Protein 3B6H (pdb70)

Sequence (939 aa):
RTRRPGEPPLDLGSIPWLGYALDFGKDAASFLTRMKEKHGDIFTILVGGRYVTVLLDPHSYDAVVWEPRTRLDFHAYAIFLMERIFDVQLPHYSPSDEKARMKLTLLHRELQALTEAMYTNLHAVLLGDATEAGSGWHEMGLLDFSYSFLLRAGYLTLYGIEALPRTHESQAQDRVHSADVFHTFRQLDRLLPKLARGSLSVGDKDHMCSVKSRLWKLLSPARLARRAHRSKWLESYLLHLEEMGVSEEMQARALVLQLWATQGNMGPAAFWLLLFLLKNPEALAAVRGELESILWQLPQKVLDSTPVLDSVLSESLRLTAAPFITREVVVDLAMPMADGREFNLRRGDRLLLFPFLSPQRDPEIYTDPEVFKYNRFLNPDGSEKKDFYKDGKRLKNYNMPWGAGHNHHCLGRSYAVNSIKQFVFLVLVHLDLELINADVEIPEFDLSRYGFGLMQPEHDVPVRYRIRPHRTRRPGEPPLDLGSIPWLGYALDFGKDAASFLTRMKEKHGDIFTILVGGRYVTVLLDPHSYDAVVWEPRTRLDFHAYAIFLMERIFDVQLPHYSPSDEKARMKLTLLHRELQALTEAMYTNLHAVLLGDATEAGSGWHEMGLLDFSYSFLLRAGYLTLYGIEALPRTHESQAQDRVHSADVFHTFRQLDRLLPKLARGSLSVGDKDHMCSVKSRLWKLLSPARLARRAHRSKWLESYLLHLEEMGVSEEMQARALVLQLWATQGNMGPAAFWLLLFLLKNPEALAAVRGELESILWQTLPQKVLDSTPVLDSVLSESLRLTAAPFITREVVVDLAMPMADGREFNLRRGDRLLLFPFLSPQRDPEIYTDPEVFKYNRFLNPDGSEKKDFYKDGKRLKNYNMPWGAGHNHHCLGRSYAVNSIKQFVFLVLVHLDLELINADVEIPEFDLSRYGFGLMQPEHDVPVRYRIRPH

Solvent-accessible surface area: 40120 Å² total; per-residue (Å²): 78,114,116,128,116,36,10,4,44,41,13,58,35,112,85,116,170,86,4,34,30,140,53,33,18,140,15,2,11,50,4,0,58,125,12,46,139,135,45,32,33,4,0,4,0,11,26,25,22,79,54,11,2,0,0,0,12,2,35,3,0,41,40,1,2,131,41,66,114,103,73,1,25,28,18,30,96,36,63,70,18,10,83,172,3,2,47,2,132,18,57,131,40,35,16,43,53,18,64,57,103,29,86,127,10,20,89,138,204,54,12,61,48,13,4,120,16,0,36,55,6,0,71,22,1,0,35,19,36,0,96,130,56,28,96,44,58,43,131,64,16,0,9,58,0,0,0,6,3,0,2,8,0,0,0,5,3,6,0,0,6,70,33,97,114,83,60,155,121,9,67,32,84,7,39,101,28,0,24,44,0,5,110,5,1,15,60,2,0,134,21,0,6,105,35,27,118,65,66,19,60,131,49,36,114,97,74,4,80,62,8,13,66,106,0,49,127,14,0,20,15,66,86,1,71,167,24,24,112,51,9,123,6,0,64,33,10,10,102,11,0,98,136,28,64,14,59,95,132,24,6,2,68,0,0,2,7,23,0,19,45,48,2,6,59,12,1,0,2,0,0,2,0,0,1,14,0,25,52,48,103,126,2,18,59,26,0,16,21,26,0,1,39,16,69,26,146,58,42,110,88,0,20,111,45,1,69,28,1,63,3,0,9,37,0,1,7,0,3,1,1,0,23,54,11,33,2,28,5,42,68,98,14,36,5,67,10,48,90,69,115,114,23,62,4,33,172,44,5,81,0,3,1,0,0,6,14,0,0,0,62,1,95,118,18,4,96,66,13,116,61,18,63,39,71,22,11,32,43,151,123,36,52,103,62,113,52,7,107,13,100,80,82,133,4,148,27,45,32,8,21,44,23,12,6,47,67,79,53,28,16,130,60,16,13,31,18,0,4,7,2,0,0,3,0,0,1,12,58,0,10,6,22,6,78,80,56,111,32,132,73,9,89,23,52,44,40,8,20,13,41,7,14,0,11,14,105,104,47,1,72,0,63,10,49,54,27,60,127,80,111,117,114,121,39,13,3,47,41,13,61,36,115,94,115,167,86,5,31,27,148,48,33,20,134,19,4,9,48,2,0,52,104,14,58,137,129,46,32,41,4,0,4,0,14,27,23,28,80,52,8,2,0,0,0,10,2,45,3,0,45,50,0,1,124,24,63,110,102,69,0,27,18,23,28,96,38,68,55,21,18,70,174,5,2,43,0,115,35,61,193,56,50,17,20,75,27,36,2,52,25,28,29,6,16,23,28,102,61,20,66,43,9,6,102,13,0,19,50,2,0,70,14,1,0,24,18,36,0,90,123,60,29,94,38,75,49,133,55,18,0,10,64,0,0,1,7,4,0,3,10,0,0,1,2,3,4,0,0,4,83,34,97,112,67,64,148,107,7,52,35,82,5,34,100,30,0,39,45,0,17,122,6,1,28,45,1,0,142,23,0,2,89,38,26,104,62,68,19,65,116,52,59,104,96,73,4,70,74,6,15,48,103,0,44,145,10,0,23,15,58,100,0,70,178,32,21,100,59,8,104,3,0,67,16,9,12,95,26,0,94,146,40,65,16,67,108,128,40,8,4,57,0,0,2,10,25,0,24,45,46,2,7,56,12,1,0,3,0,0,2,0,2,0,13,2,30,54,49,103,132,1,30,63,28,0,79,33,22,1,131,77,36,63,202,160,152,22,80,71,156,10,0,75,47,0,57,27,0,54,2,0,6,35,0,0,6,1,8,2,0,0,23,51,12,30,2,32,4,63,71,83,14,35,0,51,8,68,96,63,121,106,28,59,4,36,180,43,5,82,0,5,0,0,0,4,21,0,0,0,43,2,93,115,18,3,99,78,15,119,73,23,65,43,75,22,8,33,43,150,124,29,53,98,68,100,64,7,101,13,93,72,133,121,3,134,18,33,31,5,20,42,22,12,5,20,60,64,50,34,14,74,29,10,12,31,16,0,3,8,1,0,0,6,1,1,10,57,62,1,29,9,74,21,81,81,74,124,31,144,64,7,127,35,48,66,17,7,22,13,44,7,13,0,6,13,96,104,52,0,71,0,79,11,66,42,99,61,234

CATH classification: 1.10.630.10

Nearest PDB structures (foldseek):
  3b6h-assembly1_A  TM=1.002E+00  e=8.007E-81  Homo sapiens
  3b6h-assembly2_B  TM=9.932E-01  e=6.227E-76  Homo sapiens
  2iag-assembly1_A  TM=9.934E-01  e=1.748E-74  Homo sapiens
  2iag-assembly2_B  TM=9.916E-01  e=6.447E-74  Homo sapiens
  3b98-assembly1_A  TM=9.342E-01  e=1.233E-44  Danio rerio

Organism: Homo sapiens (NCBI:txid9606)

B-factor: mean 21.32, std 7.7, range [5.31, 100.0]

InterPro domains:
  IPR001128 Cytochrome P450 [PF00067] (269-491)
  IPR002403 Cytochrome P450, E-class, group IV [PR00465] (30-47)
  IPR002403 Cytochrome P450, E-class, group IV [PR00465] (52-75)
  IPR002403 Cytochrome P450, E-class, group IV [PR00465] (274-300)
  IPR002403 Cytochrome P450, E-class, group IV [PR00465] (338-354)
  IPR002403 Cytochrome P450, E-class, group IV [PR00465] (375-389)
  IPR002403 Cytochrome P450, E-class, group IV [PR00465] (392-410)
  IPR002403 Cytochrome P450, E-class, group IV [PR00465] (425-441)
  IPR002403 Cytochrome P450, E-class, group IV [PR00465] (441-459)
  IPR024204 Cytochrome P450, cholesterol 7-alpha-monooxygenase-type [PIRSF000047] (1-500)
  IPR027286 Prostacyclin synthase [PIRSF500628] (1-500)
  IPR036396 Cytochrome P450 superfamily [G3DSA:1.10.630.10] (14-499)
  IPR036396 Cytochrome P450 superfamily [SSF48264] (29-499)

Foldseek 3Di:
DDDDPQAAAEAEDDDPQQRCQPVCLQFVLVVVVVVCVVGNQWYWYRHNNFIEIEGADLQQVFQVQADDCLFWNQCVVVCCLQCQQLNFDFPPDDPLVVVVLLLVQQPPVQLVVLLVQLLVQLCLLVVVVQVVVDFDKDKDFLLCVLLLSLLLSNCCSALAFQDPVDDPVRSVVSNVLSNVLSVLLVLLLVCRLCSSVVNADPVSVVSNVVSSVVQLVSQFPVNSVNGPNHGSSNVSLVVVCVVSVHDSSSVSSVVSSVSCVVRVALSLLLSQLVVLLLLPVVLVCLQLVQLVCVVVVVRCCLQVPRLLVVLSSLLSQLQFWWAKRKTAGQAFDWRADPVGRIGTDHHGHMYIYIVNNPPSQDCQFFPNSNDRDSCSQADPVGDGRDFTDDPHDTRPDRGALQHDHPRGDSSVSSSSSSSSSNCSCPSPFKDKHFPDSPDDDADWSSSPRRPTGTHGPDTTMMMMGGDPD/DDDDPQAAAEQEDDDPQQRCQPVCLVFVLVSVVVVCVVGNQWYWYRHNNFIEIEGADLLQVFVVQADDCLFWNQCVVVCCCQCQQLVFDFDDDDPVVVCVLLLVLQDDVNVVLLLVQLLVQLCLQVVVVQVVVHQDKDKDFLLCVLLLSLLLSNCCSALAFQDPVDDPVRSVVSNVLSNVLSVLLVLLLVCRLCSSSVNDDPVSVVSNVVSSVVQLVCQQCVNSVNGPNHGPSNVSVVVVRVVRVHDSSSVSSVVSSVSCVVRVALSLLLSLLVVLLLLPVVLVCLQLVLLVVLVVVVDDVVSVVSRLLVVLSSLLSQLQFWWAKRKTAGQAFDWRADSVGRIGTDHHGHMYIYTVNVPPSQDCQWAPPSNDRDSCSQADPVSDGRQFTDHPNDTGPDRGALQHDHPRGNSNVVSSSSSSSSSVSCPSPFKDKHFPDSPDDDADWPSSCHNPTGTHGPDTTMMMMGTDDD

Radius of gyration: 33.87 Å; Cα contacts (8 Å, |Δi|>4): 1479; chains: 2; bounding box: 90×70×99 Å

GO terms:
  GO:0001516 prostaglandin biosynthetic process (P, IDA)
  GO:0008116 prostaglandin-I synthase activity (F, IDA)
  GO:0006690 icosanoid metabolic process (P, IDA)
  GO:0020037 heme binding (F, IDA)
  GO:0008116 prostaglandin-I synthase activity (F, EXP)
  GO:0106256 hydroperoxy icosatetraenoate dehydratase activity (F, EXP)
  GO:0008116 prostaglandin-I synthase activity (F, TAS)
  GO:0005789 endoplasmic reticulum membrane (C, TAS)
  GO:0046457 prostanoid biosynthetic process (P, TAS)
  GO:0006690 icosanoid metabolic process (P, TAS)
  GO:0035360 positive regulation of peroxisome proliferator activated receptor signaling pathway (P, IDA)
  GO:0005634 nucleus (C, IDA)
  GO:0005783 endoplasmic reticulum (C, IDA)
  GO:0005901 caveola (C, IDA)
  GO:0045019 negative regulation of nitric oxide biosynthetic process (P, IDA)
  GO:1900119 positive regulation of execution phase of apoptosis (P, IDA)
  GO:0097190 apoptotic signaling pathway (P, IDA)
  GO:0050728 negative regulation of inflammatory response (P, IDA)
  GO:0071456 cellular response to hypoxia (P, IDA)
  GO:0071347 cellular response to interleukin-1 (P, IEP)

Structure (mmCIF, N/CA/C/O backbone):
data_3B6H
#
_entry.id   3B6H
#
_cell.length_a   68.762
_cell.length_b   106.072
_cell.length_c   73.901
_cell.angle_alpha   90.00
_cell.angle_beta   91.81
_cell.angle_gamma   90.00
#
_symmetry.space_group_name_H-M   'P 1 21 1'
#
loop_
_entity.id
_entity.type
_entity.pdbx_description
1 polymer 'Prostacyclin synthase'
2 non-polymer 'octyl beta-D-glucopyranoside'
3 non-polymer '6-PIPERIDIN-1-YLPYRIMIDINE-2,4-DIAMINE 3-OXIDE'
4 non-polymer 'PROTOPORPHYRIN IX CONTAINING FE'
5 water water
#
loop_
_atom_site.group_PDB
_atom_site.id
_atom_site.type_symbol
_atom_site.label_atom_id
_atom_site.label_alt_id
_atom_site.label_comp_id
_atom_site.label_asym_id
_atom_site.label_entity_id
_atom_site.label_seq_id
_atom_site.pdbx_PDB_ins_code
_atom_site.Cartn_x
_atom_site.Cartn_y
_atom_site.Cartn_z
_atom_site.occupancy
_atom_site.B_iso_or_equiv
_atom_site.auth_seq_id
_atom_site.auth_comp_id
_atom_site.auth_asym_id
_atom_site.auth_atom_id
_atom_site.pdbx_PDB_model_num
ATOM 1 N N . ARG A 1 13 ? 80.128 50.465 9.433 1.00 29.39 23 ARG A N 1
ATOM 2 C CA . ARG A 1 13 ? 81.100 49.697 10.218 1.00 28.20 23 ARG A CA 1
ATOM 3 C C . ARG A 1 13 ? 81.252 48.291 9.647 1.00 27.58 23 ARG A C 1
ATOM 4 O O . ARG A 1 13 ? 80.265 47.630 9.313 1.00 27.22 23 ARG A O 1
ATOM 12 N N . THR A 1 14 ? 82.502 47.856 9.526 1.00 26.85 24 THR A N 1
ATOM 13 C CA . THR A 1 14 ? 82.816 46.520 9.050 1.00 26.26 24 THR A CA 1
ATOM 14 C C . THR A 1 14 ? 83.506 45.757 10.171 1.00 25.35 24 THR A C 1
ATOM 15 O O . THR A 1 14 ? 84.388 46.291 10.850 1.00 25.17 24 THR A O 1
ATOM 19 N N . ARG A 1 15 ? 83.080 44.512 10.365 1.00 24.28 25 ARG A N 1
ATOM 20 C CA . ARG A 1 15 ? 83.646 43.641 11.380 1.00 23.68 25 ARG A CA 1
ATOM 21 C C . ARG A 1 15 ? 85.142 43.400 11.164 1.00 23.39 25 ARG A C 1
ATOM 22 O O . ARG A 1 15 ? 85.599 43.261 10.026 1.00 22.99 25 ARG A O 1
ATOM 30 N N . ARG A 1 16 ? 85.892 43.373 12.263 1.00 22.75 26 ARG A N 1
ATOM 31 C CA . ARG A 1 16 ? 87.321 43.071 12.238 1.00 22.43 26 ARG A CA 1
ATOM 32 C C . ARG A 1 16 ? 87.578 41.689 12.837 1.00 22.11 26 ARG A C 1
ATOM 33 O O . ARG A 1 16 ? 86.722 41.148 13.544 1.00 22.00 26 ARG A O 1
ATOM 41 N N . PRO A 1 17 ? 88.745 41.094 12.535 1.00 21.93 27 PRO A N 1
ATOM 42 C CA . PRO A 1 17 ? 89.099 39.774 13.062 1.00 21.66 27 PRO A CA 1
ATOM 43 C C . PRO A 1 17 ? 88.951 39.663 14.583 1.00 21.49 27 PRO A C 1
ATOM 44 O O . PRO A 1 17 ? 89.350 40.569 15.319 1.00 21.27 27 PRO A O 1
ATOM 48 N N . GLY A 1 18 ? 88.349 38.569 15.038 1.00 20.91 28 GLY A N 1
ATOM 49 C CA . GLY A 1 18 ? 88.208 38.302 16.467 1.00 20.53 28 GLY A CA 1
ATOM 50 C C . GLY A 1 18 ? 87.107 39.079 17.177 1.00 20.14 28 GLY A C 1
ATOM 51 O O . GLY A 1 18 ? 86.945 38.945 18.392 1.00 20.76 28 GLY A O 1
ATOM 52 N N . GLU A 1 19 ? 86.351 39.886 16.433 1.00 19.30 29 GLU A N 1
ATOM 53 C CA . GLU A 1 19 ? 85.250 40.653 17.026 1.00 19.02 29 GLU A CA 1
ATOM 54 C C . GLU A 1 19 ? 83.991 39.791 17.092 1.00 18.65 29 GLU A C 1
ATOM 55 O O . GLU A 1 19 ? 83.860 38.824 16.338 1.00 18.41 29 GLU A O 1
ATOM 61 N N . PRO A 1 20 ? 83.057 40.120 18.005 1.00 18.17 30 PRO A N 1
ATOM 62 C CA . PRO A 1 20 ? 81.784 39.398 18.014 1.00 18.38 30 PRO A CA 1
ATOM 63 C C . PRO A 1 20 ? 81.024 39.542 16.692 1.00 18.54 30 PRO A C 1
ATOM 64 O O . PRO A 1 20 ? 81.379 40.402 15.881 1.00 19.29 30 PRO A O 1
ATOM 68 N N . PRO A 1 21 ? 79.994 38.700 16.459 1.00 19.08 31 PRO A N 1
ATOM 69 C CA . PRO A 1 21 ? 79.084 38.934 15.333 1.00 19.25 31 PRO A CA 1
ATOM 70 C C . PRO A 1 21 ? 78.575 40.374 15.341 1.00 19.57 31 PRO A C 1
ATOM 71 O O . PRO A 1 21 ? 78.317 40.933 16.413 1.00 19.08 31 PRO A O 1
ATOM 75 N N . LEU A 1 22 ? 78.458 40.963 14.154 1.00 19.66 32 LEU A N 1
ATOM 76 C CA . LEU A 1 22 ? 78.059 42.360 14.009 1.00 20.05 32 LEU A CA 1
ATOM 77 C C . LEU A 1 22 ? 76.735 42.478 13.260 1.00 20.55 32 LEU A C 1
ATOM 78 O O . LEU A 1 22 ? 76.558 41.897 12.185 1.00 20.76 32 LEU A O 1
ATOM 83 N N . ASP A 1 23 ? 75.806 43.241 13.828 1.00 20.94 33 ASP A N 1
ATOM 84 C CA . ASP A 1 23 ? 74.468 43.377 13.259 1.00 21.35 33 ASP A CA 1
ATOM 85 C C . ASP A 1 23 ? 74.045 44.845 13.263 1.00 22.05 33 ASP A C 1
ATOM 86 O O . ASP A 1 23 ? 73.711 45.402 14.311 1.00 21.78 33 ASP A O 1
ATOM 91 N N . LEU A 1 24 ? 74.066 45.463 12.082 1.00 22.78 34 LEU A N 1
ATOM 92 C CA . LEU A 1 24 ? 73.833 46.906 11.951 1.00 23.93 34 LEU A CA 1
ATOM 93 C C . LEU A 1 24 ? 72.369 47.287 11.713 1.00 24.69 34 LEU A C 1
ATOM 94 O O . LEU A 1 24 ? 72.015 48.468 11.774 1.00 24.80 34 LEU A O 1
ATOM 99 N N . GLY A 1 25 ? 71.529 46.292 11.447 1.00 25.76 35 GLY A N 1
ATOM 100 C CA . GLY A 1 25 ? 70.134 46.536 11.084 1.00 27.10 35 GLY A CA 1
ATOM 101 C C . GLY A 1 25 ? 70.019 47.163 9.707 1.00 28.13 35 GLY A C 1
ATOM 102 O O . GLY A 1 25 ? 70.935 47.041 8.887 1.00 28.37 35 GLY A O 1
ATOM 103 N N . SER A 1 26 ? 68.900 47.843 9.464 1.00 29.05 36 SER A N 1
ATOM 104 C CA . SER A 1 26 ? 68.614 48.443 8.157 1.00 29.88 36 SER A CA 1
ATOM 105 C C . SER A 1 26 ? 68.820 49.954 8.133 1.00 30.09 36 SER A C 1
ATOM 106 O O . SER A 1 26 ? 69.376 50.494 7.172 1.00 30.42 36 SER A O 1
ATOM 109 N N . ILE A 1 27 ? 68.369 50.630 9.189 1.00 30.05 37 ILE A N 1
ATOM 110 C CA . ILE A 1 27 ? 68.354 52.095 9.230 1.00 30.07 37 ILE A CA 1
ATOM 111 C C . ILE A 1 27 ? 69.738 52.669 9.543 1.00 29.83 37 ILE A C 1
ATOM 112 O O . ILE A 1 27 ? 70.304 52.378 10.598 1.00 29.59 37 ILE A O 1
ATOM 117 N N . PRO A 1 28 ? 70.286 53.490 8.623 1.00 29.70 38 PRO A N 1
ATOM 118 C CA . PRO A 1 28 ? 71.600 54.105 8.825 1.00 29.39 38 PRO A CA 1
ATOM 119 C C . PRO A 1 28 ? 71.671 54.939 10.105 1.00 28.97 38 PRO A C 1
ATOM 120 O O . PRO A 1 28 ? 70.720 55.654 10.433 1.00 28.87 38 PRO A O 1
ATOM 124 N N . TRP A 1 29 ? 72.795 54.818 10.813 1.00 28.55 39 TRP A N 1
ATOM 125 C CA . TRP A 1 29 ? 73.070 55.514 12.082 1.00 28.16 39 TRP A CA 1
ATOM 126 C C . TRP A 1 29 ? 72.193 55.040 13.250 1.00 27.45 39 TRP A C 1
ATOM 127 O O . TRP A 1 29 ? 72.717 54.597 14.270 1.00 27.17 39 TRP A O 1
ATOM 138 N N . LEU A 1 30 ? 70.874 55.121 13.092 1.00 26.55 40 LEU A N 1
ATOM 139 C CA . LEU A 1 30 ? 69.935 54.696 14.142 1.00 25.56 40 LEU A CA 1
ATOM 140 C C . LEU A 1 30 ? 70.020 53.205 14.469 1.00 24.64 40 LEU A C 1
ATOM 141 O O . LEU A 1 30 ? 69.878 52.814 15.635 1.00 24.38 40 LEU A O 1
ATOM 146 N N . GLY A 1 31 ? 70.253 52.381 13.449 1.00 23.45 41 GLY A N 1
ATOM 147 C CA . GLY A 1 31 ? 70.300 50.929 13.623 1.00 22.58 41 GLY A CA 1
ATOM 148 C C . GLY A 1 31 ? 69.046 50.414 14.305 1.00 21.78 41 GLY A C 1
ATOM 149 O O . GLY A 1 31 ? 67.936 50.573 13.790 1.00 21.69 41 GLY A O 1
ATOM 150 N N . TYR A 1 32 ? 69.229 49.818 15.483 1.00 21.03 42 TYR A N 1
ATOM 151 C CA . TYR A 1 32 ? 68.130 49.226 16.236 1.00 20.40 42 TYR A CA 1
ATOM 152 C C . TYR A 1 32 ? 67.610 50.098 17.383 1.00 20.21 42 TYR A C 1
ATOM 153 O O . TYR A 1 32 ? 67.006 49.589 18.330 1.00 19.57 42 TYR A O 1
ATOM 162 N N . ALA A 1 33 ? 67.823 51.408 17.287 1.00 19.92 43 ALA A N 1
ATOM 163 C CA . ALA A 1 33 ? 67.371 52.340 18.326 1.00 20.05 43 ALA A CA 1
ATOM 164 C C . ALA A 1 33 ? 65.903 52.139 18.701 1.00 20.16 43 ALA A C 1
ATOM 165 O O . ALA A 1 33 ? 65.554 52.122 19.883 1.00 19.88 43 ALA A O 1
ATOM 167 N N . LEU A 1 34 ? 65.050 51.976 17.694 1.00 20.47 44 LEU A N 1
ATOM 168 C CA . LEU A 1 34 ? 63.613 51.843 17.919 1.00 21.23 44 LEU A CA 1
ATOM 169 C C . LEU A 1 34 ? 63.278 50.531 18.629 1.00 20.98 44 LEU A C 1
ATOM 170 O O . LEU A 1 34 ? 62.537 50.529 19.618 1.00 20.96 44 LEU A O 1
ATOM 175 N N . ASP A 1 35 ? 63.840 49.431 18.130 1.00 21.02 45 ASP A N 1
ATOM 176 C CA . ASP A 1 35 ? 63.580 48.094 18.674 1.00 21.02 45 ASP A CA 1
ATOM 177 C C . ASP A 1 35 ? 64.066 47.976 20.112 1.00 20.33 45 ASP A C 1
ATOM 178 O O . ASP A 1 35 ? 63.335 47.509 21.000 1.00 19.88 45 ASP A O 1
ATOM 183 N N . PHE A 1 36 ? 65.307 48.397 20.329 1.00 19.43 46 PHE A N 1
ATOM 184 C CA . PHE A 1 36 ? 65.927 48.367 21.646 1.00 18.78 46 PHE A CA 1
ATOM 185 C C . PHE A 1 36 ? 65.145 49.226 22.640 1.00 18.73 46 PHE A C 1
ATOM 186 O O . PHE A 1 36 ? 64.877 48.801 23.766 1.00 19.10 46 PHE A O 1
ATOM 194 N N . GLY A 1 37 ? 64.772 50.431 22.220 1.00 18.85 47 GLY A N 1
ATOM 195 C CA . GLY A 1 37 ? 64.032 51.347 23.088 1.00 18.75 47 GLY A CA 1
ATOM 196 C C . GLY A 1 37 ? 62.642 50.860 23.460 1.00 19.10 47 GLY A C 1
ATOM 197 O O . GLY A 1 37 ? 62.206 51.032 24.603 1.00 19.36 47 GLY A O 1
ATOM 198 N N . LYS A 1 38 ? 61.946 50.257 22.495 1.00 18.46 48 LYS A N 1
ATOM 199 C CA . LYS A 1 38 ? 60.559 49.806 22.684 1.00 18.60 48 LYS A CA 1
ATOM 200 C C . LYS A 1 38 ? 60.435 48.639 23.661 1.00 17.54 48 LYS A C 1
ATOM 201 O O . LYS A 1 38 ? 59.511 48.600 24.472 1.00 17.73 48 LYS A O 1
ATOM 207 N N . ASP A 1 39 ? 61.352 47.683 23.554 1.00 16.50 49 ASP A N 1
ATOM 208 C CA . ASP A 1 39 ? 61.301 46.464 24.363 1.00 14.74 49 ASP A CA 1
ATOM 209 C C . ASP A 1 39 ? 62.664 45.785 24.311 1.00 13.82 49 ASP A C 1
ATOM 210 O O . ASP A 1 39 ? 62.901 44.874 23.503 1.00 12.98 49 ASP A O 1
ATOM 215 N N . ALA A 1 40 ? 63.567 46.235 25.178 1.00 13.09 50 ALA A N 1
ATOM 216 C CA . ALA A 1 40 ? 64.945 45.776 25.130 1.00 12.79 50 ALA A CA 1
ATOM 217 C C . ALA A 1 40 ? 65.064 44.280 25.376 1.00 12.68 50 ALA A C 1
ATOM 218 O O . ALA A 1 40 ? 65.888 43.615 24.750 1.00 12.78 50 ALA A O 1
ATOM 220 N N . ALA A 1 41 ? 64.243 43.748 26.284 1.00 12.63 51 ALA A N 1
ATOM 221 C CA . ALA A 1 41 ? 64.341 42.334 26.644 1.00 12.46 51 ALA A CA 1
ATOM 222 C C . ALA A 1 41 ? 63.945 41.442 25.472 1.00 12.76 51 ALA A C 1
ATOM 223 O O . ALA A 1 41 ? 64.655 40.497 25.159 1.00 13.28 51 ALA A O 1
ATOM 225 N N . SER A 1 42 ? 62.832 41.755 24.812 1.00 12.91 52 SER A N 1
ATOM 226 C CA . SER A 1 42 ? 62.392 40.940 23.679 1.00 13.07 52 SER A CA 1
ATOM 227 C C . SER A 1 42 ? 63.389 41.023 22.536 1.00 13.52 52 SER A C 1
ATOM 228 O O . SER A 1 42 ? 63.744 40.002 21.934 1.00 13.34 52 SER A O 1
ATOM 231 N N . PHE A 1 43 ? 63.847 42.241 22.254 1.00 13.55 53 PHE A N 1
ATOM 232 C CA . PHE A 1 43 ? 64.801 42.472 21.185 1.00 14.38 53 PHE A CA 1
ATOM 233 C C . PHE A 1 43 ? 66.088 41.685 21.418 1.00 14.50 53 PHE A C 1
ATOM 234 O O . PHE A 1 43 ? 66.567 40.988 20.526 1.00 15.13 53 PHE A O 1
ATOM 242 N N . LEU A 1 44 ? 66.639 41.783 22.625 1.00 14.13 54 LEU A N 1
ATOM 243 C CA . LEU A 1 44 ? 67.887 41.091 22.931 1.00 14.26 54 LEU A CA 1
ATOM 244 C C . LEU A 1 44 ? 67.728 39.569 22.971 1.00 14.38 54 LEU A C 1
ATOM 245 O O . LEU A 1 44 ? 68.667 38.852 22.650 1.00 14.88 54 LEU A O 1
ATOM 250 N N . THR A 1 45 ? 66.552 39.088 23.369 1.00 15.00 55 THR A N 1
ATOM 251 C CA . THR A 1 45 ? 66.273 37.649 23.341 1.00 15.72 55 THR A CA 1
ATOM 252 C C . THR A 1 45 ? 66.352 37.118 21.904 1.00 16.07 55 THR A C 1
ATOM 253 O O . THR A 1 45 ? 66.949 36.061 21.654 1.00 16.37 55 THR A O 1
ATOM 257 N N . ARG A 1 46 ? 65.770 37.864 20.964 1.00 16.56 56 ARG A N 1
ATOM 258 C CA . ARG A 1 46 ? 65.837 37.503 19.546 1.00 16.90 56 ARG A CA 1
ATOM 259 C C . ARG A 1 46 ? 67.275 37.523 19.037 1.00 17.18 56 ARG A C 1
ATOM 260 O O . ARG A 1 46 ? 67.693 36.627 18.293 1.00 17.09 56 ARG A O 1
ATOM 268 N N . MET A 1 47 ? 68.033 38.534 19.452 1.00 17.10 57 MET A N 1
ATOM 269 C CA . MET A 1 47 ? 69.433 38.645 19.060 1.00 17.66 57 MET A CA 1
ATOM 270 C C . MET A 1 47 ? 70.275 37.490 19.615 1.00 17.62 57 MET A C 1
ATOM 271 O O . MET A 1 47 ? 71.187 37.009 18.936 1.00 17.54 57 MET A O 1
ATOM 276 N N . LYS A 1 48 ? 69.962 37.037 20.832 1.00 18.12 58 LYS A N 1
ATOM 277 C CA . LYS A 1 48 ? 70.621 35.857 21.409 1.00 18.53 58 LYS A CA 1
ATOM 278 C C . LYS A 1 48 ? 70.335 34.601 20.572 1.00 19.21 58 LYS A C 1
ATOM 279 O O . LYS A 1 48 ? 71.243 33.808 20.300 1.00 19.05 58 LYS A O 1
ATOM 285 N N . GLU A 1 49 ? 69.080 34.439 20.158 1.00 19.99 59 GLU A N 1
ATOM 286 C CA . GLU A 1 49 ? 68.681 33.323 19.288 1.00 21.74 59 GLU A CA 1
ATOM 287 C C . GLU A 1 49 ? 69.417 33.368 17.948 1.00 21.37 59 GLU A C 1
ATOM 288 O O . GLU A 1 49 ? 69.854 32.336 17.425 1.00 21.76 59 GLU A O 1
ATOM 294 N N . LYS A 1 50 ? 69.560 34.569 17.403 1.00 20.98 60 LYS A N 1
ATOM 295 C CA . LYS A 1 50 ? 70.203 34.770 16.109 1.00 21.02 60 LYS A CA 1
ATOM 296 C C . LYS A 1 50 ? 71.725 34.595 16.160 1.00 20.60 60 LYS A C 1
ATOM 297 O O . LYS A 1 50 ? 72.308 33.968 15.270 1.00 20.98 60 LYS A O 1
ATOM 303 N N . HIS A 1 51 ? 72.359 35.135 17.205 1.00 19.93 61 HIS A N 1
ATOM 304 C CA . HIS A 1 51 ? 73.819 35.301 17.229 1.00 19.29 61 HIS A CA 1
ATOM 305 C C . HIS A 1 51 ? 74.566 34.545 18.332 1.00 18.98 61 HIS A C 1
ATOM 306 O O . HIS A 1 51 ? 75.790 34.398 18.265 1.00 19.40 61 HIS A O 1
ATOM 313 N N . GLY A 1 52 ? 73.852 34.100 19.359 1.00 18.35 62 GLY A N 1
ATOM 314 C CA . GLY A 1 52 ? 74.504 33.506 20.523 1.00 17.73 62 GLY A CA 1
ATOM 315 C C . GLY A 1 52 ? 74.688 34.491 21.663 1.00 17.48 62 GLY A C 1
ATOM 316 O O . GLY A 1 52 ? 74.042 35.552 21.692 1.00 17.44 62 GLY A O 1
ATOM 317 N N . ASP A 1 53 ? 75.574 34.139 22.593 1.00 16.81 63 ASP A N 1
ATOM 318 C CA . ASP A 1 53 ? 75.717 34.851 23.871 1.00 16.66 63 ASP A CA 1
ATOM 319 C C . ASP A 1 53 ? 76.464 36.177 23.797 1.00 15.88 63 ASP A C 1
ATOM 320 O O . ASP A 1 53 ? 76.510 36.908 24.782 1.00 15.36 63 ASP A O 1
ATOM 325 N N . ILE A 1 54 ? 77.071 36.480 22.651 1.00 14.73 64 ILE A N 1
ATOM 326 C CA . ILE A 1 54 ? 77.777 37.753 22.478 1.00 15.14 64 ILE A CA 1
ATOM 327 C C . ILE A 1 54 ? 77.629 38.266 21.043 1.00 15.11 64 ILE A C 1
ATOM 328 O O . ILE A 1 54 ? 77.796 37.513 20.083 1.00 15.27 64 ILE A O 1
ATOM 333 N N . PHE A 1 55 ? 77.295 39.545 20.912 1.00 14.79 65 PHE A N 1
ATOM 334 C CA . PHE A 1 55 ? 77.062 40.159 19.607 1.00 14.55 65 PHE A CA 1
ATOM 335 C C . PHE A 1 55 ? 77.126 41.670 19.723 1.00 14.67 65 PHE A C 1
ATOM 336 O O . PHE A 1 55 ? 76.947 42.222 20.802 1.00 14.55 65 PHE A O 1
ATOM 344 N N . THR A 1 56 ? 77.382 42.329 18.598 1.00 14.50 66 THR A N 1
ATOM 345 C CA . THR A 1 56 ? 77.486 43.783 18.551 1.00 15.14 66 THR A CA 1
ATOM 346 C C . THR A 1 56 ? 76.376 44.351 17.670 1.00 15.66 66 THR A C 1
ATOM 347 O O . THR A 1 56 ? 76.149 43.876 16.551 1.00 15.78 66 THR A O 1
ATOM 351 N N . ILE A 1 57 ? 75.681 45.357 18.191 1.00 15.97 67 ILE A N 1
ATOM 352 C CA . ILE A 1 57 ? 74.570 45.986 17.480 1.00 16.56 67 ILE A CA 1
ATOM 353 C C . ILE A 1 57 ? 74.756 47.491 17.392 1.00 16.99 67 ILE A C 1
ATOM 354 O O . ILE A 1 57 ? 75.353 48.114 18.277 1.00 17.15 67 ILE A O 1
ATOM 359 N N . LEU A 1 58 ? 74.258 48.067 16.303 1.00 17.56 68 LEU A N 1
ATOM 360 C CA . LEU A 1 58 ? 74.193 49.513 16.171 1.00 18.10 68 LEU A CA 1
ATOM 361 C C . LEU A 1 58 ? 72.909 50.012 16.819 1.00 18.43 68 LEU A C 1
ATOM 362 O O . LEU A 1 58 ? 71.818 49.569 16.463 1.00 18.11 68 LEU A O 1
ATOM 367 N N . VAL A 1 59 ? 73.052 50.926 17.776 1.00 18.89 69 VAL A N 1
ATOM 368 C CA . VAL A 1 59 ? 71.901 51.526 18.463 1.00 20.02 69 VAL A CA 1
ATOM 369 C C . VAL A 1 59 ? 72.130 53.026 18.634 1.00 20.57 69 VAL A C 1
ATOM 370 O O . VAL A 1 59 ? 72.970 53.438 19.434 1.00 21.22 69 VAL A O 1
ATOM 374 N N . GLY A 1 60 ? 71.382 53.826 17.875 1.00 21.40 70 GLY A N 1
ATOM 375 C CA . GLY A 1 60 ? 71.439 55.288 17.966 1.00 21.68 70 GLY A CA 1
ATOM 376 C C . GLY A 1 60 ? 72.840 55.844 17.796 1.00 22.02 70 GLY A C 1
ATOM 377 O O . GLY A 1 60 ? 73.275 56.698 18.572 1.00 22.46 70 GLY A O 1
ATOM 378 N N . GLY A 1 61 ? 73.546 55.343 16.787 1.00 21.83 71 GLY A N 1
ATOM 379 C CA . GLY A 1 61 ? 74.904 55.789 16.480 1.00 21.83 71 GLY A CA 1
ATOM 380 C C . GLY A 1 61 ? 76.014 55.183 17.321 1.00 21.56 71 GLY A C 1
ATOM 381 O O . GLY A 1 61 ? 77.193 55.389 17.028 1.00 22.18 71 GLY A O 1
ATOM 382 N N . ARG A 1 62 ? 75.644 54.444 18.367 1.00 21.04 72 ARG A N 1
ATOM 383 C CA . ARG A 1 62 ? 76.616 53.768 19.226 1.00 20.12 72 ARG A CA 1
ATOM 384 C C . ARG A 1 62 ? 76.687 52.297 18.854 1.00 19.51 72 ARG A C 1
ATOM 385 O O . ARG A 1 62 ? 75.677 51.708 18.469 1.00 19.04 72 ARG A O 1
ATOM 393 N N . TYR A 1 63 ? 77.877 51.716 18.977 1.00 18.60 73 TYR A N 1
ATOM 394 C CA . TYR A 1 63 ? 78.048 50.275 18.804 1.00 18.18 73 TYR A CA 1
ATOM 395 C C . TYR A 1 63 ? 78.109 49.624 20.170 1.00 16.91 73 TYR A C 1
ATOM 396 O O . TYR A 1 63 ? 78.994 49.918 20.982 1.00 16.87 73 TYR A O 1
ATOM 405 N N . VAL A 1 64 ? 77.133 48.756 20.416 1.00 15.81 74 VAL A N 1
ATOM 406 C CA . VAL A 1 64 ? 76.949 48.158 21.724 1.00 14.88 74 VAL A CA 1
ATOM 407 C C . VAL A 1 64 ? 77.177 46.658 21.607 1.00 14.38 74 VAL A C 1
ATOM 408 O O . VAL A 1 64 ? 76.441 45.967 20.901 1.00 14.28 74 VAL A O 1
ATOM 412 N N . THR A 1 65 ? 78.193 46.171 22.305 1.00 13.62 75 THR A N 1
ATOM 413 C CA . THR A 1 65 ? 78.427 44.739 22.393 1.00 13.77 75 THR A CA 1
ATOM 414 C C . THR A 1 65 ? 77.685 44.224 23.612 1.00 13.50 75 THR A C 1
ATOM 415 O O . THR A 1 65 ? 77.897 44.707 24.720 1.00 13.75 75 THR A O 1
ATOM 419 N N . VAL A 1 66 ? 76.796 43.266 23.370 1.00 13.00 76 VAL A N 1
ATOM 420 C CA . VAL A 1 66 ? 75.948 42.685 24.411 1.00 12.90 76 VAL A CA 1
ATOM 421 C C . VAL A 1 66 ? 76.512 41.318 24.787 1.00 12.99 76 VAL A C 1
ATOM 422 O O . VAL A 1 66 ? 76.749 40.473 23.916 1.00 12.50 76 VAL A O 1
ATOM 426 N N . LEU A 1 67 ? 76.749 41.128 26.082 1.00 12.59 77 LEU A N 1
ATOM 427 C CA . LEU A 1 67 ? 77.231 39.858 26.616 1.00 12.95 77 LEU A CA 1
ATOM 428 C C . LEU A 1 67 ? 76.144 39.247 27.498 1.00 12.31 77 LEU A C 1
ATOM 429 O O . LEU A 1 67 ? 75.657 39.898 28.420 1.00 12.72 77 LEU A O 1
ATOM 434 N N . LEU A 1 68 ? 75.773 37.998 27.208 1.00 12.47 78 LEU A N 1
ATOM 435 C CA . LEU A 1 68 ? 74.663 37.340 27.904 1.00 13.06 78 LEU A CA 1
ATOM 436 C C . LEU A 1 68 ? 75.033 35.983 28.503 1.00 13.24 78 LEU A C 1
ATOM 437 O O . LEU A 1 68 ? 74.153 35.253 28.972 1.00 14.14 78 LEU A O 1
ATOM 442 N N . ASP A 1 69 ? 76.322 35.650 28.496 1.00 13.49 79 ASP A N 1
ATOM 443 C CA . ASP A 1 69 ? 76.800 34.438 29.174 1.00 13.46 79 ASP A CA 1
ATOM 444 C C . ASP A 1 69 ? 77.096 34.749 30.641 1.00 13.33 79 ASP A C 1
ATOM 445 O O . ASP A 1 69 ? 78.079 35.426 30.944 1.00 13.07 79 ASP A O 1
ATOM 450 N N . PRO A 1 70 ? 76.240 34.266 31.563 1.00 13.48 80 PRO A N 1
ATOM 451 C CA . PRO A 1 70 ? 76.407 34.641 32.967 1.00 13.54 80 PRO A CA 1
ATOM 452 C C . PRO A 1 70 ? 77.727 34.154 33.581 1.00 13.99 80 PRO A C 1
ATOM 453 O O . PRO A 1 70 ? 78.223 34.754 34.536 1.00 14.12 80 PRO A O 1
ATOM 457 N N . HIS A 1 71 ? 78.314 33.094 33.022 1.00 14.09 81 HIS A N 1
ATOM 458 C CA . HIS A 1 71 ? 79.612 32.625 33.502 1.00 14.79 81 HIS A CA 1
ATOM 459 C C . HIS A 1 71 ? 80.727 33.632 33.203 1.00 15.01 81 HIS A C 1
ATOM 460 O O . HIS A 1 71 ? 81.755 33.634 33.885 1.00 16.38 81 HIS A O 1
ATOM 467 N N . SER A 1 72 ? 80.521 34.476 32.187 1.00 14.89 82 SER A N 1
ATOM 468 C CA . SER A 1 72 ? 81.541 35.436 31.741 1.00 15.24 82 SER A CA 1
ATOM 469 C C . SER A 1 72 ? 81.399 36.798 32.417 1.00 15.58 82 SER A C 1
ATOM 470 O O . SER A 1 72 ? 82.249 37.669 32.248 1.00 15.40 82 SER A O 1
ATOM 473 N N . TYR A 1 73 ? 80.329 36.982 33.189 1.00 15.66 83 TYR A N 1
ATOM 474 C CA . TYR A 1 73 ? 80.066 38.274 33.801 1.00 16.60 83 TYR A CA 1
ATOM 475 C C . TYR A 1 73 ? 81.147 38.701 34.787 1.00 18.07 83 TYR A C 1
ATOM 476 O O . TYR A 1 73 ? 81.533 39.874 34.812 1.00 18.16 83 TYR A O 1
ATOM 485 N N . ASP A 1 74 ? 81.640 37.749 35.583 1.00 20.37 84 ASP A N 1
ATOM 486 C CA . ASP A 1 74 ? 82.527 38.071 36.707 1.00 22.94 84 ASP A CA 1
ATOM 487 C C . ASP A 1 74 ? 83.795 38.803 36.302 1.00 23.62 84 ASP A C 1
ATOM 488 O O . ASP A 1 74 ? 84.192 39.774 36.966 1.00 24.77 84 ASP A O 1
ATOM 493 N N . ALA A 1 75 ? 84.420 38.339 35.222 1.00 23.95 85 ALA A N 1
ATOM 494 C CA . ALA A 1 75 ? 85.575 39.002 34.626 1.00 24.31 85 ALA A CA 1
ATOM 495 C C . ALA A 1 75 ? 85.272 40.482 34.400 1.00 23.98 85 ALA A C 1
ATOM 496 O O . ALA A 1 75 ? 85.944 41.361 34.967 1.00 24.52 85 ALA A O 1
ATOM 498 N N . VAL A 1 76 ? 84.231 40.729 33.601 1.00 22.77 86 VAL A N 1
ATOM 499 C CA . VAL A 1 76 ? 83.846 42.060 33.123 1.00 22.23 86 VAL A CA 1
ATOM 500 C C . VAL A 1 76 ? 83.617 43.066 34.243 1.00 21.69 86 VAL A C 1
ATOM 501 O O . VAL A 1 76 ? 84.152 44.178 34.205 1.00 21.09 86 VAL A O 1
ATOM 505 N N . VAL A 1 77 ? 82.815 42.672 35.230 1.00 21.02 87 VAL A N 1
ATOM 506 C CA . VAL A 1 77 ? 82.297 43.626 36.217 1.00 20.72 87 VAL A CA 1
ATOM 507 C C . VAL A 1 77 ? 83.351 44.130 37.205 1.00 21.18 87 VAL A C 1
ATOM 508 O O . VAL A 1 77 ? 83.128 45.127 37.891 1.00 20.70 87 VAL A O 1
ATOM 512 N N . TRP A 1 78 ? 84.494 43.443 37.253 1.00 21.71 88 TRP A N 1
ATOM 513 C CA . TRP A 1 78 ? 85.611 43.824 38.121 1.00 22.61 88 TRP A CA 1
ATOM 514 C C . TRP A 1 78 ? 86.783 44.490 37.389 1.00 23.11 88 TRP A C 1
ATOM 515 O O . TRP A 1 78 ? 87.766 44.900 38.025 1.00 23.00 88 TRP A O 1
ATOM 526 N N . GLU A 1 79 ? 86.681 44.614 36.068 1.00 23.49 89 GLU A N 1
ATOM 527 C CA . GLU A 1 79 ? 87.741 45.243 35.274 1.00 24.56 89 GLU A CA 1
ATOM 528 C C . GLU A 1 79 ? 88.023 46.673 35.727 1.00 24.78 89 GLU A C 1
ATOM 529 O O . GLU A 1 79 ? 87.089 47.408 36.069 1.00 24.64 89 GLU A O 1
ATOM 535 N N . PRO A 1 80 ? 89.313 47.073 35.738 1.00 25.06 90 PRO A N 1
ATOM 536 C CA . PRO A 1 80 ? 89.657 48.439 36.112 1.00 25.41 90 PRO A CA 1
ATOM 537 C C . PRO A 1 80 ? 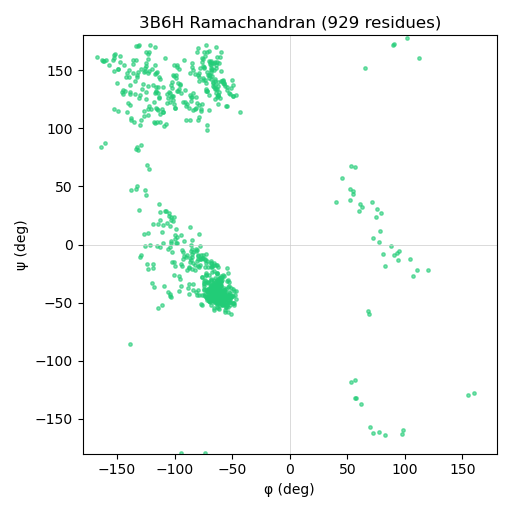89.116 49.464 35.120 1.00 25.56 90 PRO A C 1
ATOM 538 O O . PRO A 1 80 ? 88.856 49.133 33.957 1.00 25.39 90 PRO A O 1
ATOM 542 N N . ARG A 1 81 ? 88.961 50.698 35.590 1.00 26.07 91 ARG A N 1
ATOM 543 C CA . ARG A 1 81 ? 88.416 51.788 34.788 1.00 26.52 91 ARG A CA 1
ATOM 544 C C . ARG A 1 81 ? 89.322 52.174 33.616 1.00 26.26 91 ARG A C 1
ATOM 545 O O . ARG A 1 81 ? 88.888 52.857 32.687 1.00 26.28 91 ARG A O 1
ATOM 553 N N . THR A 1 82 ? 90.574 51.724 33.673 1.00 26.00 92 THR A N 1
ATOM 554 C CA . THR A 1 82 ? 91.546 51.922 32.597 1.00 25.82 92 THR A CA 1
ATOM 555 C C . THR A 1 82 ? 91.214 51.078 31.364 1.00 25.40 92 THR A C 1
ATOM 556 O O . THR A 1 82 ? 91.687 51.368 30.259 1.00 25.59 92 THR A O 1
ATOM 560 N N . ARG A 1 83 ? 90.403 50.038 31.563 1.00 24.44 93 ARG A N 1
ATOM 561 C CA . ARG A 1 83 ? 89.960 49.167 30.475 1.00 23.61 93 ARG A CA 1
ATOM 562 C C . ARG A 1 83 ? 88.467 49.340 30.192 1.00 22.33 93 ARG A C 1
ATOM 563 O O . ARG A 1 83 ? 88.071 49.564 29.044 1.00 21.84 93 ARG A O 1
ATOM 571 N N . LEU A 1 84 ? 87.651 49.232 31.243 1.00 21.16 94 LEU A N 1
ATOM 572 C CA . LEU A 1 84 ? 86.195 49.377 31.123 1.00 20.41 94 LEU A CA 1
ATOM 573 C C . LEU A 1 84 ? 85.681 50.421 32.107 1.00 20.08 94 LEU A C 1
ATOM 574 O O . LEU A 1 84 ? 85.769 50.244 33.324 1.00 20.23 94 LEU A O 1
ATOM 579 N N . ASP A 1 85 ? 85.161 51.516 31.565 1.00 19.88 95 ASP A N 1
ATOM 580 C CA . ASP A 1 85 ? 84.747 52.651 32.378 1.00 20.37 95 ASP A CA 1
ATOM 581 C C . ASP A 1 85 ? 83.372 52.387 32.974 1.00 20.38 95 ASP A C 1
ATOM 582 O O . ASP A 1 85 ? 82.418 52.168 32.240 1.00 20.79 95 ASP A O 1
ATOM 587 N N . PHE A 1 86 ? 83.289 52.420 34.302 1.00 20.50 96 PHE A N 1
ATOM 588 C CA . PHE A 1 86 ? 82.027 52.213 35.021 1.00 21.03 96 PHE A CA 1
ATOM 589 C C . PHE A 1 86 ? 81.454 53.500 35.623 1.00 20.96 96 PHE A C 1
ATOM 590 O O . PHE A 1 86 ? 80.601 53.440 36.513 1.00 21.14 96 PHE A O 1
ATOM 598 N N . HIS A 1 87 ? 81.912 54.654 35.127 1.00 21.33 97 HIS A N 1
ATOM 599 C CA . HIS A 1 87 ? 81.451 55.964 35.622 1.00 21.88 97 HIS A CA 1
ATOM 600 C C . HIS A 1 87 ? 80.399 56.635 34.736 1.00 21.79 97 HIS A C 1
ATOM 601 O O . HIS A 1 87 ? 79.746 57.589 35.171 1.00 21.80 97 HIS A O 1
ATOM 608 N N . ALA A 1 88 ? 80.245 56.155 33.502 1.00 21.82 98 ALA A N 1
ATOM 609 C CA . ALA A 1 88 ? 79.442 56.856 32.488 1.00 21.71 98 ALA A CA 1
ATOM 610 C C . ALA A 1 88 ? 77.969 57.086 32.843 1.00 21.49 98 ALA A C 1
ATOM 611 O O . ALA A 1 88 ? 77.458 58.192 32.655 1.00 21.80 98 ALA A O 1
ATOM 613 N N . TYR A 1 89 ? 77.293 56.054 33.346 1.00 20.92 99 TYR A N 1
ATOM 614 C CA . TYR A 1 89 ? 75.881 56.173 33.720 1.00 20.96 99 TYR A CA 1
ATOM 615 C C . TYR A 1 89 ? 75.705 57.156 34.875 1.00 20.28 99 TYR A C 1
ATOM 616 O O . TYR A 1 89 ? 74.825 58.015 34.831 1.00 20.24 99 TYR A O 1
ATOM 625 N N . ALA A 1 90 ? 76.549 57.036 35.895 1.00 19.51 100 ALA A N 1
ATOM 626 C CA . ALA A 1 90 ? 76.491 57.943 37.047 1.00 18.78 100 ALA A CA 1
ATOM 627 C C . ALA A 1 90 ? 76.605 59.414 36.625 1.00 18.84 100 ALA A C 1
ATOM 628 O O . ALA A 1 90 ? 75.828 60.261 37.084 1.00 18.06 100 ALA A O 1
ATOM 630 N N . ILE A 1 91 ? 77.564 59.703 35.747 1.00 18.53 101 ILE A N 1
ATOM 631 C CA . ILE A 1 91 ? 77.752 61.055 35.195 1.00 19.11 101 ILE A CA 1
ATOM 632 C C . ILE A 1 91 ? 76.530 61.513 34.395 1.00 19.02 101 ILE A C 1
ATOM 633 O O . ILE A 1 91 ? 76.073 62.655 34.538 1.00 19.07 101 ILE A O 1
ATOM 638 N N . PHE A 1 92 ? 76.015 60.617 33.555 1.00 19.13 102 PHE A N 1
ATOM 639 C CA . PHE A 1 92 ? 74.836 60.878 32.731 1.00 19.08 102 PHE A CA 1
ATOM 640 C C . PHE A 1 92 ? 73.637 61.214 33.610 1.00 19.51 102 PHE A C 1
ATOM 641 O O . PHE A 1 92 ? 72.954 62.212 33.383 1.00 19.10 102 PHE A O 1
ATOM 649 N N . LEU A 1 93 ? 73.403 60.385 34.622 1.00 19.69 103 LEU A N 1
ATOM 650 C CA . LEU A 1 93 ? 72.282 60.576 35.533 1.00 20.90 103 LEU A CA 1
ATOM 651 C C . LEU A 1 93 ? 72.409 61.889 36.290 1.00 21.27 103 LEU A C 1
ATOM 652 O O . LEU A 1 93 ? 71.471 62.690 36.324 1.00 21.04 103 LEU A O 1
ATOM 657 N N . MET A 1 94 ? 73.578 62.110 36.884 1.00 21.78 104 MET A N 1
ATOM 658 C CA . MET A 1 94 ? 73.782 63.271 37.738 1.00 23.35 104 MET A CA 1
ATOM 659 C C . MET A 1 94 ? 73.649 64.574 36.970 1.00 23.18 104 MET A C 1
ATOM 660 O O . MET A 1 94 ? 72.897 65.464 37.377 1.00 23.43 104 MET A O 1
ATOM 665 N N . GLU A 1 95 ? 74.367 64.669 35.855 1.00 23.73 105 GLU A N 1
ATOM 666 C CA . GLU A 1 95 ? 74.495 65.925 35.118 1.00 24.36 105 GLU A CA 1
ATOM 667 C C . GLU A 1 95 ? 73.400 66.169 34.079 1.00 23.99 105 GLU A C 1
ATOM 668 O O . GLU A 1 95 ? 72.930 67.300 33.927 1.00 24.40 105 GLU A O 1
ATOM 674 N N . ARG A 1 96 ? 72.977 65.099 33.406 1.00 23.31 106 ARG A N 1
ATOM 675 C CA . ARG A 1 96 ? 72.077 65.165 32.254 1.00 22.64 106 ARG A CA 1
ATOM 676 C C . ARG A 1 96 ? 70.596 64.947 32.607 1.00 21.55 106 ARG A C 1
ATOM 677 O O . ARG A 1 96 ? 69.698 65.430 31.911 1.00 21.72 106 ARG A O 1
ATOM 685 N N . ILE A 1 97 ? 70.337 64.210 33.681 1.00 19.97 107 ILE A N 1
ATOM 686 C CA . ILE A 1 97 ? 68.959 63.902 34.066 1.00 18.28 107 ILE A CA 1
ATOM 687 C C . ILE A 1 97 ? 68.507 64.746 35.252 1.00 17.75 107 ILE A C 1
ATOM 688 O O . ILE A 1 97 ? 67.396 65.282 35.259 1.00 17.70 107 ILE A O 1
ATOM 693 N N . PHE A 1 98 ? 69.373 64.860 36.249 1.00 16.52 108 PHE A N 1
ATOM 694 C CA . PHE A 1 98 ? 69.015 65.561 37.478 1.00 15.91 108 PHE A CA 1
ATOM 695 C C . PHE A 1 98 ? 69.613 66.954 37.584 1.00 16.32 108 PHE A C 1
ATOM 696 O O . PHE A 1 98 ? 69.390 67.657 38.573 1.00 15.87 108 PHE A O 1
ATOM 704 N N . ASP A 1 99 ? 70.354 67.349 36.549 1.00 16.69 109 ASP A N 1
ATOM 705 C CA . ASP A 1 99 ? 70.871 68.718 36.414 1.00 17.42 109 ASP A CA 1
ATOM 706 C C . ASP A 1 99 ? 71.811 69.127 37.551 1.00 18.20 109 ASP A C 1
ATOM 707 O O . ASP A 1 99 ? 71.829 70.286 37.965 1.00 17.68 109 ASP A O 1
ATOM 712 N N . VAL A 1 100 ? 72.595 68.172 38.049 1.00 18.67 110 VAL A N 1
ATOM 713 C CA . VAL A 1 100 ? 73.546 68.421 39.134 1.00 20.59 110 VAL A CA 1
ATOM 714 C C . VAL A 1 100 ? 74.954 68.657 38.580 1.00 21.95 110 VAL A C 1
ATOM 715 O O . VAL A 1 100 ? 75.432 67.895 37.737 1.00 22.25 110 VAL A O 1
ATOM 719 N N . GLN A 1 101 ? 75.606 69.718 39.051 1.00 24.07 111 GLN A N 1
ATOM 720 C CA . GLN A 1 101 ? 77.016 69.981 38.737 1.00 26.31 111 GLN A CA 1
ATOM 721 C C . GLN A 1 101 ? 77.832 70.095 40.022 1.00 27.17 111 GLN A C 1
ATOM 722 O O . GLN A 1 101 ? 77.594 70.984 40.839 1.00 27.42 111 GLN A O 1
ATOM 728 N N . LEU A 1 102 ? 78.783 69.180 40.203 1.00 28.29 112 LEU A N 1
ATOM 729 C CA . LEU A 1 102 ? 79.654 69.188 41.379 1.00 29.50 112 LEU A CA 1
ATOM 730 C C . LEU A 1 102 ? 81.112 69.407 40.961 1.00 30.42 112 LEU A C 1
ATOM 731 O O . LEU A 1 102 ? 81.513 68.963 39.883 1.00 30.59 112 LEU A O 1
ATOM 736 N N . PRO A 1 103 ? 81.906 70.094 41.807 1.00 31.10 113 PRO A N 1
ATOM 737 C CA . PRO A 1 103 ? 83.319 70.299 41.473 1.00 31.89 113 PRO A CA 1
ATOM 738 C C . PRO A 1 103 ? 84.138 69.022 41.665 1.00 32.60 113 PRO A C 1
ATOM 739 O O . PRO A 1 103 ? 83.778 68.181 42.492 1.00 32.80 113 PRO A O 1
ATOM 743 N N . HIS A 1 104 ? 85.227 68.895 40.903 1.00 33.38 114 HIS A N 1
ATOM 744 C CA . HIS A 1 104 ? 86.122 67.722 40.935 1.00 33.94 114 HIS A CA 1
ATOM 745 C C . HIS A 1 104 ? 85.389 66.377 41.063 1.00 33.75 114 HIS A C 1
ATOM 746 O O . HIS A 1 104 ? 85.878 65.449 41.711 1.00 34.14 114 HIS A O 1
ATOM 753 N N . TYR A 1 105 ? 84.227 66.279 40.420 1.00 33.80 115 TYR A N 1
ATOM 754 C CA . TYR A 1 105 ? 83.337 65.126 40.583 1.00 33.41 115 TYR A CA 1
ATOM 755 C C . TYR A 1 105 ? 83.952 63.794 40.144 1.00 33.15 115 TYR A C 1
ATOM 756 O O . TYR A 1 105 ? 84.515 63.686 39.053 1.00 33.42 115 TYR A O 1
ATOM 765 N N . SER A 1 106 ? 83.833 62.793 41.016 1.00 32.57 116 SER A N 1
ATOM 766 C CA . SER A 1 106 ? 84.247 61.424 40.721 1.00 32.00 116 SER A CA 1
ATOM 767 C C . SER A 1 106 ? 83.257 60.425 41.322 1.00 31.35 116 SER A C 1
ATOM 768 O O . SER A 1 106 ? 83.141 60.334 42.548 1.00 31.26 116 SER A O 1
ATOM 771 N N . PRO A 1 107 ? 82.540 59.671 40.464 1.00 30.97 117 PRO A N 1
ATOM 772 C CA . PRO A 1 107 ? 81.575 58.680 40.946 1.00 30.50 117 PRO A CA 1
ATOM 773 C C . PRO A 1 107 ? 82.158 57.677 41.948 1.00 30.32 117 PRO A C 1
ATOM 774 O O . PRO A 1 107 ? 81.469 57.295 42.894 1.00 29.84 117 PRO A O 1
ATOM 778 N N . SER A 1 108 ? 83.413 57.269 41.745 1.00 30.18 118 SER A N 1
ATOM 779 C CA . SER A 1 108 ? 84.099 56.357 42.666 1.00 30.11 118 SER A CA 1
ATOM 780 C C . SER A 1 108 ? 84.296 56.968 44.055 1.00 29.87 118 SER A C 1
ATOM 781 O O . SER A 1 108 ? 84.094 56.303 45.074 1.00 29.73 118 SER A O 1
ATOM 784 N N . ASP A 1 109 ? 84.693 58.238 44.076 1.00 29.65 119 ASP A N 1
ATOM 785 C CA . ASP A 1 109 ? 84.910 58.985 45.311 1.00 29.53 119 ASP A CA 1
ATOM 786 C C . ASP A 1 109 ? 83.606 59.158 46.096 1.00 28.85 119 ASP A C 1
ATOM 787 O O . ASP A 1 109 ? 83.561 58.915 47.305 1.00 28.42 119 ASP A O 1
ATOM 792 N N . GLU A 1 110 ? 82.549 59.564 45.395 1.00 28.12 120 GLU A N 1
ATOM 793 C CA . GLU A 1 110 ? 81.232 59.752 46.003 1.00 27.60 120 GLU A CA 1
ATOM 794 C C . GLU A 1 110 ? 80.686 58.442 46.565 1.00 27.25 120 GLU A C 1
ATOM 795 O O . GLU A 1 110 ? 80.070 58.418 47.633 1.00 27.06 120 GLU A O 1
ATOM 801 N N . LYS A 1 111 ? 80.930 57.363 45.829 1.00 26.82 121 LYS A N 1
ATOM 802 C CA . LYS A 1 111 ? 80.510 56.019 46.203 1.00 26.79 121 LYS A CA 1
ATOM 803 C C . LYS A 1 111 ? 81.243 55.533 47.461 1.00 26.44 121 LYS A C 1
ATOM 804 O O . LYS A 1 111 ? 80.626 54.979 48.373 1.00 26.09 121 LYS A O 1
ATOM 810 N N . ALA A 1 112 ? 82.553 55.763 47.504 1.00 26.25 122 ALA A N 1
ATOM 811 C CA . ALA A 1 112 ? 83.388 55.377 48.644 1.00 26.09 122 ALA A CA 1
ATOM 812 C C . ALA A 1 112 ? 82.998 56.105 49.934 1.00 26.06 122 ALA A C 1
ATOM 813 O O . ALA A 1 112 ? 82.967 55.505 51.013 1.00 25.85 122 ALA A O 1
ATOM 815 N N . ARG A 1 113 ? 82.695 57.396 49.812 1.00 25.86 123 ARG A N 1
ATOM 816 C CA . ARG A 1 113 ? 82.238 58.200 50.946 1.00 25.76 123 ARG A CA 1
ATOM 817 C C . ARG A 1 113 ? 80.895 57.719 51.486 1.00 25.50 123 ARG A C 1
ATOM 818 O O . ARG A 1 113 ? 80.684 57.684 52.698 1.00 25.59 123 ARG A O 1
ATOM 826 N N . MET A 1 114 ? 79.992 57.351 50.579 1.00 25.24 124 MET A N 1
ATOM 827 C CA . MET A 1 114 ? 78.661 56.882 50.949 1.00 25.00 124 MET A CA 1
ATOM 828 C C . MET A 1 114 ? 78.738 55.531 51.656 1.00 24.53 124 MET A C 1
ATOM 829 O O . MET A 1 114 ? 77.978 55.264 52.591 1.00 23.78 124 MET A O 1
ATOM 834 N N . LYS A 1 115 ? 79.673 54.691 51.212 1.00 24.36 125 LYS A N 1
ATOM 835 C CA . LYS A 1 115 ? 79.902 53.383 51.823 1.00 24.35 125 LYS A CA 1
ATOM 836 C C . LYS A 1 115 ? 80.233 53.525 53.310 1.00 24.41 125 LYS A C 1
ATOM 837 O O . LYS A 1 115 ? 79.717 52.780 54.156 1.00 23.87 125 LYS A O 1
ATOM 843 N N . LEU A 1 116 ? 81.088 54.497 53.620 1.00 24.77 126 LEU A N 1
ATOM 844 C CA . LEU A 1 116 ? 81.517 54.746 54.995 1.00 24.99 126 LEU A CA 1
ATOM 845 C C . LEU A 1 116 ? 80.366 55.172 55.908 1.00 25.16 126 LEU A C 1
ATOM 846 O O . LEU A 1 116 ? 80.471 55.080 57.133 1.00 25.28 126 LEU A O 1
ATOM 851 N N . THR A 1 117 ? 79.263 55.611 55.305 1.00 25.17 127 THR A N 1
ATOM 852 C CA . THR A 1 117 ? 78.078 56.035 56.053 1.00 25.10 127 THR A CA 1
ATOM 853 C C . THR A 1 117 ? 76.975 54.974 56.020 1.00 25.02 127 THR A C 1
ATOM 854 O O . THR A 1 117 ? 75.883 55.174 56.565 1.00 24.69 127 THR A O 1
ATOM 858 N N . LEU A 1 118 ? 77.278 53.840 55.394 1.00 24.99 128 LEU A N 1
ATOM 859 C CA . LEU A 1 118 ? 76.299 52.773 55.191 1.00 25.29 128 LEU A CA 1
ATOM 860 C C . LEU A 1 118 ? 76.850 51.410 55.601 1.00 25.84 128 LEU A C 1
ATOM 861 O O . LEU A 1 118 ? 76.462 50.378 55.054 1.00 25.69 128 LEU A O 1
ATOM 866 N N . LEU A 1 119 ? 77.758 51.415 56.573 1.00 26.72 129 LEU A N 1
ATOM 867 C CA . LEU A 1 119 ? 78.290 50.175 57.126 1.00 27.46 129 LEU A CA 1
ATOM 868 C C . LEU A 1 119 ? 77.202 49.461 57.934 1.00 28.42 129 LEU A C 1
ATOM 869 O O . LEU A 1 119 ? 76.158 50.048 58.240 1.00 28.51 129 LEU A O 1
ATOM 874 N N . HIS A 1 120 ? 77.443 48.198 58.271 1.00 29.49 130 HIS A N 1
ATOM 875 C CA . HIS A 1 120 ? 76.441 47.372 58.954 1.00 30.56 130 HIS A CA 1
ATOM 876 C C . HIS A 1 120 ? 75.744 48.047 60.140 1.00 30.92 130 HIS A C 1
ATOM 877 O O . HIS A 1 120 ? 74.516 48.002 60.232 1.00 31.11 130 HIS A O 1
ATOM 884 N N . ARG A 1 121 ? 76.516 48.679 61.027 1.00 31.29 131 ARG A N 1
ATOM 885 C CA . ARG A 1 121 ? 75.956 49.360 62.207 1.00 32.00 131 ARG A CA 1
ATOM 886 C C . ARG A 1 121 ? 74.970 50.476 61.847 1.00 31.92 131 ARG A C 1
ATOM 887 O O . ARG A 1 121 ? 73.944 50.638 62.514 1.00 31.97 131 ARG A O 1
ATOM 895 N N . GLU A 1 122 ? 75.286 51.251 60.812 1.00 31.87 132 GLU A N 1
ATOM 896 C CA . GLU A 1 122 ? 74.406 52.350 60.408 1.00 31.85 132 GLU A CA 1
ATOM 897 C C . GLU A 1 122 ? 73.156 51.850 59.701 1.00 31.50 132 GLU A C 1
ATOM 898 O O . GLU A 1 122 ? 72.066 52.390 59.906 1.00 31.22 132 GLU A O 1
ATOM 904 N N . LEU A 1 123 ? 73.314 50.813 58.880 1.00 31.07 133 LEU A N 1
ATOM 905 C CA . LEU A 1 123 ? 72.168 50.191 58.218 1.00 30.67 133 LEU A CA 1
ATOM 906 C C . LEU A 1 123 ? 71.176 49.611 59.227 1.00 30.62 133 LEU A C 1
ATOM 907 O O . LEU A 1 123 ? 69.968 49.579 58.967 1.00 30.57 133 LEU A O 1
ATOM 912 N N . GLN A 1 124 ? 71.682 49.162 60.375 1.00 30.34 134 GLN A N 1
ATOM 913 C CA . GLN A 1 124 ? 70.817 48.651 61.437 1.00 30.15 134 GLN A CA 1
ATOM 914 C C . GLN A 1 124 ? 70.077 49.770 62.175 1.00 29.34 134 GLN A C 1
ATOM 915 O O . GLN A 1 124 ? 68.950 49.572 62.642 1.00 29.46 134 GLN A O 1
ATOM 921 N N . ALA A 1 125 ? 70.706 50.941 62.269 1.00 28.18 135 ALA A N 1
ATOM 922 C CA . ALA A 1 125 ? 70.059 52.129 62.837 1.00 26.88 135 ALA A CA 1
ATOM 923 C C . ALA A 1 125 ? 68.918 52.617 61.932 1.00 26.07 135 ALA A C 1
ATOM 924 O O . ALA A 1 125 ? 67.843 53.001 62.412 1.00 25.90 135 ALA A O 1
ATOM 926 N N . LEU A 1 126 ? 69.167 52.589 60.624 1.00 24.96 136 LEU A N 1
ATOM 927 C CA . LEU A 1 126 ? 68.162 52.935 59.618 1.00 23.73 136 LEU A CA 1
ATOM 928 C C . LEU A 1 126 ? 66.979 51.978 59.663 1.00 23.28 136 LEU A C 1
ATOM 929 O O . LEU A 1 126 ? 65.826 52.393 59.523 1.00 22.30 136 LEU A O 1
ATOM 934 N N . THR A 1 127 ? 67.276 50.697 59.871 1.00 22.91 137 THR A N 1
ATOM 935 C CA . THR A 1 127 ? 66.258 49.645 59.895 1.00 22.91 137 THR A CA 1
ATOM 936 C C . THR A 1 127 ? 65.249 49.872 61.028 1.00 22.64 137 THR A C 1
ATOM 937 O O . THR A 1 127 ? 64.038 49.732 60.835 1.00 22.41 137 THR A O 1
ATOM 941 N N . GLU A 1 128 ? 65.755 50.241 62.203 1.00 22.49 138 GLU A N 1
ATOM 942 C CA . GLU A 1 128 ? 64.910 50.535 63.358 1.00 23.11 138 GLU A CA 1
ATOM 943 C C . GLU A 1 128 ? 64.007 51.755 63.143 1.00 21.80 138 GLU A C 1
ATOM 944 O O . GLU A 1 128 ? 62.816 51.714 63.448 1.00 22.04 138 GLU A O 1
ATOM 950 N N . ALA A 1 129 ? 64.579 52.830 62.607 1.00 20.95 139 ALA A N 1
ATOM 951 C CA . ALA A 1 129 ? 63.813 54.029 62.273 1.00 20.19 139 ALA A CA 1
ATOM 952 C C . ALA A 1 129 ? 62.778 53.741 61.179 1.00 19.39 139 ALA A C 1
ATOM 953 O O . ALA A 1 129 ? 61.656 54.257 61.216 1.00 19.25 139 ALA A O 1
ATOM 955 N N . MET A 1 130 ? 63.160 52.905 60.212 1.00 18.92 140 MET A N 1
ATOM 956 C CA . MET A 1 130 ? 62.267 52.541 59.110 1.00 18.14 140 MET A CA 1
ATOM 957 C C . MET A 1 130 ? 60.994 51.850 59.588 1.00 18.21 140 MET A C 1
ATOM 958 O O . MET A 1 130 ? 59.916 52.158 59.095 1.00 17.58 140 MET A O 1
ATOM 963 N N . TYR A 1 131 ? 61.108 50.911 60.532 1.00 18.56 141 TYR A N 1
ATOM 964 C CA . TYR A 1 131 ? 59.909 50.254 61.047 1.00 19.23 141 TYR A CA 1
ATOM 965 C C . TYR A 1 131 ? 58.979 51.264 61.698 1.00 18.76 141 TYR A C 1
ATOM 966 O O . TYR A 1 131 ? 57.773 51.248 61.458 1.00 18.73 141 TYR A O 1
ATOM 975 N N . THR A 1 132 ? 59.549 52.152 62.507 1.00 18.74 142 THR A N 1
ATOM 976 C CA . THR A 1 132 ? 58.765 53.180 63.181 1.00 18.57 142 THR A CA 1
ATOM 977 C C . THR A 1 132 ? 58.038 54.050 62.160 1.00 18.39 142 THR A C 1
ATOM 978 O O . THR A 1 132 ? 56.848 54.331 62.314 1.00 17.93 142 THR A O 1
ATOM 982 N N . ASN A 1 133 ? 58.746 54.438 61.099 1.00 17.82 143 ASN A N 1
ATOM 983 C CA . ASN A 1 133 ? 58.154 55.295 60.074 1.00 17.77 143 ASN A CA 1
ATOM 984 C C . ASN A 1 133 ? 57.127 54.587 59.189 1.00 17.46 143 ASN A C 1
ATOM 985 O O . ASN A 1 133 ? 56.098 55.168 58.850 1.00 17.52 143 ASN A O 1
ATOM 990 N N . LEU A 1 134 ? 57.405 53.335 58.826 1.00 17.39 144 LEU A N 1
ATOM 991 C CA . LEU A 1 134 ? 56.431 52.514 58.095 1.00 17.61 144 LEU A CA 1
ATOM 992 C C . LEU A 1 134 ? 55.137 52.360 58.888 1.00 18.17 144 LEU A C 1
ATOM 993 O O . LEU A 1 134 ? 54.045 52.585 58.367 1.00 17.92 144 LEU A O 1
ATOM 998 N N . HIS A 1 135 ? 55.283 51.981 60.156 1.00 18.68 145 HIS A N 1
ATOM 999 C CA . HIS A 1 135 ? 54.161 51.834 61.066 1.00 19.75 145 HIS A CA 1
ATOM 1000 C C . HIS A 1 135 ? 53.387 53.150 61.211 1.00 19.82 145 HIS A C 1
ATOM 1001 O O . HIS A 1 135 ? 52.161 53.172 61.098 1.00 20.23 145 HIS A O 1
ATOM 1008 N N . ALA A 1 136 ? 54.116 54.243 61.429 1.00 20.07 146 ALA A N 1
ATOM 1009 C CA . ALA A 1 136 ? 53.512 55.563 61.631 1.00 20.06 146 ALA A CA 1
ATOM 1010 C C . ALA A 1 136 ? 52.721 56.036 60.414 1.00 20.41 146 ALA A C 1
ATOM 1011 O O . ALA A 1 136 ? 51.588 56.502 60.538 1.00 20.52 146 ALA A O 1
ATOM 1013 N N . VAL A 1 137 ? 53.313 55.904 59.232 1.00 20.25 147 VAL A N 1
ATOM 1014 C CA . VAL A 1 137 ? 52.654 56.355 58.012 1.00 20.42 147 VAL A CA 1
ATOM 1015 C C . VAL A 1 137 ? 51.491 55.437 57.616 1.00 20.79 147 VAL A C 1
ATOM 1016 O O . VAL A 1 137 ? 50.408 55.923 57.285 1.00 20.60 147 VAL A O 1
ATOM 1020 N N . LEU A 1 138 ? 51.715 54.121 57.668 1.00 20.95 148 LEU A N 1
ATOM 1021 C CA . LEU A 1 138 ? 50.703 53.141 57.259 1.00 21.44 148 LEU A CA 1
ATOM 1022 C C . LEU A 1 138 ? 49.499 53.190 58.199 1.00 21.77 148 LEU A C 1
ATOM 1023 O O . LEU A 1 138 ? 48.367 53.397 57.763 1.00 21.74 148 LEU A O 1
ATOM 1028 N N . LEU A 1 139 ? 49.751 53.011 59.491 1.00 22.23 149 LEU A N 1
ATOM 1029 C CA . LEU A 1 139 ? 48.660 53.009 60.458 1.00 22.80 149 LEU A CA 1
ATOM 1030 C C . LEU A 1 139 ? 48.090 54.402 60.702 1.00 22.74 149 LEU A C 1
ATOM 1031 O O . LEU A 1 139 ? 46.915 54.532 61.035 1.00 22.97 149 LEU A O 1
ATOM 1036 N N . GLY A 1 140 ? 48.907 55.435 60.500 1.00 22.20 150 GLY A N 1
ATOM 1037 C CA . GLY A 1 140 ? 48.424 56.821 60.539 1.00 21.95 150 GLY A CA 1
ATOM 1038 C C . GLY A 1 140 ? 47.409 57.099 59.438 1.00 21.75 150 GLY A C 1
ATOM 1039 O O . GLY A 1 140 ? 46.301 57.569 59.709 1.00 21.53 150 GLY A O 1
ATOM 1040 N N . ASP A 1 141 ? 47.785 56.807 58.192 1.00 21.40 151 ASP A N 1
ATOM 1041 C CA . ASP A 1 141 ? 46.867 56.940 57.056 1.00 21.28 151 ASP A CA 1
ATOM 1042 C C . ASP A 1 141 ? 45.601 56.097 57.226 1.00 21.16 151 ASP A C 1
ATOM 1043 O O . ASP A 1 141 ? 44.495 56.565 56.945 1.00 21.07 151 ASP A O 1
ATOM 1048 N N . ALA A 1 142 ? 45.770 54.856 57.683 1.00 20.94 152 ALA A N 1
ATOM 1049 C CA . ALA A 1 142 ? 44.653 53.927 57.830 1.00 21.06 152 ALA A CA 1
ATOM 1050 C C . ALA A 1 142 ? 43.675 54.411 58.894 1.00 21.24 152 ALA A C 1
ATOM 1051 O O . ALA A 1 142 ? 42.458 54.327 58.710 1.00 21.35 152 ALA A O 1
ATOM 1053 N N . THR A 1 143 ? 44.220 54.931 59.992 1.00 21.63 153 THR A N 1
ATOM 1054 C CA . THR A 1 143 ? 43.416 55.476 61.091 1.00 22.16 153 THR A CA 1
ATOM 1055 C C . THR A 1 143 ? 42.617 56.699 60.640 1.00 22.47 153 THR A C 1
ATOM 1056 O O . THR A 1 143 ? 41.427 56.812 60.954 1.00 22.48 153 THR A O 1
ATOM 1060 N N . GLU A 1 144 ? 43.263 57.595 59.891 1.00 22.62 154 GLU A N 1
ATOM 1061 C CA . GLU A 1 144 ? 42.589 58.774 59.341 1.00 23.17 154 GLU A CA 1
ATOM 1062 C C . GLU A 1 144 ? 41.418 58.365 58.448 1.00 22.82 154 GLU A C 1
ATOM 1063 O O . GLU A 1 144 ? 40.350 58.979 58.489 1.00 22.91 154 GLU A O 1
ATOM 1069 N N . ALA A 1 145 ? 41.626 57.313 57.655 1.00 22.71 155 ALA A N 1
ATOM 1070 C CA . ALA A 1 145 ? 40.615 56.825 56.724 1.00 22.77 155 ALA A CA 1
ATOM 1071 C C . ALA A 1 145 ? 39.467 56.104 57.431 1.00 23.00 155 ALA A C 1
ATOM 1072 O O . ALA A 1 145 ? 38.331 56.117 56.954 1.00 22.58 155 ALA A O 1
ATOM 1074 N N . GLY A 1 146 ? 39.771 55.474 58.562 1.00 23.34 156 GLY A N 1
ATOM 1075 C CA . GLY A 1 146 ? 38.755 54.770 59.341 1.00 24.14 156 GLY A CA 1
ATOM 1076 C C . GLY A 1 146 ? 38.770 53.266 59.151 1.00 24.76 156 GLY A C 1
ATOM 1077 O O . GLY A 1 146 ? 39.548 52.736 58.353 1.00 24.54 156 GLY A O 1
ATOM 1078 N N . SER A 1 147 ? 37.888 52.584 59.878 1.00 25.10 157 SER A N 1
ATOM 1079 C CA . SER A 1 147 ? 37.925 51.121 60.006 1.00 25.85 157 SER A CA 1
ATOM 1080 C C . SER A 1 147 ? 37.437 50.286 58.814 1.00 25.61 157 SER A C 1
ATOM 1081 O O . SER A 1 147 ? 37.642 49.074 58.796 1.00 26.36 157 SER A O 1
ATOM 1084 N N . GLY A 1 148 ? 36.799 50.912 57.829 1.00 25.32 158 GLY A N 1
ATOM 1085 C CA . GLY A 1 148 ? 36.272 50.157 56.677 1.00 24.10 158 GLY A CA 1
ATOM 1086 C C . GLY A 1 148 ? 37.325 49.660 55.691 1.00 23.43 158 GLY A C 1
ATOM 1087 O O . GLY A 1 148 ? 38.527 49.862 55.887 1.00 22.49 158 GLY A O 1
ATOM 1088 N N . TRP A 1 149 ? 36.864 48.991 54.637 1.00 22.79 159 TRP A N 1
ATOM 1089 C CA . TRP A 1 149 ? 37.710 48.701 53.479 1.00 22.66 159 TRP A CA 1
ATOM 1090 C C . TRP A 1 149 ? 37.994 50.003 52.729 1.00 22.76 159 TRP A C 1
ATOM 1091 O O . TRP A 1 149 ? 37.116 50.876 52.611 1.00 22.95 159 TRP A O 1
ATOM 1102 N N . HIS A 1 150 ? 39.212 50.128 52.207 1.00 22.65 160 HIS A N 1
ATOM 1103 C CA . HIS A 1 150 ? 39.582 51.259 51.366 1.00 22.61 160 HIS A CA 1
ATOM 1104 C C . HIS A 1 150 ? 40.194 50.760 50.066 1.00 22.47 160 HIS A C 1
ATOM 1105 O O . HIS A 1 150 ? 41.030 49.859 50.081 1.00 22.04 160 HIS A O 1
ATOM 1112 N N . GLU A 1 151 ? 39.757 51.341 48.951 1.00 22.25 161 GLU A N 1
ATOM 1113 C CA . GLU A 1 151 ? 40.221 50.936 47.622 1.00 22.28 161 GLU A CA 1
ATOM 1114 C C . GLU A 1 151 ? 41.373 51.807 47.145 1.00 21.74 161 GLU A C 1
ATOM 1115 O O . GLU A 1 151 ? 41.355 53.027 47.303 1.00 21.91 161 GLU A O 1
ATOM 1121 N N . MET A 1 152 ? 42.373 51.161 46.550 1.00 20.45 162 MET A N 1
ATOM 1122 C CA . MET A 1 152 ? 43.590 51.820 46.104 1.00 20.43 162 MET A CA 1
ATOM 1123 C C . MET A 1 152 ? 44.240 50.920 45.067 1.00 18.13 162 MET A C 1
ATOM 1124 O O . MET A 1 152 ? 43.959 49.725 45.031 1.00 17.57 162 MET A O 1
ATOM 1129 N N . GLY A 1 153 ? 45.099 51.490 44.225 1.00 16.12 163 GLY A N 1
ATOM 1130 C CA . GLY A 1 153 ? 45.962 50.685 43.360 1.00 14.38 163 GLY A CA 1
ATOM 1131 C C . GLY A 1 153 ? 47.086 50.105 44.201 1.00 13.10 163 GLY A C 1
ATOM 1132 O O . GLY A 1 153 ? 47.599 50.779 45.104 1.00 12.70 163 GLY A O 1
ATOM 1133 N N . LEU A 1 154 ? 47.466 48.858 43.919 1.00 12.00 164 LEU A N 1
ATOM 1134 C CA . LEU A 1 154 ? 48.493 48.184 44.723 1.00 11.55 164 LEU A CA 1
ATOM 1135 C C . LEU A 1 154 ? 49.873 48.836 44.587 1.00 11.54 164 LEU A C 1
ATOM 1136 O O . LEU A 1 154 ? 50.626 48.876 45.555 1.00 11.44 164 LEU A O 1
ATOM 1141 N N . LEU A 1 155 ? 50.194 49.348 43.398 1.00 11.83 165 LEU A N 1
ATOM 1142 C CA . LEU A 1 155 ? 51.455 50.080 43.224 1.00 12.41 165 LEU A CA 1
ATOM 1143 C C . LEU A 1 155 ? 51.416 51.403 43.986 1.00 12.72 165 LEU A C 1
ATOM 1144 O O . LEU A 1 155 ? 52.365 51.750 44.687 1.00 12.72 165 LEU A O 1
ATOM 1149 N N . ASP A 1 156 ? 50.316 52.144 43.856 1.00 13.23 166 ASP A N 1
ATOM 1150 C CA . ASP A 1 156 ? 50.171 53.387 44.617 1.00 14.24 166 ASP A CA 1
ATOM 1151 C C . ASP A 1 156 ? 50.337 53.114 46.117 1.00 13.70 166 ASP A C 1
ATOM 1152 O O . ASP A 1 156 ? 51.063 53.824 46.809 1.00 13.70 166 ASP A O 1
ATOM 1157 N N . PHE A 1 157 ? 49.686 52.052 46.585 1.00 13.42 167 PHE A N 1
ATOM 1158 C CA . PHE A 1 157 ? 49.759 51.582 47.972 1.00 13.19 167 PHE A CA 1
ATOM 1159 C C . PHE A 1 157 ? 51.210 51.307 48.391 1.00 12.64 167 PHE A C 1
ATOM 1160 O O . PHE A 1 157 ? 51.719 51.884 49.355 1.00 13.20 167 PHE A O 1
ATOM 1168 N N . SER A 1 158 ? 51.882 50.439 47.642 1.00 11.82 168 SER A N 1
ATOM 1169 C CA . SER A 1 158 ? 53.223 49.979 48.014 1.00 11.67 168 SER A CA 1
ATOM 1170 C C . SER A 1 158 ? 54.275 51.078 47.907 1.00 11.10 168 SER A C 1
ATOM 1171 O O . SER A 1 158 ? 55.130 51.230 48.788 1.00 11.42 168 SER A O 1
ATOM 1174 N N . TYR A 1 159 ? 54.206 51.836 46.819 1.00 11.49 169 TYR A N 1
ATOM 1175 C CA . TYR A 1 159 ? 55.185 52.879 46.520 1.00 11.25 169 TYR A CA 1
ATOM 1176 C C . TYR A 1 159 ? 55.026 54.062 47.477 1.00 12.23 169 TYR A C 1
ATOM 1177 O O . TYR A 1 159 ? 56.024 54.585 47.985 1.00 12.10 169 TYR A O 1
ATOM 1186 N N . SER A 1 160 ? 53.780 54.485 47.723 1.00 12.04 170 SER A N 1
ATOM 1187 C CA . SER A 1 160 ? 53.528 55.566 48.692 1.00 13.10 170 SER A CA 1
ATOM 1188 C C . SER A 1 160 ? 54.117 55.260 50.062 1.00 12.75 170 SER A C 1
ATOM 1189 O O . SER A 1 160 ? 54.868 56.066 50.617 1.00 13.07 170 SER A O 1
ATOM 1192 N N . PHE A 1 161 ? 53.780 54.104 50.621 1.00 12.74 171 PHE A N 1
ATOM 1193 C CA . PHE A 1 161 ? 54.185 53.840 51.997 1.00 13.53 171 PHE A CA 1
ATOM 1194 C C . PHE A 1 161 ? 55.680 53.606 52.125 1.00 13.00 171 PHE A C 1
ATOM 1195 O O . PHE A 1 161 ? 56.315 54.132 53.039 1.00 13.61 171 PHE A O 1
ATOM 1203 N N . LEU A 1 162 ? 56.266 52.869 51.187 1.00 12.54 172 LEU A N 1
ATOM 1204 C CA . LEU A 1 162 ? 57.707 52.646 51.250 1.00 12.47 172 LEU A CA 1
ATOM 1205 C C . LEU A 1 162 ? 58.526 53.918 50.993 1.00 11.88 172 LEU A C 1
ATOM 1206 O O . LEU A 1 162 ? 59.491 54.186 51.707 1.00 12.23 172 LEU A O 1
ATOM 1211 N N . LEU A 1 163 ? 58.140 54.711 49.996 1.00 11.66 173 LEU A N 1
ATOM 1212 C CA . LEU A 1 163 ? 58.872 55.946 49.726 1.00 11.58 173 LEU A CA 1
ATOM 1213 C C . LEU A 1 163 ? 58.711 56.960 50.856 1.00 11.74 173 LEU A C 1
ATOM 1214 O O . LEU A 1 163 ? 59.690 57.583 51.265 1.00 11.31 173 LEU A O 1
ATOM 1219 N N . ARG A 1 164 ? 57.489 57.124 51.356 1.00 12.08 174 ARG A N 1
ATOM 1220 C CA . ARG A 1 164 ? 57.267 58.095 52.432 1.00 12.37 174 ARG A CA 1
ATOM 1221 C C . ARG A 1 164 ? 58.073 57.721 53.672 1.00 12.55 174 ARG A C 1
ATOM 1222 O O . ARG A 1 164 ? 58.753 58.567 54.244 1.00 12.87 174 ARG A O 1
ATOM 1230 N N . ALA A 1 165 ? 58.019 56.449 54.073 1.00 12.74 175 ALA A N 1
ATOM 1231 C CA . ALA A 1 165 ? 58.830 55.976 55.200 1.00 13.14 175 ALA A CA 1
ATOM 1232 C C . ALA A 1 165 ? 60.341 56.062 54.951 1.00 13.37 175 ALA A C 1
ATOM 1233 O O . ALA A 1 165 ? 61.098 56.453 55.840 1.00 13.45 175 ALA A O 1
ATOM 1235 N N . GLY A 1 166 ? 60.777 55.716 53.741 1.00 13.01 176 GLY A N 1
ATOM 1236 C CA . GLY A 1 166 ? 62.188 55.810 53.383 1.00 13.48 176 GLY A CA 1
ATOM 1237 C C . GLY A 1 166 ? 62.680 57.245 53.421 1.00 13.46 176 GLY A C 1
ATOM 1238 O O . GLY A 1 166 ? 63.773 57.526 53.921 1.00 13.92 176 GLY A O 1
ATOM 1239 N N . TYR A 1 167 ? 61.859 58.150 52.893 1.00 13.70 177 TYR A N 1
ATOM 1240 C CA . TYR A 1 167 ? 62.133 59.582 52.968 1.00 14.07 177 TYR A CA 1
ATOM 1241 C C . TYR A 1 167 ? 62.283 60.045 54.422 1.00 14.23 177 TYR A C 1
ATOM 1242 O O . TYR A 1 167 ? 63.277 60.685 54.773 1.00 14.90 177 TYR A O 1
ATOM 1251 N N . LEU A 1 168 ? 61.313 59.709 55.267 1.00 14.47 178 LEU A N 1
ATOM 1252 C CA . LEU A 1 168 ? 61.369 60.125 56.676 1.00 14.81 178 LEU A CA 1
ATOM 1253 C C . LEU A 1 168 ? 62.577 59.532 57.413 1.00 15.29 178 LEU A C 1
ATOM 1254 O O . LEU A 1 168 ? 63.148 60.161 58.312 1.00 15.83 178 LEU A O 1
ATOM 1259 N N . THR A 1 169 ? 62.970 58.325 57.020 1.00 15.05 179 THR A N 1
ATOM 1260 C CA . THR A 1 169 ? 64.099 57.630 57.635 1.00 15.69 179 THR A CA 1
ATOM 1261 C C . THR A 1 169 ? 65.435 58.254 57.252 1.00 16.11 179 THR A C 1
ATOM 1262 O O . THR A 1 169 ? 66.288 58.478 58.113 1.00 17.07 179 THR A O 1
ATOM 1266 N N . LEU A 1 170 ? 65.619 58.545 55.967 1.00 16.25 180 LEU A N 1
ATOM 1267 C CA . LEU A 1 170 ? 66.872 59.135 55.511 1.00 16.61 180 LEU A CA 1
ATOM 1268 C C . LEU A 1 170 ? 66.963 60.636 55.788 1.00 16.53 180 LEU A C 1
ATOM 1269 O O . LEU A 1 170 ? 68.008 61.126 56.226 1.00 16.84 180 LEU A O 1
ATOM 1274 N N . TYR A 1 171 ? 65.872 61.356 55.536 1.00 16.51 181 TYR A N 1
ATOM 1275 C CA . TYR A 1 171 ? 65.893 62.825 55.568 1.00 16.83 181 TYR A CA 1
ATOM 1276 C C . TYR A 1 171 ? 65.366 63.440 56.867 1.00 17.69 181 TYR A C 1
ATOM 1277 O O . TYR A 1 171 ? 65.308 64.664 56.998 1.00 18.02 181 TYR A O 1
ATOM 1286 N N . GLY A 1 172 ? 64.975 62.596 57.817 1.00 18.34 182 GLY A N 1
ATOM 1287 C CA . GLY A 1 172 ? 64.502 63.067 59.118 1.00 19.27 182 GLY A CA 1
ATOM 1288 C C . GLY A 1 172 ? 63.011 63.333 59.236 1.00 20.06 182 GLY A C 1
ATOM 1289 O O . GLY A 1 172 ? 62.277 63.319 58.244 1.00 19.47 182 GLY A O 1
ATOM 1290 N N . ILE A 1 173 ? 62.577 63.586 60.470 1.00 20.70 183 ILE A N 1
ATOM 1291 C CA . ILE A 1 173 ? 61.166 63.791 60.807 1.00 21.80 183 ILE A CA 1
ATOM 1292 C C . ILE A 1 173 ? 60.894 65.195 61.359 1.00 22.66 183 ILE A C 1
ATOM 1293 O O . ILE A 1 173 ? 61.826 65.948 61.642 1.00 22.97 183 ILE A O 1
ATOM 1298 N N . GLU A 1 174 ? 59.615 65.536 61.490 1.00 23.95 184 GLU A N 1
ATOM 1299 C CA . GLU A 1 174 ? 59.199 66.864 61.949 1.00 25.69 184 GLU A CA 1
ATOM 1300 C C . GLU A 1 174 ? 59.701 67.184 63.359 1.00 26.49 184 GLU A C 1
ATOM 1301 O O . GLU A 1 174 ? 60.239 68.272 63.603 1.00 26.69 184 GLU A O 1
ATOM 1307 N N . ALA A 1 175 ? 59.530 66.239 64.279 1.00 27.58 185 ALA A N 1
ATOM 1308 C CA . ALA A 1 175 ? 59.918 66.461 65.669 1.00 28.66 185 ALA A CA 1
ATOM 1309 C C . ALA A 1 175 ? 60.353 65.196 66.396 1.00 29.47 185 ALA A C 1
ATOM 1310 O O . ALA A 1 175 ? 59.906 64.090 66.082 1.00 29.54 185 ALA A O 1
ATOM 1312 N N . LEU A 1 176 ? 61.242 65.382 67.366 1.00 30.49 186 LEU A N 1
ATOM 1313 C CA . LEU A 1 176 ? 61.603 64.344 68.319 1.00 31.61 186 LEU A CA 1
ATOM 1314 C C . LEU A 1 176 ? 61.757 65.034 69.675 1.00 32.24 186 LEU A C 1
ATOM 1315 O O . LEU A 1 176 ? 62.557 65.965 69.800 1.00 32.46 186 LEU A O 1
ATOM 1320 N N . PRO A 1 177 ? 60.984 64.595 70.690 1.00 32.88 187 PRO A N 1
ATOM 1321 C CA . PRO A 1 177 ? 60.074 63.445 70.693 1.00 33.11 187 PRO A CA 1
ATOM 1322 C C . PRO A 1 177 ? 58.870 63.578 69.762 1.00 33.40 187 PRO A C 1
ATOM 1323 O O . PRO A 1 177 ? 58.449 64.687 69.417 1.00 33.39 187 PRO A O 1
ATOM 1327 N N . ARG A 1 178 ? 58.331 62.428 69.378 1.00 33.63 188 ARG A N 1
ATOM 1328 C CA . ARG A 1 178 ? 57.207 62.336 68.464 1.00 33.95 188 ARG A CA 1
ATOM 1329 C C . ARG A 1 178 ? 55.905 62.767 69.129 1.00 33.88 188 ARG A C 1
ATOM 1330 O O . ARG A 1 178 ? 55.609 62.355 70.254 1.00 33.86 188 ARG A O 1
ATOM 1338 N N . THR A 1 179 ? 55.132 63.594 68.431 1.00 33.71 189 THR A N 1
ATOM 1339 C CA . THR A 1 179 ? 53.823 64.030 68.920 1.00 33.77 189 THR A CA 1
ATOM 1340 C C . THR A 1 179 ? 52.733 63.664 67.919 1.00 33.83 189 THR A C 1
ATOM 1341 O O . THR A 1 179 ? 53.026 63.323 66.768 1.00 33.77 189 THR A O 1
ATOM 1345 N N . HIS A 1 180 ? 51.481 63.743 68.365 1.00 33.73 190 HIS A N 1
ATOM 1346 C CA . HIS A 1 180 ? 50.325 63.510 67.503 1.00 33.74 190 HIS A CA 1
ATOM 1347 C C . HIS A 1 180 ? 50.338 64.425 66.273 1.00 33.31 190 HIS A C 1
ATOM 1348 O O . HIS A 1 180 ? 50.136 63.959 65.149 1.00 33.35 190 HIS A O 1
ATOM 1355 N N . GLU A 1 181 ? 50.594 65.715 66.494 1.00 32.68 191 GLU A N 1
ATOM 1356 C CA . GLU A 1 181 ? 50.606 66.714 65.415 1.00 32.14 191 GLU A CA 1
ATOM 1357 C C . GLU A 1 181 ? 51.841 66.656 64.514 1.00 31.22 191 GLU A C 1
ATOM 1358 O O . GLU A 1 181 ? 51.747 66.963 63.325 1.00 31.08 191 GLU A O 1
ATOM 1364 N N . SER A 1 182 ? 52.990 66.285 65.076 1.00 30.19 192 SER A N 1
ATOM 1365 C CA . SER A 1 182 ? 54.222 66.188 64.287 1.00 29.32 192 SER A CA 1
ATOM 1366 C C . SER A 1 182 ? 54.170 64.992 63.335 1.00 28.84 192 SER A C 1
ATOM 1367 O O . SER A 1 182 ? 54.611 65.091 62.189 1.00 28.53 192 SER A O 1
ATOM 1370 N N . GLN A 1 183 ? 53.617 63.876 63.813 1.00 28.31 193 GLN A N 1
ATOM 1371 C CA . GLN A 1 183 ? 53.425 62.687 62.975 1.00 27.81 193 GLN A CA 1
ATOM 1372 C C . GLN A 1 183 ? 52.406 62.951 61.873 1.00 27.51 193 GLN A C 1
ATOM 1373 O O . GLN A 1 183 ? 52.612 62.557 60.722 1.00 27.20 193 GLN A O 1
ATOM 1379 N N . ALA A 1 184 ? 51.315 63.627 62.229 1.00 26.84 194 ALA A N 1
ATOM 1380 C CA . ALA A 1 184 ? 50.312 64.050 61.257 1.00 26.65 194 ALA A CA 1
ATOM 1381 C C . ALA A 1 184 ? 50.924 64.958 60.189 1.00 26.18 194 ALA A C 1
ATOM 1382 O O . ALA A 1 184 ? 50.616 64.822 59.003 1.00 26.61 194 ALA A O 1
ATOM 1384 N N . GLN A 1 185 ? 51.798 65.870 60.610 1.00 25.67 195 GLN A N 1
ATOM 1385 C CA . GLN A 1 185 ? 52.485 66.768 59.683 1.00 25.25 195 GLN A CA 1
ATOM 1386 C C . GLN A 1 185 ? 53.403 65.995 58.738 1.00 24.28 195 GLN A C 1
ATOM 1387 O O . GLN A 1 185 ? 53.467 66.295 57.545 1.00 24.75 195 GLN A O 1
ATOM 1393 N N . ASP A 1 186 ? 54.102 64.998 59.269 1.00 23.19 196 ASP A N 1
ATOM 1394 C CA . ASP A 1 186 ? 54.971 64.175 58.433 1.00 22.25 196 ASP A CA 1
ATOM 1395 C C . ASP A 1 186 ? 54.189 63.303 57.462 1.00 21.77 196 ASP A C 1
ATOM 1396 O O . ASP A 1 186 ? 54.678 63.006 56.378 1.00 21.12 196 ASP A O 1
ATOM 1401 N N . ARG A 1 187 ? 52.972 62.913 57.830 1.00 21.35 197 ARG A N 1
ATOM 1402 C CA . ARG A 1 187 ? 52.119 62.198 56.877 1.00 21.21 197 ARG A CA 1
ATOM 1403 C C . ARG A 1 187 ? 51.738 63.084 55.691 1.00 20.97 197 ARG A C 1
ATOM 1404 O O . ARG A 1 187 ? 51.849 62.662 54.539 1.00 20.52 197 ARG A O 1
ATOM 1412 N N . VAL A 1 188 ? 51.322 64.319 55.974 1.00 20.04 198 VAL A N 1
ATOM 1413 C CA . VAL A 1 188 ? 50.956 65.272 54.923 1.00 19.57 198 VAL A CA 1
ATOM 1414 C C . VAL A 1 188 ? 52.178 65.656 54.082 1.00 18.65 198 VAL A C 1
ATOM 1415 O O . VAL A 1 188 ? 52.115 65.621 52.852 1.00 18.76 198 VAL A O 1
ATOM 1419 N N . HIS A 1 189 ? 53.284 65.991 54.748 1.00 17.44 199 HIS A N 1
ATOM 1420 C CA . HIS A 1 189 ? 54.515 66.398 54.060 1.00 16.55 199 HIS A CA 1
ATOM 1421 C C . HIS A 1 189 ? 55.084 65.275 53.195 1.00 15.84 199 HIS A C 1
ATOM 1422 O O . HIS A 1 189 ? 55.411 65.492 52.030 1.00 15.54 199 HIS A O 1
ATOM 1429 N N . SER A 1 190 ? 55.205 64.080 53.765 1.00 15.25 200 SER A N 1
ATOM 1430 C CA . SER A 1 190 ? 55.741 62.956 52.995 1.00 14.64 200 SER A CA 1
ATOM 1431 C C . SER A 1 190 ? 54.845 62.614 51.796 1.00 14.49 200 SER A C 1
ATOM 1432 O O . SER A 1 190 ? 55.349 62.258 50.723 1.00 14.67 200 SER A O 1
ATOM 1435 N N . ALA A 1 191 ? 53.527 62.726 51.973 1.00 14.42 201 ALA A N 1
ATOM 1436 C CA . ALA A 1 191 ? 52.594 62.532 50.862 1.00 14.06 201 ALA A CA 1
ATOM 1437 C C . ALA A 1 191 ? 52.832 63.536 49.726 1.00 14.12 201 ALA A C 1
ATOM 1438 O O . ALA A 1 191 ? 52.785 63.165 48.559 1.00 14.29 201 ALA A O 1
ATOM 1440 N N . ASP A 1 192 ? 53.106 64.796 50.071 1.00 14.47 202 ASP A N 1
ATOM 1441 C CA . ASP A 1 192 ? 53.442 65.826 49.079 1.00 14.68 202 ASP A CA 1
ATOM 1442 C C . ASP A 1 192 ? 54.727 65.458 48.321 1.00 14.24 202 ASP A C 1
ATOM 1443 O O . ASP A 1 192 ? 54.778 65.526 47.092 1.00 14.11 202 ASP A O 1
ATOM 1448 N N . VAL A 1 193 ? 55.753 65.049 49.067 1.00 13.23 203 VAL A N 1
ATOM 1449 C CA . VAL A 1 193 ? 57.004 64.598 48.478 1.00 12.66 203 VAL A CA 1
ATOM 1450 C C . VAL A 1 193 ? 56.737 63.457 47.490 1.00 12.61 203 VAL A C 1
ATOM 1451 O O . VAL A 1 193 ? 57.197 63.508 46.345 1.00 12.29 203 VAL A O 1
ATOM 1455 N N . PHE A 1 194 ? 55.969 62.457 47.927 1.00 12.82 204 PHE A N 1
ATOM 1456 C CA . PHE A 1 194 ? 55.679 61.287 47.085 1.00 13.09 204 PHE A CA 1
ATOM 1457 C C . PHE A 1 194 ? 54.924 61.661 45.816 1.00 13.33 204 PHE A C 1
ATOM 1458 O O . PHE A 1 194 ? 55.279 61.232 44.718 1.00 12.88 204 PHE A O 1
ATOM 1466 N N . HIS A 1 195 ? 53.870 62.456 45.968 1.00 13.27 205 HIS A N 1
ATOM 1467 C CA . HIS A 1 195 ? 53.057 62.810 44.812 1.00 14.44 205 HIS A CA 1
ATOM 1468 C C . HIS A 1 195 ? 53.809 63.638 43.777 1.00 13.73 205 HIS A C 1
ATOM 1469 O O . HIS A 1 195 ? 53.620 63.464 42.575 1.00 14.64 205 HIS A O 1
ATOM 1476 N N . THR A 1 196 ? 54.698 64.500 44.257 1.00 13.01 206 THR A N 1
ATOM 1477 C CA . THR A 1 196 ? 55.539 65.293 43.376 1.00 12.68 206 THR A CA 1
ATOM 1478 C C . THR A 1 196 ? 56.597 64.404 42.715 1.00 12.29 206 THR A C 1
ATOM 1479 O O . THR A 1 196 ? 56.794 64.438 41.491 1.00 12.11 206 THR A O 1
ATOM 1483 N N . PHE A 1 197 ? 57.258 63.592 43.533 1.00 12.29 207 PHE A N 1
ATOM 1484 C CA . PHE A 1 197 ? 58.270 62.673 43.046 1.00 12.14 207 PHE A CA 1
ATOM 1485 C C . PHE A 1 197 ? 57.741 61.753 41.946 1.00 11.87 207 PHE A C 1
ATOM 1486 O O . PHE A 1 197 ? 58.411 61.542 40.926 1.00 11.75 207 PHE A O 1
ATOM 1494 N N . ARG A 1 198 ? 56.551 61.195 42.150 1.00 11.83 208 ARG A N 1
ATOM 1495 C CA . ARG A 1 198 ? 55.998 60.255 41.169 1.00 12.35 208 ARG A CA 1
ATOM 1496 C C . ARG A 1 198 ? 55.816 60.861 39.787 1.00 12.48 208 ARG A C 1
ATOM 1497 O O . ARG A 1 198 ? 55.950 60.162 38.788 1.00 12.42 208 ARG A O 1
ATOM 1505 N N . GLN A 1 199 ? 55.543 62.163 39.730 1.00 12.51 209 GLN A N 1
ATOM 1506 C CA . GLN A 1 199 ? 55.436 62.850 38.443 1.00 12.72 209 GLN A CA 1
ATOM 1507 C C . GLN A 1 199 ? 56.767 62.851 37.696 1.00 12.80 209 GLN A C 1
ATOM 1508 O O . GLN A 1 199 ? 56.801 62.659 36.480 1.00 13.47 209 GLN A O 1
ATOM 1514 N N . LEU A 1 200 ? 57.858 63.069 38.432 1.00 12.65 210 LEU A N 1
ATOM 1515 C CA . LEU A 1 200 ? 59.208 63.000 37.873 1.00 12.95 210 LEU A CA 1
ATOM 1516 C C . LEU A 1 200 ? 59.534 61.573 37.455 1.00 13.11 210 LEU A C 1
ATOM 1517 O O . LEU A 1 200 ? 60.039 61.338 36.361 1.00 13.30 210 LEU A O 1
ATOM 1522 N N . ASP A 1 201 ? 59.237 60.621 38.336 1.00 13.25 211 ASP A N 1
ATOM 1523 C CA . ASP A 1 201 ? 59.538 59.209 38.089 1.00 13.62 211 ASP A CA 1
ATOM 1524 C C . ASP A 1 201 ? 58.875 58.692 36.809 1.00 14.55 211 ASP A C 1
ATOM 1525 O O . ASP A 1 201 ? 59.494 57.957 36.043 1.00 15.15 211 ASP A O 1
ATOM 1530 N N . ARG A 1 202 ? 57.636 59.104 36.562 1.00 15.45 212 ARG A N 1
ATOM 1531 C CA . ARG A 1 202 ? 56.914 58.692 35.352 1.00 16.89 212 ARG A CA 1
ATOM 1532 C C . ARG A 1 202 ? 57.551 59.246 34.075 1.00 17.66 212 ARG A C 1
ATOM 1533 O O . ARG A 1 202 ? 57.562 58.566 33.041 1.00 18.52 212 ARG A O 1
ATOM 1541 N N . LEU A 1 203 ? 58.066 60.473 34.154 1.00 18.46 213 LEU A N 1
ATOM 1542 C CA . LEU A 1 203 ? 58.649 61.183 33.002 1.00 19.31 213 LEU A CA 1
ATOM 1543 C C . LEU A 1 203 ? 60.129 60.887 32.752 1.00 19.52 213 LEU A C 1
ATOM 1544 O O . LEU A 1 203 ? 60.665 61.210 31.680 1.00 19.78 213 LEU A O 1
ATOM 1549 N N . LEU A 1 204 ? 60.795 60.290 33.738 1.00 19.38 214 LEU A N 1
ATOM 1550 C CA . LEU A 1 204 ? 62.245 60.084 33.657 1.00 19.97 214 LEU A CA 1
ATOM 1551 C C . LEU A 1 204 ? 62.726 59.308 32.409 1.00 20.04 214 LEU A C 1
ATOM 1552 O O . LEU A 1 204 ? 63.671 59.760 31.758 1.00 19.96 214 LEU A O 1
ATOM 1557 N N . PRO A 1 205 ? 62.087 58.162 32.065 1.00 20.02 215 PRO A N 1
ATOM 1558 C CA . PRO A 1 205 ? 62.508 57.440 30.844 1.00 20.06 215 PRO A CA 1
ATOM 1559 C C . PRO A 1 205 ? 62.468 58.282 29.557 1.00 19.89 215 PRO A C 1
ATOM 1560 O O . PRO A 1 205 ? 63.366 58.162 28.719 1.00 19.94 215 PRO A O 1
ATOM 1564 N N . LYS A 1 206 ? 61.442 59.116 29.406 1.00 20.26 216 LYS A N 1
ATOM 1565 C CA . LYS A 1 206 ? 61.352 60.018 28.254 1.00 20.53 216 LYS A CA 1
ATOM 1566 C C . LYS A 1 206 ? 62.413 61.117 28.315 1.00 20.50 216 LYS A C 1
ATOM 1567 O O . LYS A 1 206 ? 62.984 61.494 27.287 1.00 20.58 216 LYS A O 1
ATOM 1573 N N . LEU A 1 207 ? 62.688 61.621 29.515 1.00 20.78 217 LEU A N 1
ATOM 1574 C CA . LEU A 1 207 ? 63.758 62.602 29.674 1.00 21.19 217 LEU A CA 1
ATOM 1575 C C . LEU A 1 207 ? 65.100 61.991 29.266 1.00 21.35 217 LEU A C 1
ATOM 1576 O O . LEU A 1 207 ? 65.875 62.621 28.543 1.00 21.27 217 LEU A O 1
ATOM 1581 N N . ALA A 1 208 ? 65.351 60.763 29.721 1.00 21.25 218 ALA A N 1
ATOM 1582 C CA . ALA A 1 208 ? 66.599 60.054 29.420 1.00 21.76 218 ALA A CA 1
ATOM 1583 C C . ALA A 1 208 ? 66.818 59.846 27.923 1.00 22.16 218 ALA A C 1
ATOM 1584 O O . ALA A 1 208 ? 67.954 59.918 27.445 1.00 22.49 218 ALA A O 1
ATOM 1586 N N . ARG A 1 209 ? 65.735 59.602 27.187 1.00 22.51 219 ARG A N 1
ATOM 1587 C CA . ARG A 1 209 ? 65.815 59.429 25.732 1.00 23.61 219 ARG A CA 1
ATOM 1588 C C . ARG A 1 209 ? 65.772 60.752 24.967 1.00 23.75 219 ARG A C 1
ATOM 1589 O O . ARG A 1 209 ? 66.028 60.789 23.760 1.00 23.95 219 ARG A O 1
ATOM 1597 N N . GLY A 1 210 ? 65.452 61.828 25.680 1.00 23.82 220 GLY A N 1
ATOM 1598 C CA . GLY A 1 210 ? 65.344 63.158 25.090 1.00 24.20 220 GLY A CA 1
ATOM 1599 C C . GLY A 1 210 ? 64.112 63.286 24.217 1.00 24.30 220 GLY A C 1
ATOM 1600 O O . GLY A 1 210 ? 64.142 63.963 23.186 1.00 24.99 220 GLY A O 1
ATOM 1601 N N . SER A 1 211 ? 63.022 62.648 24.641 1.00 23.89 221 SER A N 1
ATOM 1602 C CA . SER A 1 211 ? 61.794 62.590 23.850 1.00 23.97 221 SER A CA 1
ATOM 1603 C C . SER A 1 211 ? 60.614 63.324 24.495 1.00 23.36 221 SER A C 1
ATOM 1604 O O . SER A 1 211 ? 59.461 63.104 24.123 1.00 23.96 221 SER A O 1
ATOM 1607 N N . LEU A 1 212 ? 60.902 64.195 25.459 1.00 22.69 222 LEU A N 1
ATOM 1608 C CA . LEU A 1 212 ? 59.856 65.010 26.072 1.00 21.86 222 LEU A CA 1
ATOM 1609 C C . LEU A 1 212 ? 59.274 66.010 25.080 1.00 21.64 222 LEU A C 1
ATOM 1610 O O . LEU A 1 212 ? 60.016 66.672 24.349 1.00 21.49 222 LEU A O 1
ATOM 1615 N N . SER A 1 213 ? 57.948 66.129 25.080 1.00 21.39 223 SER A N 1
ATOM 1616 C CA . SER A 1 213 ? 57.272 67.179 24.326 1.00 21.26 223 SER A CA 1
ATOM 1617 C C . SER A 1 213 ? 57.511 68.515 25.023 1.00 21.19 223 SER A C 1
ATOM 1618 O O . SER A 1 213 ? 57.932 68.543 26.182 1.00 20.77 223 SER A O 1
ATOM 1621 N N . VAL A 1 214 ? 57.226 69.615 24.329 1.00 20.86 224 VAL A N 1
ATOM 1622 C CA . VAL A 1 214 ? 57.307 70.942 24.941 1.00 20.96 224 VAL A CA 1
ATOM 1623 C C . VAL A 1 214 ? 56.532 70.992 26.271 1.00 20.12 224 VAL A C 1
ATOM 1624 O O . VAL A 1 214 ? 57.046 71.492 27.277 1.00 20.26 224 VAL A O 1
ATOM 1628 N N . GLY A 1 215 ? 55.318 70.440 26.275 1.00 19.43 225 GLY A N 1
ATOM 1629 C CA . GLY A 1 215 ? 54.473 70.396 27.471 1.00 18.66 225 GLY A CA 1
ATOM 1630 C C . GLY A 1 215 ? 55.036 69.518 28.578 1.00 18.33 225 GLY A C 1
ATOM 1631 O O . GLY A 1 215 ? 55.002 69.897 29.755 1.00 18.00 225 GLY A O 1
ATOM 1632 N N . ASP A 1 216 ? 55.537 68.340 28.197 1.00 18.18 226 ASP A N 1
ATOM 1633 C CA . ASP A 1 216 ? 56.230 67.433 29.130 1.00 18.17 226 ASP A CA 1
ATOM 1634 C C . ASP A 1 216 ? 57.439 68.106 29.779 1.00 17.61 226 ASP A C 1
ATOM 1635 O O . ASP A 1 216 ? 57.682 67.926 30.979 1.00 17.07 226 ASP A O 1
ATOM 1640 N N . LYS A 1 217 ? 58.208 68.845 28.974 1.00 17.25 227 LYS A N 1
ATOM 1641 C CA . LYS A 1 217 ? 59.389 69.579 29.452 1.00 17.63 227 LYS A CA 1
ATOM 1642 C C . LYS A 1 217 ? 59.014 70.581 30.535 1.00 16.99 227 LYS A C 1
ATOM 1643 O O . LYS A 1 217 ? 59.662 70.653 31.583 1.00 16.67 227 LYS A O 1
ATOM 1649 N N . ASP A 1 218 ? 57.955 71.346 30.284 1.00 16.89 228 ASP A N 1
ATOM 1650 C CA . ASP A 1 218 ? 57.457 72.304 31.261 1.00 16.74 228 ASP A CA 1
ATOM 1651 C C . ASP A 1 218 ? 56.970 71.592 32.531 1.00 16.36 228 ASP A C 1
ATOM 1652 O O . ASP A 1 218 ? 57.227 72.052 33.646 1.00 16.14 228 ASP A O 1
ATOM 1657 N N . HIS A 1 219 ? 56.284 70.465 32.359 1.00 16.04 229 HIS A N 1
ATOM 1658 C CA . HIS A 1 219 ? 55.828 69.656 33.487 1.00 15.59 229 HIS A CA 1
ATOM 1659 C C . HIS A 1 219 ? 57.028 69.165 34.306 1.00 14.85 229 HIS A C 1
ATOM 1660 O O . HIS A 1 219 ? 57.050 69.304 35.530 1.00 14.83 229 HIS A O 1
ATOM 1667 N N . MET A 1 220 ? 58.037 68.621 33.632 1.00 13.94 230 MET A N 1
ATOM 1668 C CA . MET A 1 220 ? 59.220 68.113 34.327 1.00 13.78 230 MET A CA 1
ATOM 1669 C C . MET A 1 220 ? 59.982 69.218 35.057 1.00 13.71 230 MET A C 1
ATOM 1670 O O . MET A 1 220 ? 60.428 69.034 36.192 1.00 13.29 230 MET A O 1
ATOM 1675 N N . CYS A 1 221 ? 60.132 70.360 34.396 1.00 13.97 231 CYS A N 1
ATOM 1676 C CA . CYS A 1 221 ? 60.813 71.499 35.008 1.00 14.91 231 CYS A CA 1
ATOM 1677 C C . CYS A 1 221 ? 60.080 72.032 36.235 1.00 14.40 231 CYS A C 1
ATOM 1678 O O . CYS A 1 221 ? 60.718 72.420 37.228 1.00 14.46 231 CYS A O 1
ATOM 1681 N N . SER A 1 222 ? 58.747 72.044 36.173 1.00 13.81 232 SER A N 1
ATOM 1682 C CA . SER A 1 222 ? 57.929 72.492 37.294 1.00 13.81 232 SER A CA 1
ATOM 1683 C C . SER A 1 222 ? 58.075 71.542 38.481 1.00 13.46 232 SER A C 1
ATOM 1684 O O . SER A 1 222 ? 58.253 71.971 39.628 1.00 13.36 232 SER A O 1
ATOM 1687 N N . VAL A 1 223 ? 58.046 70.247 38.181 1.00 13.09 233 VAL A N 1
ATOM 1688 C CA . VAL A 1 223 ? 58.186 69.214 39.204 1.00 13.21 233 VAL A CA 1
ATOM 1689 C C . VAL A 1 223 ? 59.573 69.249 39.852 1.00 12.77 233 VAL A C 1
ATOM 1690 O O . VAL A 1 223 ? 59.689 69.173 41.078 1.00 13.45 233 VAL A O 1
ATOM 1694 N N . LYS A 1 224 ? 60.612 69.388 39.032 1.00 12.41 234 LYS A N 1
ATOM 1695 C CA . LYS A 1 224 ? 61.977 69.544 39.549 1.00 11.74 234 LYS A CA 1
ATOM 1696 C C . LYS A 1 224 ? 62.078 70.765 40.457 1.00 11.95 234 LYS A C 1
ATOM 1697 O O . LYS A 1 224 ? 62.611 70.682 41.566 1.00 12.06 234 LYS A O 1
ATOM 1703 N N . SER A 1 225 ? 61.537 71.887 39.989 1.00 12.09 235 SER A N 1
ATOM 1704 C CA . SER A 1 225 ? 61.583 73.131 40.765 1.00 12.21 235 SER A CA 1
ATOM 1705 C C . SER A 1 225 ? 60.950 72.950 42.147 1.00 12.35 235 SER A C 1
ATOM 1706 O O . SER A 1 225 ? 61.510 73.393 43.163 1.00 12.54 235 SER A O 1
ATOM 1709 N N . ARG A 1 226 ? 59.794 72.282 42.185 1.00 12.49 236 ARG A N 1
ATOM 1710 C CA . ARG A 1 226 ? 59.115 72.002 43.449 1.00 13.28 236 ARG A CA 1
ATOM 1711 C C . ARG A 1 226 ? 59.950 71.075 44.342 1.00 12.69 236 ARG A C 1
ATOM 1712 O O . ARG A 1 226 ? 60.085 71.318 45.541 1.00 12.69 236 ARG A O 1
ATOM 1720 N N . LEU A 1 227 ? 60.495 70.009 43.760 1.00 12.42 237 LEU A N 1
ATOM 1721 C CA . LEU A 1 227 ? 61.276 69.044 44.540 1.00 12.78 237 LEU A CA 1
ATOM 1722 C C . LEU A 1 227 ? 62.534 69.677 45.127 1.00 12.77 237 LEU A C 1
ATOM 1723 O O . LEU A 1 227 ? 62.901 69.408 46.278 1.00 13.11 237 LEU A O 1
ATOM 1728 N N . TRP A 1 228 ? 63.176 70.533 44.338 1.00 12.61 238 TRP A N 1
ATOM 1729 C CA . TRP A 1 228 ? 64.370 71.232 44.788 1.00 13.25 238 TRP A CA 1
ATOM 1730 C C . TRP A 1 228 ? 64.044 72.158 45.966 1.00 13.97 238 TRP A C 1
ATOM 1731 O O . TRP A 1 228 ? 64.860 72.327 46.872 1.00 14.34 238 TRP A O 1
ATOM 1742 N N . LYS A 1 229 ? 62.844 72.735 45.960 1.00 14.60 239 LYS A N 1
ATOM 1743 C CA . LYS A 1 229 ? 62.394 73.565 47.085 1.00 15.42 239 LYS A CA 1
ATOM 1744 C C . LYS A 1 229 ? 62.131 72.714 48.327 1.00 15.33 239 LYS A C 1
ATOM 1745 O O . LYS A 1 229 ? 62.552 73.062 49.440 1.00 15.71 239 LYS A O 1
ATOM 1751 N N . LEU A 1 230 ? 61.454 71.588 48.130 1.00 15.04 240 LEU A N 1
ATOM 1752 C CA . LEU A 1 230 ? 61.059 70.704 49.226 1.00 15.31 240 LEU A CA 1
ATOM 1753 C C . LEU A 1 230 ? 62.244 70.093 49.967 1.00 15.62 240 LEU A C 1
ATOM 1754 O O . LEU A 1 230 ? 62.195 69.923 51.190 1.00 15.59 240 LEU A O 1
ATOM 1759 N N . LEU A 1 231 ? 63.287 69.742 49.218 1.00 16.03 241 LEU A N 1
ATOM 1760 C CA . LEU A 1 231 ? 64.472 69.101 49.788 1.00 16.60 241 LEU A CA 1
ATOM 1761 C C . LEU A 1 231 ? 65.665 70.055 49.903 1.00 17.19 241 LEU A C 1
ATOM 1762 O O . LEU A 1 231 ? 66.820 69.628 49.933 1.00 17.68 241 LEU A O 1
ATOM 1767 N N . SER A 1 232 ? 65.380 71.353 49.977 1.00 17.67 242 SER A N 1
ATOM 1768 C CA . SER A 1 232 ? 66.432 72.341 50.185 1.00 18.47 242 SER A CA 1
ATOM 1769 C C . SER A 1 232 ? 67.076 72.134 51.558 1.00 18.55 242 SER A C 1
ATOM 1770 O O . SER A 1 232 ? 66.384 71.792 52.514 1.00 18.56 242 SER A O 1
ATOM 1773 N N . PRO A 1 233 ? 68.405 72.323 51.651 1.00 19.04 243 PRO A N 1
ATOM 1774 C CA . PRO A 1 233 ? 69.119 72.249 52.929 1.00 19.65 243 PRO A CA 1
ATOM 1775 C C . PRO A 1 233 ? 68.493 73.108 54.033 1.00 20.19 243 PRO A C 1
ATOM 1776 O O . PRO A 1 233 ? 68.470 72.681 55.188 1.00 20.57 243 PRO A O 1
ATOM 1780 N N . ALA A 1 234 ? 67.989 74.294 53.680 1.00 21.33 244 ALA A N 1
ATOM 1781 C CA . ALA A 1 234 ? 67.289 75.161 54.635 1.00 22.10 244 ALA A CA 1
ATOM 1782 C C . ALA A 1 234 ? 66.056 74.487 55.236 1.00 22.87 244 ALA A C 1
ATOM 1783 O O . ALA A 1 234 ? 65.805 74.613 56.439 1.00 23.37 244 ALA A O 1
ATOM 1785 N N . ARG A 1 235 ? 65.288 73.774 54.405 1.00 23.12 245 ARG A N 1
ATOM 1786 C CA . ARG A 1 235 ? 64.121 73.033 54.890 1.00 23.92 245 ARG A CA 1
ATOM 1787 C C . ARG A 1 235 ? 64.530 71.809 55.708 1.00 23.62 245 ARG A C 1
ATOM 1788 O O . ARG A 1 235 ? 63.894 71.491 56.713 1.00 24.05 245 ARG A O 1
ATOM 1796 N N . LEU A 1 236 ? 65.589 71.129 55.269 1.00 23.75 246 LEU A N 1
ATOM 1797 C CA . LEU A 1 236 ? 66.074 69.911 55.926 1.00 23.88 246 LEU A CA 1
ATOM 1798 C C . LEU A 1 236 ? 66.767 70.163 57.269 1.00 24.21 246 LEU A C 1
ATOM 1799 O O . LEU A 1 236 ? 66.823 69.275 58.120 1.00 24.30 246 LEU A O 1
ATOM 1804 N N . ALA A 1 237 ? 67.288 71.375 57.451 1.00 24.62 247 ALA A N 1
ATOM 1805 C CA . ALA A 1 237 ? 68.064 71.718 58.645 1.00 25.21 247 ALA A CA 1
ATOM 1806 C C . ALA A 1 237 ? 67.265 71.616 59.944 1.00 25.69 247 ALA A C 1
ATOM 1807 O O . ALA A 1 237 ? 67.834 71.320 60.997 1.00 26.08 247 ALA A O 1
ATOM 1809 N N . ARG A 1 238 ? 65.957 71.852 59.863 1.00 26.21 248 ARG A N 1
ATOM 1810 C CA . ARG A 1 238 ? 65.078 71.837 61.036 1.00 26.90 248 ARG A CA 1
ATOM 1811 C C . ARG A 1 238 ? 64.573 70.442 61.424 1.00 26.20 248 ARG A C 1
ATOM 1812 O O . ARG A 1 238 ? 63.952 70.266 62.477 1.00 26.49 248 ARG A O 1
ATOM 1820 N N . ARG A 1 239 ? 64.844 69.454 60.576 1.00 25.30 249 ARG A N 1
ATOM 1821 C CA . ARG A 1 239 ? 64.313 68.107 60.782 1.00 24.47 249 ARG A CA 1
ATOM 1822 C C . ARG A 1 239 ? 65.088 67.301 61.824 1.00 24.54 249 ARG A C 1
ATOM 1823 O O . ARG A 1 239 ? 66.304 67.449 61.969 1.00 24.73 249 ARG A O 1
ATOM 1831 N N . ALA A 1 240 ? 64.367 66.439 62.536 1.00 24.61 250 ALA A N 1
ATOM 1832 C CA . ALA A 1 240 ? 64.939 65.630 63.613 1.00 24.58 250 ALA A CA 1
ATOM 1833 C C . ALA A 1 240 ? 65.285 64.218 63.145 1.00 24.76 250 ALA A C 1
ATOM 1834 O O . ALA A 1 240 ? 64.691 63.715 62.189 1.00 24.56 250 ALA A O 1
ATOM 1836 N N . HIS A 1 241 ? 66.246 63.594 63.827 1.00 24.79 251 HIS A N 1
ATOM 1837 C CA . HIS A 1 241 ? 66.649 62.205 63.570 1.00 25.04 251 HIS A CA 1
ATOM 1838 C C . HIS A 1 241 ? 67.044 61.955 62.108 1.00 24.86 251 HIS A C 1
ATOM 1839 O O . HIS A 1 241 ? 66.665 60.944 61.504 1.00 24.68 251 HIS A O 1
ATOM 1846 N N . ARG A 1 242 ? 67.812 62.888 61.555 1.00 24.59 252 ARG A N 1
ATOM 1847 C CA . ARG A 1 242 ? 68.365 62.741 60.213 1.00 24.43 252 ARG A CA 1
ATOM 1848 C C . ARG A 1 242 ? 69.406 61.631 60.212 1.00 23.96 252 ARG A C 1
ATOM 1849 O O . ARG A 1 242 ? 70.157 61.469 61.177 1.00 23.87 252 ARG A O 1
ATOM 1857 N N . SER A 1 243 ? 69.438 60.866 59.126 1.00 23.32 253 SER A N 1
ATOM 1858 C CA . SER A 1 243 ? 70.388 59.771 58.974 1.00 22.72 253 SER A CA 1
ATOM 1859 C C . SER A 1 243 ? 71.830 60.270 58.881 1.00 22.58 253 SER A C 1
ATOM 1860 O O . SER A 1 243 ? 72.086 61.382 58.407 1.00 22.11 253 SER A O 1
ATOM 1863 N N . LYS A 1 244 ? 72.763 59.437 59.341 1.00 22.26 254 LYS A N 1
ATOM 1864 C CA . LYS A 1 244 ? 74.189 59.701 59.195 1.00 22.50 254 LYS A CA 1
ATOM 1865 C C . LYS A 1 244 ? 74.546 59.870 57.721 1.00 21.99 254 LYS A C 1
ATOM 1866 O O . LYS A 1 244 ? 75.345 60.736 57.363 1.00 21.81 254 LYS A O 1
ATOM 1872 N N . TRP A 1 245 ? 73.940 59.034 56.879 1.00 21.53 255 TRP A N 1
ATOM 1873 C CA . TRP A 1 245 ? 74.070 59.135 55.430 1.00 21.24 255 TRP A CA 1
ATOM 1874 C C . TRP A 1 245 ? 73.821 60.567 54.945 1.00 20.82 255 TRP A C 1
ATOM 1875 O O . TRP A 1 245 ? 74.637 61.121 54.213 1.00 20.58 255 TRP A O 1
ATOM 1886 N N . LEU A 1 246 ? 72.708 61.161 55.374 1.00 20.69 256 LEU A N 1
ATOM 1887 C CA . LEU A 1 246 ? 72.367 62.523 54.960 1.00 20.68 256 LEU A CA 1
ATOM 1888 C C . LEU A 1 246 ? 73.308 63.561 55.564 1.00 20.89 256 LEU A C 1
ATOM 1889 O O . LEU A 1 246 ? 73.817 64.420 54.848 1.00 20.57 256 LEU A O 1
ATOM 1894 N N . GLU A 1 247 ? 73.530 63.474 56.875 1.00 21.39 257 GLU A N 1
ATOM 1895 C CA . GLU A 1 247 ? 74.401 64.427 57.583 1.00 22.20 257 GLU A CA 1
ATOM 1896 C C . GLU A 1 247 ? 75.792 64.476 56.959 1.00 22.27 257 GLU A C 1
ATOM 1897 O O . GLU A 1 247 ? 76.348 65.555 56.728 1.00 22.73 257 GLU A O 1
ATOM 1903 N N . SER A 1 248 ? 76.345 63.299 56.681 1.00 22.19 258 SER A N 1
ATOM 1904 C CA . SER A 1 248 ? 77.665 63.191 56.082 1.00 22.31 258 SER A CA 1
ATOM 1905 C C . SER A 1 248 ? 77.690 63.731 54.657 1.00 21.78 258 SER A C 1
ATOM 1906 O O . SER A 1 248 ? 78.653 64.384 54.255 1.00 21.59 258 SER A O 1
ATOM 1909 N N . TYR A 1 249 ? 76.627 63.459 53.899 1.00 21.36 259 TYR A N 1
ATOM 1910 C CA . TYR A 1 249 ? 76.546 63.923 52.519 1.00 20.96 259 TYR A CA 1
ATOM 1911 C C . TYR A 1 249 ? 76.491 65.447 52.463 1.00 21.04 259 TYR A C 1
ATOM 1912 O O . TYR A 1 249 ? 77.196 66.061 51.670 1.00 20.87 259 TYR A O 1
ATOM 1921 N N . LEU A 1 250 ? 75.672 66.038 53.331 1.00 21.29 260 LEU A N 1
ATOM 1922 C CA . LEU A 1 250 ? 75.565 67.493 53.444 1.00 21.74 260 LEU A CA 1
ATOM 1923 C C . LEU A 1 250 ? 76.895 68.127 53.840 1.00 22.09 260 LEU A C 1
ATOM 1924 O O . LEU A 1 250 ? 77.320 69.110 53.237 1.00 22.25 260 LEU A O 1
ATOM 1929 N N . LEU A 1 251 ? 77.552 67.553 54.845 1.00 22.54 261 LEU A N 1
ATOM 1930 C CA . LEU A 1 251 ? 78.875 68.027 55.256 1.00 23.06 261 LEU A CA 1
ATOM 1931 C C . LEU A 1 251 ? 79.875 67.991 54.107 1.00 22.71 261 LEU A C 1
ATOM 1932 O O . LEU A 1 251 ? 80.628 68.940 53.911 1.00 22.74 261 LEU A O 1
ATOM 1937 N N . HIS A 1 252 ? 79.864 66.897 53.346 1.00 22.57 262 HIS A N 1
ATOM 1938 C CA . HIS A 1 252 ? 80.717 66.750 52.174 1.00 22.74 262 HIS A CA 1
ATOM 1939 C C . HIS A 1 252 ? 80.453 67.835 51.126 1.00 22.94 262 HIS A C 1
ATOM 1940 O O . HIS A 1 252 ? 81.388 68.479 50.640 1.00 22.82 262 HIS A O 1
ATOM 1947 N N . LEU A 1 253 ? 79.180 68.045 50.793 1.00 22.97 263 LEU A N 1
ATOM 1948 C CA . LEU A 1 253 ? 78.802 69.068 49.816 1.00 23.27 263 LEU A CA 1
ATOM 1949 C C . LEU A 1 253 ? 79.213 70.475 50.258 1.00 23.95 263 LEU A C 1
ATOM 1950 O O . LEU A 1 253 ? 79.685 71.267 49.442 1.00 23.85 263 LEU A O 1
ATOM 1955 N N . GLU A 1 254 ? 79.031 70.767 51.546 1.00 24.91 264 GLU A N 1
ATOM 1956 C CA . GLU A 1 254 ? 79.445 72.043 52.145 1.00 26.27 264 GLU A CA 1
ATOM 1957 C C . GLU A 1 254 ? 80.951 72.260 52.010 1.00 26.60 264 GLU A C 1
ATOM 1958 O O . GLU A 1 254 ? 81.400 73.353 51.647 1.00 26.43 264 GLU A O 1
ATOM 1964 N N . GLU A 1 255 ? 81.720 71.211 52.301 1.00 27.07 265 GLU A N 1
ATOM 1965 C CA . GLU A 1 255 ? 83.183 71.253 52.230 1.00 27.92 265 GLU A CA 1
ATOM 1966 C C . GLU A 1 255 ? 83.689 71.499 50.809 1.00 27.83 265 GLU A C 1
ATOM 1967 O O . GLU A 1 255 ? 84.751 72.103 50.614 1.00 27.99 265 GLU A O 1
ATOM 1973 N N . MET A 1 256 ? 82.925 71.032 49.824 1.00 27.45 266 MET A N 1
ATOM 1974 C CA . MET A 1 256 ? 83.242 71.263 48.414 1.00 27.58 266 MET A CA 1
ATOM 1975 C C . MET A 1 256 ? 82.783 72.642 47.932 1.00 26.50 266 MET A C 1
ATOM 1976 O O . MET A 1 256 ? 83.027 73.013 46.780 1.00 26.36 266 MET A O 1
ATOM 1981 N N . GLY A 1 257 ? 82.109 73.385 48.808 1.00 25.85 267 GLY A N 1
ATOM 1982 C CA . GLY A 1 257 ? 81.650 74.738 48.493 1.00 24.90 267 GLY A CA 1
ATOM 1983 C C . GLY A 1 257 ? 80.448 74.766 47.568 1.00 24.12 267 GLY A C 1
ATOM 1984 O O . GLY A 1 257 ? 80.210 75.762 46.882 1.00 24.24 267 GLY A O 1
ATOM 1985 N N . VAL A 1 258 ? 79.692 73.668 47.558 1.00 23.32 268 VAL A N 1
ATOM 1986 C CA . VAL A 1 258 ? 78.493 73.546 46.729 1.00 22.26 268 VAL A CA 1
ATOM 1987 C C . VAL A 1 258 ? 77.394 74.436 47.311 1.00 21.35 268 VAL A C 1
ATOM 1988 O O . VAL A 1 258 ? 77.159 74.427 48.523 1.00 21.23 268 VAL A O 1
ATOM 1992 N N . SER A 1 259 ? 76.743 75.222 46.450 1.00 20.80 269 SER A N 1
ATOM 1993 C CA . SER A 1 259 ? 75.649 76.100 46.868 1.00 20.41 269 SER A CA 1
ATOM 1994 C C . SER A 1 259 ? 74.503 75.283 47.448 1.00 20.16 269 SER A C 1
ATOM 1995 O O . SER A 1 259 ? 74.354 74.102 47.126 1.00 19.81 269 SER A O 1
ATOM 1998 N N . GLU A 1 260 ? 73.684 75.907 48.288 1.00 19.95 270 GLU A N 1
ATOM 1999 C CA . GLU A 1 260 ? 72.560 75.200 48.885 1.00 19.82 270 GLU A CA 1
ATOM 2000 C C . GLU A 1 260 ? 71.545 74.786 47.819 1.00 18.97 270 GLU A C 1
ATOM 2001 O O . GLU A 1 260 ? 70.909 73.739 47.934 1.00 18.38 270 GLU A O 1
ATOM 2007 N N . GLU A 1 261 ? 71.416 75.596 46.771 1.00 18.02 271 GLU A N 1
ATOM 2008 C CA . GLU A 1 261 ? 70.504 75.271 45.676 1.00 17.17 271 GLU A CA 1
ATOM 2009 C C . GLU A 1 261 ? 70.978 74.041 44.888 1.00 16.98 271 GLU A C 1
ATOM 2010 O O . GLU A 1 261 ? 70.167 73.198 44.495 1.00 16.77 271 GLU A O 1
ATOM 2016 N N . MET A 1 262 ? 72.287 73.929 44.681 1.00 16.35 272 MET A N 1
ATOM 2017 C CA . MET A 1 262 ? 72.840 72.760 43.992 1.00 16.35 272 MET A CA 1
ATOM 2018 C C . MET A 1 262 ? 72.827 71.518 44.891 1.00 16.21 272 MET A C 1
ATOM 2019 O O . MET A 1 262 ? 72.608 70.395 44.408 1.00 16.01 272 MET A O 1
ATOM 2024 N N . GLN A 1 263 ? 73.056 71.717 46.188 1.00 15.84 273 GLN A N 1
ATOM 2025 C CA . GLN A 1 263 ? 72.858 70.649 47.173 1.00 15.47 273 GLN A CA 1
ATOM 2026 C C . GLN A 1 263 ? 71.435 70.080 47.072 1.00 15.40 273 GLN A C 1
ATOM 2027 O O . GLN A 1 263 ? 71.248 68.862 47.075 1.00 15.18 273 GLN A O 1
ATOM 2033 N N . ALA A 1 264 ? 70.440 70.961 46.952 1.00 14.43 274 ALA A N 1
ATOM 2034 C CA . ALA A 1 264 ? 69.044 70.520 46.801 1.00 13.69 274 ALA A CA 1
ATOM 2035 C C . ALA A 1 264 ? 68.904 69.569 45.612 1.00 13.67 274 ALA A C 1
ATOM 2036 O O . ALA A 1 264 ? 68.247 68.531 45.709 1.00 13.80 274 ALA A O 1
ATOM 2038 N N . ARG A 1 265 ? 69.531 69.923 44.494 1.00 12.93 275 ARG A N 1
ATOM 2039 C CA . ARG A 1 265 ? 69.467 69.099 43.290 1.00 13.14 275 ARG A CA 1
ATOM 2040 C C . ARG A 1 265 ? 70.115 67.736 43.524 1.00 13.12 275 ARG A C 1
ATOM 2041 O O . ARG A 1 265 ? 69.582 66.706 43.103 1.00 13.71 275 ARG A O 1
ATOM 2049 N N . ALA A 1 266 ? 71.260 67.744 44.199 1.00 13.24 276 ALA A N 1
ATOM 2050 C CA . ALA A 1 266 ? 71.960 66.507 44.547 1.00 13.05 276 ALA A CA 1
ATOM 2051 C C . ALA A 1 266 ? 71.100 65.635 45.447 1.00 12.97 276 ALA A C 1
ATOM 2052 O O . ALA A 1 266 ? 71.085 64.414 45.300 1.00 12.94 276 ALA A O 1
ATOM 2054 N N . LEU A 1 267 ? 70.367 66.263 46.363 1.00 13.08 277 LEU A N 1
ATOM 2055 C CA . LEU A 1 267 ? 69.532 65.536 47.316 1.00 13.32 277 LEU A CA 1
ATOM 2056 C C . LEU A 1 267 ? 68.308 64.927 46.636 1.00 13.01 277 LEU A C 1
ATOM 2057 O O . LEU A 1 267 ? 67.829 63.863 47.037 1.00 13.31 277 LEU A O 1
ATOM 2062 N N . VAL A 1 268 ? 67.803 65.604 45.608 1.00 12.85 278 VAL A N 1
ATOM 2063 C CA . VAL A 1 268 ? 66.694 65.067 44.819 1.00 12.73 278 VAL A CA 1
ATOM 2064 C C . VAL A 1 268 ? 67.155 63.873 43.967 1.00 13.11 278 VAL A C 1
ATOM 2065 O O . VAL A 1 268 ? 66.432 62.872 43.833 1.00 13.11 278 VAL A O 1
ATOM 2069 N N . LEU A 1 269 ? 68.366 63.966 43.421 1.00 13.42 279 LEU A N 1
ATOM 2070 C CA . LEU A 1 269 ? 68.974 62.832 42.731 1.00 13.90 279 LEU A CA 1
ATOM 2071 C C . LEU A 1 269 ? 69.048 61.624 43.668 1.00 13.73 279 LEU A C 1
ATOM 2072 O O . LEU A 1 269 ? 68.702 60.513 43.273 1.00 13.37 279 LEU A O 1
ATOM 2077 N N . GLN A 1 270 ? 69.463 61.859 44.911 1.00 13.12 280 GLN A N 1
ATOM 2078 C CA . GLN A 1 270 ? 69.567 60.780 45.894 1.00 13.61 280 GLN A CA 1
ATOM 2079 C C . GLN A 1 270 ? 68.210 60.223 46.302 1.00 13.57 280 GLN A C 1
ATOM 2080 O O . GLN A 1 270 ? 68.091 59.023 46.579 1.00 13.77 280 GLN A O 1
ATOM 2086 N N . LEU A 1 271 ? 67.195 61.086 46.357 1.00 13.52 281 LEU A N 1
ATOM 2087 C CA . LEU A 1 271 ? 65.830 60.635 46.629 1.00 13.82 281 LEU A CA 1
ATOM 2088 C C . LEU A 1 271 ? 65.403 59.619 45.576 1.00 13.61 281 LEU A C 1
ATOM 2089 O O . LEU A 1 271 ? 64.921 58.539 45.912 1.00 13.18 281 LEU A O 1
ATOM 2094 N N . TRP A 1 272 ? 65.607 59.950 44.306 1.00 13.76 282 TRP A N 1
ATOM 2095 C CA . TRP A 1 272 ? 65.243 59.024 43.238 1.00 13.86 282 TRP A CA 1
ATOM 2096 C C . TRP A 1 272 ? 66.111 57.770 43.284 1.00 13.96 282 TRP A C 1
ATOM 2097 O O . TRP A 1 272 ? 65.606 56.641 43.155 1.00 13.95 282 TRP A O 1
ATOM 2108 N N . ALA A 1 273 ? 67.412 57.970 43.482 1.00 13.58 283 ALA A N 1
ATOM 2109 C CA . ALA A 1 273 ? 68.369 56.859 43.491 1.00 13.72 283 ALA A CA 1
ATOM 2110 C C . ALA A 1 273 ? 68.019 55.827 44.547 1.00 13.55 283 ALA A C 1
ATOM 2111 O O . ALA A 1 273 ? 67.981 54.626 44.247 1.00 14.41 283 ALA A O 1
ATOM 2113 N N . THR A 1 274 ? 67.724 56.300 45.760 1.00 13.10 284 THR A N 1
ATOM 2114 C CA . THR A 1 274 ? 67.536 55.420 46.920 1.00 12.97 284 THR A CA 1
ATOM 2115 C C . THR A 1 274 ? 66.097 54.946 47.105 1.00 13.01 284 THR A C 1
ATOM 2116 O O . THR A 1 274 ? 65.870 53.931 47.771 1.00 13.22 284 THR A O 1
ATOM 2120 N N . GLN A 1 275 ? 65.133 55.679 46.542 1.00 12.85 285 GLN A N 1
ATOM 2121 C CA . GLN A 1 275 ? 63.713 55.364 46.756 1.00 12.85 285 GLN A CA 1
ATOM 2122 C C . GLN A 1 275 ? 62.954 54.878 45.520 1.00 12.64 285 GLN A C 1
ATOM 2123 O O . GLN A 1 275 ? 61.764 54.551 45.623 1.00 13.12 285 GLN A O 1
ATOM 2129 N N . GLY A 1 276 ? 63.621 54.833 44.367 1.00 11.94 286 GLY A N 1
ATOM 2130 C CA . GLY A 1 276 ? 62.946 54.504 43.112 1.00 11.89 286 GLY A CA 1
ATOM 2131 C C . GLY A 1 276 ? 62.708 53.023 42.873 1.00 11.49 286 GLY A C 1
ATOM 2132 O O . GLY A 1 276 ? 62.063 52.667 41.888 1.00 11.78 286 GLY A O 1
ATOM 2133 N N . ASN A 1 277 ? 63.220 52.167 43.762 1.00 11.34 287 ASN A N 1
ATOM 2134 C CA . ASN A 1 277 ? 63.129 50.704 43.559 1.00 11.04 287 ASN A CA 1
ATOM 2135 C C . ASN A 1 277 ? 62.351 49.912 44.609 1.00 11.00 287 ASN A C 1
ATOM 2136 O O . ASN A 1 277 ? 61.658 48.952 44.252 1.00 10.84 287 ASN A O 1
ATOM 2141 N N . MET A 1 278 ? 62.441 50.307 45.884 1.00 11.09 288 MET A N 1
ATOM 2142 C CA . MET A 1 278 ? 61.791 49.533 46.958 1.00 12.45 288 MET A CA 1
ATOM 2143 C C . MET A 1 278 ? 60.278 49.382 46.777 1.00 11.83 288 MET A C 1
ATOM 2144 O O . MET A 1 278 ? 59.744 48.269 46.868 1.00 11.47 288 MET A O 1
ATOM 2149 N N . GLY A 1 279 ? 59.594 50.495 46.517 1.00 11.09 289 GLY A N 1
ATOM 2150 C CA . GLY A 1 279 ? 58.143 50.481 46.329 1.00 10.91 289 GLY A CA 1
ATOM 2151 C C . GLY A 1 279 ? 57.706 49.533 45.225 1.00 10.22 289 GLY A C 1
ATOM 2152 O O . GLY A 1 279 ? 56.921 48.620 45.463 1.00 10.91 289 GLY A O 1
ATOM 2153 N N . PRO A 1 280 ? 58.212 49.753 43.995 1.00 10.17 290 PRO A N 1
ATOM 2154 C CA . PRO A 1 280 ? 57.951 48.812 42.903 1.00 9.68 290 PRO A CA 1
ATOM 2155 C C . PRO A 1 280 ? 58.281 47.350 43.253 1.00 9.47 290 PRO A C 1
ATOM 2156 O O . PRO A 1 280 ? 57.491 46.457 42.918 1.00 9.34 290 PRO A O 1
ATOM 2160 N N . ALA A 1 281 ? 59.398 47.109 43.945 1.00 8.87 291 ALA A N 1
ATOM 2161 C CA . ALA A 1 281 ? 59.773 45.727 44.320 1.00 8.77 291 ALA A CA 1
ATOM 2162 C C . ALA A 1 281 ? 58.693 45.081 45.162 1.00 9.19 291 ALA A C 1
ATOM 2163 O O . ALA A 1 281 ? 58.290 43.950 44.898 1.00 9.51 291 ALA A O 1
ATOM 2165 N N . ALA A 1 282 ? 58.226 45.817 46.174 1.00 8.89 292 ALA A N 1
ATOM 2166 C CA . ALA A 1 282 ? 57.169 45.353 47.082 1.00 9.32 292 ALA A CA 1
ATOM 2167 C C . ALA A 1 282 ? 55.830 45.152 46.374 1.00 9.10 292 ALA A C 1
ATOM 2168 O O . ALA A 1 282 ? 55.086 44.227 46.700 1.00 10.12 292 ALA A O 1
ATOM 2170 N N . PHE A 1 283 ? 55.527 46.024 45.416 1.00 9.25 293 PHE A N 1
ATOM 2171 C CA . PHE A 1 283 ? 54.335 45.876 44.585 1.00 9.51 293 PHE A CA 1
ATOM 2172 C C . PHE A 1 283 ? 54.301 44.502 43.923 1.00 9.41 293 PHE A C 1
ATOM 2173 O O . PHE A 1 283 ? 53.305 43.783 44.015 1.00 10.03 293 PHE A O 1
ATOM 2181 N N . TRP A 1 284 ? 55.392 44.135 43.247 1.00 9.12 294 TRP A N 1
ATOM 2182 C CA . TRP A 1 284 ? 55.403 42.868 42.525 1.00 9.33 294 TRP A CA 1
ATOM 2183 C C . TRP A 1 284 ? 55.325 41.713 43.504 1.00 9.04 294 TRP A C 1
ATOM 2184 O O . TRP A 1 284 ? 54.605 40.758 43.263 1.00 10.05 294 TRP A O 1
ATOM 2195 N N . LEU A 1 285 ? 56.041 41.826 44.621 1.00 9.29 295 LEU A N 1
ATOM 2196 C CA . LEU A 1 285 ? 56.072 40.754 45.601 1.00 9.60 295 LEU A CA 1
ATOM 2197 C C . LEU A 1 285 ? 54.662 40.498 46.122 1.00 9.67 295 LEU A C 1
ATOM 2198 O O . LEU A 1 285 ? 54.170 39.369 46.071 1.00 10.41 295 LEU A O 1
ATOM 2203 N N . LEU A 1 286 ? 53.998 41.556 46.572 1.00 9.97 296 LEU A N 1
ATOM 2204 C CA . LEU A 1 286 ? 52.612 41.409 47.049 1.00 9.73 296 LEU A CA 1
ATOM 2205 C C . LEU A 1 286 ? 51.655 40.891 45.975 1.00 9.93 296 LEU A C 1
ATOM 2206 O O . LEU A 1 286 ? 50.781 40.067 46.264 1.00 10.62 296 LEU A O 1
ATOM 2211 N N . LEU A 1 287 ? 51.804 41.380 44.748 1.00 9.32 297 LEU A N 1
ATOM 2212 C CA . LEU A 1 287 ? 50.971 40.902 43.645 1.00 9.70 297 LEU A CA 1
ATOM 2213 C C . LEU A 1 287 ? 51.156 39.410 43.416 1.00 10.23 297 LEU A C 1
ATOM 2214 O O . LEU A 1 287 ? 50.173 38.678 43.273 1.00 10.47 297 LEU A O 1
ATOM 2219 N N . PHE A 1 288 ? 52.408 38.962 43.390 1.00 9.89 298 PHE A N 1
ATOM 2220 C CA . PHE A 1 288 ? 52.701 37.538 43.197 1.00 10.62 298 PHE A CA 1
ATOM 2221 C C . PHE A 1 288 ? 52.080 36.707 44.311 1.00 10.90 298 PHE A C 1
ATOM 2222 O O . PHE A 1 288 ? 51.542 35.626 44.059 1.00 11.53 298 PHE A O 1
ATOM 2230 N N . LEU A 1 289 ? 52.151 37.209 45.543 1.00 10.82 299 LEU A N 1
ATOM 2231 C CA . LEU A 1 289 ? 51.542 36.497 46.673 1.00 11.49 299 LEU A CA 1
ATOM 2232 C C . LEU A 1 289 ? 50.025 36.440 46.528 1.00 11.89 299 LEU A C 1
ATOM 2233 O O . LEU A 1 289 ? 49.419 35.375 46.689 1.00 12.31 299 LEU A O 1
ATOM 2238 N N . LEU A 1 290 ? 49.413 37.568 46.171 1.00 12.20 300 LEU A N 1
ATOM 2239 C CA . LEU A 1 290 ? 47.954 37.604 45.999 1.00 12.92 300 LEU A CA 1
ATOM 2240 C C . LEU A 1 290 ? 47.441 36.686 44.879 1.00 13.41 300 LEU A C 1
ATOM 2241 O O . LEU A 1 290 ? 46.323 36.163 44.963 1.00 14.57 300 LEU A O 1
ATOM 2246 N N . LYS A 1 291 ? 48.256 36.492 43.846 1.00 13.47 301 LYS A N 1
ATOM 2247 C CA . LYS A 1 291 ? 47.903 35.620 42.718 1.00 13.90 301 LYS A CA 1
ATOM 2248 C C . LYS A 1 291 ? 48.251 34.146 42.947 1.00 14.49 301 LYS A C 1
ATOM 2249 O O . LYS A 1 291 ? 47.921 33.290 42.118 1.00 15.16 301 LYS A O 1
ATOM 2255 N N . ASN A 1 292 ? 48.922 33.863 44.060 1.00 14.30 302 ASN A N 1
ATOM 2256 C CA . ASN A 1 292 ? 49.375 32.506 44.368 1.00 14.55 302 ASN A CA 1
ATOM 2257 C C . ASN A 1 292 ? 49.067 32.112 45.815 1.00 14.89 302 ASN A C 1
ATOM 2258 O O . ASN A 1 292 ? 49.926 32.234 46.692 1.00 14.24 302 ASN A O 1
ATOM 2263 N N . PRO A 1 293 ? 47.820 31.667 46.074 1.00 15.66 303 PRO A N 1
ATOM 2264 C CA . PRO A 1 293 ? 47.346 31.314 47.414 1.00 16.07 303 PRO A CA 1
ATOM 2265 C C . PRO A 1 293 ? 48.271 30.433 48.256 1.00 16.17 303 PRO A C 1
ATOM 2266 O O . PRO A 1 293 ? 48.391 30.685 49.458 1.00 15.66 303 PRO A O 1
ATOM 2270 N N . GLU A 1 294 ? 48.922 29.438 47.645 1.00 16.26 304 GLU A N 1
ATOM 2271 C CA . GLU A 1 294 ? 49.863 28.573 48.371 1.00 17.66 304 GLU A CA 1
ATOM 2272 C C . GLU A 1 294 ? 51.058 29.374 48.892 1.00 16.15 304 GLU A C 1
ATOM 2273 O O . GLU A 1 294 ? 51.487 29.194 50.035 1.00 16.24 304 GLU A O 1
ATOM 2279 N N . ALA A 1 295 ? 51.586 30.262 48.048 1.00 14.97 305 ALA A N 1
ATOM 2280 C CA . ALA A 1 295 ? 52.707 31.127 48.431 1.00 13.85 305 ALA A CA 1
ATOM 2281 C C . ALA A 1 295 ? 52.317 32.072 49.557 1.00 13.42 305 ALA A C 1
ATOM 2282 O O . ALA A 1 295 ? 53.037 32.225 50.538 1.00 13.12 305 ALA A O 1
ATOM 2284 N N . LEU A 1 296 ? 51.167 32.721 49.396 1.00 12.92 306 LEU A N 1
ATOM 2285 C CA . LEU A 1 296 ? 50.660 33.640 50.407 1.00 13.14 306 LEU A CA 1
ATOM 2286 C C . LEU A 1 296 ? 50.446 32.940 51.758 1.00 13.18 306 LEU A C 1
ATOM 2287 O O . LEU A 1 296 ? 50.808 33.484 52.804 1.00 12.37 306 LEU A O 1
ATOM 2292 N N . ALA A 1 297 ? 49.880 31.733 51.718 1.00 13.70 307 ALA A N 1
ATOM 2293 C CA . ALA A 1 297 ? 49.693 30.915 52.926 1.00 14.37 307 ALA A CA 1
ATOM 2294 C C . ALA A 1 297 ? 51.021 30.571 53.597 1.00 14.20 307 ALA A C 1
ATOM 2295 O O . ALA A 1 297 ? 51.126 30.592 54.828 1.00 14.68 307 ALA A O 1
ATOM 2297 N N . ALA A 1 298 ? 52.034 30.260 52.788 1.00 13.95 308 ALA A N 1
ATOM 2298 C CA . ALA A 1 298 ? 53.352 29.922 53.314 1.00 13.49 308 ALA A CA 1
ATOM 2299 C C . ALA A 1 298 ? 53.990 31.128 54.003 1.00 13.61 308 ALA A C 1
ATOM 2300 O O . ALA A 1 298 ? 54.533 31.010 55.095 1.00 13.43 308 ALA A O 1
ATOM 2302 N N . VAL A 1 299 ? 53.890 32.298 53.376 1.00 13.40 309 VAL A N 1
ATOM 2303 C CA . VAL A 1 299 ? 54.446 33.517 53.957 1.00 13.21 309 VAL A CA 1
ATOM 2304 C C . VAL A 1 299 ? 53.702 33.923 55.237 1.00 13.60 309 VAL A C 1
ATOM 2305 O O . VAL A 1 299 ? 54.330 34.206 56.265 1.00 13.30 309 VAL A O 1
ATOM 2309 N N . ARG A 1 300 ? 52.368 33.928 55.177 1.00 14.18 310 ARG A N 1
ATOM 2310 C CA . ARG A 1 300 ? 51.554 34.254 56.348 1.00 15.14 310 ARG A CA 1
ATOM 2311 C C . ARG A 1 300 ? 51.820 33.263 57.481 1.00 15.13 310 ARG A C 1
ATOM 2312 O O . ARG A 1 300 ? 51.934 33.664 58.638 1.00 16.03 310 ARG A O 1
ATOM 2320 N N . GLY A 1 301 ? 51.929 31.980 57.138 1.00 15.38 311 GLY A N 1
ATOM 2321 C CA . GLY A 1 301 ? 52.186 30.923 58.130 1.00 16.18 311 GLY A CA 1
ATOM 2322 C C . GLY A 1 301 ? 53.501 31.130 58.851 1.00 16.83 311 GLY A C 1
ATOM 2323 O O . GLY A 1 301 ? 53.583 31.014 60.076 1.00 17.58 311 GLY A O 1
ATOM 2324 N N . GLU A 1 302 ? 54.539 31.439 58.079 1.00 16.78 312 GLU A N 1
ATOM 2325 C CA . GLU A 1 302 ? 55.850 31.754 58.632 1.00 17.28 312 GLU A CA 1
ATOM 2326 C C . GLU A 1 302 ? 55.805 32.965 59.566 1.00 17.66 312 GLU A C 1
ATOM 2327 O O . GLU A 1 302 ? 56.330 32.913 60.681 1.00 17.64 312 GLU A O 1
ATOM 2333 N N . LEU A 1 303 ? 55.182 34.050 59.108 1.00 18.29 313 LEU A N 1
ATOM 2334 C CA . LEU A 1 303 ? 55.126 35.287 59.883 1.00 19.20 313 LEU A CA 1
ATOM 2335 C C . LEU A 1 303 ? 54.292 35.149 61.152 1.00 20.32 313 LEU A C 1
ATOM 2336 O O . LEU A 1 303 ? 54.647 35.707 62.189 1.00 20.73 313 LEU A O 1
ATOM 2341 N N . GLU A 1 304 ? 53.195 34.399 61.068 1.00 21.32 314 GLU A N 1
ATOM 2342 C CA . GLU A 1 304 ? 52.324 34.195 62.227 1.00 22.96 314 GLU A CA 1
ATOM 2343 C C . GLU A 1 304 ? 53.014 33.341 63.286 1.00 23.87 314 GLU A C 1
ATOM 2344 O O . GLU A 1 304 ? 52.888 33.609 64.480 1.00 24.38 314 GLU A O 1
ATOM 2350 N N . SER A 1 305 ? 53.753 32.325 62.847 1.00 25.51 315 SER A N 1
ATOM 2351 C CA . SER A 1 305 ? 54.518 31.473 63.760 1.00 27.10 315 SER A CA 1
ATOM 2352 C C . SER A 1 305 ? 55.515 32.295 64.580 1.00 28.18 315 SER A C 1
ATOM 2353 O O . SER A 1 305 ? 55.667 32.078 65.786 1.00 28.53 315 SER A O 1
ATOM 2356 N N . ILE A 1 306 ? 56.173 33.246 63.919 1.00 29.35 316 ILE A N 1
ATOM 2357 C CA . ILE A 1 306 ? 57.074 34.195 64.579 1.00 30.58 316 ILE A CA 1
ATOM 2358 C C . ILE A 1 306 ? 56.318 35.113 65.544 1.00 31.72 316 ILE A C 1
ATOM 2359 O O . ILE A 1 306 ? 56.773 35.348 66.667 1.00 32.09 316 ILE A O 1
ATOM 2364 N N . LEU A 1 307 ? 55.166 35.620 65.105 1.00 33.21 317 LEU A N 1
ATOM 2365 C CA . LEU A 1 307 ? 54.336 36.509 65.925 1.00 34.68 317 LEU A CA 1
ATOM 2366 C C . LEU A 1 307 ? 53.939 35.838 67.246 1.00 35.58 317 LEU A C 1
ATOM 2367 O O . LEU A 1 307 ? 54.061 36.442 68.315 1.00 35.87 317 LEU A O 1
ATOM 2372 N N . TRP A 1 308 ? 53.474 34.591 67.160 1.00 36.66 318 TRP A N 1
ATOM 2373 C CA . TRP A 1 308 ? 53.091 33.804 68.338 1.00 37.67 318 TRP A CA 1
ATOM 2374 C C . TRP A 1 308 ? 54.310 33.329 69.135 1.00 38.23 318 TRP A C 1
ATOM 2375 O O . TRP A 1 308 ? 54.172 32.857 70.270 1.00 38.35 318 TRP A O 1
ATOM 2386 N N . GLN A 1 309 ? 55.490 33.454 68.523 1.00 38.72 319 GLN A N 1
ATOM 2387 C CA . GLN A 1 309 ? 56.785 33.155 69.155 1.00 39.43 319 GLN A CA 1
ATOM 2388 C C . GLN A 1 309 ? 56.962 31.680 69.497 1.00 39.49 319 GLN A C 1
ATOM 2389 O O . GLN A 1 309 ? 57.965 31.066 69.125 1.00 39.80 319 GLN A O 1
ATOM 2395 N N . LEU A 1 320 ? 58.721 45.482 66.026 1.00 39.52 330 LEU A N 1
ATOM 2396 C CA . LEU A 1 320 ? 59.056 44.418 65.085 1.00 39.33 330 LEU A CA 1
ATOM 2397 C C . LEU A 1 320 ? 59.806 43.283 65.784 1.00 39.13 330 LEU A C 1
ATOM 2398 O O . LEU A 1 320 ? 60.934 43.481 66.252 1.00 39.12 330 LEU A O 1
ATOM 2403 N N . PRO A 1 321 ? 59.179 42.089 65.867 1.00 38.87 331 PRO A N 1
ATOM 2404 C CA . PRO A 1 321 ? 59.887 40.915 66.386 1.00 38.51 331 PRO A CA 1
ATOM 2405 C C . PRO A 1 321 ? 61.086 40.568 65.503 1.00 38.12 331 PRO A C 1
ATOM 2406 O O . PRO A 1 321 ? 60.923 40.301 64.309 1.00 37.99 331 PRO A O 1
ATOM 2410 N N . GLN A 1 322 ? 62.278 40.580 66.098 1.00 37.64 332 GLN A N 1
ATOM 2411 C CA . GLN A 1 322 ? 63.539 40.465 65.352 1.00 37.15 332 GLN A CA 1
ATOM 2412 C C . GLN A 1 322 ? 63.654 39.265 64.416 1.00 36.31 332 GLN A C 1
ATOM 2413 O O . GLN A 1 322 ? 64.410 39.305 63.443 1.00 36.40 332 GLN A O 1
ATOM 2419 N N . LYS A 1 323 ? 62.894 38.213 64.707 1.00 35.32 333 LYS A N 1
ATOM 2420 C CA . LYS A 1 323 ? 62.886 37.004 63.888 1.00 34.44 333 LYS A CA 1
ATOM 2421 C C . LYS A 1 323 ? 62.318 37.245 62.485 1.00 33.62 333 LYS A C 1
ATOM 2422 O O . LYS A 1 323 ? 62.628 36.504 61.558 1.00 33.44 333 LYS A O 1
ATOM 2428 N N . VAL A 1 324 ? 61.505 38.288 62.331 1.00 32.86 334 VAL A N 1
ATOM 2429 C CA . VAL A 1 324 ? 60.977 38.669 61.014 1.00 32.01 334 VAL A CA 1
ATOM 2430 C C . VAL A 1 324 ? 62.114 39.039 60.054 1.00 31.41 334 VAL A C 1
ATOM 2431 O O . VAL A 1 324 ? 62.028 38.788 58.851 1.00 31.08 334 VAL A O 1
ATOM 2435 N N . LEU A 1 325 ? 63.184 39.617 60.590 1.00 30.69 335 LEU A N 1
ATOM 2436 C CA . LEU A 1 325 ? 64.316 40.004 59.759 1.00 30.37 335 LEU A CA 1
ATOM 2437 C C . LEU A 1 325 ? 65.335 38.876 59.570 1.00 29.85 335 LEU A C 1
ATOM 2438 O O . LEU A 1 325 ? 65.822 38.661 58.459 1.00 29.94 335 LEU A O 1
ATOM 2443 N N . ASP A 1 326 ? 65.643 38.148 60.641 1.00 28.87 336 ASP A N 1
ATOM 2444 C CA . ASP A 1 326 ? 66.709 37.145 60.584 1.00 28.23 336 ASP A CA 1
ATOM 2445 C C . ASP A 1 326 ? 66.228 35.695 60.459 1.00 26.91 336 ASP A C 1
ATOM 2446 O O . ASP A 1 326 ? 67.048 34.793 60.294 1.00 27.18 336 ASP A O 1
ATOM 2451 N N . SER A 1 327 ? 64.917 35.469 60.548 1.00 25.13 337 SER A N 1
ATOM 2452 C CA . SER A 1 327 ? 64.386 34.103 60.582 1.00 23.74 337 SER A CA 1
ATOM 2453 C C . SER A 1 327 ? 63.135 33.918 59.723 1.00 21.95 337 SER A C 1
ATOM 2454 O O . SER A 1 327 ? 62.139 33.326 60.161 1.00 21.46 337 SER A O 1
ATOM 2457 N N . THR A 1 328 ? 63.203 34.419 58.491 1.00 19.97 338 THR A N 1
ATOM 2458 C CA . THR A 1 328 ? 62.114 34.249 57.522 1.00 18.20 338 THR A CA 1
ATOM 2459 C C . THR A 1 328 ? 62.602 33.594 56.218 1.00 17.26 338 THR A C 1
ATOM 2460 O O . THR A 1 328 ? 62.641 34.257 55.171 1.00 16.57 338 THR A O 1
ATOM 2464 N N . PRO A 1 329 ? 62.984 32.299 56.270 1.00 16.34 339 PRO A N 1
ATOM 2465 C CA . PRO A 1 329 ? 63.500 31.644 55.068 1.00 15.62 339 PRO A CA 1
ATOM 2466 C C . PRO A 1 329 ? 62.523 31.619 53.890 1.00 14.90 339 PRO A C 1
ATOM 2467 O O . PRO A 1 329 ? 62.963 31.720 52.742 1.00 14.51 339 PRO A O 1
ATOM 2471 N N . VAL A 1 330 ? 61.222 31.481 54.161 1.00 14.01 340 VAL A N 1
ATOM 2472 C CA . VAL A 1 330 ? 60.238 31.470 53.074 1.00 13.47 340 VAL A CA 1
ATOM 2473 C C . VAL A 1 330 ? 60.140 32.859 52.443 1.00 12.98 340 VAL A C 1
ATOM 2474 O O . VAL A 1 330 ? 60.162 32.988 51.217 1.00 12.98 340 VAL A O 1
ATOM 2478 N N . LEU A 1 331 ? 60.064 33.891 53.278 1.00 12.52 341 LEU A N 1
ATOM 2479 C CA . LEU A 1 331 ? 60.002 35.256 52.759 1.00 12.17 341 LEU A CA 1
ATOM 2480 C C . LEU A 1 331 ? 61.265 35.615 51.973 1.00 11.73 341 LEU A C 1
ATOM 2481 O O . LEU A 1 331 ? 61.184 36.327 50.968 1.00 11.68 341 LEU A O 1
ATOM 2486 N N . ASP A 1 332 ? 62.420 35.117 52.420 1.00 11.62 342 ASP A N 1
ATOM 2487 C CA . ASP A 1 332 ? 63.677 35.347 51.685 1.00 11.83 342 ASP A CA 1
ATOM 2488 C C . ASP A 1 332 ? 63.600 34.789 50.271 1.00 11.54 342 ASP A C 1
ATOM 2489 O O . ASP A 1 332 ? 64.006 35.452 49.315 1.00 11.10 342 ASP A O 1
ATOM 2494 N N . SER A 1 333 ? 63.066 33.576 50.132 1.00 10.91 343 SER A N 1
ATOM 2495 C CA . SER A 1 333 ? 62.920 32.952 48.822 1.00 10.78 343 SER A CA 1
ATOM 2496 C C . SER A 1 333 ? 61.941 33.752 47.961 1.00 10.49 343 SER A C 1
ATOM 2497 O O . SER A 1 333 ? 62.185 33.998 46.780 1.00 10.79 343 SER A O 1
ATOM 2500 N N . VAL A 1 334 ? 60.847 34.181 48.576 1.00 10.18 344 VAL A N 1
ATOM 2501 C CA . VAL A 1 334 ? 59.825 34.957 47.888 1.00 9.80 344 VAL A CA 1
ATOM 2502 C C . VAL A 1 334 ? 60.381 36.285 47.349 1.00 9.79 344 VAL A C 1
ATOM 2503 O O . VAL A 1 334 ? 60.079 36.677 46.219 1.00 9.94 344 VAL A O 1
ATOM 2507 N N . LEU A 1 335 ? 61.192 36.962 48.157 1.00 10.40 345 LEU A N 1
ATOM 2508 C CA . LEU A 1 335 ? 61.772 38.237 47.727 1.00 10.64 345 LEU A CA 1
ATOM 2509 C C . LEU A 1 335 ? 62.760 38.011 46.589 1.00 10.82 345 LEU A C 1
ATOM 2510 O O . LEU A 1 335 ? 62.750 38.745 45.598 1.00 10.57 345 LEU A O 1
ATOM 2515 N N . SER A 1 336 ? 63.609 37.000 46.736 1.00 10.27 346 SER A N 1
ATOM 2516 C CA . SER A 1 336 ? 64.561 36.636 45.686 1.00 11.02 346 SER A CA 1
ATOM 2517 C C . SER A 1 336 ? 63.832 36.322 44.382 1.00 10.67 346 SER A C 1
ATOM 2518 O O . SER A 1 336 ? 64.253 36.764 43.306 1.00 10.72 346 SER A O 1
ATOM 2521 N N . GLU A 1 337 ? 62.741 35.561 44.490 1.00 10.34 347 GLU A N 1
ATOM 2522 C CA . GLU A 1 337 ? 61.966 35.144 43.325 1.00 11.26 347 GLU A CA 1
ATOM 2523 C C . GLU A 1 337 ? 61.259 36.329 42.668 1.00 11.71 347 GLU A C 1
ATOM 2524 O O . GLU A 1 337 ? 61.241 36.447 41.437 1.00 12.92 347 GLU A O 1
ATOM 2530 N N . SER A 1 338 ? 60.711 37.225 43.479 1.00 10.42 348 SER A N 1
ATOM 2531 C CA . SER A 1 338 ? 60.079 38.421 42.935 1.00 10.15 348 SER A CA 1
ATOM 2532 C C . SER A 1 338 ? 61.087 39.309 42.195 1.00 9.54 348 SER A C 1
ATOM 2533 O O . SER A 1 338 ? 60.809 39.791 41.094 1.00 9.04 348 SER A O 1
ATOM 2536 N N . LEU A 1 339 ? 62.258 39.503 42.798 1.00 9.06 349 LEU A N 1
ATOM 2537 C CA . LEU A 1 339 ? 63.322 40.282 42.147 1.00 8.66 349 LEU A CA 1
ATOM 2538 C C . LEU A 1 339 ? 63.830 39.610 40.870 1.00 9.07 349 LEU A C 1
ATOM 2539 O O . LEU A 1 339 ? 64.128 40.285 39.885 1.00 9.37 349 LEU A O 1
ATOM 2544 N N . ARG A 1 340 ? 63.904 38.280 40.879 1.00 8.62 350 ARG A N 1
ATOM 2545 C CA . ARG A 1 340 ? 64.385 37.550 39.699 1.00 8.51 350 ARG A CA 1
ATOM 2546 C C . ARG A 1 340 ? 63.527 37.902 38.483 1.00 8.75 350 ARG A C 1
ATOM 2547 O O . ARG A 1 340 ? 64.039 38.083 37.371 1.00 8.79 350 ARG A O 1
ATOM 2555 N N . LEU A 1 341 ? 62.225 38.027 38.720 1.00 8.56 351 LEU A N 1
ATOM 2556 C CA . LEU A 1 341 ? 61.268 38.270 37.657 1.00 8.98 351 LEU A CA 1
ATOM 2557 C C . LEU A 1 341 ? 61.157 39.731 37.250 1.00 9.22 351 LEU A C 1
ATOM 2558 O O . LEU A 1 341 ? 60.679 40.018 36.149 1.00 9.63 351 LEU A O 1
ATOM 2563 N N . THR A 1 342 ? 61.555 40.649 38.133 1.00 8.68 352 THR A N 1
ATOM 2564 C CA . THR A 1 342 ? 61.156 42.053 37.932 1.00 8.33 352 THR A CA 1
ATOM 2565 C C . THR A 1 342 ? 62.251 43.106 38.007 1.00 8.73 352 THR A C 1
ATOM 2566 O O . THR A 1 342 ? 62.005 44.255 37.637 1.00 8.67 352 THR A O 1
ATOM 2570 N N . ALA A 1 343 ? 63.443 42.723 38.464 1.00 7.90 353 ALA A N 1
ATOM 2571 C CA . ALA A 1 343 ? 64.579 43.647 38.500 1.00 8.42 353 ALA A CA 1
ATOM 2572 C C . ALA A 1 343 ? 65.337 43.548 37.185 1.00 8.87 353 ALA A C 1
ATOM 2573 O O . ALA A 1 343 ? 65.843 42.471 36.837 1.00 9.75 353 ALA A O 1
ATOM 2575 N N . ALA A 1 344 ? 65.417 44.666 36.461 1.00 9.33 354 ALA A N 1
ATOM 2576 C CA . ALA A 1 344 ? 66.044 44.670 35.135 1.00 10.10 354 ALA A CA 1
ATOM 2577 C C . ALA A 1 344 ? 67.055 45.804 34.879 1.00 10.33 354 ALA A C 1
ATOM 2578 O O . ALA A 1 344 ? 66.987 46.472 33.842 1.00 10.48 354 ALA A O 1
ATOM 2580 N N . PRO A 1 345 ? 68.016 46.001 35.799 1.00 10.35 355 PRO A N 1
ATOM 2581 C CA . PRO A 1 345 ? 69.046 46.994 35.503 1.00 10.50 355 PRO A CA 1
ATOM 2582 C C . PRO A 1 345 ? 69.976 46.532 34.382 1.00 10.99 355 PRO A C 1
ATOM 2583 O O . PRO A 1 345 ? 70.251 45.331 34.238 1.00 11.70 355 PRO A O 1
ATOM 2587 N N . PHE A 1 346 ? 70.445 47.482 33.580 1.00 10.80 356 PHE A N 1
ATOM 2588 C CA . PHE A 1 346 ? 71.576 47.213 32.695 1.00 11.27 356 PHE A CA 1
ATOM 2589 C C . PHE A 1 346 ? 72.869 47.300 33.496 1.00 12.06 356 PHE A C 1
ATOM 2590 O O . PHE A 1 346 ? 72.985 48.113 34.423 1.00 12.84 356 PHE A O 1
ATOM 2598 N N . ILE A 1 347 ? 73.846 46.475 33.138 1.00 11.99 357 ILE A N 1
ATOM 2599 C CA . ILE A 1 347 ? 75.212 46.660 33.612 1.00 12.81 357 ILE A CA 1
ATOM 2600 C C . ILE A 1 347 ? 75.982 47.094 32.378 1.00 12.86 357 ILE A C 1
ATOM 2601 O O . ILE A 1 347 ? 76.100 46.323 31.420 1.00 12.45 357 ILE A O 1
ATOM 2606 N N . THR A 1 348 ? 76.479 48.327 32.381 1.00 13.28 358 THR A N 1
ATOM 2607 C CA . THR A 1 348 ? 77.178 48.840 31.201 1.00 13.57 358 THR A CA 1
ATOM 2608 C C . THR A 1 348 ? 78.580 49.341 31.518 1.00 13.78 358 THR A C 1
ATOM 2609 O O . THR A 1 348 ? 78.876 49.732 32.648 1.00 13.70 358 THR A O 1
ATOM 2613 N N . ARG A 1 349 ? 79.436 49.303 30.498 1.00 13.96 359 ARG A N 1
ATOM 2614 C CA . ARG A 1 349 ? 80.789 49.851 30.570 1.00 14.74 359 ARG A CA 1
ATOM 2615 C C . ARG A 1 349 ? 81.080 50.552 29.261 1.00 14.98 359 ARG A C 1
ATOM 2616 O O . ARG A 1 349 ? 80.566 50.157 28.211 1.00 15.37 359 ARG A O 1
ATOM 2624 N N . GLU A 1 350 ? 81.914 51.583 29.314 1.00 15.88 360 GLU A N 1
ATOM 2625 C CA . GLU A 1 350 ? 82.465 52.161 28.089 1.00 16.52 360 GLU A CA 1
ATOM 2626 C C . GLU A 1 350 ? 83.843 51.560 27.857 1.00 16.52 360 GLU A C 1
ATOM 2627 O O . GLU A 1 350 ? 84.659 51.486 28.776 1.00 16.12 360 GLU A O 1
ATOM 2633 N N . VAL A 1 351 ? 84.089 51.103 26.633 1.00 17.28 361 VAL A N 1
ATOM 2634 C CA . VAL A 1 351 ? 85.377 50.517 26.293 1.00 18.30 361 VAL A CA 1
ATOM 2635 C C . VAL A 1 351 ? 86.386 51.647 26.099 1.00 19.06 361 VAL A C 1
ATOM 2636 O O . VAL A 1 351 ? 86.245 52.466 25.195 1.00 19.70 361 VAL A O 1
ATOM 2640 N N . VAL A 1 352 ? 87.383 51.677 26.977 1.00 20.14 362 VAL A N 1
ATOM 2641 C CA . VAL A 1 352 ? 88.342 52.782 27.057 1.00 21.14 362 VAL A CA 1
ATOM 2642 C C . VAL A 1 352 ? 89.440 52.638 26.004 1.00 21.88 362 VAL A C 1
ATOM 2643 O O . VAL A 1 352 ? 89.853 53.625 25.384 1.00 22.46 362 VAL A O 1
ATOM 2647 N N . VAL A 1 353 ? 89.904 51.407 25.811 1.00 22.45 363 VAL A N 1
ATOM 2648 C CA . VAL A 1 353 ? 90.923 51.103 24.809 1.00 23.00 363 VAL A CA 1
ATOM 2649 C C . VAL A 1 353 ? 90.527 49.832 24.062 1.00 23.24 363 VAL A C 1
ATOM 2650 O O . VAL A 1 353 ? 89.784 49.006 24.602 1.00 22.86 363 VAL A O 1
ATOM 2654 N N . ASP A 1 354 ? 91.013 49.676 22.828 1.00 23.53 364 ASP A N 1
ATOM 2655 C CA . ASP A 1 354 ? 90.911 48.393 22.133 1.00 24.09 364 ASP A CA 1
ATOM 2656 C C . ASP A 1 354 ? 91.410 47.307 23.074 1.00 23.99 364 ASP A C 1
ATOM 2657 O O . ASP A 1 354 ? 92.502 47.424 23.645 1.00 24.39 364 ASP A O 1
ATOM 2662 N N . LEU A 1 355 ? 90.606 46.266 23.265 1.00 23.94 365 LEU A N 1
ATOM 2663 C CA . LEU A 1 355 ? 90.967 45.202 24.201 1.00 23.94 365 LEU A CA 1
ATOM 2664 C C . LEU A 1 355 ? 90.355 43.850 23.854 1.00 24.10 365 LEU A C 1
ATOM 2665 O O . LEU A 1 355 ? 89.410 43.763 23.064 1.00 23.71 365 LEU A O 1
ATOM 2670 N N . ALA A 1 356 ? 90.920 42.807 24.458 1.00 24.34 366 ALA A N 1
ATOM 2671 C CA . ALA A 1 356 ? 90.409 41.452 24.336 1.00 24.95 366 ALA A CA 1
ATOM 2672 C C . ALA A 1 356 ? 89.707 41.061 25.631 1.00 25.38 366 ALA A C 1
ATOM 2673 O O . ALA A 1 356 ? 90.278 41.171 26.722 1.00 25.67 366 ALA A O 1
ATOM 2675 N N . MET A 1 357 ? 88.459 40.623 25.496 1.00 25.96 367 MET A N 1
ATOM 2676 C CA . MET A 1 357 ? 87.629 40.226 26.627 1.00 26.89 367 MET A CA 1
ATOM 2677 C C . MET A 1 357 ? 87.508 38.699 26.650 1.00 26.78 367 MET A C 1
ATOM 2678 O O . MET A 1 357 ? 87.057 38.102 25.673 1.00 26.74 367 MET A O 1
ATOM 2683 N N . PRO A 1 358 ? 87.922 38.059 27.759 1.00 26.84 368 PRO A N 1
ATOM 2684 C CA . PRO A 1 358 ? 87.822 36.602 27.819 1.00 26.96 368 PRO A CA 1
ATOM 2685 C C . PRO A 1 358 ? 86.411 36.095 28.135 1.00 27.07 368 PRO A C 1
ATOM 2686 O O . PRO A 1 358 ? 85.675 36.725 28.906 1.00 27.40 368 PRO A O 1
ATOM 2690 N N . MET A 1 359 ? 86.050 34.972 27.517 1.00 26.87 369 MET A N 1
ATOM 2691 C CA . MET A 1 359 ? 84.810 34.260 27.820 1.00 26.84 369 MET A CA 1
ATOM 2692 C C . MET A 1 359 ? 85.134 33.077 28.718 1.00 27.03 369 MET A C 1
ATOM 2693 O O . MET A 1 359 ? 86.254 32.561 28.690 1.00 26.98 369 MET A O 1
ATOM 2698 N N . ALA A 1 360 ? 84.153 32.636 29.502 1.00 27.13 370 ALA A N 1
ATOM 2699 C CA . ALA A 1 360 ? 84.351 31.532 30.446 1.00 27.69 370 ALA A CA 1
ATOM 2700 C C . ALA A 1 360 ? 84.693 30.196 29.775 1.00 28.10 370 ALA A C 1
ATOM 2701 O O . ALA A 1 360 ? 85.304 29.324 30.403 1.00 28.33 370 ALA A O 1
ATOM 2703 N N . ASP A 1 361 ? 84.301 30.042 28.511 1.00 28.56 371 ASP A N 1
ATOM 2704 C CA . ASP A 1 361 ? 84.534 28.803 27.762 1.00 29.31 371 ASP A CA 1
ATOM 2705 C C . ASP A 1 361 ? 85.910 28.734 27.083 1.00 29.47 371 ASP A C 1
ATOM 2706 O O . ASP A 1 361 ? 86.225 27.743 26.419 1.00 29.87 371 ASP A O 1
ATOM 2711 N N . GLY A 1 362 ? 86.713 29.785 27.243 1.00 29.39 372 GLY A N 1
ATOM 2712 C CA . GLY A 1 362 ? 88.047 29.840 26.634 1.00 29.44 372 GLY A CA 1
ATOM 2713 C C . GLY A 1 362 ? 88.153 30.741 25.415 1.00 29.24 372 GLY A C 1
ATOM 2714 O O . GLY A 1 362 ? 89.261 31.039 24.949 1.00 29.58 372 GLY A O 1
ATOM 2715 N N . ARG A 1 363 ? 87.007 31.168 24.888 1.00 28.70 373 ARG A N 1
ATOM 2716 C CA . ARG A 1 363 ? 86.962 32.122 23.779 1.00 28.20 373 ARG A CA 1
ATOM 2717 C C . ARG A 1 363 ? 87.435 33.509 24.209 1.00 27.69 373 ARG A C 1
ATOM 2718 O O . ARG A 1 363 ? 87.424 33.844 25.397 1.00 27.39 373 ARG A O 1
ATOM 2726 N N . GLU A 1 364 ? 87.859 34.305 23.231 1.00 27.11 374 GLU A N 1
ATOM 2727 C CA . GLU A 1 364 ? 88.313 35.670 23.466 1.00 26.75 374 GLU A CA 1
ATOM 2728 C C . GLU A 1 364 ? 87.771 36.564 22.352 1.00 25.58 374 GLU A C 1
ATOM 2729 O O . GLU A 1 364 ? 87.888 36.219 21.174 1.00 25.52 374 GLU A O 1
ATOM 2735 N N . PHE A 1 365 ? 87.170 37.697 22.719 1.00 24.11 375 PHE A N 1
ATOM 2736 C CA . PHE A 1 365 ? 86.604 38.623 21.731 1.00 23.02 375 PHE A CA 1
ATOM 2737 C C . PHE A 1 365 ? 87.168 40.031 21.839 1.00 22.51 375 PHE A C 1
ATOM 2738 O O . PHE A 1 365 ? 87.295 40.583 22.932 1.00 22.47 375 PHE A O 1
ATOM 2746 N N . ASN A 1 366 ? 87.478 40.613 20.686 1.00 21.83 376 ASN A N 1
ATOM 2747 C CA . ASN A 1 366 ? 88.006 41.968 20.620 1.00 21.80 376 ASN A CA 1
ATOM 2748 C C . ASN A 1 366 ? 86.899 43.015 20.640 1.00 21.35 376 ASN A C 1
ATOM 2749 O O . ASN A 1 366 ? 85.930 42.919 19.880 1.00 21.23 376 ASN A O 1
ATOM 2754 N N . LEU A 1 367 ? 87.064 44.005 21.515 1.00 21.29 377 LEU A N 1
ATOM 2755 C CA . LEU A 1 367 ? 86.158 45.154 21.625 1.00 21.27 377 LEU A CA 1
ATOM 2756 C C . LEU A 1 367 ? 86.911 46.431 21.260 1.00 21.42 377 LEU A C 1
ATOM 2757 O O . LEU A 1 367 ? 88.112 46.531 21.526 1.00 21.76 377 LEU A O 1
ATOM 2762 N N . ARG A 1 368 ? 86.215 47.400 20.664 1.00 21.45 378 ARG A N 1
ATOM 2763 C CA . ARG A 1 368 ? 86.854 48.637 20.191 1.00 21.73 378 ARG A CA 1
ATOM 2764 C C . ARG A 1 368 ? 86.682 49.798 21.156 1.00 22.00 378 ARG A C 1
ATOM 2765 O O . ARG A 1 368 ? 85.623 49.953 21.762 1.00 21.90 378 ARG A O 1
ATOM 2773 N N . ARG A 1 369 ? 87.719 50.629 21.265 1.00 22.16 379 ARG A N 1
ATOM 2774 C CA . ARG A 1 369 ? 87.636 51.890 21.997 1.00 22.90 379 ARG A CA 1
ATOM 2775 C C . ARG A 1 369 ? 86.398 52.674 21.563 1.00 22.05 379 ARG A C 1
ATOM 2776 O O . ARG A 1 369 ? 86.176 52.875 20.369 1.00 22.25 379 ARG A O 1
ATOM 2784 N N . GLY A 1 370 ? 85.586 53.092 22.532 1.00 21.34 380 GLY A N 1
ATOM 2785 C CA . GLY A 1 370 ? 84.385 53.867 22.239 1.00 20.27 380 GLY A CA 1
ATOM 2786 C C . GLY A 1 370 ? 83.112 53.050 22.084 1.00 19.69 380 GLY A C 1
ATOM 2787 O O . GLY A 1 370 ? 82.021 53.618 21.949 1.00 19.83 380 GLY A O 1
ATOM 2788 N N . ASP A 1 371 ? 83.240 51.724 22.071 1.00 18.71 381 ASP A N 1
ATOM 2789 C CA . ASP A 1 371 ? 82.056 50.866 22.082 1.00 17.87 381 ASP A CA 1
ATOM 2790 C C . ASP A 1 371 ? 81.479 50.857 23.494 1.00 17.09 381 ASP A C 1
ATOM 2791 O O . ASP A 1 371 ? 82.188 51.131 24.461 1.00 17.07 381 ASP A O 1
ATOM 2796 N N . ARG A 1 372 ? 80.192 50.537 23.608 1.00 16.02 382 ARG A N 1
ATOM 2797 C CA . ARG A 1 372 ? 79.589 50.286 24.910 1.00 15.61 382 ARG A CA 1
ATOM 2798 C C . ARG A 1 372 ? 79.457 48.779 25.079 1.00 14.97 382 ARG A C 1
ATOM 2799 O O . ARG A 1 372 ? 79.134 48.080 24.125 1.00 15.70 382 ARG A O 1
ATOM 2807 N N . LEU A 1 373 ? 79.737 48.295 26.281 1.00 14.04 383 LEU A N 1
ATOM 2808 C CA . LEU A 1 373 ? 79.513 46.895 26.629 1.00 13.64 383 LEU A CA 1
ATOM 2809 C C . LEU A 1 373 ? 78.297 46.808 27.540 1.00 13.24 383 LEU A C 1
ATOM 2810 O O . LEU A 1 373 ? 78.216 47.534 28.531 1.00 13.37 383 LEU A O 1
ATOM 2815 N N . LEU A 1 374 ? 77.363 45.920 27.200 1.00 12.30 384 LEU A N 1
ATOM 2816 C CA . LEU A 1 374 ? 76.103 45.778 27.940 1.00 12.42 384 LEU A CA 1
ATOM 2817 C C . LEU A 1 374 ? 75.925 44.335 28.402 1.00 12.03 384 LEU A C 1
ATOM 2818 O O . LEU A 1 374 ? 75.980 43.416 27.587 1.00 12.01 384 LEU A O 1
ATOM 2823 N N . LEU A 1 375 ? 75.718 44.158 29.707 1.00 11.96 385 LEU A N 1
ATOM 2824 C CA . LEU A 1 375 ? 75.333 42.858 30.273 1.00 12.07 385 LEU A CA 1
ATOM 2825 C C . LEU A 1 375 ? 73.918 43.027 30.793 1.00 11.74 385 LEU A C 1
ATOM 2826 O O . LEU A 1 375 ? 73.587 44.083 31.334 1.00 11.76 385 LEU A O 1
ATOM 2831 N N . PHE A 1 376 ? 73.083 42.000 30.637 1.00 10.89 386 PHE A N 1
ATOM 2832 C CA . PHE A 1 376 ? 71.668 42.118 31.019 1.00 10.26 386 PHE A CA 1
ATOM 2833 C C . PHE A 1 376 ? 71.230 40.898 31.845 1.00 10.58 386 PHE A C 1
ATOM 2834 O O . PHE A 1 376 ? 70.684 39.929 31.300 1.00 10.55 386 PHE A O 1
ATOM 2842 N N . PRO A 1 377 ? 71.496 40.931 33.165 1.00 10.55 387 PRO A N 1
ATOM 2843 C CA . PRO A 1 377 ? 71.141 39.790 34.026 1.00 10.38 387 PRO A CA 1
ATOM 2844 C C . PRO A 1 377 ? 69.671 39.356 33.945 1.00 10.44 387 PRO A C 1
ATOM 2845 O O . PRO A 1 377 ? 69.371 38.166 34.123 1.00 9.92 387 PRO A O 1
ATOM 2849 N N . PHE A 1 378 ? 68.765 40.295 33.672 1.00 10.02 388 PHE A N 1
ATOM 2850 C CA . PHE A 1 378 ? 67.335 39.986 33.532 1.00 10.55 388 PHE A CA 1
ATOM 2851 C C . PHE A 1 378 ? 67.104 38.844 32.542 1.00 10.64 388 PHE A C 1
ATOM 2852 O O . PHE A 1 378 ? 66.317 37.922 32.811 1.00 11.38 388 PHE A O 1
ATOM 2860 N N . LEU A 1 379 ? 67.811 38.897 31.413 1.00 10.92 389 LEU A N 1
ATOM 2861 C CA . LEU A 1 379 ? 67.673 37.891 30.357 1.00 11.54 389 LEU A CA 1
ATOM 2862 C C . LEU A 1 379 ? 68.402 36.606 30.762 1.00 11.48 389 LEU A C 1
ATOM 2863 O O . LEU A 1 379 ? 67.828 35.512 30.715 1.00 11.98 389 LEU A O 1
ATOM 2868 N N . SER A 1 380 ? 69.667 36.745 31.146 1.00 10.99 390 SER A N 1
ATOM 2869 C CA . SER A 1 380 ? 70.423 35.628 31.726 1.00 10.77 390 SER A CA 1
ATOM 2870 C C . SER A 1 380 ? 71.373 36.197 32.773 1.00 10.85 390 SER A C 1
ATOM 2871 O O . SER A 1 380 ? 72.111 37.143 32.490 1.00 10.52 390 SER A O 1
ATOM 2874 N N . PRO A 1 381 ? 71.396 35.603 33.974 1.00 10.03 391 PRO A N 1
ATOM 2875 C CA . PRO A 1 381 ? 70.791 34.327 34.369 1.00 9.91 391 PRO A CA 1
ATOM 2876 C C . PRO A 1 381 ? 69.305 34.340 34.729 1.00 9.54 391 PRO A C 1
ATOM 2877 O O . PRO A 1 381 ? 68.676 33.277 34.775 1.00 9.20 391 PRO A O 1
ATOM 2881 N N . GLN A 1 382 ? 68.739 35.509 35.017 1.00 9.06 392 GLN A N 1
ATOM 2882 C CA . GLN A 1 382 ? 67.437 35.529 35.714 1.00 9.00 392 GLN A CA 1
ATOM 2883 C C . GLN A 1 382 ? 66.271 34.839 34.997 1.00 8.86 392 GLN A C 1
ATOM 2884 O O . GLN A 1 382 ? 65.502 34.105 35.639 1.00 9.78 392 GLN A O 1
ATOM 2890 N N . ARG A 1 383 ? 66.153 35.036 33.689 1.00 9.83 393 ARG A N 1
ATOM 2891 C CA . ARG A 1 383 ? 65.069 34.394 32.924 1.00 10.24 393 ARG A CA 1
ATOM 2892 C C . ARG A 1 383 ? 65.572 33.342 31.920 1.00 10.64 393 ARG A C 1
ATOM 2893 O O . ARG A 1 383 ? 64.925 33.048 30.901 1.00 10.71 393 ARG A O 1
ATOM 2901 N N . ASP A 1 384 ? 66.718 32.752 32.245 1.00 10.97 394 ASP A N 1
ATOM 2902 C CA . ASP A 1 384 ? 67.355 31.766 31.389 1.00 11.30 394 ASP A CA 1
ATOM 2903 C C . ASP A 1 384 ? 66.739 30.386 31.645 1.00 11.38 394 ASP A C 1
ATOM 2904 O O . ASP A 1 384 ? 66.882 29.851 32.743 1.00 11.31 394 ASP A O 1
ATOM 2909 N N . PRO A 1 385 ? 66.066 29.808 30.627 1.00 12.07 395 PRO A N 1
ATOM 2910 C CA . PRO A 1 385 ? 65.332 28.555 30.855 1.00 12.33 395 PRO A CA 1
ATOM 2911 C C . PRO A 1 385 ? 66.223 27.332 31.021 1.00 12.63 395 PRO A C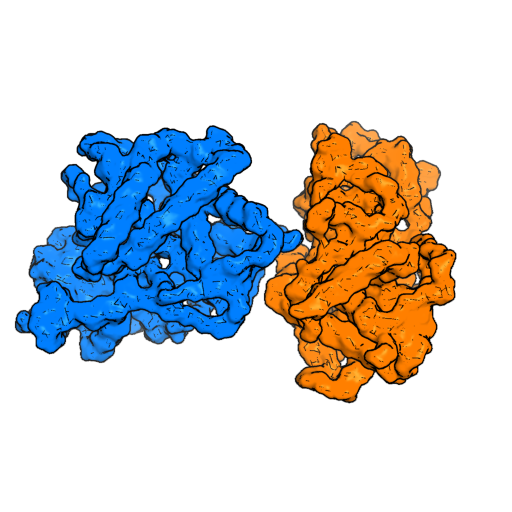 1
ATOM 2912 O O . PRO A 1 385 ? 65.709 26.256 31.346 1.00 13.03 395 PRO A O 1
ATOM 2916 N N . GLU A 1 386 ? 67.522 27.492 30.775 1.00 12.61 396 GLU A N 1
ATOM 2917 C CA . GLU A 1 386 ? 68.506 26.439 31.054 1.00 12.72 396 GLU A CA 1
ATOM 2918 C C . GLU A 1 386 ? 68.975 26.440 32.502 1.00 12.61 396 GLU A C 1
ATOM 2919 O O . GLU A 1 386 ? 69.575 25.463 32.970 1.00 12.71 396 GLU A O 1
ATOM 2925 N N . ILE A 1 387 ? 68.712 27.537 33.209 1.00 11.97 397 ILE A N 1
ATOM 2926 C CA . ILE A 1 387 ? 69.147 27.693 34.594 1.00 11.29 397 ILE A CA 1
ATOM 2927 C C . ILE A 1 387 ? 67.972 27.467 35.543 1.00 11.24 397 ILE A C 1
ATOM 2928 O O . ILE A 1 387 ? 68.091 26.771 36.560 1.00 11.48 397 ILE A O 1
ATOM 2933 N N . TYR A 1 388 ? 66.841 28.070 35.187 1.00 11.43 398 TYR A N 1
ATOM 2934 C CA . TYR A 1 388 ? 65.619 28.002 35.964 1.00 11.73 398 TYR A CA 1
ATOM 2935 C C . TYR A 1 388 ? 64.535 27.293 35.170 1.00 12.82 398 TYR A C 1
ATOM 2936 O O . TYR A 1 388 ? 64.296 27.617 34.009 1.00 13.74 398 TYR A O 1
ATOM 2945 N N . THR A 1 389 ? 63.868 26.338 35.808 1.00 13.22 399 THR A N 1
ATOM 2946 C CA . THR A 1 389 ? 62.758 25.627 35.171 1.00 14.58 399 THR A CA 1
ATOM 2947 C C . THR A 1 389 ? 61.512 26.506 35.142 1.00 14.46 399 THR A C 1
ATOM 2948 O O . THR A 1 389 ? 61.015 26.918 36.195 1.00 14.61 399 THR A O 1
ATOM 2952 N N . ASP A 1 390 ? 61.006 26.766 33.933 1.00 14.65 400 ASP A N 1
ATOM 2953 C CA . ASP A 1 390 ? 59.875 27.677 33.712 1.00 14.24 400 ASP A CA 1
ATOM 2954 C C . ASP A 1 390 ? 60.191 29.055 34.296 1.00 13.64 400 ASP A C 1
ATOM 2955 O O . ASP A 1 390 ? 59.568 29.468 35.274 1.00 13.56 400 ASP A O 1
ATOM 2960 N N . PRO A 1 391 ? 61.174 29.760 33.706 1.00 12.94 401 PRO A N 1
ATOM 2961 C CA . PRO A 1 391 ? 61.634 31.028 34.288 1.00 12.75 401 PRO A CA 1
ATOM 2962 C C . PRO A 1 391 ? 60.583 32.133 34.319 1.00 12.29 401 PRO A C 1
ATOM 2963 O O . PRO A 1 391 ? 60.733 33.096 35.064 1.00 11.64 401 PRO A O 1
ATOM 2967 N N . GLU A 1 392 ? 59.525 31.980 33.530 1.00 12.40 402 GLU A N 1
ATOM 2968 C CA . GLU A 1 392 ? 58.481 33.004 33.430 1.00 12.77 402 GLU A CA 1
ATOM 2969 C C . GLU A 1 392 ? 57.499 32.948 34.599 1.00 12.61 402 GLU A C 1
ATOM 2970 O O . GLU A 1 392 ? 56.705 33.870 34.801 1.00 12.76 402 GLU A O 1
ATOM 2976 N N . VAL A 1 393 ? 57.568 31.859 35.367 1.00 12.52 403 VAL A N 1
ATOM 2977 C CA . VAL A 1 393 ? 56.616 31.575 36.436 1.00 12.43 403 VAL A CA 1
ATOM 2978 C C . VAL A 1 393 ? 57.153 32.013 37.800 1.00 11.73 403 VAL A C 1
ATOM 2979 O O . VAL A 1 393 ? 58.330 31.807 38.092 1.00 11.29 403 VAL A O 1
ATOM 2983 N N . PHE A 1 394 ? 56.278 32.597 38.623 1.00 11.48 404 PHE A N 1
ATOM 2984 C CA . PHE A 1 394 ? 56.580 32.840 40.036 1.00 11.12 404 PHE A CA 1
ATOM 2985 C C . PHE A 1 394 ? 56.411 31.541 40.815 1.00 10.98 404 PHE A C 1
ATOM 2986 O O . PHE A 1 394 ? 55.288 31.048 40.996 1.00 11.11 404 PHE A O 1
ATOM 2994 N N . LYS A 1 395 ? 57.537 30.994 41.261 1.00 10.73 405 LYS A N 1
ATOM 2995 C CA . LYS A 1 395 ? 57.546 29.811 42.128 1.00 11.08 405 LYS A CA 1
ATOM 2996 C C . LYS A 1 395 ? 58.133 30.250 43.463 1.00 11.18 405 LYS A C 1
ATOM 2997 O O . LYS A 1 395 ? 59.337 30.477 43.578 1.00 10.53 405 LYS A O 1
ATOM 3003 N N . TYR A 1 396 ? 57.273 30.391 44.470 1.00 11.19 406 TYR A N 1
ATOM 3004 C CA . TYR A 1 396 ? 57.676 31.044 45.719 1.00 11.94 406 TYR A CA 1
ATOM 3005 C C . TYR A 1 396 ? 58.860 30.359 46.408 1.00 11.79 406 TYR A C 1
ATOM 3006 O O . TYR A 1 396 ? 59.625 31.011 47.125 1.00 12.41 406 TYR A O 1
ATOM 3015 N N . ASN A 1 397 ? 58.985 29.050 46.182 1.00 12.41 407 ASN A N 1
ATOM 3016 C CA . ASN A 1 397 ? 60.003 28.228 46.828 1.00 12.07 407 ASN A CA 1
ATOM 3017 C C . ASN A 1 397 ? 61.167 27.891 45.902 1.00 12.06 407 ASN A C 1
ATOM 3018 O O . ASN A 1 397 ? 61.917 26.944 46.152 1.00 11.56 407 ASN A O 1
ATOM 3023 N N . ARG A 1 398 ? 61.342 28.687 44.845 1.00 11.06 408 ARG A N 1
ATOM 3024 C CA . ARG A 1 398 ? 62.417 28.435 43.879 1.00 11.07 408 ARG A CA 1
ATOM 3025 C C . ARG A 1 398 ? 63.807 28.443 44.526 1.00 11.39 408 ARG A C 1
ATOM 3026 O O . ARG A 1 398 ? 64.715 27.736 44.063 1.00 11.81 408 ARG A O 1
ATOM 3034 N N . PHE A 1 399 ? 63.963 29.233 45.587 1.00 11.54 409 PHE A N 1
ATOM 3035 C CA . PHE A 1 399 ? 65.247 29.350 46.272 1.00 11.96 409 PHE A CA 1
ATOM 3036 C C . PHE A 1 399 ? 65.269 28.602 47.595 1.00 13.07 409 PHE A C 1
ATOM 3037 O O . PHE A 1 399 ? 66.035 28.941 48.515 1.00 13.13 409 PHE A O 1
ATOM 3045 N N . LEU A 1 400 ? 64.433 27.567 47.663 1.00 13.70 410 LEU A N 1
ATOM 3046 C CA . LEU A 1 400 ? 64.424 26.639 48.793 1.00 15.10 410 LEU A CA 1
ATOM 3047 C C . LEU A 1 400 ? 64.743 25.218 48.348 1.00 16.35 410 LEU A C 1
ATOM 3048 O O . LEU A 1 400 ? 64.242 24.742 47.326 1.00 16.59 410 LEU A O 1
ATOM 3053 N N . ASN A 1 401 ? 65.578 24.551 49.137 1.00 18.15 411 ASN A N 1
ATOM 3054 C CA . ASN A 1 401 ? 65.805 23.119 49.007 1.00 19.58 411 ASN A CA 1
ATOM 3055 C C . ASN A 1 401 ? 64.615 22.372 49.609 1.00 20.72 411 ASN A C 1
ATOM 3056 O O . ASN A 1 401 ? 63.856 22.954 50.389 1.00 21.00 411 ASN A O 1
ATOM 3061 N N . PRO A 1 402 ? 64.430 21.085 49.243 1.00 22.24 412 PRO A N 1
ATOM 3062 C CA . PRO A 1 402 ? 63.322 20.300 49.799 1.00 23.20 412 PRO A CA 1
ATOM 3063 C C . PRO A 1 402 ? 63.262 20.309 51.331 1.00 23.65 412 PRO A C 1
ATOM 3064 O O . PRO A 1 402 ? 62.165 20.334 51.902 1.00 24.13 412 PRO A O 1
ATOM 3068 N N . ASP A 1 403 ? 64.422 20.318 51.986 1.00 24.07 413 ASP A N 1
ATOM 3069 C CA . ASP A 1 403 ? 64.480 20.345 53.449 1.00 24.69 413 ASP A CA 1
ATOM 3070 C C . ASP A 1 403 ? 64.220 21.728 54.057 1.00 24.32 413 ASP A C 1
ATOM 3071 O O . ASP A 1 403 ? 64.219 21.888 55.281 1.00 24.98 413 ASP A O 1
ATOM 3076 N N . GLY A 1 404 ? 64.001 22.721 53.194 1.00 23.79 414 GLY A N 1
ATOM 3077 C CA . GLY A 1 404 ? 63.690 24.080 53.626 1.00 22.94 414 GLY A CA 1
ATOM 3078 C C . GLY A 1 404 ? 64.885 25.014 53.721 1.00 22.34 414 GLY A C 1
ATOM 3079 O O . GLY A 1 404 ? 64.721 26.206 53.988 1.00 22.36 414 GLY A O 1
ATOM 3080 N N . SER A 1 405 ? 66.087 24.481 53.512 1.00 21.59 415 SER A N 1
ATOM 3081 C CA . SER A 1 405 ? 67.307 25.290 53.531 1.00 20.94 415 SER A CA 1
ATOM 3082 C C . SER A 1 405 ? 67.415 26.141 52.262 1.00 20.30 415 SER A C 1
ATOM 3083 O O . SER A 1 405 ? 66.700 25.897 51.289 1.00 19.91 415 SER A O 1
ATOM 3086 N N . GLU A 1 406 ? 68.299 27.137 52.274 1.00 19.53 416 GLU A N 1
ATOM 3087 C CA . GLU A 1 406 ? 68.452 28.032 51.117 1.00 19.35 416 GLU A CA 1
ATOM 3088 C C . GLU A 1 406 ? 69.095 27.308 49.941 1.00 18.70 416 GLU A C 1
ATOM 3089 O O . GLU A 1 406 ? 70.153 26.687 50.091 1.00 18.88 416 GLU A O 1
ATOM 3095 N N . LYS A 1 407 ? 68.461 27.403 48.772 1.00 17.57 417 LYS A N 1
ATOM 3096 C CA . LYS A 1 407 ? 69.031 26.835 47.554 1.00 17.00 417 LYS A CA 1
ATOM 3097 C C . LYS A 1 407 ? 69.961 27.831 46.864 1.00 17.04 417 LYS A C 1
ATOM 3098 O O . LYS A 1 407 ? 69.531 28.903 46.430 1.00 16.77 417 LYS A O 1
ATOM 3104 N N . LYS A 1 408 ? 71.235 27.451 46.765 1.00 17.45 418 LYS A N 1
ATOM 3105 C CA . LYS A 1 408 ? 72.284 28.334 46.264 1.00 17.77 418 LYS A CA 1
ATOM 3106 C C . LYS A 1 408 ? 72.986 27.752 45.042 1.00 17.54 418 LYS A C 1
ATOM 3107 O O . LYS A 1 408 ? 73.889 28.385 44.492 1.00 18.24 418 LYS A O 1
ATOM 3113 N N . ASP A 1 409 ? 72.566 26.557 44.628 1.00 17.06 419 ASP A N 1
ATOM 3114 C CA . ASP A 1 409 ? 73.254 25.796 43.579 1.00 16.56 419 ASP A CA 1
ATOM 3115 C C . ASP A 1 409 ? 72.467 25.741 42.269 1.00 15.14 419 ASP A C 1
ATOM 3116 O O . ASP A 1 409 ? 71.503 24.982 42.136 1.00 14.55 419 ASP A O 1
ATOM 3121 N N . PHE A 1 410 ? 72.893 26.569 41.318 1.00 13.60 420 PHE A N 1
ATOM 3122 C CA . PHE A 1 410 ? 72.295 26.652 39.991 1.00 13.10 420 PHE A CA 1
ATOM 3123 C C . PHE A 1 410 ? 73.378 26.460 38.925 1.00 12.70 420 PHE A C 1
ATOM 3124 O O . PHE A 1 410 ? 74.545 26.794 39.159 1.00 13.12 420 PHE A O 1
ATOM 3132 N N . TYR A 1 411 ? 72.988 25.897 37.778 1.00 12.66 421 TYR A N 1
ATOM 3133 C CA . TYR A 1 411 ? 73.939 25.431 36.761 1.00 13.20 421 TYR A CA 1
ATOM 3134 C C . TYR A 1 411 ? 73.609 25.888 35.356 1.00 13.87 421 TYR A C 1
ATOM 3135 O O . TYR A 1 411 ? 72.441 26.050 35.005 1.00 14.21 421 TYR A O 1
ATOM 3144 N N . LYS A 1 412 ? 74.656 26.082 34.557 1.00 14.09 422 LYS A N 1
ATOM 3145 C CA . LYS A 1 412 ? 74.511 26.279 33.126 1.00 15.12 422 LYS A CA 1
ATOM 3146 C C . LYS A 1 412 ? 75.741 25.741 32.419 1.00 15.29 422 LYS A C 1
ATOM 3147 O O . LYS A 1 412 ? 76.860 25.913 32.900 1.00 14.78 422 LYS A O 1
ATOM 3153 N N . ASP A 1 413 ? 75.513 25.082 31.287 1.00 15.98 423 ASP A N 1
ATOM 3154 C CA . ASP A 1 413 ? 76.595 24.551 30.455 1.00 16.98 423 ASP A CA 1
ATOM 3155 C C . ASP A 1 413 ? 77.566 23.680 31.254 1.00 17.02 423 ASP A C 1
ATOM 3156 O O . ASP A 1 413 ? 78.786 23.730 31.049 1.00 17.61 423 ASP A O 1
ATOM 3161 N N . GLY A 1 414 ? 77.012 22.897 32.176 1.00 16.76 424 GLY A N 1
ATOM 3162 C CA . GLY A 1 414 ? 77.792 21.925 32.948 1.00 16.76 424 GLY A CA 1
ATOM 3163 C C . GLY A 1 414 ? 78.608 22.491 34.096 1.00 16.68 424 GLY A C 1
ATOM 3164 O O . GLY A 1 414 ? 79.448 21.791 34.666 1.00 17.10 424 GLY A O 1
ATOM 3165 N N . LYS A 1 415 ? 78.367 23.756 34.443 1.00 16.57 425 LYS A N 1
ATOM 3166 C CA . LYS A 1 415 ? 79.157 24.440 35.460 1.00 17.24 425 LYS A CA 1
ATOM 3167 C C . LYS A 1 415 ? 78.271 25.197 36.438 1.00 16.89 425 LYS A C 1
ATOM 3168 O O . LYS A 1 415 ? 77.271 25.806 36.041 1.00 16.23 425 LYS A O 1
ATOM 3174 N N . ARG A 1 416 ? 78.648 25.153 37.712 1.00 17.15 426 ARG A N 1
ATOM 3175 C CA . ARG A 1 416 ? 77.944 25.878 38.761 1.00 17.70 426 ARG A CA 1
ATOM 3176 C C . ARG A 1 416 ? 78.090 27.379 38.542 1.00 17.56 426 ARG A C 1
ATOM 3177 O O . ARG A 1 416 ? 79.189 27.868 38.266 1.00 17.78 426 ARG A O 1
ATOM 3185 N N . LEU A 1 417 ? 76.981 28.101 38.681 1.00 17.12 427 LEU A N 1
ATOM 3186 C CA . LEU A 1 417 ? 76.980 29.547 38.477 1.00 17.23 427 LEU A CA 1
ATOM 3187 C C . LEU A 1 417 ? 77.376 30.312 39.731 1.00 17.27 427 LEU A C 1
ATOM 3188 O O . LEU A 1 417 ? 76.787 30.121 40.796 1.00 17.50 427 LEU A O 1
ATOM 3193 N N . LYS A 1 418 ? 78.368 31.187 39.594 1.00 17.71 428 LYS A N 1
ATOM 3194 C CA . LYS A 1 418 ? 78.690 32.128 40.661 1.00 18.28 428 LYS A CA 1
ATOM 3195 C C . LYS A 1 418 ? 77.583 33.177 40.779 1.00 18.03 428 LYS A C 1
ATOM 3196 O O . LYS A 1 418 ? 77.171 33.535 41.886 1.00 18.83 428 LYS A O 1
ATOM 3202 N N . ASN A 1 419 ? 77.118 33.650 39.625 1.00 17.51 429 ASN A N 1
ATOM 3203 C CA . ASN A 1 419 ? 76.075 34.673 39.532 1.00 16.97 429 ASN A CA 1
ATOM 3204 C C . ASN A 1 419 ? 74.806 34.085 38.926 1.00 15.69 429 ASN A C 1
ATOM 3205 O O . ASN A 1 419 ? 74.793 33.699 37.753 1.00 16.40 429 ASN A O 1
ATOM 3210 N N . TYR A 1 420 ? 73.743 33.985 39.729 1.00 14.63 430 TYR A N 1
ATOM 3211 C CA . TYR A 1 420 ? 72.482 33.407 39.243 1.00 13.49 430 TYR A CA 1
ATOM 3212 C C . TYR A 1 420 ? 71.235 34.296 39.389 1.00 12.53 430 TYR A C 1
ATOM 3213 O O . TYR A 1 420 ? 70.217 34.048 38.748 1.00 12.39 430 TYR A O 1
ATOM 3222 N N . ASN A 1 421 ? 71.324 35.325 40.223 1.00 11.72 431 ASN A N 1
ATOM 3223 C CA . ASN A 1 421 ? 70.228 36.281 40.386 1.00 11.04 431 ASN A CA 1
ATOM 3224 C C . ASN A 1 421 ? 70.869 37.595 40.810 1.00 10.95 431 ASN A C 1
ATOM 3225 O O . ASN A 1 421 ? 71.518 37.655 41.858 1.00 11.28 431 ASN A O 1
ATOM 3230 N N . MET A 1 422 ? 70.728 38.626 39.973 1.00 11.21 432 MET A N 1
ATOM 3231 C CA . MET A 1 422 ? 71.565 39.829 40.115 1.00 11.19 432 MET A CA 1
ATOM 3232 C C . MET A 1 422 ? 70.810 41.173 40.225 1.00 11.16 432 MET A C 1
ATOM 3233 O O . MET A 1 422 ? 71.197 42.152 39.591 1.00 10.42 432 MET A O 1
ATOM 3238 N N . PRO A 1 423 ? 69.764 41.244 41.072 1.00 11.03 433 PRO A N 1
ATOM 3239 C CA . PRO A 1 423 ? 69.006 42.497 41.155 1.00 11.25 433 PRO A CA 1
ATOM 3240 C C . PRO A 1 423 ? 69.807 43.647 41.784 1.00 11.47 433 PRO A C 1
ATOM 3241 O O . PRO A 1 423 ? 69.460 44.816 41.589 1.00 11.96 433 PRO A O 1
ATOM 3245 N N . TRP A 1 424 ? 70.871 43.313 42.509 1.00 11.94 434 TRP A N 1
ATOM 3246 C CA . TRP A 1 424 ? 71.645 44.313 43.254 1.00 12.68 434 TRP A CA 1
ATOM 3247 C C . TRP A 1 424 ? 72.888 44.761 42.500 1.00 13.49 434 TRP A C 1
ATOM 3248 O O . TRP A 1 424 ? 73.710 45.493 43.047 1.00 13.40 434 TRP A O 1
ATOM 3259 N N . GLY A 1 425 ? 73.029 44.311 41.255 1.00 13.68 435 GLY A N 1
ATOM 3260 C CA . GLY A 1 425 ? 74.233 44.605 40.478 1.00 14.54 435 GLY A CA 1
ATOM 3261 C C . GLY A 1 425 ? 75.369 43.654 40.800 1.00 15.25 435 GLY A C 1
ATOM 3262 O O . GLY A 1 425 ? 75.172 42.596 41.404 1.00 15.63 435 GLY A O 1
ATOM 3263 N N . ALA A 1 426 ? 76.578 44.044 40.408 1.00 15.90 436 ALA A N 1
ATOM 3264 C CA . ALA A 1 426 ? 77.748 43.184 40.560 1.00 16.57 436 ALA A CA 1
ATOM 3265 C C . ALA A 1 426 ? 79.020 44.003 40.440 1.00 16.91 436 ALA A C 1
ATOM 3266 O O . ALA A 1 426 ? 79.018 45.085 39.851 1.00 17.75 436 ALA A O 1
ATOM 3268 N N . GLY A 1 427 ? 80.114 43.465 40.970 1.00 17.58 437 GLY A N 1
ATOM 3269 C CA . GLY A 1 427 ? 81.416 44.095 40.818 1.00 17.93 437 GLY A CA 1
ATOM 3270 C C . GLY A 1 427 ? 81.441 45.516 41.336 1.00 18.39 437 GLY A C 1
ATOM 3271 O O . GLY A 1 427 ? 80.950 45.792 42.434 1.00 18.44 437 GLY A O 1
ATOM 3272 N N . HIS A 1 428 ? 81.992 46.416 40.527 1.00 18.67 438 HIS A N 1
ATOM 3273 C CA . HIS A 1 428 ? 82.189 47.806 40.930 1.00 19.45 438 HIS A CA 1
ATOM 3274 C C . HIS A 1 428 ? 80.887 48.534 41.235 1.00 19.29 438 HIS A C 1
ATOM 3275 O O . HIS A 1 428 ? 80.857 49.402 42.107 1.00 19.95 438 HIS A O 1
ATOM 3282 N N . ASN A 1 429 ? 79.824 48.162 40.525 1.00 18.83 439 ASN A N 1
ATOM 3283 C CA . ASN A 1 429 ? 78.527 48.815 40.646 1.00 18.06 439 ASN A CA 1
ATOM 3284 C C . ASN A 1 429 ? 77.498 47.881 41.270 1.00 17.10 439 ASN A C 1
ATOM 3285 O O . ASN A 1 429 ? 76.732 47.208 40.573 1.00 16.87 439 ASN A O 1
ATOM 3290 N N A HIS A 1 430 ? 77.511 47.836 42.596 0.50 16.70 440 HIS A N 1
ATOM 3291 N N B HIS A 1 430 ? 77.490 47.858 42.601 0.50 16.74 440 HIS A N 1
ATOM 3292 C CA A HIS A 1 430 ? 76.576 47.015 43.349 0.50 16.19 440 HIS A CA 1
ATOM 3293 C CA B HIS A 1 430 ? 76.632 46.972 43.394 0.50 16.29 440 HIS A CA 1
ATOM 3294 C C A HIS A 1 430 ? 75.902 47.852 44.426 0.50 15.79 440 HIS A C 1
ATOM 3295 C C B HIS A 1 430 ? 75.968 47.769 44.519 0.50 15.84 440 HIS A C 1
ATOM 3296 O O A HIS A 1 430 ? 76.427 48.886 44.847 0.50 15.75 440 HIS A O 1
ATOM 3297 O O B HIS A 1 430 ? 76.570 48.697 45.061 0.50 15.82 440 HIS A O 1
ATOM 3310 N N . CYS A 1 431 ? 74.737 47.397 44.868 1.00 14.95 441 CYS A N 1
ATOM 3311 C CA . CYS A 1 431 ? 73.966 48.109 45.884 1.00 14.75 441 CYS A CA 1
ATOM 3312 C C . CYS A 1 431 ? 74.662 48.190 47.237 1.00 14.99 441 CYS A C 1
ATOM 3313 O O . CYS A 1 431 ? 75.021 47.166 47.823 1.00 16.11 441 CYS A O 1
ATOM 3316 N N . LEU A 1 432 ? 74.843 49.415 47.725 1.00 14.74 442 LEU A N 1
ATOM 3317 C CA . LEU A 1 432 ? 75.418 49.640 49.050 1.00 14.95 442 LEU A CA 1
ATOM 3318 C C . LEU A 1 432 ? 74.385 49.592 50.181 1.00 15.29 442 LEU A C 1
ATOM 3319 O O . LEU A 1 432 ? 74.753 49.523 51.358 1.00 16.18 442 LEU A O 1
ATOM 3324 N N . GLY A 1 433 ? 73.103 49.627 49.828 1.00 14.84 443 GLY A N 1
ATOM 3325 C CA . GLY A 1 433 ? 72.036 49.636 50.835 1.00 14.88 443 GLY A CA 1
ATOM 3326 C C . GLY A 1 433 ? 71.230 48.353 50.904 1.00 15.09 443 GLY A C 1
ATOM 3327 O O . GLY A 1 433 ? 70.139 48.340 51.467 1.00 14.92 443 GLY A O 1
ATOM 3328 N N . ARG A 1 434 ? 71.769 47.277 50.331 1.00 15.22 444 ARG A N 1
ATOM 3329 C CA . ARG A 1 434 ? 71.045 46.001 50.195 1.00 15.12 444 ARG A CA 1
ATOM 3330 C C . ARG A 1 434 ? 70.354 45.504 51.472 1.00 14.97 444 ARG A C 1
ATOM 3331 O O . ARG A 1 434 ? 69.160 45.177 51.445 1.00 14.44 444 ARG A O 1
ATOM 3339 N N . SER A 1 435 ? 71.100 45.422 52.575 1.00 14.77 445 SER A N 1
ATOM 3340 C CA . SER A 1 435 ? 70.539 44.943 53.843 1.00 15.50 445 SER A CA 1
ATOM 3341 C C . SER A 1 435 ? 69.380 45.805 54.301 1.00 14.70 445 SER A C 1
ATOM 3342 O O . SER A 1 435 ? 68.350 45.292 54.758 1.00 15.41 445 SER A O 1
ATOM 3345 N N . TYR A 1 436 ? 69.532 47.118 54.161 1.00 13.91 446 TYR A N 1
ATOM 3346 C CA . TYR A 1 436 ? 68.456 48.039 54.530 1.00 13.04 446 TYR A CA 1
ATOM 3347 C C . TYR A 1 436 ? 67.241 47.904 53.591 1.00 12.55 446 TYR A C 1
ATOM 3348 O O . TYR A 1 436 ? 66.095 47.929 54.047 1.00 12.01 446 TYR A O 1
ATOM 3357 N N . ALA A 1 437 ? 67.501 47.744 52.294 1.00 11.76 447 ALA A N 1
ATOM 3358 C CA . ALA A 1 437 ? 66.451 47.556 51.293 1.00 11.79 447 ALA A CA 1
ATOM 3359 C C . ALA A 1 437 ? 65.644 46.283 51.569 1.00 11.81 447 ALA A C 1
ATOM 3360 O O . ALA A 1 437 ? 64.401 46.302 51.577 1.00 11.58 447 ALA A O 1
ATOM 3362 N N . VAL A 1 438 ? 66.357 45.181 51.788 1.00 12.09 448 VAL A N 1
ATOM 3363 C CA . VAL A 1 438 ? 65.731 43.907 52.138 1.00 12.73 448 VAL A CA 1
ATOM 3364 C C . VAL A 1 438 ? 64.921 44.030 53.434 1.00 12.74 448 VAL A C 1
ATOM 3365 O O . VAL A 1 438 ? 63.764 43.603 53.488 1.00 13.26 448 VAL A O 1
ATOM 3369 N N . ASN A 1 439 ? 65.520 44.617 54.472 1.00 12.85 449 ASN A N 1
ATOM 3370 C CA . ASN A 1 439 ? 64.834 44.764 55.754 1.00 13.32 449 ASN A CA 1
ATOM 3371 C C . ASN A 1 439 ? 63.558 45.591 55.609 1.00 12.67 449 ASN A C 1
ATOM 3372 O O . ASN A 1 439 ? 62.534 45.258 56.195 1.00 12.64 449 ASN A O 1
ATOM 3377 N N . SER A 1 440 ? 63.634 46.674 54.840 1.00 12.08 450 SER A N 1
ATOM 3378 C CA . SER A 1 440 ? 62.486 47.565 54.639 1.00 11.69 450 SER A CA 1
ATOM 3379 C C . SER A 1 440 ? 61.324 46.867 53.942 1.00 11.47 450 SER A C 1
ATOM 3380 O O . SER A 1 440 ? 60.169 46.991 54.355 1.00 11.05 450 SER A O 1
ATOM 3383 N N . ILE A 1 441 ? 61.637 46.116 52.897 1.00 10.89 451 ILE A N 1
ATOM 3384 C CA . ILE A 1 441 ? 60.605 45.385 52.174 1.00 11.45 451 ILE A CA 1
ATOM 3385 C C . ILE A 1 441 ? 59.959 44.340 53.087 1.00 11.92 451 ILE A C 1
ATOM 3386 O O . ILE A 1 441 ? 58.736 44.210 53.115 1.00 12.43 451 ILE A O 1
ATOM 3391 N N . LYS A 1 442 ? 60.781 43.631 53.860 1.00 12.11 452 LYS A N 1
ATOM 3392 C CA . LYS A 1 442 ? 60.265 42.620 54.787 1.00 13.40 452 LYS A CA 1
ATOM 3393 C C . LYS A 1 442 ? 59.357 43.221 55.849 1.00 13.17 452 LYS A C 1
ATOM 3394 O O . LYS A 1 442 ? 58.329 42.632 56.187 1.00 13.63 452 LYS A O 1
ATOM 3400 N N . GLN A 1 443 ? 59.757 44.374 56.389 1.00 13.05 453 GLN A N 1
ATOM 3401 C CA . GLN A 1 443 ? 58.972 45.086 57.406 1.00 13.42 453 GLN A CA 1
ATOM 3402 C C . GLN A 1 443 ? 57.612 45.474 56.836 1.00 13.09 453 GLN A C 1
ATOM 3403 O O . GLN A 1 443 ? 56.579 45.294 57.484 1.00 13.14 453 GLN A O 1
ATOM 3409 N N . PHE A 1 444 ? 57.619 46.015 55.622 1.00 12.60 454 PHE A N 1
ATOM 3410 C CA . PHE A 1 444 ? 56.382 46.409 54.961 1.00 12.90 454 PHE A CA 1
ATOM 3411 C C . PHE A 1 444 ? 55.467 45.208 54.748 1.00 13.09 454 PHE A C 1
ATOM 3412 O O . PHE A 1 444 ? 54.287 45.256 55.078 1.00 13.90 454 PHE A O 1
ATOM 3420 N N . VAL A 1 445 ? 56.019 44.125 54.211 1.00 13.14 455 VAL A N 1
ATOM 3421 C CA . VAL A 1 445 ? 55.245 42.906 53.990 1.00 14.02 455 VAL A CA 1
ATOM 3422 C C . VAL A 1 445 ? 54.650 42.386 55.300 1.00 14.42 455 VAL A C 1
ATOM 3423 O O . VAL A 1 445 ? 53.471 42.017 55.357 1.00 14.77 455 VAL A O 1
ATOM 3427 N N . PHE A 1 446 ? 55.468 42.364 56.350 1.00 14.92 456 PHE A N 1
ATOM 3428 C CA . PHE A 1 446 ? 54.993 41.964 57.671 1.00 15.42 456 PHE A CA 1
ATOM 3429 C C . PHE A 1 446 ? 53.790 42.803 58.120 1.00 15.36 456 PHE A C 1
ATOM 3430 O O . PHE A 1 446 ? 52.746 42.261 58.484 1.00 15.46 456 PHE A O 1
ATOM 3438 N N . LEU A 1 447 ? 53.926 44.124 58.068 1.00 15.62 457 LEU A N 1
ATOM 3439 C CA . LEU A 1 447 ? 52.825 45.014 58.459 1.00 15.93 457 LEU A CA 1
ATOM 3440 C C . LEU A 1 447 ? 51.557 44.742 57.644 1.00 16.41 457 LEU A C 1
ATOM 3441 O O . LEU A 1 447 ? 50.464 44.607 58.196 1.00 16.26 457 LEU A O 1
ATOM 3446 N N . VAL A 1 448 ? 51.719 44.628 56.332 1.00 16.49 458 VAL A N 1
ATOM 3447 C CA . VAL A 1 448 ? 50.586 44.424 55.432 1.00 17.52 458 VAL A CA 1
ATOM 3448 C C . VAL A 1 448 ? 49.912 43.060 55.610 1.00 18.21 458 VAL A C 1
ATOM 3449 O O . VAL A 1 448 ? 48.685 42.966 55.549 1.00 19.14 458 VAL A O 1
ATOM 3453 N N . LEU A 1 449 ? 50.697 42.010 55.837 1.00 18.60 459 LEU A N 1
ATOM 3454 C CA . LEU A 1 449 ? 50.121 40.666 55.902 1.00 19.54 459 LEU A CA 1
ATOM 3455 C C . LEU A 1 449 ? 49.635 40.267 57.291 1.00 20.37 459 LEU A C 1
ATOM 3456 O O . LEU A 1 449 ? 48.819 39.348 57.421 1.00 20.87 459 LEU A O 1
ATOM 3461 N N . VAL A 1 450 ? 50.116 40.962 58.320 1.00 20.94 460 VAL A N 1
ATOM 3462 C CA . VAL A 1 450 ? 49.784 40.605 59.702 1.00 21.86 460 VAL A CA 1
ATOM 3463 C C . VAL A 1 450 ? 48.840 41.610 60.377 1.00 22.06 460 VAL A C 1
ATOM 3464 O O . VAL A 1 450 ? 47.977 41.213 61.165 1.00 22.39 460 VAL A O 1
ATOM 3468 N N . HIS A 1 451 ? 48.998 42.897 60.063 1.00 22.23 461 HIS A N 1
ATOM 3469 C CA . HIS A 1 451 ? 48.194 43.977 60.657 1.00 22.58 461 HIS A CA 1
ATOM 3470 C C . HIS A 1 451 ? 46.975 44.371 59.814 1.00 22.06 461 HIS A C 1
ATOM 3471 O O . HIS A 1 451 ? 46.067 45.053 60.307 1.00 22.07 461 HIS A O 1
ATOM 3478 N N . LEU A 1 452 ? 46.968 43.967 58.542 1.00 21.28 462 LEU A N 1
ATOM 3479 C CA . LEU A 1 452 ? 45.897 44.333 57.615 1.00 20.33 462 LEU A CA 1
ATOM 3480 C C . LEU A 1 452 ? 45.224 43.124 56.994 1.00 20.05 462 LEU A C 1
ATOM 3481 O O . LEU A 1 452 ? 45.751 42.012 57.042 1.00 19.86 462 LEU A O 1
ATOM 3486 N N . ASP A 1 453 ? 44.048 43.367 56.422 1.00 19.46 463 ASP A N 1
ATOM 3487 C CA . ASP A 1 453 ? 43.468 42.493 55.418 1.00 19.27 463 ASP A CA 1
ATOM 3488 C C . ASP A 1 453 ? 43.721 43.187 54.084 1.00 18.95 463 ASP A C 1
ATOM 3489 O O . ASP A 1 453 ? 43.541 44.398 53.973 1.00 18.71 463 ASP A O 1
ATOM 3494 N N . LEU A 1 454 ? 44.170 42.423 53.091 1.00 18.38 464 LEU A N 1
ATOM 3495 C CA . LEU A 1 454 ? 44.487 42.962 51.761 1.00 18.22 464 LEU A CA 1
ATOM 3496 C C . LEU A 1 454 ? 43.995 41.999 50.694 1.00 18.27 464 LEU A C 1
ATOM 3497 O O . LEU A 1 454 ? 44.284 40.801 50.754 1.00 18.52 464 LEU A O 1
ATOM 3502 N N . GLU A 1 455 ? 43.255 42.533 49.728 1.00 18.10 465 GLU A N 1
ATOM 3503 C CA . GLU A 1 455 ? 42.602 41.727 48.702 1.00 18.59 465 GLU A CA 1
ATOM 3504 C C . GLU A 1 455 ? 42.629 42.382 47.345 1.00 18.01 465 GLU A C 1
ATOM 3505 O O . GLU A 1 455 ? 42.473 43.592 47.233 1.00 17.87 465 GLU A O 1
ATOM 3511 N N . LEU A 1 456 ? 42.780 41.562 46.310 1.00 17.69 466 LEU A N 1
ATOM 3512 C CA . LEU A 1 456 ? 42.511 41.991 44.951 1.00 17.77 466 LEU A CA 1
ATOM 3513 C C . LEU A 1 456 ? 41.019 42.250 44.831 1.00 18.10 466 LEU A C 1
ATOM 3514 O O . LEU A 1 456 ? 40.211 41.503 45.395 1.00 17.93 466 LEU A O 1
ATOM 3519 N N . ILE A 1 457 ? 40.649 43.308 44.115 1.00 18.26 467 ILE A N 1
ATOM 3520 C CA . ILE A 1 457 ? 39.229 43.559 43.830 1.00 19.23 467 ILE A CA 1
ATOM 3521 C C . ILE A 1 457 ? 38.681 42.419 42.976 1.00 20.13 467 ILE A C 1
ATOM 3522 O O . ILE A 1 457 ? 37.590 41.896 43.232 1.00 20.48 467 ILE A O 1
ATOM 3527 N N . ASN A 1 458 ? 39.467 42.031 41.979 1.00 20.82 468 ASN A N 1
ATOM 3528 C CA . ASN A 1 458 ? 39.146 40.925 41.095 1.00 21.71 468 ASN A CA 1
ATOM 3529 C C . ASN A 1 458 ? 40.222 39.855 41.268 1.00 22.10 468 ASN A C 1
ATOM 3530 O O . ASN A 1 458 ? 41.350 40.025 40.815 1.00 21.84 468 ASN A O 1
ATOM 3535 N N . ALA A 1 459 ? 39.878 38.764 41.951 1.00 22.40 469 ALA A N 1
ATOM 3536 C CA . ALA A 1 459 ? 40.829 37.679 42.206 1.00 23.02 469 ALA A CA 1
ATOM 3537 C C . ALA A 1 459 ? 41.416 37.109 40.919 1.00 23.31 469 ALA A C 1
ATOM 3538 O O . ALA A 1 459 ? 42.529 36.585 40.927 1.00 23.86 469 ALA A O 1
ATOM 3540 N N . ASP A 1 460 ? 40.666 37.221 39.825 1.00 23.78 470 ASP A N 1
ATOM 3541 C CA . ASP A 1 460 ? 41.090 36.684 38.529 1.00 23.94 470 ASP A CA 1
ATOM 3542 C C . ASP A 1 460 ? 41.802 37.698 37.628 1.00 23.25 470 ASP A C 1
ATOM 3543 O O . ASP A 1 460 ? 42.083 37.403 36.463 1.00 23.03 470 ASP A O 1
ATOM 3548 N N . VAL A 1 461 ? 42.099 38.882 38.167 1.00 22.21 471 VAL A N 1
ATOM 3549 C CA . VAL A 1 461 ? 42.834 39.911 37.428 1.00 21.48 471 VAL A CA 1
ATOM 3550 C C . VAL A 1 461 ? 44.175 39.350 36.955 1.00 21.08 471 VAL A C 1
ATOM 3551 O O . VAL A 1 461 ? 44.843 38.628 37.687 1.00 20.62 471 VAL A O 1
ATOM 3555 N N . GLU A 1 462 ? 44.551 39.659 35.722 1.00 21.00 472 GLU A N 1
ATOM 3556 C CA . GLU A 1 462 ? 45.825 39.186 35.218 1.00 21.07 472 GLU A CA 1
ATOM 3557 C C . GLU A 1 462 ? 46.923 40.162 35.612 1.00 19.98 472 GLU A C 1
ATOM 3558 O O . GLU A 1 462 ? 46.685 41.367 35.745 1.00 20.18 472 GLU A O 1
ATOM 3564 N N . ILE A 1 463 ? 48.115 39.621 35.834 1.00 19.00 473 ILE A N 1
ATOM 3565 C CA . ILE A 1 463 ? 49.292 40.433 36.132 1.00 18.39 473 ILE A CA 1
ATOM 3566 C C . ILE A 1 463 ? 49.560 41.368 34.950 1.00 17.40 473 ILE A C 1
ATOM 3567 O O . ILE A 1 463 ? 49.639 40.915 33.808 1.00 17.40 473 ILE A O 1
ATOM 3572 N N . PRO A 1 464 ? 49.667 42.681 35.216 1.00 16.56 474 PRO A N 1
ATOM 3573 C CA . PRO A 1 464 ? 49.856 43.623 34.119 1.00 15.61 474 PRO A CA 1
ATOM 3574 C C . PRO A 1 464 ? 51.216 43.460 33.457 1.00 14.70 474 PRO A C 1
ATOM 3575 O O . PRO A 1 464 ? 52.179 43.041 34.098 1.00 14.30 474 PRO A O 1
ATOM 3579 N N . GLU A 1 465 ? 51.281 43.791 32.171 1.00 13.91 475 GLU A N 1
ATOM 3580 C CA . GLU A 1 465 ? 52.551 43.889 31.478 1.00 13.55 475 GLU A CA 1
ATOM 3581 C C . GLU A 1 465 ? 53.402 45.001 32.098 1.00 13.43 475 GLU A C 1
ATOM 3582 O O . GLU A 1 465 ? 52.876 45.921 32.729 1.00 13.02 475 GLU A O 1
ATOM 3588 N N . PHE A 1 466 ? 54.718 44.910 31.917 1.00 13.20 476 PHE A N 1
ATOM 3589 C CA . PHE A 1 466 ? 55.621 45.995 32.295 1.00 13.53 476 PHE A CA 1
ATOM 3590 C C . PHE A 1 466 ? 55.403 47.213 31.407 1.00 14.41 476 PHE A C 1
ATOM 3591 O O . PHE A 1 466 ? 54.926 47.096 30.270 1.00 14.65 476 PHE A O 1
ATOM 3599 N N . ASP A 1 467 ? 55.781 48.380 31.923 1.00 15.26 477 ASP A N 1
ATOM 3600 C CA . ASP A 1 467 ? 56.105 49.504 31.064 1.00 16.39 477 ASP A CA 1
ATOM 3601 C C . ASP A 1 467 ? 57.440 49.149 30.404 1.00 16.93 477 ASP A C 1
ATOM 3602 O O . ASP A 1 467 ? 58.507 49.304 31.002 1.00 16.39 477 ASP A O 1
ATOM 3607 N N . LEU A 1 468 ? 57.363 48.648 29.174 1.00 18.09 478 LEU A N 1
ATOM 3608 C CA . LEU A 1 468 ? 58.511 48.022 28.516 1.00 19.14 478 LEU A CA 1
ATOM 3609 C C . LEU A 1 468 ? 59.631 49.006 28.169 1.00 19.79 478 LEU A C 1
ATOM 3610 O O . LEU A 1 468 ? 60.760 48.597 27.880 1.00 20.18 478 LEU A O 1
ATOM 3615 N N . SER A 1 469 ? 59.322 50.297 28.231 1.00 20.16 479 SER A N 1
ATOM 3616 C CA . SER A 1 469 ? 60.306 51.334 27.941 1.00 20.88 479 SER A CA 1
ATOM 3617 C C . SER A 1 469 ? 61.273 51.565 29.113 1.00 20.39 479 SER A C 1
ATOM 3618 O O . SER A 1 469 ? 62.301 52.220 28.937 1.00 21.03 479 SER A O 1
ATOM 3621 N N . ARG A 1 470 ? 60.950 51.017 30.290 1.00 19.36 480 ARG A N 1
ATOM 3622 C CA . ARG A 1 470 ? 61.744 51.221 31.507 1.00 19.10 480 ARG A CA 1
ATOM 3623 C C . ARG A 1 470 ? 62.834 50.172 31.749 1.00 17.02 480 ARG A C 1
ATOM 3624 O O . ARG A 1 470 ? 63.533 50.224 32.762 1.00 16.72 480 ARG A O 1
ATOM 3632 N N . TYR A 1 471 ? 63.000 49.226 30.829 1.00 15.39 481 TYR A N 1
ATOM 3633 C CA . TYR A 1 471 ? 64.097 48.271 30.974 1.00 13.85 481 TYR A CA 1
ATOM 3634 C C . TYR A 1 471 ? 65.411 49.022 31.117 1.00 13.57 481 TYR A C 1
ATOM 3635 O O . TYR A 1 471 ? 65.668 49.978 30.376 1.00 13.55 481 TYR A O 1
ATOM 3644 N N . GLY A 1 472 ? 66.235 48.584 32.062 1.00 12.98 482 GLY A N 1
ATOM 3645 C CA . GLY A 1 472 ? 67.583 49.119 32.209 1.00 13.03 482 GLY A CA 1
ATOM 3646 C C . GLY A 1 472 ? 67.825 49.956 33.444 1.00 12.79 482 GLY A C 1
ATOM 3647 O O . GLY A 1 472 ? 68.967 50.103 33.874 1.00 13.06 482 GLY A O 1
ATOM 3648 N N . PHE A 1 473 ? 66.758 50.498 34.026 1.00 12.82 483 PHE A N 1
ATOM 3649 C CA . PHE A 1 473 ? 66.892 51.372 35.194 1.00 13.60 483 PHE A CA 1
ATOM 3650 C C . PHE A 1 473 ? 66.989 50.639 36.529 1.00 13.17 483 PHE A C 1
ATOM 3651 O O . PHE A 1 473 ? 67.754 51.033 37.416 1.00 14.91 483 PHE A O 1
ATOM 3659 N N . GLY A 1 474 ? 66.216 49.576 36.682 1.00 12.10 484 GLY A N 1
ATOM 3660 C CA . GLY A 1 474 ? 66.166 48.872 37.957 1.00 11.14 484 GLY A CA 1
ATOM 3661 C C . GLY A 1 474 ? 64.888 48.074 37.984 1.00 10.15 484 GLY A C 1
ATOM 3662 O O . GLY A 1 474 ? 64.598 47.334 37.041 1.00 10.74 484 GLY A O 1
ATOM 3663 N N . LEU A 1 475 ? 64.099 48.242 39.042 1.00 9.91 485 LEU A N 1
ATOM 3664 C CA . LEU A 1 475 ? 62.835 47.524 39.121 1.00 9.99 485 LEU A CA 1
ATOM 3665 C C . LEU A 1 475 ? 61.883 47.976 38.023 1.00 9.90 485 LEU A C 1
ATOM 3666 O O . LEU A 1 475 ? 61.709 49.177 37.781 1.00 10.41 485 LEU A O 1
ATOM 3671 N N . MET A 1 476 ? 61.267 47.011 37.362 1.00 9.63 486 MET A N 1
ATOM 3672 C CA . MET A 1 476 ? 60.222 47.332 36.394 1.00 9.72 486 MET A CA 1
ATOM 3673 C C . MET A 1 476 ? 58.987 47.895 37.096 1.00 10.45 486 MET A C 1
ATOM 3674 O O . MET A 1 476 ? 58.761 47.640 38.291 1.00 11.13 486 MET A O 1
ATOM 3679 N N . GLN A 1 477 ? 58.214 48.693 36.358 1.00 10.82 487 GLN A N 1
ATOM 3680 C CA . GLN A 1 477 ? 56.925 49.180 36.836 1.00 11.52 487 GLN A CA 1
ATOM 3681 C C . GLN A 1 477 ? 55.816 48.702 35.884 1.00 11.71 487 GLN A C 1
ATOM 3682 O O . GLN A 1 477 ? 56.071 48.465 34.703 1.00 12.35 487 GLN A O 1
ATOM 3688 N N . PRO A 1 478 ? 54.597 48.506 36.409 1.00 11.74 488 PRO A N 1
ATOM 3689 C CA . PRO A 1 478 ? 53.502 47.982 35.588 1.00 12.61 488 PRO A CA 1
ATOM 3690 C C . PRO A 1 478 ? 52.947 49.035 34.628 1.00 14.16 488 PRO A C 1
ATOM 3691 O O . PRO A 1 478 ? 53.002 50.233 34.932 1.00 14.30 488 PRO A O 1
ATOM 3695 N N . GLU A 1 479 ? 52.412 48.590 33.490 1.00 15.22 489 GLU A N 1
ATOM 3696 C CA . GLU A 1 479 ? 51.820 49.511 32.505 1.00 17.54 489 GLU A CA 1
ATOM 3697 C C . GLU A 1 479 ? 50.568 50.185 33.070 1.00 17.29 489 GLU A C 1
ATOM 3698 O O . GLU A 1 479 ? 50.245 51.319 32.711 1.00 18.35 489 GLU A O 1
ATOM 3704 N N . HIS A 1 480 ? 49.865 49.474 33.946 1.00 16.86 490 HIS A N 1
ATOM 3705 C CA . HIS A 1 480 ? 48.773 50.057 34.719 1.00 17.00 490 HIS A CA 1
ATOM 3706 C C . HIS A 1 480 ? 48.696 49.388 36.081 1.00 16.16 490 HIS A C 1
ATOM 3707 O O . HIS A 1 480 ? 49.258 48.310 36.282 1.00 15.91 490 HIS A O 1
ATOM 3714 N N . ASP A 1 481 ? 48.009 50.036 37.013 1.00 15.67 491 ASP A N 1
ATOM 3715 C CA . ASP A 1 481 ? 47.958 49.544 38.383 1.00 15.02 491 ASP A CA 1
ATOM 3716 C C . ASP A 1 481 ? 46.943 48.410 38.529 1.00 14.81 491 ASP A C 1
ATOM 3717 O O . ASP A 1 481 ? 46.155 48.134 37.607 1.00 15.07 491 ASP A O 1
ATOM 3722 N N . VAL A 1 482 ? 46.988 47.750 39.683 1.00 14.53 492 VAL A N 1
ATOM 3723 C CA . VAL A 1 482 ? 46.085 46.651 40.015 1.00 14.43 492 VAL A CA 1
ATOM 3724 C C . VAL A 1 482 ? 45.226 47.076 41.202 1.00 14.66 492 VAL A C 1
ATOM 3725 O O . VAL A 1 482 ? 45.757 47.338 42.287 1.00 14.81 492 VAL A O 1
ATOM 3729 N N . PRO A 1 483 ? 43.899 47.168 40.999 1.00 14.86 493 PRO A N 1
ATOM 3730 C CA . PRO A 1 483 ? 42.984 47.526 42.077 1.00 14.81 493 PRO A CA 1
ATOM 3731 C C . PRO A 1 483 ? 42.979 46.522 43.220 1.00 14.52 493 PRO A C 1
ATOM 3732 O O . PRO A 1 483 ? 42.817 45.317 43.001 1.00 14.39 493 PRO A O 1
ATOM 3736 N N . VAL A 1 484 ? 43.177 47.031 44.432 1.00 14.57 494 VAL A N 1
ATOM 3737 C CA . VAL A 1 484 ? 43.059 46.230 45.641 1.00 14.97 494 VAL A CA 1
ATOM 3738 C C . VAL A 1 484 ? 42.199 46.968 46.651 1.00 15.61 494 VAL A C 1
ATOM 3739 O O . VAL A 1 484 ? 41.846 48.132 46.449 1.00 15.69 494 VAL A O 1
ATOM 3743 N N . ARG A 1 485 ? 41.857 46.277 47.730 1.00 16.30 495 ARG A N 1
ATOM 3744 C CA . ARG A 1 485 ? 41.290 46.942 48.895 1.00 17.29 495 ARG A CA 1
ATOM 3745 C C . ARG A 1 485 ? 41.990 46.443 50.143 1.00 17.63 495 ARG A C 1
ATOM 3746 O O . ARG A 1 485 ? 42.408 45.279 50.214 1.00 17.47 495 ARG A O 1
ATOM 3754 N N . TYR A 1 486 ? 42.144 47.340 51.110 1.00 18.63 496 TYR A N 1
ATOM 3755 C CA . TYR A 1 486 ? 42.708 46.970 52.396 1.00 19.91 496 TYR A CA 1
ATOM 3756 C C . TYR A 1 486 ? 41.880 47.528 53.542 1.00 20.28 496 TYR A C 1
ATOM 3757 O O . TYR A 1 486 ? 41.118 48.471 53.363 1.00 20.09 496 TYR A O 1
ATOM 3766 N N . ARG A 1 487 ? 42.032 46.917 54.709 1.00 20.64 497 ARG A N 1
ATOM 3767 C CA . ARG A 1 487 ? 41.488 47.458 55.951 1.00 21.32 497 ARG A CA 1
ATOM 3768 C C . ARG A 1 487 ? 42.418 47.075 57.091 1.00 21.91 497 ARG A C 1
ATOM 3769 O O . ARG A 1 487 ? 43.175 46.110 56.979 1.00 21.68 497 ARG A O 1
ATOM 3777 N N . ILE A 1 488 ? 42.373 47.835 58.181 1.00 22.77 498 ILE A N 1
ATOM 3778 C CA . ILE A 1 488 ? 42.985 47.385 59.426 1.00 24.24 498 ILE A CA 1
ATOM 3779 C C . ILE A 1 488 ? 42.241 46.116 59.835 1.00 25.03 498 ILE A C 1
ATOM 3780 O O . ILE A 1 488 ? 41.012 46.053 59.725 1.00 24.81 498 ILE A O 1
ATOM 3785 N N . ARG A 1 489 ? 42.988 45.105 60.268 1.00 25.99 499 ARG A N 1
ATOM 3786 C CA . ARG A 1 489 ? 42.398 43.866 60.764 1.00 27.34 499 ARG A CA 1
ATOM 3787 C C . ARG A 1 489 ? 41.424 44.202 61.901 1.00 28.02 499 ARG A C 1
ATOM 3788 O O . ARG A 1 489 ? 41.836 44.783 62.911 1.00 27.87 499 ARG A O 1
ATOM 3796 N N . PRO A 1 490 ? 40.127 43.862 61.726 1.00 28.83 500 PRO A N 1
ATOM 3797 C CA . PRO A 1 490 ? 39.069 44.207 62.684 1.00 29.80 500 PRO A CA 1
ATOM 3798 C C . PRO A 1 490 ? 39.415 43.903 64.144 1.00 30.84 500 PRO A C 1
ATOM 3799 O O . PRO A 1 490 ? 39.133 44.725 65.021 1.00 31.17 500 PRO A O 1
ATOM 3803 N N . HIS A 1 491 ? 40.010 42.738 64.404 1.00 31.90 501 HIS A N 1
ATOM 3804 C CA . HIS A 1 491 ? 40.497 42.408 65.749 1.00 32.92 501 HIS A CA 1
ATOM 3805 C C . HIS A 1 491 ? 41.698 41.464 65.671 1.00 33.27 501 HIS A C 1
ATOM 3806 O O . HIS A 1 491 ? 42.833 41.893 65.451 1.00 33.55 501 HIS A O 1
ATOM 3813 N N . ARG B 1 13 ? 47.991 27.021 104.951 1.00 16.91 23 ARG B N 1
ATOM 3814 C CA . ARG B 1 13 ? 48.741 28.107 104.242 1.00 16.27 23 ARG B CA 1
ATOM 3815 C C . ARG B 1 13 ? 48.672 29.423 104.998 1.00 15.66 23 ARG B C 1
ATOM 3816 O O . ARG B 1 13 ? 47.627 29.793 105.529 1.00 15.73 23 ARG B O 1
ATOM 3824 N N . THR B 1 14 ? 49.796 30.131 105.023 1.00 15.07 24 THR B N 1
ATOM 3825 C CA . THR B 1 14 ? 49.901 31.425 105.692 1.00 14.60 24 THR B CA 1
ATOM 3826 C C . THR B 1 14 ? 50.410 32.464 104.692 1.00 14.07 24 THR B C 1
ATOM 3827 O O . THR B 1 14 ? 51.398 32.223 103.993 1.00 14.37 24 THR B O 1
ATOM 3831 N N . ARG B 1 15 ? 49.722 33.604 104.633 1.00 14.25 25 ARG B N 1
ATOM 3832 C CA . ARG B 1 15 ? 50.078 34.681 103.713 1.00 14.18 25 ARG B CA 1
ATOM 3833 C C . ARG B 1 15 ? 51.482 35.227 104.011 1.00 14.36 25 ARG B C 1
ATOM 3834 O O . ARG B 1 15 ? 51.814 35.546 105.166 1.00 14.79 25 ARG B O 1
ATOM 3842 N N . ARG B 1 16 ? 52.303 35.299 102.965 1.00 13.85 26 ARG B N 1
ATOM 3843 C CA . ARG B 1 16 ? 53.637 35.884 103.037 1.00 14.17 26 ARG B CA 1
ATOM 3844 C C . ARG B 1 16 ? 53.563 37.373 102.682 1.00 14.15 26 ARG B C 1
ATOM 3845 O O . ARG B 1 16 ? 52.613 37.804 102.017 1.00 13.60 26 ARG B O 1
ATOM 3853 N N . PRO B 1 17 ? 54.568 38.168 103.098 1.00 14.00 27 PRO B N 1
ATOM 3854 C CA . PRO B 1 17 ? 54.567 39.579 102.711 1.00 14.04 27 PRO B CA 1
ATOM 3855 C C . PRO B 1 17 ? 54.499 39.739 101.190 1.00 14.11 27 PRO B C 1
ATOM 3856 O O . PRO B 1 17 ? 55.174 39.011 100.452 1.00 14.20 27 PRO B O 1
ATOM 3860 N N . GLY B 1 18 ? 53.665 40.668 100.740 1.00 14.18 28 GLY B N 1
ATOM 3861 C CA . GLY B 1 18 ? 53.517 40.961 99.305 1.00 13.84 28 GLY B CA 1
ATOM 3862 C C . GLY B 1 18 ? 52.444 40.145 98.599 1.00 13.88 28 GLY B C 1
ATOM 3863 O O . GLY B 1 18 ? 52.122 40.406 97.440 1.00 14.12 28 GLY B O 1
ATOM 3864 N N . GLU B 1 19 ? 51.893 39.150 99.290 1.00 13.61 29 GLU B N 1
ATOM 3865 C CA . GLU B 1 19 ? 50.845 38.304 98.707 1.00 13.35 29 GLU B CA 1
ATOM 3866 C C . GLU B 1 19 ? 49.465 38.942 98.882 1.00 13.38 29 GLU B C 1
ATOM 3867 O O . GLU B 1 19 ? 49.252 39.717 99.822 1.00 13.56 29 GLU B O 1
ATOM 3873 N N . PRO B 1 20 ? 48.518 38.632 97.970 1.00 13.21 30 PRO B N 1
ATOM 3874 C CA . PRO B 1 20 ? 47.149 39.116 98.118 1.00 13.77 30 PRO B CA 1
ATOM 3875 C C . PRO B 1 20 ? 46.505 38.608 99.408 1.00 13.90 30 PRO B C 1
ATOM 3876 O O . PRO B 1 20 ? 46.984 37.624 99.993 1.00 14.27 30 PRO B O 1
ATOM 3880 N N . PRO B 1 21 ? 45.419 39.262 99.852 1.00 15.07 31 PRO B N 1
ATOM 3881 C CA . PRO B 1 21 ? 44.639 38.739 100.977 1.00 15.49 31 PRO B CA 1
ATOM 3882 C C . PRO B 1 21 ? 44.308 37.257 100.779 1.00 16.06 31 PRO B C 1
ATOM 3883 O O . PRO B 1 21 ? 43.965 36.846 99.665 1.00 16.23 31 PRO B O 1
ATOM 3887 N N . LEU B 1 22 ? 44.441 36.465 101.842 1.00 16.21 32 LEU B N 1
ATOM 3888 C CA . LEU B 1 22 ? 44.235 35.015 101.783 1.00 16.76 32 LEU B CA 1
ATOM 3889 C C . LEU B 1 22 ? 43.019 34.589 102.601 1.00 17.16 32 LEU B C 1
ATOM 3890 O O . LEU B 1 22 ? 42.934 34.900 103.790 1.00 17.63 32 LEU B O 1
ATOM 3895 N N . ASP B 1 23 ? 42.105 33.852 101.965 1.00 17.75 33 ASP B N 1
ATOM 3896 C CA . ASP B 1 23 ? 40.849 33.448 102.598 1.00 18.47 33 ASP B CA 1
ATOM 3897 C C . ASP B 1 23 ? 40.649 31.946 102.427 1.00 19.23 33 ASP B C 1
ATOM 3898 O O . ASP B 1 23 ? 40.356 31.467 101.332 1.00 18.92 33 ASP B O 1
ATOM 3903 N N . LEU B 1 24 ? 40.822 31.201 103.517 1.00 20.31 34 LEU B N 1
ATOM 3904 C CA . LEU B 1 24 ? 40.797 29.739 103.460 1.00 21.53 34 LEU B CA 1
ATOM 3905 C C . LEU B 1 24 ? 39.413 29.151 103.731 1.00 22.61 34 LEU B C 1
ATOM 3906 O O . LEU B 1 24 ? 39.183 27.964 103.494 1.00 22.68 34 LEU B O 1
ATOM 3911 N N . GLY B 1 25 ? 38.505 29.984 104.226 1.00 23.79 35 GLY B N 1
ATOM 3912 C CA . GLY B 1 25 ? 37.163 29.531 104.596 1.00 25.86 35 GLY B CA 1
ATOM 3913 C C . GLY B 1 25 ? 37.176 28.691 105.860 1.00 27.06 35 GLY B C 1
ATOM 3914 O O . GLY B 1 25 ? 38.157 28.702 106.611 1.00 27.54 35 GLY B O 1
ATOM 3915 N N . SER B 1 26 ? 36.095 27.943 106.072 1.00 28.48 36 SER B N 1
ATOM 3916 C CA . SER B 1 26 ? 35.871 27.194 107.314 1.00 29.79 36 SER B CA 1
ATOM 3917 C C . SER B 1 26 ? 36.187 25.704 107.218 1.00 30.30 36 SER B C 1
ATOM 3918 O O . SER B 1 26 ? 36.502 25.063 108.226 1.00 30.83 36 SER B O 1
ATOM 3921 N N . ILE B 1 27 ? 36.087 25.152 106.012 1.00 30.89 37 ILE B N 1
ATOM 3922 C CA . ILE B 1 27 ? 36.214 23.710 105.805 1.00 31.25 37 ILE B CA 1
ATOM 3923 C C . ILE B 1 27 ? 37.607 23.347 105.291 1.00 31.38 37 ILE B C 1
ATOM 3924 O O . ILE B 1 27 ? 38.018 23.825 104.232 1.00 31.38 37 ILE B O 1
ATOM 3929 N N . PRO B 1 28 ? 38.340 22.500 106.043 1.00 31.31 38 PRO B N 1
ATOM 3930 C CA . PRO B 1 28 ? 39.697 22.101 105.658 1.00 31.18 38 PRO B CA 1
ATOM 3931 C C . PRO B 1 28 ? 39.747 21.418 104.291 1.00 30.96 38 PRO B C 1
ATOM 3932 O O . PRO B 1 28 ? 38.852 20.638 103.948 1.00 31.14 38 PRO B O 1
ATOM 3936 N N . TRP B 1 29 ? 40.794 21.737 103.528 1.00 30.51 39 TRP B N 1
ATOM 3937 C CA . TRP B 1 29 ? 41.015 21.240 102.163 1.00 29.96 39 TRP B CA 1
ATOM 3938 C C . TRP B 1 29 ? 40.024 21.791 101.131 1.00 29.42 39 TRP B C 1
ATOM 3939 O O . TRP B 1 29 ? 40.435 22.422 100.157 1.00 29.44 39 TRP B O 1
ATOM 3950 N N . LEU B 1 30 ? 38.733 21.537 101.341 1.00 28.61 40 LEU B N 1
ATOM 3951 C CA . LEU B 1 30 ? 37.688 21.956 100.400 1.00 27.84 40 LEU B CA 1
ATOM 3952 C C . LEU B 1 30 ? 37.593 23.473 100.265 1.00 26.87 40 LEU B C 1
ATOM 3953 O O . LEU B 1 30 ? 37.379 23.988 99.162 1.00 26.49 40 LEU B O 1
ATOM 3958 N N . GLY B 1 31 ? 37.762 24.177 101.383 1.00 25.84 41 GLY B N 1
ATOM 3959 C CA . GLY B 1 31 ? 37.648 25.633 101.410 1.00 24.84 41 GLY B CA 1
ATOM 3960 C C . GLY B 1 31 ? 36.297 26.088 100.893 1.00 24.29 41 GLY B C 1
ATOM 3961 O O . GLY B 1 31 ? 35.257 25.755 101.470 1.00 24.01 41 GLY B O 1
ATOM 3962 N N . TYR B 1 32 ? 36.314 26.826 99.786 1.00 23.41 42 TYR B N 1
ATOM 3963 C CA . TYR B 1 32 ? 35.089 27.364 99.199 1.00 22.99 42 TYR B CA 1
ATOM 3964 C C . TYR B 1 32 ? 34.607 26.590 97.970 1.00 22.96 42 TYR B C 1
ATOM 3965 O O . TYR B 1 32 ? 33.877 27.136 97.142 1.00 22.92 42 TYR B O 1
ATOM 3974 N N . ALA B 1 33 ? 34.996 25.322 97.864 1.00 22.97 43 ALA B N 1
ATOM 3975 C CA . ALA B 1 33 ? 34.630 24.491 96.710 1.00 23.41 43 ALA B CA 1
ATOM 3976 C C . ALA B 1 33 ? 33.123 24.458 96.433 1.00 23.85 43 ALA B C 1
ATOM 3977 O O . ALA B 1 33 ? 32.704 24.568 95.279 1.00 23.72 43 ALA B O 1
ATOM 3979 N N . LEU B 1 34 ? 32.315 24.324 97.486 1.00 24.11 44 LEU B N 1
ATOM 3980 C CA . LEU B 1 34 ? 30.860 24.250 97.322 1.00 24.73 44 LEU B CA 1
ATOM 3981 C C . LEU B 1 34 ? 30.249 25.600 96.926 1.00 24.36 44 LEU B C 1
ATOM 3982 O O . LEU B 1 34 ? 29.417 25.660 96.019 1.00 24.35 44 LEU B O 1
ATOM 3987 N N . ASP B 1 35 ? 30.671 26.663 97.611 1.00 24.16 45 ASP B N 1
ATOM 3988 C CA . ASP B 1 35 ? 30.205 28.029 97.359 1.00 23.90 45 ASP B CA 1
ATOM 3989 C C . ASP B 1 35 ? 30.537 28.470 95.927 1.00 23.28 45 ASP B C 1
ATOM 3990 O O . ASP B 1 35 ? 29.687 29.009 95.212 1.00 22.65 45 ASP B O 1
ATOM 3995 N N . PHE B 1 36 ? 31.783 28.234 95.528 1.00 22.70 46 PHE B N 1
ATOM 3996 C CA . PHE B 1 36 ? 32.275 28.596 94.200 1.00 22.33 46 PHE B CA 1
ATOM 3997 C C . PHE B 1 36 ? 31.569 27.807 93.095 1.00 22.18 46 PHE B C 1
ATOM 3998 O O . PHE B 1 36 ? 31.170 28.379 92.073 1.00 21.91 46 PHE B O 1
ATOM 4006 N N . GLY B 1 37 ? 31.410 26.499 93.305 1.00 21.90 47 GLY B N 1
ATOM 4007 C CA . GLY B 1 37 ? 30.737 25.634 92.335 1.00 22.01 47 GLY B CA 1
ATOM 4008 C C . GLY B 1 37 ? 29.261 25.940 92.162 1.00 22.06 47 GLY B C 1
ATOM 4009 O O . GLY B 1 37 ? 28.741 25.903 91.040 1.00 22.43 47 GLY B O 1
ATOM 4010 N N . LYS B 1 38 ? 28.588 26.257 93.267 1.00 21.75 48 LYS B N 1
ATOM 4011 C CA . LYS B 1 38 ? 27.145 26.505 93.264 1.00 21.87 48 LYS B CA 1
ATOM 4012 C C . LYS B 1 38 ? 26.754 27.726 92.432 1.00 20.92 48 LYS B C 1
ATOM 4013 O O . LYS B 1 38 ? 25.795 27.675 91.660 1.00 21.05 48 LYS B O 1
ATOM 4019 N N . ASP B 1 39 ? 27.499 28.817 92.604 1.00 19.82 49 ASP B N 1
ATOM 4020 C CA . ASP B 1 39 ? 27.200 30.089 91.954 1.00 18.11 49 ASP B CA 1
ATOM 4021 C C . ASP B 1 39 ? 28.459 30.955 91.967 1.00 17.21 49 ASP B C 1
ATOM 4022 O O . ASP B 1 39 ? 28.676 31.758 92.879 1.00 16.90 49 ASP B O 1
ATOM 4027 N N . ALA B 1 40 ? 29.287 30.774 90.942 1.00 15.98 50 ALA B N 1
ATOM 4028 C CA . ALA B 1 40 ? 30.588 31.437 90.866 1.00 15.47 50 ALA B CA 1
ATOM 4029 C C . ALA B 1 40 ? 30.487 32.959 90.880 1.00 15.26 50 ALA B C 1
ATOM 4030 O O . ALA B 1 40 ? 31.299 33.631 91.525 1.00 15.09 50 ALA B O 1
ATOM 4032 N N . ALA B 1 41 ? 29.498 33.499 90.168 1.00 15.26 51 ALA B N 1
ATOM 4033 C CA . ALA B 1 41 ? 29.336 34.949 90.063 1.00 15.51 51 ALA B CA 1
ATOM 4034 C C . ALA B 1 41 ? 28.939 35.573 91.394 1.00 15.66 51 ALA B C 1
ATOM 4035 O O . ALA B 1 41 ? 29.525 36.579 91.796 1.00 16.67 51 ALA B O 1
ATOM 4037 N N . SER B 1 42 ? 27.956 34.986 92.077 1.00 16.24 52 SER B N 1
ATOM 4038 C CA . SER B 1 42 ? 27.530 35.504 93.386 1.00 16.79 52 SER B CA 1
ATOM 4039 C C . SER B 1 42 ? 28.647 35.376 94.411 1.00 16.55 52 SER B C 1
ATOM 4040 O O . SER B 1 42 ? 28.902 36.308 95.177 1.00 16.72 52 SER B O 1
ATOM 4043 N N . PHE B 1 43 ? 29.319 34.227 94.406 1.00 16.35 53 PHE B N 1
ATOM 4044 C CA . PHE B 1 43 ? 30.416 33.982 95.333 1.00 16.77 53 PHE B CA 1
ATOM 4045 C C . PHE B 1 43 ? 31.579 34.959 95.137 1.00 16.85 53 PHE B C 1
ATOM 4046 O O . PHE B 1 43 ? 32.082 35.543 96.103 1.00 16.84 53 PHE B O 1
ATOM 4054 N N . LEU B 1 44 ? 32.009 35.142 93.889 1.00 16.56 54 LEU B N 1
ATOM 4055 C CA . LEU B 1 44 ? 33.123 36.050 93.625 1.00 16.81 54 LEU B CA 1
ATOM 4056 C C . LEU B 1 44 ? 32.750 37.512 93.874 1.00 17.42 54 LEU B C 1
ATOM 4057 O O . LEU B 1 44 ? 33.601 38.310 94.273 1.00 17.44 54 LEU B O 1
ATOM 4062 N N . THR B 1 45 ? 31.477 37.847 93.663 1.00 18.28 55 THR B N 1
ATOM 4063 C CA . THR B 1 45 ? 30.957 39.175 93.998 1.00 19.19 55 THR B CA 1
ATOM 4064 C C . THR B 1 45 ? 31.081 39.442 95.507 1.00 19.82 55 THR B C 1
ATOM 4065 O O . THR B 1 45 ? 31.552 40.512 95.911 1.00 20.11 55 THR B O 1
ATOM 4069 N N . ARG B 1 46 ? 30.690 38.459 96.321 1.00 20.22 56 ARG B N 1
ATOM 4070 C CA . ARG B 1 46 ? 30.816 38.552 97.782 1.00 21.26 56 ARG B CA 1
ATOM 4071 C C . ARG B 1 46 ? 32.279 38.715 98.187 1.00 20.95 56 ARG B C 1
ATOM 4072 O O . ARG B 1 46 ? 32.613 39.534 99.049 1.00 21.18 56 ARG B O 1
ATOM 4080 N N . MET B 1 47 ? 33.154 37.941 97.549 1.00 21.01 57 MET B N 1
ATOM 4081 C CA . MET B 1 47 ? 34.580 38.003 97.845 1.00 21.03 57 MET B CA 1
ATOM 4082 C C . MET B 1 47 ? 35.198 39.353 97.459 1.00 21.15 57 MET B C 1
ATOM 4083 O O . MET B 1 47 ? 36.040 39.872 98.193 1.00 21.01 57 MET B O 1
ATOM 4088 N N . LYS B 1 48 ? 34.784 39.912 96.320 1.00 21.32 58 LYS B N 1
ATOM 4089 C CA . LYS B 1 48 ? 35.224 41.253 95.904 1.00 21.75 58 LYS B CA 1
ATOM 4090 C C . LYS B 1 48 ? 34.801 42.302 96.940 1.00 22.07 58 LYS B C 1
ATOM 4091 O O . LYS B 1 48 ? 35.599 43.159 97.317 1.00 21.65 58 LYS B O 1
ATOM 4097 N N . GLU B 1 49 ? 33.552 42.215 97.399 1.00 22.43 59 GLU B N 1
ATOM 4098 C CA . GLU B 1 49 ? 33.039 43.107 98.451 1.00 23.55 59 GLU B CA 1
ATOM 4099 C C . GLU B 1 49 ? 33.891 43.013 99.719 1.00 23.03 59 GLU B C 1
ATOM 4100 O O . GLU B 1 49 ? 34.148 44.026 100.385 1.00 23.48 59 GLU B O 1
ATOM 4106 N N . LYS B 1 50 ? 34.325 41.797 100.041 1.00 22.41 60 LYS B N 1
ATOM 4107 C CA . LYS B 1 50 ? 35.075 41.518 101.265 1.00 21.95 60 LYS B CA 1
ATOM 4108 C C . LYS B 1 50 ? 36.556 41.896 101.174 1.00 21.58 60 LYS B C 1
ATOM 4109 O O . LYS B 1 50 ? 37.128 42.412 102.143 1.00 21.69 60 LYS B O 1
ATOM 4115 N N . HIS B 1 51 ? 37.169 41.646 100.016 1.00 20.74 61 HIS B N 1
ATOM 4116 C CA . HIS B 1 51 ? 38.629 41.715 99.886 1.00 20.08 61 HIS B CA 1
ATOM 4117 C C . HIS B 1 51 ? 39.164 42.755 98.897 1.00 19.60 61 HIS B C 1
ATOM 4118 O O . HIS B 1 51 ? 40.340 43.120 98.966 1.00 20.06 61 HIS B O 1
ATOM 4125 N N . GLY B 1 52 ? 38.326 43.206 97.967 1.00 18.85 62 GLY B N 1
ATOM 4126 C CA . GLY B 1 52 ? 38.774 44.067 96.869 1.00 18.37 62 GLY B CA 1
ATOM 4127 C C . GLY B 1 52 ? 39.032 43.307 95.573 1.00 18.01 62 GLY B C 1
ATOM 4128 O O . GLY B 1 52 ? 38.542 42.181 95.392 1.00 17.81 62 GLY B O 1
ATOM 4129 N N . ASP B 1 53 ? 39.813 43.918 94.682 1.00 17.14 63 ASP B N 1
ATOM 4130 C CA . ASP B 1 53 ? 40.000 43.409 93.313 1.00 16.74 63 ASP B CA 1
ATOM 4131 C C . ASP B 1 53 ? 40.935 42.205 93.186 1.00 15.46 63 ASP B C 1
ATOM 4132 O O . ASP B 1 53 ? 41.018 41.608 92.116 1.00 15.43 63 ASP B O 1
ATOM 4137 N N . ILE B 1 54 ? 41.669 41.869 94.244 1.00 14.47 64 ILE B N 1
ATOM 4138 C CA . ILE B 1 54 ? 42.551 40.704 94.185 1.00 13.76 64 ILE B CA 1
ATOM 4139 C C . ILE B 1 54 ? 42.570 39.973 95.521 1.00 13.32 64 ILE B C 1
ATOM 4140 O O . ILE B 1 54 ? 42.678 40.589 96.581 1.00 13.58 64 ILE B O 1
ATOM 4145 N N . PHE B 1 55 ? 42.416 38.658 95.459 1.00 12.80 65 PHE B N 1
ATOM 4146 C CA . PHE B 1 55 ? 42.402 37.849 96.667 1.00 12.86 65 PHE B CA 1
ATOM 4147 C C . PHE B 1 55 ? 42.682 36.396 96.329 1.00 13.04 65 PHE B C 1
ATOM 4148 O O . PHE B 1 55 ? 42.487 35.966 95.194 1.00 13.42 65 PHE B O 1
ATOM 4156 N N . THR B 1 56 ? 43.147 35.644 97.319 1.00 12.70 66 THR B N 1
ATOM 4157 C CA . THR B 1 56 ? 43.427 34.224 97.141 1.00 12.59 66 THR B CA 1
ATOM 4158 C C . THR B 1 56 ? 42.475 33.408 98.005 1.00 13.24 66 THR B C 1
ATOM 4159 O O . THR B 1 56 ? 42.335 33.684 99.198 1.00 13.11 66 THR B O 1
ATOM 4163 N N . ILE B 1 57 ? 41.839 32.412 97.391 1.00 13.86 67 ILE B N 1
ATOM 4164 C CA . ILE B 1 57 ? 40.902 31.534 98.088 1.00 14.99 67 ILE B CA 1
ATOM 4165 C C . ILE B 1 57 ? 41.316 30.076 97.954 1.00 15.31 67 ILE B C 1
ATOM 4166 O O . ILE B 1 57 ? 41.905 29.684 96.954 1.00 15.30 67 ILE B O 1
ATOM 4171 N N . LEU B 1 58 ? 41.023 29.282 98.981 1.00 16.24 68 LEU B N 1
ATOM 4172 C CA . LEU B 1 58 ? 41.223 27.838 98.911 1.00 17.06 68 LEU B CA 1
ATOM 4173 C C . LEU B 1 58 ? 39.988 27.221 98.264 1.00 17.51 68 LEU B C 1
ATOM 4174 O O . LEU B 1 58 ? 38.870 27.497 98.688 1.00 17.00 68 LEU B O 1
ATOM 4179 N N . VAL B 1 59 ? 40.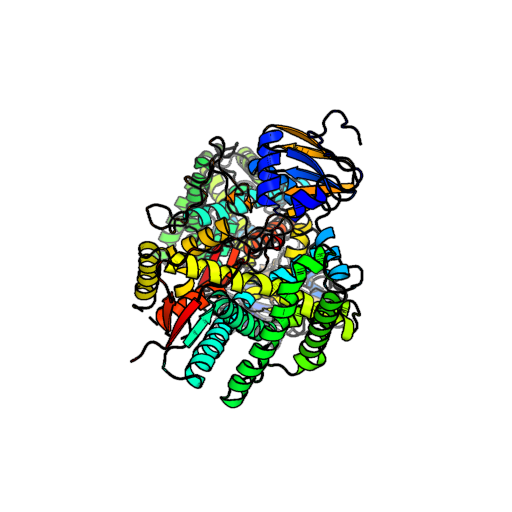206 26.424 97.221 1.00 18.87 69 VAL B N 1
ATOM 4180 C CA . VAL B 1 59 ? 39.127 25.731 96.505 1.00 20.33 69 VAL B CA 1
ATOM 4181 C C . VAL B 1 59 ? 39.567 24.307 96.187 1.00 21.00 69 VAL B C 1
ATOM 4182 O O . VAL B 1 59 ? 40.405 24.083 95.307 1.00 21.22 69 VAL B O 1
ATOM 4186 N N . GLY B 1 60 ? 38.997 23.346 96.912 1.00 22.14 70 GLY B N 1
ATOM 4187 C CA . GLY B 1 60 ? 39.322 21.935 96.720 1.00 22.98 70 GLY B CA 1
ATOM 4188 C C . GLY B 1 60 ? 40.804 21.632 96.608 1.00 23.29 70 GLY B C 1
ATOM 4189 O O . GLY B 1 60 ? 41.251 21.076 95.599 1.00 24.18 70 GLY B O 1
ATOM 4190 N N . GLY B 1 61 ? 41.565 22.010 97.635 1.00 23.19 71 GLY B N 1
ATOM 4191 C CA . GLY B 1 61 ? 43.003 21.747 97.694 1.00 22.79 71 GLY B CA 1
ATOM 4192 C C . GLY B 1 61 ? 43.887 22.734 96.953 1.00 22.28 71 GLY B C 1
ATOM 4193 O O . GLY B 1 61 ? 45.090 22.813 97.222 1.00 23.39 71 GLY B O 1
ATOM 4194 N N . ARG B 1 62 ? 43.292 23.487 96.027 1.00 21.27 72 ARG B N 1
ATOM 4195 C CA . ARG B 1 62 ? 44.025 24.450 95.202 1.00 19.89 72 ARG B CA 1
ATOM 4196 C C . ARG B 1 62 ? 43.886 25.866 95.744 1.00 18.53 72 ARG B C 1
ATOM 4197 O O . ARG B 1 62 ? 42.834 26.245 96.269 1.00 18.39 72 ARG B O 1
ATOM 4205 N N . TYR B 1 63 ? 44.950 26.647 95.591 1.00 17.01 73 TYR B N 1
ATOM 4206 C CA . TYR B 1 63 ? 44.907 28.069 95.926 1.00 15.76 73 TYR B CA 1
ATOM 4207 C C . TYR B 1 63 ? 44.715 28.874 94.661 1.00 14.78 73 TYR B C 1
ATOM 4208 O O . TYR B 1 63 ? 45.548 28.834 93.751 1.00 14.85 73 TYR B O 1
ATOM 4217 N N . VAL B 1 64 ? 43.593 29.585 94.619 1.00 13.39 74 VAL B N 1
ATOM 4218 C CA . VAL B 1 64 ? 43.179 30.325 93.436 1.00 12.81 74 VAL B CA 1
ATOM 4219 C C . VAL B 1 64 ? 43.213 31.807 93.764 1.00 11.78 74 VAL B C 1
ATOM 4220 O O . VAL B 1 64 ? 42.471 32.273 94.628 1.00 11.66 74 VAL B O 1
ATOM 4224 N N . THR B 1 65 ? 44.094 32.535 93.082 1.00 11.77 75 THR B N 1
ATOM 4225 C CA . THR B 1 65 ? 44.135 33.986 93.207 1.00 11.75 75 THR B CA 1
ATOM 4226 C C . THR B 1 65 ? 43.247 34.549 92.114 1.00 11.71 75 THR B C 1
ATOM 4227 O O . THR B 1 65 ? 43.441 34.256 90.926 1.00 11.97 75 THR B O 1
ATOM 4231 N N . VAL B 1 66 ? 42.264 35.334 92.539 1.00 11.65 76 VAL B N 1
ATOM 4232 C CA . VAL B 1 66 ? 41.275 35.918 91.637 1.00 11.73 76 VAL B CA 1
ATOM 4233 C C . VAL B 1 66 ? 41.631 37.385 91.445 1.00 11.89 76 VAL B C 1
ATOM 4234 O O . VAL B 1 66 ? 41.869 38.099 92.421 1.00 12.12 76 VAL B O 1
ATOM 4238 N N . LEU B 1 67 ? 41.683 37.812 90.181 1.00 12.20 77 LEU B N 1
ATOM 4239 C CA . LEU B 1 67 ? 41.976 39.194 89.796 1.00 12.86 77 LEU B CA 1
ATOM 4240 C C . LEU B 1 67 ? 40.761 39.744 89.057 1.00 13.20 77 LEU B C 1
ATOM 4241 O O . LEU B 1 67 ? 40.331 39.177 88.052 1.00 12.92 77 LEU B O 1
ATOM 4246 N N . LEU B 1 68 ? 40.213 40.846 89.562 1.00 13.31 78 LEU B N 1
ATOM 4247 C CA . LEU B 1 68 ? 38.983 41.417 89.016 1.00 14.17 78 LEU B CA 1
ATOM 4248 C C . LEU B 1 68 ? 39.136 42.878 88.577 1.00 14.48 78 LEU B C 1
ATOM 4249 O O . LEU B 1 68 ? 38.141 43.542 88.262 1.00 15.05 78 LEU B O 1
ATOM 4254 N N . ASP B 1 69 ? 40.374 43.367 88.553 1.00 14.62 79 ASP B N 1
ATOM 4255 C CA . ASP B 1 69 ? 40.646 44.719 88.062 1.00 15.09 79 ASP B CA 1
ATOM 4256 C C . ASP B 1 69 ? 40.920 44.691 86.562 1.00 14.64 79 ASP B C 1
ATOM 4257 O O . ASP B 1 69 ? 41.991 44.264 86.141 1.00 14.54 79 ASP B O 1
ATOM 4262 N N . PRO B 1 70 ? 39.963 45.185 85.748 1.00 15.14 80 PRO B N 1
ATOM 4263 C CA . PRO B 1 70 ? 40.121 45.099 84.298 1.00 15.33 80 PRO B CA 1
ATOM 4264 C C . PRO B 1 70 ? 41.321 45.886 83.768 1.00 15.86 80 PRO B C 1
ATOM 4265 O O . PRO B 1 70 ? 41.854 45.543 82.720 1.00 15.89 80 PRO B O 1
ATOM 4269 N N . HIS B 1 71 ? 41.748 46.925 84.490 1.00 16.34 81 HIS B N 1
ATOM 4270 C CA . HIS B 1 71 ? 42.950 47.670 84.107 1.00 17.03 81 HIS B CA 1
ATOM 4271 C C . HIS B 1 71 ? 44.184 46.766 84.097 1.00 16.77 81 HIS B C 1
ATOM 4272 O O . HIS B 1 71 ? 45.127 46.998 83.338 1.00 17.05 81 HIS B O 1
ATOM 4279 N N . SER B 1 72 ? 44.176 45.748 84.959 1.00 16.38 82 SER B N 1
ATOM 4280 C CA . SER B 1 72 ? 45.345 44.892 85.162 1.00 16.59 82 SER B CA 1
ATOM 4281 C C . SER B 1 72 ? 45.350 43.624 84.306 1.00 16.55 82 SER B C 1
ATOM 4282 O O . SER B 1 72 ? 46.327 42.878 84.314 1.00 16.83 82 SER B O 1
ATOM 4285 N N . TYR B 1 73 ? 44.271 43.387 83.561 1.00 16.55 83 TYR B N 1
ATOM 4286 C CA . TYR B 1 73 ? 44.159 42.168 82.759 1.00 17.08 83 TYR B CA 1
ATOM 4287 C C . TYR B 1 73 ? 45.214 42.062 81.652 1.00 18.34 83 TYR B C 1
ATOM 4288 O O . TYR B 1 73 ? 45.779 40.985 81.433 1.00 17.97 83 TYR B O 1
ATOM 4297 N N . ASP B 1 74 ? 45.464 43.176 80.957 1.00 20.55 84 ASP B N 1
ATOM 4298 C CA . ASP B 1 74 ? 46.269 43.166 79.728 1.00 22.88 84 ASP B CA 1
ATOM 4299 C C . ASP B 1 74 ? 47.617 42.499 79.919 1.00 23.25 84 ASP B C 1
ATOM 4300 O O . ASP B 1 74 ? 48.004 41.630 79.134 1.00 24.01 84 ASP B O 1
ATOM 4305 N N . ALA B 1 75 ? 48.320 42.900 80.973 1.00 23.75 85 ALA B N 1
ATOM 4306 C CA . ALA B 1 75 ? 49.638 42.361 81.265 1.00 24.09 85 ALA B CA 1
ATOM 4307 C C . ALA B 1 75 ? 49.586 40.858 81.551 1.00 23.81 85 ALA B C 1
ATOM 4308 O O . ALA B 1 75 ? 50.359 40.094 80.962 1.00 24.23 85 ALA B O 1
ATOM 4310 N N . VAL B 1 76 ? 48.655 40.451 82.425 1.00 23.18 86 VAL B N 1
ATOM 4311 C CA . VAL B 1 76 ? 48.440 39.047 82.811 1.00 22.51 86 VAL B CA 1
ATOM 4312 C C . VAL B 1 76 ? 48.260 38.118 81.611 1.00 21.85 86 VAL B C 1
ATOM 4313 O O . VAL B 1 76 ? 48.916 37.078 81.515 1.00 21.31 86 VAL B O 1
ATOM 4317 N N . VAL B 1 77 ? 47.374 38.504 80.694 1.00 21.17 87 VAL B N 1
ATOM 4318 C CA . VAL B 1 77 ? 46.959 37.600 79.619 1.00 21.30 87 VAL B CA 1
ATOM 4319 C C . VAL B 1 77 ? 48.029 37.413 78.539 1.00 22.06 87 VAL B C 1
ATOM 4320 O O . VAL B 1 77 ? 47.927 36.509 77.706 1.00 21.76 87 VAL B O 1
ATOM 4324 N N . TRP B 1 78 ? 49.048 38.274 78.576 1.00 22.53 88 TRP B N 1
ATOM 4325 C CA . TRP B 1 78 ? 50.151 38.247 77.610 1.00 23.74 88 TRP B CA 1
ATOM 4326 C C . TRP B 1 78 ? 51.458 37.683 78.181 1.00 24.10 88 TRP B C 1
ATOM 4327 O O . TRP B 1 78 ? 52.447 37.546 77.455 1.00 23.81 88 TRP B O 1
ATOM 4338 N N . GLU B 1 79 ? 51.462 37.358 79.474 1.00 24.56 89 GLU B N 1
ATOM 4339 C CA . GLU B 1 79 ? 52.641 36.775 80.124 1.00 25.24 89 GLU B CA 1
ATOM 4340 C C . GLU B 1 79 ? 53.055 35.474 79.431 1.00 25.45 89 GLU B C 1
ATOM 4341 O O . GLU B 1 79 ? 52.193 34.699 79.009 1.00 25.43 89 GLU B O 1
ATOM 4347 N N . PRO B 1 80 ? 54.374 35.231 79.304 1.00 25.81 90 PRO B N 1
ATOM 4348 C CA . PRO B 1 80 ? 54.821 34.009 78.635 1.00 26.05 90 PRO B CA 1
ATOM 4349 C C . PRO B 1 80 ? 54.525 32.753 79.455 1.00 26.42 90 PRO B C 1
ATOM 4350 O O . PRO B 1 80 ? 54.395 32.831 80.680 1.00 26.02 90 PRO B O 1
ATOM 4354 N N . ARG B 1 81 ? 54.421 31.613 78.769 1.00 26.88 91 ARG B N 1
ATOM 4355 C CA . ARG B 1 81 ? 54.195 30.308 79.402 1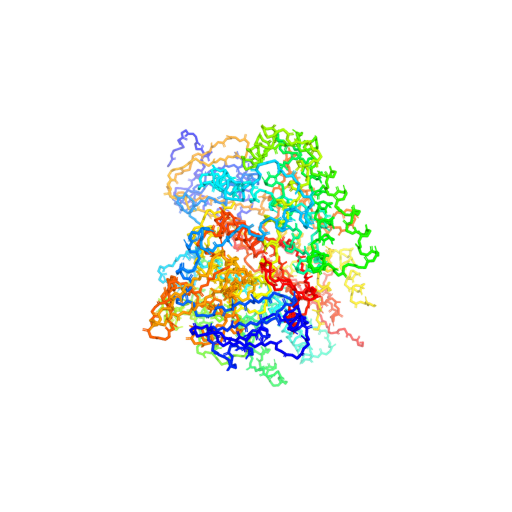.00 27.64 91 ARG B CA 1
ATOM 4356 C C . ARG B 1 81 ? 55.220 29.958 80.481 1.00 27.24 91 ARG B C 1
ATOM 4357 O O . ARG B 1 81 ? 54.961 29.102 81.324 1.00 27.51 91 ARG B O 1
ATOM 4365 N N . THR B 1 82 ? 56.375 30.618 80.440 1.00 26.96 92 THR B N 1
ATOM 4366 C CA . THR B 1 82 ? 57.442 30.420 81.429 1.00 26.83 92 THR B CA 1
ATOM 4367 C C . THR B 1 82 ? 57.094 31.043 82.786 1.00 26.07 92 THR B C 1
ATOM 4368 O O . THR B 1 82 ? 57.732 30.742 83.801 1.00 26.46 92 THR B O 1
ATOM 4372 N N . ARG B 1 83 ? 56.089 31.912 82.787 1.00 24.99 93 ARG B N 1
ATOM 4373 C CA . ARG B 1 83 ? 55.600 32.551 84.006 1.00 23.80 93 ARG B CA 1
ATOM 4374 C C . ARG B 1 83 ? 54.171 32.104 84.330 1.00 22.95 93 ARG B C 1
ATOM 4375 O O . ARG B 1 83 ? 53.902 31.611 85.425 1.00 22.34 93 ARG B O 1
ATOM 4383 N N . LEU B 1 84 ? 53.267 32.262 83.367 1.00 22.18 94 LEU B N 1
ATOM 4384 C CA . LEU B 1 84 ? 51.867 31.888 83.554 1.00 21.56 94 LEU B CA 1
ATOM 4385 C C . LEU B 1 84 ? 51.430 30.947 82.430 1.00 21.70 94 LEU B C 1
ATOM 4386 O O . LEU B 1 84 ? 51.338 31.359 81.277 1.00 21.79 94 LEU B O 1
ATOM 4391 N N . ASP B 1 85 ? 51.186 29.687 82.779 1.00 21.65 95 ASP B N 1
ATOM 4392 C CA . ASP B 1 85 ? 50.878 28.646 81.791 1.00 21.91 95 ASP B CA 1
ATOM 4393 C C . ASP B 1 85 ? 49.440 28.779 81.305 1.00 22.16 95 ASP B C 1
ATOM 4394 O O . ASP B 1 85 ? 48.496 28.636 82.084 1.00 21.86 95 ASP B O 1
ATOM 4399 N N . PHE B 1 86 ? 49.295 29.060 80.012 1.00 22.33 96 PHE B N 1
ATOM 4400 C CA . PHE B 1 86 ? 47.988 29.272 79.389 1.00 23.22 96 PHE B CA 1
ATOM 4401 C C . PHE B 1 86 ? 47.482 28.041 78.635 1.00 23.60 96 PHE B C 1
ATOM 4402 O O . PHE B 1 86 ? 46.434 28.095 77.988 1.00 23.30 96 PHE B O 1
ATOM 4410 N N . HIS B 1 87 ? 48.230 26.943 78.723 1.00 24.31 97 HIS B N 1
ATOM 4411 C CA . HIS B 1 87 ? 47.919 25.719 77.980 1.00 25.48 97 HIS B CA 1
ATOM 4412 C C . HIS B 1 87 ? 47.257 24.675 78.880 1.00 25.54 97 HIS B C 1
ATOM 4413 O O . HIS B 1 87 ? 46.661 23.717 78.390 1.00 25.38 97 HIS B O 1
ATOM 4420 N N . ALA B 1 88 ? 47.339 24.883 80.194 1.00 25.75 98 ALA B N 1
ATOM 4421 C CA . ALA B 1 88 ? 46.902 23.883 81.176 1.00 25.88 98 ALA B CA 1
ATOM 4422 C C . ALA B 1 88 ? 45.425 23.522 81.079 1.00 25.81 98 ALA B C 1
ATOM 4423 O O . ALA B 1 88 ? 45.062 22.345 81.196 1.00 26.06 98 ALA B O 1
ATOM 4425 N N . TYR B 1 89 ? 44.572 24.519 80.863 1.00 25.40 99 TYR B N 1
ATOM 4426 C CA . TYR B 1 89 ? 43.154 24.236 80.722 1.00 25.02 99 TYR B CA 1
ATOM 4427 C C . TYR B 1 89 ? 42.842 23.431 79.453 1.00 24.22 99 TYR B C 1
ATOM 4428 O O . TYR B 1 89 ? 42.069 22.466 79.498 1.00 23.98 99 TYR B O 1
ATOM 4437 N N . ALA B 1 90 ? 43.443 23.827 78.332 1.00 23.31 100 ALA B N 1
ATOM 4438 C CA . ALA B 1 90 ? 43.310 23.071 77.087 1.00 22.51 100 ALA B CA 1
ATOM 4439 C C . ALA B 1 90 ? 43.632 21.594 77.309 1.00 22.55 100 ALA B C 1
ATOM 4440 O O . ALA B 1 90 ? 42.905 20.718 76.831 1.00 22.11 100 ALA B O 1
ATOM 4442 N N . ILE B 1 91 ? 44.707 21.331 78.054 1.00 22.36 101 ILE B N 1
ATOM 4443 C CA . ILE B 1 91 ? 45.155 19.965 78.363 1.00 23.00 101 ILE B CA 1
ATOM 4444 C C . ILE B 1 91 ? 44.120 19.219 79.208 1.00 22.95 101 ILE B C 1
ATOM 4445 O O . ILE B 1 91 ? 43.817 18.051 78.945 1.00 22.88 101 ILE B O 1
ATOM 4450 N N . PHE B 1 92 ? 43.581 19.904 80.214 1.00 23.12 102 PHE B N 1
ATOM 4451 C CA . PHE B 1 92 ? 42.519 19.353 81.056 1.00 23.51 102 PHE B CA 1
ATOM 4452 C C . PHE B 1 92 ? 41.300 18.984 80.226 1.00 23.73 102 PHE B C 1
ATOM 4453 O O . PHE B 1 92 ? 40.785 17.867 80.318 1.00 23.65 102 PHE B O 1
ATOM 4461 N N . LEU B 1 93 ? 40.843 19.940 79.421 1.00 23.76 103 LEU B N 1
ATOM 4462 C CA . LEU B 1 93 ? 39.662 19.764 78.594 1.00 24.23 103 LEU B CA 1
ATOM 4463 C C . LEU B 1 93 ? 39.849 18.598 77.631 1.00 24.62 103 LEU B C 1
ATOM 4464 O O . LEU B 1 93 ? 38.996 17.716 77.534 1.00 24.13 103 LEU B O 1
ATOM 4469 N N . MET B 1 94 ? 40.988 18.587 76.945 1.00 25.41 104 MET B N 1
ATOM 4470 C CA . MET B 1 94 ? 41.295 17.552 75.968 1.00 26.97 104 MET B CA 1
ATOM 4471 C C . MET B 1 94 ? 41.363 16.175 76.610 1.00 26.37 104 MET B C 1
ATOM 4472 O O . MET B 1 94 ? 40.661 15.256 76.186 1.00 26.32 104 MET B O 1
ATOM 4477 N N . GLU B 1 95 ? 42.191 16.045 77.644 1.00 25.99 105 GLU B N 1
ATOM 4478 C CA . GLU B 1 95 ? 42.530 14.727 78.190 1.00 26.05 105 GLU B CA 1
ATOM 4479 C C . GLU B 1 95 ? 41.477 14.150 79.127 1.00 25.80 105 GLU B C 1
ATOM 4480 O O . GLU B 1 95 ? 41.143 12.967 79.031 1.00 26.00 105 GLU B O 1
ATOM 4486 N N . ARG B 1 96 ? 40.946 14.982 80.018 1.00 25.36 106 ARG B N 1
ATOM 4487 C CA . ARG B 1 96 ? 40.057 14.501 81.074 1.00 25.04 106 ARG B CA 1
ATOM 4488 C C . ARG B 1 96 ? 38.571 14.601 80.737 1.00 24.17 106 ARG B C 1
ATOM 4489 O O . ARG B 1 96 ? 37.765 13.796 81.219 1.00 24.35 106 ARG B O 1
ATOM 4497 N N . ILE B 1 97 ? 38.210 15.581 79.911 1.00 22.75 107 ILE B N 1
ATOM 4498 C CA . ILE B 1 97 ? 36.811 15.789 79.536 1.00 21.58 107 ILE B CA 1
ATOM 4499 C C . ILE B 1 97 ? 36.474 15.125 78.201 1.00 20.75 107 ILE B C 1
ATOM 4500 O O . ILE B 1 97 ? 35.408 14.534 78.056 1.00 20.84 107 ILE B O 1
ATOM 4505 N N . PHE B 1 98 ? 37.386 15.209 77.235 1.00 19.44 108 PHE B N 1
ATOM 4506 C CA . PHE B 1 98 ? 37.124 14.675 75.903 1.00 18.42 108 PHE B CA 1
ATOM 4507 C C . PHE B 1 98 ? 37.932 13.431 75.530 1.00 18.83 108 PHE B C 1
ATOM 4508 O O . PHE B 1 98 ? 37.791 12.909 74.421 1.00 18.43 108 PHE B O 1
ATOM 4516 N N . ASP B 1 99 ? 38.763 12.967 76.464 1.00 19.26 109 ASP B N 1
ATOM 4517 C CA . ASP B 1 99 ? 39.502 11.705 76.333 1.00 20.26 109 ASP B CA 1
ATOM 4518 C C . ASP B 1 99 ? 40.480 11.726 75.159 1.00 20.85 109 ASP B C 1
ATOM 4519 O O . ASP B 1 99 ? 40.743 10.701 74.532 1.00 20.80 109 ASP B O 1
ATOM 4524 N N . VAL B 1 100 ? 41.017 12.912 74.874 1.00 21.88 110 VAL B N 1
ATOM 4525 C CA . VAL B 1 100 ? 41.952 13.100 73.772 1.00 23.50 110 VAL B CA 1
ATOM 4526 C C . VAL B 1 100 ? 43.377 13.168 74.310 1.00 24.96 110 VAL B C 1
ATOM 4527 O O . VAL B 1 100 ? 43.682 13.982 75.179 1.00 25.31 110 VAL B O 1
ATOM 4531 N N . GLN B 1 101 ? 44.240 12.299 73.798 1.00 26.78 111 GLN B N 1
ATOM 4532 C CA . GLN B 1 101 ? 45.660 12.368 74.114 1.00 28.73 111 GLN B CA 1
ATOM 4533 C C . GLN B 1 101 ? 46.462 12.515 72.828 1.00 29.37 111 GLN B C 1
ATOM 4534 O O . GLN B 1 101 ? 46.397 11.667 71.933 1.00 29.60 111 GLN B O 1
ATOM 4540 N N . LEU B 1 102 ? 47.187 13.625 72.738 1.00 30.43 112 LEU B N 1
ATOM 4541 C CA . LEU B 1 102 ? 47.992 13.939 71.567 1.00 31.37 112 LEU B CA 1
ATOM 4542 C C . LEU B 1 102 ? 49.467 14.000 71.960 1.00 32.47 112 LEU B C 1
ATOM 4543 O O . LEU B 1 102 ? 49.785 14.259 73.126 1.00 32.48 112 LEU B O 1
ATOM 4548 N N . PRO B 1 103 ? 50.373 13.744 70.994 1.00 33.48 113 PRO B N 1
ATOM 4549 C CA . PRO B 1 103 ? 51.809 13.876 71.253 1.00 34.33 113 PRO B CA 1
ATOM 4550 C C . PRO B 1 103 ? 52.205 15.319 71.562 1.00 35.14 113 PRO B C 1
ATOM 4551 O O . PRO B 1 103 ? 51.394 16.238 71.393 1.00 35.18 113 PRO B O 1
ATOM 4555 N N . HIS B 1 104 ? 53.444 15.507 72.018 1.00 36.03 114 HIS B N 1
ATOM 4556 C CA . HIS B 1 104 ? 53.991 16.842 72.248 1.00 36.75 114 HIS B CA 1
ATOM 4557 C C . HIS B 1 104 ? 53.869 17.674 70.976 1.00 36.67 114 HIS B C 1
ATOM 4558 O O . HIS B 1 104 ? 54.189 17.200 69.884 1.00 36.79 114 HIS B O 1
ATOM 4565 N N . TYR B 1 105 ? 53.380 18.902 71.122 1.00 36.79 115 TYR B N 1
ATOM 4566 C CA . TYR B 1 105 ? 53.330 19.855 70.012 1.00 36.73 115 TYR B CA 1
ATOM 4567 C C . TYR B 1 105 ? 53.476 21.279 70.528 1.00 36.69 115 TYR B C 1
ATOM 4568 O O . TYR B 1 105 ? 53.101 21.575 71.667 1.00 36.67 115 TYR B O 1
ATOM 4577 N N . SER B 1 106 ? 54.027 22.153 69.690 1.00 36.60 116 SER B N 1
ATOM 4578 C CA . SER B 1 106 ? 54.194 23.559 70.042 1.00 36.65 116 SER B CA 1
ATOM 4579 C C . SER B 1 106 ? 52.835 24.261 70.079 1.00 36.58 116 SER B C 1
ATOM 4580 O O . SER B 1 106 ? 52.166 24.358 69.047 1.00 36.72 116 SER B O 1
ATOM 4583 N N . PRO B 1 107 ? 52.419 24.741 71.272 1.00 36.52 117 PRO B N 1
ATOM 4584 C CA . PRO B 1 107 ? 51.130 25.426 71.430 1.00 36.33 117 PRO B CA 1
ATOM 4585 C C . PRO B 1 107 ? 51.010 26.688 70.574 1.00 36.10 117 PRO B C 1
ATOM 4586 O O . PRO B 1 107 ? 49.945 26.943 70.005 1.00 36.10 117 PRO B O 1
ATOM 4590 N N . SER B 1 108 ? 52.093 27.460 70.483 1.00 35.72 118 SER B N 1
ATOM 4591 C CA . SER B 1 108 ? 52.122 28.678 69.669 1.00 35.25 118 SER B CA 1
ATOM 4592 C C . SER B 1 108 ? 52.048 28.378 68.167 1.00 34.86 118 SER B C 1
ATOM 4593 O O . SER B 1 108 ? 51.327 29.057 67.434 1.00 34.63 118 SER B O 1
ATOM 4596 N N . ASP B 1 109 ? 52.788 27.362 67.719 1.00 34.35 119 ASP B N 1
ATOM 4597 C CA . ASP B 1 109 ? 52.755 26.932 66.313 1.00 33.86 119 ASP B CA 1
ATOM 4598 C C . ASP B 1 109 ? 51.360 26.475 65.894 1.00 33.27 119 ASP B C 1
ATOM 4599 O O . ASP B 1 109 ? 50.923 26.743 64.772 1.00 33.13 119 ASP B O 1
ATOM 4604 N N . GLU B 1 110 ? 50.671 25.785 66.801 1.00 32.54 120 GLU B N 1
ATOM 4605 C CA . GLU B 1 110 ? 49.337 25.261 66.524 1.00 31.96 120 GLU B CA 1
ATOM 4606 C C . GLU B 1 110 ? 48.279 26.367 66.450 1.00 31.45 120 GLU B C 1
ATOM 4607 O O . GLU B 1 110 ? 47.404 26.336 65.580 1.00 31.35 120 GLU B O 1
ATOM 4613 N N . LYS B 1 111 ? 48.365 27.340 67.354 1.00 30.63 121 LYS B N 1
ATOM 4614 C CA . LYS B 1 111 ? 47.456 28.482 67.320 1.00 29.91 121 LYS B CA 1
ATOM 4615 C C . LYS B 1 111 ? 47.618 29.277 66.029 1.00 28.89 121 LYS B C 1
ATOM 4616 O O . LYS B 1 111 ? 46.632 29.725 65.445 1.00 28.55 121 LYS B O 1
ATOM 4622 N N . ALA B 1 112 ? 48.862 29.421 65.578 1.00 27.90 122 ALA B N 1
ATOM 4623 C CA . ALA B 1 112 ? 49.156 30.093 64.316 1.00 26.67 122 ALA B CA 1
ATOM 4624 C C . ALA B 1 112 ? 48.526 29.370 63.121 1.00 26.03 122 ALA B C 1
ATOM 4625 O O . ALA B 1 112 ? 47.963 30.012 62.229 1.00 25.51 122 ALA B O 1
ATOM 4627 N N . ARG B 1 113 ? 48.619 28.040 63.117 1.00 25.12 123 ARG B N 1
ATOM 4628 C CA . ARG B 1 113 ? 48.050 27.218 62.048 1.00 24.54 123 ARG B CA 1
ATOM 4629 C C . ARG B 1 113 ? 46.525 27.327 61.975 1.00 24.00 123 ARG B C 1
ATOM 4630 O O . ARG B 1 113 ? 45.971 27.558 60.900 1.00 23.68 123 ARG B O 1
ATOM 4638 N N . MET B 1 114 ? 45.851 27.149 63.112 1.00 23.49 124 MET B N 1
ATOM 4639 C CA . MET B 1 114 ? 44.389 27.219 63.129 1.00 23.22 124 MET B CA 1
ATOM 4640 C C . MET B 1 114 ? 43.914 28.640 62.811 1.00 21.54 124 MET B C 1
ATOM 4641 O O . MET B 1 114 ? 42.919 28.814 62.108 1.00 20.95 124 MET B O 1
ATOM 4646 N N . LYS B 1 115 ? 44.656 29.642 63.289 1.00 20.52 125 LYS B N 1
ATOM 4647 C CA . LYS B 1 115 ? 44.337 31.053 63.030 1.00 19.48 125 LYS B CA 1
ATOM 4648 C C . LYS B 1 115 ? 44.063 31.330 61.553 1.00 18.66 125 LYS B C 1
ATOM 4649 O O . LYS B 1 115 ? 43.063 31.954 61.206 1.00 18.28 125 LYS B O 1
ATOM 4655 N N . LEU B 1 116 ? 44.964 30.874 60.687 1.00 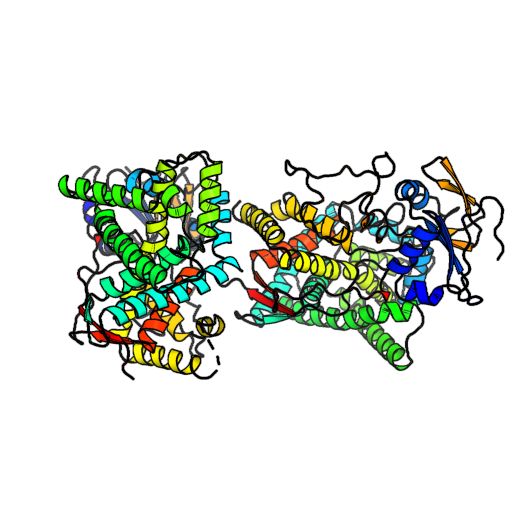18.01 126 LEU B N 1
ATOM 4656 C CA . LEU B 1 116 ? 44.910 31.224 59.271 1.00 17.77 126 LEU B CA 1
ATOM 4657 C C . LEU B 1 116 ? 43.795 30.524 58.501 1.00 17.52 126 LEU B C 1
ATOM 4658 O O . LEU B 1 116 ? 43.392 30.983 57.429 1.00 17.96 126 LEU B O 1
ATOM 4663 N N . THR B 1 117 ? 43.289 29.423 59.058 1.00 17.20 127 THR B N 1
ATOM 4664 C CA . THR B 1 117 ? 42.177 28.709 58.438 1.00 17.02 127 THR B CA 1
ATOM 4665 C C . THR B 1 117 ? 40.849 29.450 58.653 1.00 16.43 127 THR B C 1
ATOM 4666 O O . THR B 1 117 ? 39.838 29.106 58.049 1.00 16.27 127 THR B O 1
ATOM 4670 N N . LEU B 1 118 ? 40.870 30.479 59.499 1.00 16.04 128 LEU B N 1
ATOM 4671 C CA . LEU B 1 118 ? 39.655 31.209 59.862 1.00 15.90 128 LEU B CA 1
ATOM 4672 C C . LEU B 1 118 ? 39.711 32.681 59.460 1.00 15.81 128 LEU B C 1
ATOM 4673 O O . LEU B 1 118 ? 38.923 33.500 59.938 1.00 15.50 128 LEU B O 1
ATOM 4678 N N . LEU B 1 119 ? 40.628 33.008 58.550 1.00 15.39 129 LEU B N 1
ATOM 4679 C CA . LEU B 1 119 ? 40.810 34.387 58.110 1.00 15.61 129 LEU B CA 1
ATOM 4680 C C . LEU B 1 119 ? 40.905 34.494 56.591 1.00 15.52 129 LEU B C 1
ATOM 4681 O O . LEU B 1 119 ? 40.978 33.477 55.892 1.00 15.37 129 LEU B O 1
ATOM 4686 N N . HIS B 1 120 ? 40.883 35.733 56.100 1.00 16.08 130 HIS B N 1
ATOM 4687 C CA . HIS B 1 120 ? 41.174 36.041 54.702 1.00 16.55 130 HIS B CA 1
ATOM 4688 C C . HIS B 1 120 ? 40.242 35.306 53.741 1.00 17.00 130 HIS B C 1
ATOM 4689 O O . HIS B 1 120 ? 39.030 35.318 53.936 1.00 16.45 130 HIS B O 1
ATOM 4696 N N . ARG B 1 121 ? 40.780 34.665 52.707 1.00 17.46 131 ARG B N 1
ATOM 4697 C CA . ARG B 1 121 ? 39.914 34.002 51.730 1.00 18.51 131 ARG B CA 1
ATOM 4698 C C . ARG B 1 121 ? 39.216 32.754 52.275 1.00 18.60 131 ARG B C 1
ATOM 4699 O O . ARG B 1 121 ? 38.138 32.384 51.798 1.00 19.16 131 ARG B O 1
ATOM 4707 N N . GLU B 1 122 ? 39.828 32.115 53.270 1.00 18.74 132 GLU B N 1
ATOM 4708 C CA . GLU B 1 122 ? 39.222 30.960 53.929 1.00 19.07 132 GLU B CA 1
ATOM 4709 C C . GLU B 1 122 ? 38.017 31.388 54.756 1.00 18.61 132 GLU B C 1
ATOM 4710 O O . GLU B 1 122 ? 36.995 30.700 54.771 1.00 18.91 132 GLU B O 1
ATOM 4716 N N . LEU B 1 123 ? 38.138 32.531 55.429 1.00 17.93 133 LEU B N 1
ATOM 4717 C CA . LEU B 1 123 ? 36.998 33.133 56.131 1.00 17.37 133 LEU B CA 1
ATOM 4718 C C . LEU B 1 123 ? 35.849 33.413 55.165 1.00 17.44 133 LEU B C 1
ATOM 4719 O O . LEU B 1 123 ? 34.690 33.139 55.479 1.00 17.26 133 LEU B O 1
ATOM 4724 N N . GLN B 1 124 ? 36.171 33.958 53.992 1.00 17.24 134 GLN B N 1
ATOM 4725 C CA . GLN B 1 124 ? 35.155 34.236 52.980 1.00 17.53 134 GLN B CA 1
ATOM 4726 C C . GLN B 1 124 ? 34.420 32.965 52.564 1.00 17.54 134 GLN B C 1
ATOM 4727 O O . GLN B 1 124 ? 33.190 32.964 52.467 1.00 17.46 134 GLN B O 1
ATOM 4733 N N . ALA B 1 125 ? 35.179 31.896 52.330 1.00 17.40 135 ALA B N 1
ATOM 4734 C CA . ALA B 1 125 ? 34.616 30.606 51.928 1.00 17.41 135 ALA B CA 1
ATOM 4735 C C . ALA B 1 125 ? 33.707 30.026 53.013 1.00 17.43 135 ALA B C 1
ATOM 4736 O O . ALA B 1 125 ? 32.630 29.508 52.709 1.00 17.69 135 ALA B O 1
ATOM 4738 N N . LEU B 1 126 ? 34.137 30.126 54.272 1.00 17.06 136 LEU B N 1
ATOM 4739 C CA . LEU B 1 126 ? 33.330 29.649 55.403 1.00 16.87 136 LEU B CA 1
ATOM 4740 C C . LEU B 1 126 ? 32.022 30.400 55.515 1.00 16.76 136 LEU B C 1
ATOM 4741 O O . LEU B 1 126 ? 30.962 29.794 55.702 1.00 16.73 136 LEU B O 1
ATOM 4746 N N . THR B 1 127 ? 32.101 31.722 55.406 1.00 16.85 137 THR B N 1
ATOM 4747 C CA . THR B 1 127 ? 30.940 32.580 55.579 1.00 17.22 137 THR B CA 1
ATOM 4748 C C . THR B 1 127 ? 29.917 32.328 54.469 1.00 17.20 137 THR B C 1
ATOM 4749 O O . THR B 1 127 ? 28.711 32.287 54.726 1.00 16.71 137 THR B O 1
ATOM 4753 N N . GLU B 1 128 ? 30.411 32.109 53.251 1.00 17.30 138 GLU B N 1
ATOM 4754 C CA . GLU B 1 128 ? 29.538 31.803 52.115 1.00 17.94 138 GLU B CA 1
ATOM 4755 C C . GLU B 1 128 ? 28.836 30.452 52.280 1.00 17.66 138 GLU B C 1
ATOM 4756 O O . GLU B 1 128 ? 27.625 30.347 52.062 1.00 17.99 138 GLU B O 1
ATOM 4762 N N . ALA B 1 129 ? 29.591 29.433 52.687 1.00 17.10 139 ALA B N 1
ATOM 4763 C CA . ALA B 1 129 ? 29.031 28.104 52.929 1.00 16.51 139 ALA B CA 1
ATOM 4764 C C . ALA B 1 129 ? 28.048 28.113 54.102 1.00 16.48 139 ALA B C 1
ATOM 4765 O O . ALA B 1 129 ? 27.013 27.436 54.058 1.00 16.24 139 ALA B O 1
ATOM 4767 N N . MET B 1 130 ? 28.372 28.884 55.141 1.00 15.91 140 MET B N 1
ATOM 4768 C CA . MET B 1 130 ? 27.502 28.989 56.314 1.00 15.99 140 MET B CA 1
ATOM 4769 C C . MET B 1 130 ? 26.124 29.536 55.961 1.00 16.42 140 MET B C 1
ATOM 4770 O O . MET B 1 130 ? 25.112 29.024 56.449 1.00 16.29 140 MET B O 1
ATOM 4775 N N . TYR B 1 131 ? 26.074 30.573 55.124 1.00 17.01 141 TYR B N 1
ATOM 4776 C CA . TYR B 1 131 ? 24.785 31.125 54.735 1.00 18.05 141 TYR B CA 1
ATOM 4777 C C . TYR B 1 131 ? 23.965 30.078 53.991 1.00 17.90 141 TYR B C 1
ATOM 4778 O O . TYR B 1 131 ? 22.786 29.886 54.279 1.00 17.68 141 TYR B O 1
ATOM 4787 N N . THR B 1 132 ? 24.609 29.396 53.049 1.00 17.79 142 THR B N 1
ATOM 4788 C CA . THR B 1 132 ? 23.963 28.347 52.275 1.00 17.77 142 THR B CA 1
ATOM 4789 C C . THR B 1 132 ? 23.411 27.254 53.186 1.00 17.40 142 THR B C 1
ATOM 4790 O O . THR B 1 132 ? 22.277 26.820 53.015 1.00 17.43 142 THR B O 1
ATOM 4794 N N . ASN B 1 133 ? 24.202 26.830 54.169 1.00 16.83 143 ASN B N 1
ATOM 4795 C CA . ASN B 1 133 ? 23.758 25.776 55.072 1.00 16.81 143 ASN B CA 1
ATOM 4796 C C . ASN B 1 133 ? 22.665 26.219 56.040 1.00 16.68 143 ASN B C 1
ATOM 4797 O O . ASN B 1 133 ? 21.730 25.465 56.310 1.00 16.52 143 ASN B O 1
ATOM 4802 N N . LEU B 1 134 ? 22.773 27.448 56.542 1.00 16.65 144 LEU B N 1
ATOM 4803 C CA . LEU B 1 134 ? 21.741 28.001 57.417 1.00 16.88 144 LEU B CA 1
ATOM 4804 C C . LEU B 1 134 ? 20.408 28.079 56.677 1.00 17.46 144 LEU B C 1
ATOM 4805 O O . LEU B 1 134 ? 19.372 27.683 57.207 1.00 16.98 144 LEU B O 1
ATOM 4810 N N . HIS B 1 135 ? 20.457 28.584 55.449 1.00 18.34 145 HIS B N 1
ATOM 4811 C CA . HIS B 1 135 ? 19.272 28.722 54.612 1.00 19.68 145 HIS B CA 1
ATOM 4812 C C . HIS B 1 135 ? 18.674 27.347 54.310 1.00 20.14 145 HIS B C 1
ATOM 4813 O O . HIS B 1 135 ? 17.463 27.136 54.457 1.00 20.15 145 HIS B O 1
ATOM 4820 N N . ALA B 1 136 ? 19.530 26.411 53.910 1.00 20.49 146 ALA B N 1
ATOM 4821 C CA . ALA B 1 136 ? 19.089 25.057 53.580 1.00 21.13 146 ALA B CA 1
ATOM 4822 C C . ALA B 1 136 ? 18.415 24.351 54.757 1.00 21.64 146 ALA B C 1
ATOM 4823 O O . ALA B 1 136 ? 17.342 23.766 54.603 1.00 21.86 146 ALA B O 1
ATOM 4825 N N . VAL B 1 137 ? 19.033 24.414 55.932 1.00 21.89 147 VAL B N 1
ATOM 4826 C CA . VAL B 1 137 ? 18.527 23.692 57.097 1.00 22.43 147 VAL B CA 1
ATOM 4827 C C . VAL B 1 137 ? 17.269 24.345 57.678 1.00 22.87 147 VAL B C 1
ATOM 4828 O O . VAL B 1 137 ? 16.305 23.649 57.994 1.00 22.94 147 VAL B O 1
ATOM 4832 N N . LEU B 1 138 ? 17.282 25.674 57.807 1.00 23.19 148 LEU B N 1
ATOM 4833 C CA . LEU B 1 138 ? 16.146 26.416 58.360 1.00 24.08 148 LEU B CA 1
ATOM 4834 C C . LEU B 1 138 ? 14.907 26.333 57.465 1.00 24.92 148 LEU B C 1
ATOM 4835 O O . LEU B 1 138 ? 13.831 25.939 57.926 1.00 24.64 148 LEU B O 1
ATOM 4840 N N . LEU B 1 139 ? 15.065 26.696 56.194 1.00 26.01 149 LEU B N 1
ATOM 4841 C CA . LEU B 1 139 ? 13.936 26.726 55.261 1.00 27.49 149 LEU B CA 1
ATOM 4842 C C . LEU B 1 139 ? 13.542 25.329 54.794 1.00 28.30 149 LEU B C 1
ATOM 4843 O O . LEU B 1 139 ? 12.380 25.084 54.470 1.00 28.45 149 LEU B O 1
ATOM 4848 N N . GLY B 1 140 ? 14.511 24.418 54.771 1.00 29.26 150 GLY B N 1
ATOM 4849 C CA . GLY B 1 140 ? 14.247 23.016 54.457 1.00 30.28 150 GLY B CA 1
ATOM 4850 C C . GLY B 1 140 ? 13.395 22.354 55.520 1.00 31.18 150 GLY B C 1
ATOM 4851 O O . GLY B 1 140 ? 12.389 21.718 55.203 1.00 31.04 150 GLY B O 1
ATOM 4852 N N . ASP B 1 141 ? 13.795 22.514 56.782 1.00 32.00 151 ASP B N 1
ATOM 4853 C CA . ASP B 1 141 ? 13.043 21.989 57.929 1.00 33.09 151 ASP B CA 1
ATOM 4854 C C . ASP B 1 141 ? 11.652 22.597 58.041 1.00 33.75 151 ASP B C 1
ATOM 4855 O O . ASP B 1 141 ? 10.699 21.908 58.404 1.00 34.15 151 ASP B O 1
ATOM 4860 N N . ALA B 1 142 ? 11.542 23.888 57.738 1.00 34.45 152 ALA B N 1
ATOM 4861 C CA . ALA B 1 142 ? 10.268 24.594 57.825 1.00 35.28 152 ALA B CA 1
ATOM 4862 C C . ALA B 1 142 ? 9.332 24.231 56.670 1.00 35.81 152 ALA B C 1
ATOM 4863 O O . ALA B 1 142 ? 8.126 24.083 56.877 1.00 36.00 152 ALA B O 1
ATOM 4865 N N . THR B 1 143 ? 9.893 24.082 55.469 1.00 36.57 153 THR B N 1
ATOM 4866 C CA . THR B 1 143 ? 9.121 23.702 54.276 1.00 37.18 153 THR B CA 1
ATOM 4867 C C . THR B 1 143 ? 8.544 22.290 54.403 1.00 37.81 153 THR B C 1
ATOM 4868 O O . THR B 1 143 ? 7.373 22.059 54.084 1.00 37.83 153 THR B O 1
ATOM 4872 N N . GLU B 1 144 ? 9.361 21.354 54.881 1.00 38.39 154 GLU B N 1
ATOM 4873 C CA . GLU B 1 144 ? 8.926 19.962 55.004 1.00 39.12 154 GLU B CA 1
ATOM 4874 C C . GLU B 1 144 ? 8.065 19.723 56.250 1.00 39.26 154 GLU B C 1
ATOM 4875 O O . GLU B 1 144 ? 7.461 18.655 56.401 1.00 39.51 154 GLU B O 1
ATOM 4881 N N . ALA B 1 145 ? 8.005 20.722 57.129 1.00 39.29 155 ALA B N 1
ATOM 4882 C CA . ALA B 1 145 ? 7.100 20.695 58.278 1.00 39.31 155 ALA B CA 1
ATOM 4883 C C . ALA B 1 145 ? 5.771 21.387 57.959 1.00 39.30 155 ALA B C 1
ATOM 4884 O O . ALA B 1 145 ? 4.774 21.182 58.657 1.00 39.49 155 ALA B O 1
ATOM 4886 N N . GLY B 1 146 ? 5.765 22.200 56.904 1.00 39.11 156 GLY B N 1
ATOM 4887 C CA . GLY B 1 146 ? 4.556 22.892 56.455 1.00 38.83 156 GLY B CA 1
ATOM 4888 C C . GLY B 1 146 ? 4.615 24.395 56.648 1.00 38.51 156 GLY B C 1
ATOM 4889 O O . GLY B 1 146 ? 5.407 24.892 57.454 1.00 38.78 156 GLY B O 1
ATOM 4890 N N . SER B 1 147 ? 3.764 25.116 55.920 1.00 38.00 157 SER B N 1
ATOM 4891 C CA . SER B 1 147 ? 3.733 26.583 55.970 1.00 37.46 157 SER B CA 1
ATOM 4892 C C . SER B 1 147 ? 3.009 27.156 57.203 1.00 36.91 157 SER B C 1
ATOM 4893 O O . SER B 1 147 ? 2.782 28.364 57.292 1.00 36.96 157 SER B O 1
ATOM 4896 N N . GLY B 1 148 ? 2.663 26.289 58.153 1.00 36.11 158 GLY B N 1
ATOM 4897 C CA . GLY B 1 148 ? 1.960 26.706 59.366 1.00 35.04 158 GLY B CA 1
ATOM 4898 C C . GLY B 1 148 ? 2.879 26.990 60.542 1.00 34.25 158 GLY B C 1
ATOM 4899 O O . GLY B 1 148 ? 4.104 26.871 60.426 1.00 34.35 158 GLY B O 1
ATOM 4900 N N . TRP B 1 149 ? 2.277 27.362 61.672 1.00 33.30 159 TRP B N 1
ATOM 4901 C CA . TRP B 1 149 ? 3.008 27.648 62.913 1.00 32.49 159 TRP B CA 1
ATOM 4902 C C . TRP B 1 149 ? 3.586 26.387 63.549 1.00 32.27 159 TRP B C 1
ATOM 4903 O O . TRP B 1 149 ? 2.987 25.312 63.475 1.00 32.27 159 TRP B O 1
ATOM 4914 N N . HIS B 1 150 ? 4.749 26.527 64.182 1.00 31.72 160 HIS B N 1
ATOM 4915 C CA . HIS B 1 150 ? 5.381 25.418 64.896 1.00 31.38 160 HIS B CA 1
ATOM 4916 C C . HIS B 1 150 ? 5.883 25.876 66.260 1.00 30.68 160 HIS B C 1
ATOM 4917 O O . HIS B 1 150 ? 6.583 26.886 66.360 1.00 30.57 160 HIS B O 1
ATOM 4924 N N . GLU B 1 151 ? 5.518 25.134 67.303 1.00 29.92 161 GLU B N 1
ATOM 4925 C CA . GLU B 1 151 ? 5.941 25.462 68.666 1.00 29.17 161 GLU B CA 1
ATOM 4926 C C . GLU B 1 151 ? 7.245 24.772 69.052 1.00 28.18 161 GLU B C 1
ATOM 4927 O O . GLU B 1 151 ? 7.418 23.567 68.848 1.00 28.07 161 GLU B O 1
ATOM 4933 N N . MET B 1 152 ? 8.152 25.554 69.629 1.00 26.88 162 MET B N 1
ATOM 4934 C CA . MET B 1 152 ? 9.496 25.102 69.946 1.00 25.84 162 MET B CA 1
ATOM 4935 C C . MET B 1 152 ? 10.035 25.985 71.061 1.00 23.76 162 MET B C 1
ATOM 4936 O O . MET B 1 152 ? 9.595 27.123 71.211 1.00 23.41 162 MET B O 1
ATOM 4941 N N . GLY B 1 153 ? 10.974 25.461 71.844 1.00 21.74 163 GLY B N 1
ATOM 4942 C CA . GLY B 1 153 ? 11.740 26.299 72.769 1.00 19.35 163 GLY B CA 1
ATOM 4943 C C . GLY B 1 153 ? 12.726 27.127 71.958 1.00 18.09 163 GLY B C 1
ATOM 4944 O O . GLY B 1 153 ? 13.279 26.634 70.974 1.00 17.23 163 GLY B O 1
ATOM 4945 N N . LEU B 1 154 ? 12.933 28.385 72.357 1.00 16.56 164 LEU B N 1
ATOM 4946 C CA . LEU B 1 154 ? 13.790 29.312 71.610 1.00 16.04 164 LEU B CA 1
ATOM 4947 C C . LEU B 1 154 ? 15.263 28.882 71.609 1.00 15.48 164 LEU B C 1
ATOM 4948 O O . LEU B 1 154 ? 15.978 29.119 70.632 1.00 14.91 164 LEU B O 1
ATOM 4953 N N . LEU B 1 155 ? 15.712 28.259 72.694 1.00 15.36 165 LEU B N 1
ATOM 4954 C CA . LEU B 1 155 ? 17.085 27.744 72.729 1.00 15.29 165 LEU B CA 1
ATOM 4955 C C . LEU B 1 155 ? 17.218 26.533 71.822 1.00 15.41 165 LEU B C 1
ATOM 4956 O O . LEU B 1 155 ? 18.173 26.437 71.052 1.00 15.49 165 LEU B O 1
ATOM 4961 N N . ASP B 1 156 ? 16.253 25.617 71.906 1.00 16.00 166 ASP B N 1
ATOM 4962 C CA . ASP B 1 156 ? 16.180 24.472 71.002 1.00 16.43 166 ASP B CA 1
ATOM 4963 C C . ASP B 1 156 ? 16.244 24.957 69.548 1.00 15.85 166 ASP B C 1
ATOM 4964 O O . ASP B 1 156 ? 17.015 24.437 68.750 1.00 16.10 166 ASP B O 1
ATOM 4969 N N . PHE B 1 157 ? 15.465 25.990 69.234 1.00 15.82 167 PHE B N 1
ATOM 4970 C CA . PHE B 1 157 ? 15.417 26.594 67.902 1.00 15.40 167 PHE B CA 1
ATOM 4971 C C . PHE B 1 157 ? 16.782 27.170 67.476 1.00 15.25 167 PHE B C 1
ATOM 4972 O O . PHE B 1 157 ? 17.332 26.793 66.437 1.00 15.13 167 PHE B O 1
ATOM 4980 N N . SER B 1 158 ? 17.336 28.064 68.293 1.00 14.51 168 SER B N 1
ATOM 4981 C CA . SER B 1 158 ? 18.588 28.747 67.949 1.00 14.16 168 SER B CA 1
ATOM 4982 C C . SER B 1 158 ? 19.784 27.792 67.882 1.00 13.79 168 SER B C 1
ATOM 4983 O O . SER B 1 158 ? 20.614 27.881 66.964 1.00 14.10 168 SER B O 1
ATOM 4986 N N . TYR B 1 159 ? 19.866 26.890 68.859 1.00 13.27 169 TYR B N 1
ATOM 4987 C CA . TYR B 1 159 ? 21.003 25.979 69.004 1.00 13.19 169 TYR B CA 1
ATOM 4988 C C . TYR B 1 159 ? 20.983 24.946 67.883 1.00 13.74 169 TYR B C 1
ATOM 4989 O O . TYR B 1 159 ? 22.015 24.669 67.256 1.00 13.74 169 TYR B O 1
ATOM 4998 N N . SER B 1 160 ? 19.808 24.386 67.607 1.00 13.92 170 SER B N 1
ATOM 4999 C CA . SER B 1 160 ? 19.726 23.352 66.575 1.00 14.56 170 SER B CA 1
ATOM 5000 C C . SER B 1 160 ? 20.142 23.897 65.205 1.00 14.45 170 SER B C 1
ATOM 5001 O O . SER B 1 160 ? 20.999 23.314 64.540 1.00 14.44 170 SER B O 1
ATOM 5004 N N . PHE B 1 161 ? 19.583 25.035 64.801 1.00 14.52 171 PHE B N 1
ATOM 5005 C CA . PHE B 1 161 ? 19.865 25.552 63.462 1.00 14.99 171 PHE B CA 1
ATOM 5006 C C . PHE B 1 161 ? 21.311 26.015 63.305 1.00 14.53 171 PHE B C 1
ATOM 5007 O O . PHE B 1 161 ? 21.965 25.685 62.319 1.00 14.82 171 PHE B O 1
ATOM 5015 N N . LEU B 1 162 ? 21.826 26.750 64.290 1.00 13.78 172 LEU B N 1
ATOM 5016 C CA . LEU B 1 162 ? 23.222 27.177 64.214 1.00 13.51 172 LEU B CA 1
ATOM 5017 C C . LEU B 1 162 ? 24.234 26.026 64.279 1.00 13.29 172 LEU B C 1
ATOM 5018 O O . LEU B 1 162 ? 25.206 26.025 63.535 1.00 13.49 172 LEU B O 1
ATOM 5023 N N . LEU B 1 163 ? 24.021 25.054 65.162 1.00 13.16 173 LEU B N 1
ATOM 5024 C CA . LEU B 1 163 ? 24.957 23.939 65.249 1.00 13.61 173 LEU B CA 1
ATOM 5025 C C . LEU B 1 163 ? 24.904 23.081 63.986 1.00 13.71 173 LEU B C 1
ATOM 5026 O O . LEU B 1 163 ? 25.945 22.694 63.457 1.00 13.67 173 LEU B O 1
ATOM 5031 N N . ARG B 1 164 ? 23.694 22.794 63.506 1.00 13.89 174 ARG B N 1
ATOM 5032 C CA . ARG B 1 164 ? 23.540 21.989 62.293 1.00 13.92 174 ARG B CA 1
ATOM 5033 C C . ARG B 1 164 ? 24.233 22.631 61.090 1.00 13.99 174 ARG B C 1
ATOM 5034 O O . ARG B 1 164 ? 24.963 21.957 60.357 1.00 14.09 174 ARG B O 1
ATOM 5042 N N . ALA B 1 165 ? 24.025 23.931 60.903 1.00 13.64 175 ALA B N 1
ATOM 5043 C CA . ALA B 1 165 ? 24.678 24.656 59.810 1.00 13.55 175 ALA B CA 1
ATOM 5044 C C . ALA B 1 165 ? 26.190 24.737 60.020 1.00 13.66 175 ALA B C 1
ATOM 5045 O O . ALA B 1 165 ? 26.966 24.570 59.072 1.00 13.17 175 ALA B O 1
ATOM 5047 N N . GLY B 1 166 ? 26.603 24.989 61.262 1.00 13.28 176 GLY B N 1
ATOM 5048 C CA . GLY B 1 166 ? 28.023 25.047 61.610 1.00 13.66 176 GLY B CA 1
ATOM 5049 C C . GLY B 1 166 ? 28.749 23.734 61.357 1.00 13.69 176 GLY B C 1
ATOM 5050 O O . GLY B 1 166 ? 29.862 23.715 60.820 1.00 14.26 176 GLY B O 1
ATOM 5051 N N . TYR B 1 167 ? 28.113 22.634 61.747 1.00 13.61 177 TYR B N 1
ATOM 5052 C CA . TYR B 1 167 ? 28.641 21.305 61.486 1.00 13.73 177 TYR B CA 1
ATOM 5053 C C . TYR B 1 167 ? 28.812 21.062 59.977 1.00 13.83 177 TYR B C 1
ATOM 5054 O O . TYR B 1 167 ? 29.884 20.649 59.523 1.00 14.06 177 TYR B O 1
ATOM 5063 N N . LEU B 1 168 ? 27.767 21.334 59.199 1.00 13.58 178 LEU B N 1
ATOM 5064 C CA . LEU B 1 168 ? 27.840 21.119 57.746 1.00 13.57 178 LEU B CA 1
ATOM 5065 C C . LEU B 1 168 ? 28.912 21.986 57.094 1.00 13.84 178 LEU B C 1
ATOM 5066 O O . LEU B 1 168 ? 29.566 21.562 56.143 1.00 14.39 178 LEU B O 1
ATOM 5071 N N . THR B 1 169 ? 29.095 23.193 57.621 1.00 13.46 179 THR B N 1
ATOM 5072 C CA . THR B 1 169 ? 30.057 24.138 57.072 1.00 13.94 179 THR B CA 1
ATOM 5073 C C . THR B 1 169 ? 31.495 23.676 57.332 1.00 14.02 179 THR B C 1
ATOM 5074 O O . THR B 1 169 ? 32.318 23.643 56.409 1.00 14.67 179 THR B O 1
ATOM 5078 N N . LEU B 1 170 ? 31.798 23.306 58.572 1.00 14.17 180 LEU B N 1
ATOM 5079 C CA . LEU B 1 170 ? 33.154 22.873 58.903 1.00 14.31 180 LEU B CA 1
ATOM 5080 C C . LEU B 1 170 ? 33.466 21.450 58.426 1.00 14.15 180 LEU B C 1
ATOM 5081 O O . LEU B 1 170 ? 34.550 21.199 57.881 1.00 14.30 180 LEU B O 1
ATOM 5086 N N . TYR B 1 171 ? 32.520 20.531 58.622 1.00 14.09 181 TYR B N 1
ATOM 5087 C CA . TYR B 1 171 ? 32.763 19.104 58.395 1.00 14.27 181 TYR B CA 1
ATOM 5088 C C . TYR B 1 171 ? 32.274 18.590 57.039 1.00 15.19 1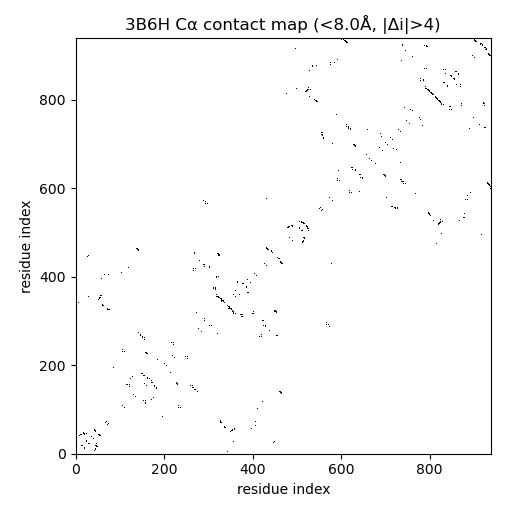81 TYR B C 1
ATOM 5089 O O . TYR B 1 171 ? 32.391 17.398 56.749 1.00 15.87 181 TYR B O 1
ATOM 5098 N N . GLY B 1 172 ? 31.721 19.478 56.222 1.00 15.67 182 GLY B N 1
ATOM 5099 C CA . GLY B 1 172 ? 31.308 19.109 54.873 1.00 17.04 182 GLY B CA 1
ATOM 5100 C C . GLY B 1 172 ? 29.875 18.631 54.771 1.00 17.63 182 GLY B C 1
ATOM 5101 O O . GLY B 1 172 ? 29.190 18.444 55.784 1.00 17.38 182 GLY B O 1
ATOM 5102 N N . ILE B 1 173 ? 29.437 18.439 53.528 1.00 18.27 183 ILE B N 1
ATOM 5103 C CA . ILE B 1 173 ? 28.051 18.096 53.204 1.00 19.01 183 ILE B CA 1
ATOM 5104 C C . ILE B 1 173 ? 27.996 16.769 52.442 1.00 19.60 183 ILE B C 1
ATOM 5105 O O . ILE B 1 173 ? 29.037 16.224 52.063 1.00 19.36 183 ILE B O 1
ATOM 5110 N N . GLU B 1 174 ? 26.784 16.252 52.244 1.00 20.18 184 GLU B N 1
ATOM 5111 C CA . GLU B 1 174 ? 26.575 14.952 51.607 1.00 21.65 184 GLU B CA 1
ATOM 5112 C C . GLU B 1 174 ? 27.100 14.908 50.167 1.00 21.97 184 GLU B C 1
ATOM 5113 O O . GLU B 1 174 ? 27.791 13.964 49.785 1.00 22.13 184 GLU B O 1
ATOM 5119 N N . ALA B 1 175 ? 26.777 15.931 49.379 1.00 22.84 185 ALA B N 1
ATOM 5120 C CA . ALA B 1 175 ? 27.183 15.976 47.972 1.00 23.73 185 ALA B CA 1
ATOM 5121 C C . ALA B 1 175 ? 27.328 17.400 47.450 1.00 24.50 185 ALA B C 1
ATOM 5122 O O . ALA B 1 175 ? 26.642 18.311 47.913 1.00 24.22 185 ALA B O 1
ATOM 5124 N N . LEU B 1 176 ? 28.235 17.577 46.490 1.00 25.50 186 LEU B N 1
ATOM 5125 C CA . LEU B 1 176 ? 28.392 18.831 45.762 1.00 26.76 186 LEU B CA 1
ATOM 5126 C C . LEU B 1 176 ? 28.616 18.462 44.296 1.00 27.24 186 LEU B C 1
ATOM 5127 O O . LEU B 1 176 ? 29.592 17.773 43.984 1.00 27.69 186 LEU B O 1
ATOM 5132 N N . PRO B 1 177 ? 27.733 18.925 43.384 1.00 27.45 187 PRO B N 1
ATOM 5133 C CA . PRO B 1 177 ? 26.628 19.869 43.585 1.00 27.23 187 PRO B CA 1
ATOM 5134 C C . PRO B 1 177 ? 25.479 19.335 44.445 1.00 26.61 187 PRO B C 1
ATOM 5135 O O . PRO B 1 177 ? 25.243 18.125 44.502 1.00 26.60 187 PRO B O 1
ATOM 5139 N N . ARG B 1 178 ? 24.788 20.253 45.110 1.00 25.86 188 ARG B N 1
ATOM 5140 C CA . ARG B 1 178 ? 23.648 19.921 45.951 1.00 25.36 188 ARG B CA 1
ATOM 5141 C C . ARG B 1 178 ? 22.490 19.393 45.111 1.00 24.92 188 ARG B C 1
ATOM 5142 O O . ARG B 1 178 ? 22.231 19.895 44.014 1.00 24.94 188 ARG B O 1
ATOM 5150 N N . THR B 1 179 ? 21.822 18.364 45.627 1.00 24.46 189 THR B N 1
ATOM 5151 C CA . THR B 1 179 ? 20.580 17.843 45.049 1.00 24.24 189 THR B CA 1
ATOM 5152 C C . THR B 1 179 ? 19.520 17.851 46.139 1.00 24.10 189 THR B C 1
ATOM 5153 O O . THR B 1 179 ? 19.848 17.990 47.323 1.00 23.85 189 THR B O 1
ATOM 5157 N N . HIS B 1 180 ? 18.253 17.695 45.759 1.00 23.90 190 HIS B N 1
ATOM 5158 C CA . HIS B 1 180 ? 17.196 17.641 46.766 1.00 23.93 190 HIS B CA 1
ATOM 5159 C C . HIS B 1 180 ? 17.400 16.463 47.717 1.00 23.44 190 HIS B C 1
ATOM 5160 O O . HIS B 1 180 ? 17.171 16.586 48.919 1.00 23.33 190 HIS B O 1
ATOM 5167 N N . GLU B 1 181 ? 17.882 15.344 47.176 1.00 23.25 191 GLU B N 1
ATOM 5168 C CA . GLU B 1 181 ? 18.175 14.159 47.975 1.00 23.09 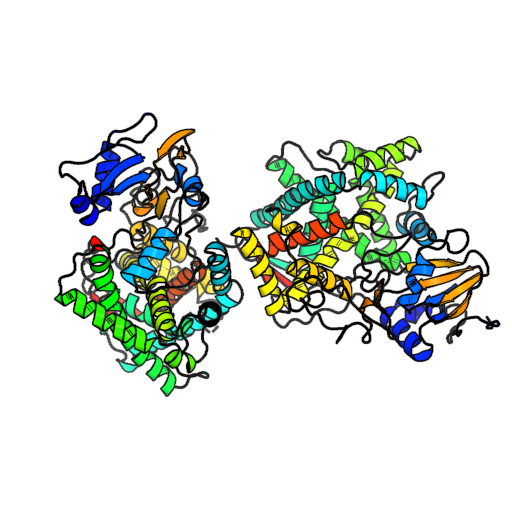191 GLU B CA 1
ATOM 5169 C C . GLU B 1 181 ? 19.306 14.394 48.975 1.00 22.77 191 GLU B C 1
ATOM 5170 O O . GLU B 1 181 ? 19.187 14.020 50.144 1.00 22.68 191 GLU B O 1
ATOM 5176 N N . SER B 1 182 ? 20.394 15.005 48.508 1.00 22.43 192 SER B N 1
ATOM 5177 C CA . SER B 1 182 ? 21.568 15.232 49.354 1.00 22.15 192 SER B CA 1
ATOM 5178 C C . SER B 1 182 ? 21.266 16.248 50.448 1.00 22.29 192 SER B C 1
ATOM 5179 O O . SER B 1 182 ? 21.670 16.057 51.595 1.00 22.24 192 SER B O 1
ATOM 5182 N N . GLN B 1 183 ? 20.546 17.313 50.096 1.00 22.38 193 GLN B N 1
ATOM 5183 C CA . GLN B 1 183 ? 20.178 18.340 51.077 1.00 22.47 193 GLN B CA 1
ATOM 5184 C C . GLN B 1 183 ? 19.248 17.793 52.156 1.00 22.14 193 GLN B C 1
ATOM 5185 O O . GLN B 1 183 ? 19.398 18.125 53.333 1.00 22.03 193 GLN B O 1
ATOM 5191 N N . ALA B 1 184 ? 18.305 16.941 51.756 1.00 21.65 194 ALA B N 1
ATOM 5192 C CA . ALA B 1 184 ? 17.417 16.279 52.712 1.00 21.45 194 ALA B CA 1
ATOM 5193 C C . ALA B 1 184 ? 18.208 15.384 53.662 1.00 21.20 194 ALA B C 1
ATOM 5194 O O . ALA B 1 184 ? 17.919 15.329 54.860 1.00 21.12 194 ALA B O 1
ATOM 5196 N N . GLN B 1 185 ? 19.207 14.688 53.122 1.00 21.25 195 GLN B N 1
ATOM 5197 C CA . GLN B 1 185 ? 20.103 13.867 53.932 1.00 21.37 195 GLN B CA 1
ATOM 5198 C C . GLN B 1 185 ? 20.942 14.727 54.888 1.00 20.95 195 GLN B C 1
ATOM 5199 O O . GLN B 1 185 ? 21.120 14.351 56.051 1.00 20.76 195 GLN B O 1
ATOM 5205 N N . ASP B 1 186 ? 21.436 15.866 54.389 1.00 21.10 196 ASP B N 1
ATOM 5206 C CA . ASP B 1 186 ? 22.121 16.884 55.212 1.00 21.08 196 ASP B CA 1
ATOM 5207 C C . ASP B 1 186 ? 21.260 17.265 56.424 1.00 20.77 196 ASP B C 1
ATOM 5208 O O . ASP B 1 186 ? 21.759 17.380 57.548 1.00 20.10 196 ASP B O 1
ATOM 5213 N N . ARG B 1 187 ? 19.966 17.459 56.190 1.00 20.12 197 ARG B N 1
ATOM 5214 C CA . ARG B 1 187 ? 19.049 17.852 57.259 1.00 20.18 197 ARG B CA 1
ATOM 5215 C C . ARG B 1 187 ? 18.837 16.766 58.314 1.00 19.42 197 ARG B C 1
ATOM 5216 O O . ARG B 1 187 ? 18.902 17.039 59.514 1.00 18.79 197 ARG B O 1
ATOM 5224 N N . VAL B 1 188 ? 18.595 15.532 57.870 1.00 19.16 198 VAL B N 1
ATOM 5225 C CA . VAL B 1 188 ? 18.394 14.411 58.791 1.00 19.44 198 VAL B CA 1
ATOM 5226 C C . VAL B 1 188 ? 19.659 14.100 59.602 1.00 18.77 198 VAL B C 1
ATOM 5227 O O . VAL B 1 188 ? 19.599 13.955 60.828 1.00 18.96 198 VAL B O 1
ATOM 5231 N N . HIS B 1 189 ? 20.794 14.000 58.908 1.00 18.21 199 HIS B N 1
ATOM 5232 C CA . HIS B 1 189 ? 22.076 13.678 59.537 1.00 17.60 199 HIS B CA 1
ATOM 5233 C C . HIS B 1 189 ? 22.516 14.763 60.519 1.00 17.19 199 HIS B C 1
ATOM 5234 O O . HIS B 1 189 ? 22.917 14.451 61.641 1.00 17.27 199 HIS B O 1
ATOM 5241 N N . SER B 1 190 ? 22.427 16.028 60.109 1.00 16.41 200 SER B N 1
ATOM 5242 C CA . SER B 1 190 ? 22.792 17.131 61.006 1.00 16.30 200 SER B CA 1
ATOM 5243 C C . SER B 1 190 ? 21.894 17.191 62.244 1.00 16.21 200 SER B C 1
ATOM 5244 O O . SER B 1 190 ? 22.378 17.457 63.353 1.00 16.17 200 SER B O 1
ATOM 5247 N N . ALA B 1 191 ? 20.599 16.918 62.058 1.00 16.34 201 ALA B N 1
ATOM 5248 C CA . ALA B 1 191 ? 19.669 16.837 63.189 1.00 16.75 201 ALA B CA 1
ATOM 5249 C C . ALA B 1 191 ? 20.079 15.731 64.160 1.00 17.21 201 ALA B C 1
ATOM 5250 O O . ALA B 1 191 ? 20.016 15.916 65.373 1.00 17.14 201 ALA B O 1
ATOM 5252 N N . ASP B 1 192 ? 20.509 14.592 63.617 1.00 17.46 202 ASP B N 1
ATOM 5253 C CA . ASP B 1 192 ? 21.036 13.488 64.421 1.00 18.14 202 ASP B CA 1
ATOM 5254 C C . ASP B 1 192 ? 22.286 13.887 65.218 1.00 17.68 202 ASP B C 1
ATOM 5255 O O . ASP B 1 192 ? 22.374 13.632 66.420 1.00 17.96 202 ASP B O 1
ATOM 5260 N N . VAL B 1 193 ? 23.243 14.528 64.551 1.00 17.15 203 VAL B N 1
ATOM 5261 C CA . VAL B 1 193 ? 24.437 15.043 65.222 1.00 16.53 203 VAL B CA 1
ATOM 5262 C C . VAL B 1 193 ? 24.048 15.995 66.361 1.00 16.41 203 VAL B C 1
ATOM 5263 O O . VAL B 1 193 ? 24.560 15.874 67.480 1.00 16.78 203 VAL B O 1
ATOM 5267 N N . PHE B 1 194 ? 23.132 16.921 66.084 1.00 16.27 204 PHE B N 1
ATOM 5268 C CA . PHE B 1 194 ? 22.714 17.884 67.108 1.00 16.39 204 PHE B CA 1
ATOM 5269 C C . PHE B 1 194 ? 22.038 17.232 68.321 1.00 16.82 204 PHE B C 1
ATOM 5270 O O . PHE B 1 194 ? 22.346 17.573 69.466 1.00 16.48 204 PHE B O 1
ATOM 5278 N N . HIS B 1 195 ? 21.121 16.305 68.061 1.00 17.41 205 HIS B N 1
ATOM 5279 C CA . HIS B 1 195 ? 20.385 15.614 69.120 1.00 18.15 205 HIS B CA 1
ATOM 5280 C C . HIS B 1 195 ? 21.350 14.915 70.074 1.00 17.56 205 HIS B C 1
ATOM 5281 O O . HIS B 1 195 ? 21.199 14.978 71.287 1.00 17.47 205 HIS B O 1
ATOM 5288 N N . THR B 1 196 ? 22.356 14.262 69.504 1.00 16.97 206 THR B N 1
ATOM 5289 C CA . THR B 1 196 ? 23.368 13.569 70.283 1.00 16.72 206 THR B CA 1
ATOM 5290 C C . THR B 1 196 ? 24.261 14.587 71.002 1.00 16.39 206 THR B C 1
ATOM 5291 O O . THR B 1 196 ? 24.490 14.483 72.206 1.00 15.93 206 THR B O 1
ATOM 5295 N N . PHE B 1 197 ? 24.732 15.585 70.260 1.00 15.67 207 PHE B N 1
ATOM 5296 C CA . PHE B 1 197 ? 25.585 16.637 70.820 1.00 15.87 207 PHE B CA 1
ATOM 5297 C C . PHE B 1 197 ? 24.982 17.321 72.041 1.00 15.83 207 PHE B C 1
ATOM 5298 O O . PHE B 1 197 ? 25.676 17.549 73.039 1.00 15.04 207 PHE B O 1
ATOM 5306 N N . ARG B 1 198 ? 23.698 17.663 71.956 1.00 15.73 208 ARG B N 1
ATOM 5307 C CA . ARG B 1 198 ? 23.049 18.406 73.029 1.00 16.34 208 ARG B CA 1
ATOM 5308 C C . ARG B 1 198 ? 23.048 17.612 74.336 1.00 16.23 208 ARG B C 1
ATOM 5309 O O . ARG B 1 198 ? 23.160 18.188 75.423 1.00 16.57 208 ARG B O 1
ATOM 5317 N N . GLN B 1 199 ? 22.928 16.289 74.235 1.00 16.33 209 GLN B N 1
ATOM 5318 C CA . GLN B 1 199 ? 23.012 15.437 75.419 1.00 16.47 209 GLN B CA 1
ATOM 5319 C C . GLN B 1 199 ? 24.392 15.518 76.079 1.00 16.52 209 GLN B C 1
ATOM 5320 O O . GLN B 1 199 ? 24.496 15.584 77.303 1.00 16.41 209 GLN B O 1
ATOM 5326 N N . LEU B 1 200 ? 25.448 15.510 75.262 1.00 16.26 210 LEU B N 1
ATOM 5327 C CA . LEU B 1 200 ? 26.811 15.674 75.760 1.00 16.15 210 LEU B CA 1
ATOM 5328 C C . LEU B 1 200 ? 26.975 17.046 76.405 1.00 15.94 210 LEU B C 1
ATOM 5329 O O . LEU B 1 200 ? 27.513 17.154 77.504 1.00 16.01 210 LEU B O 1
ATOM 5334 N N . ASP B 1 201 ? 26.489 18.080 75.723 1.00 15.73 211 ASP B N 1
ATOM 5335 C CA . ASP B 1 201 ? 26.621 19.455 76.212 1.00 15.69 211 ASP B CA 1
ATOM 5336 C C . ASP B 1 201 ? 25.952 19.630 77.574 1.00 16.28 211 ASP B C 1
ATOM 5337 O O . ASP B 1 201 ? 26.505 20.280 78.458 1.00 15.96 211 ASP B O 1
ATOM 5342 N N . ARG B 1 202 ? 24.778 19.030 77.747 1.00 16.89 212 A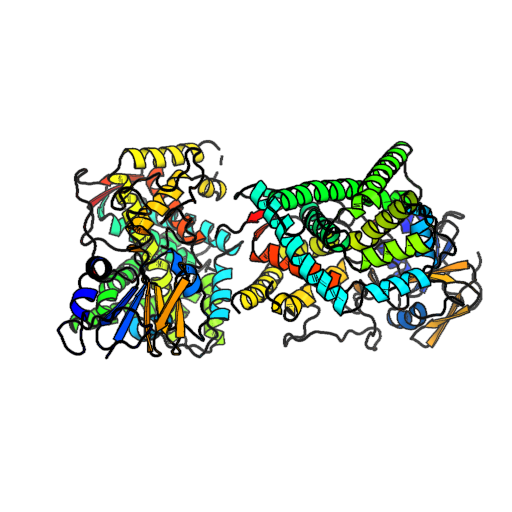RG B N 1
ATOM 5343 C CA . ARG B 1 202 ? 24.054 19.133 79.020 1.00 18.06 212 ARG B CA 1
ATOM 5344 C C . ARG B 1 202 ? 24.803 18.499 80.190 1.00 18.28 212 ARG B C 1
ATOM 5345 O O . ARG B 1 202 ? 24.714 18.989 81.318 1.00 18.92 212 ARG B O 1
ATOM 5353 N N . LEU B 1 203 ? 25.521 17.411 79.914 1.00 18.20 213 LEU B N 1
ATOM 5354 C CA . LEU B 1 203 ? 26.241 16.647 80.929 1.00 18.46 213 LEU B CA 1
ATOM 5355 C C . LEU B 1 203 ? 27.654 17.174 81.221 1.00 18.14 213 LEU B C 1
ATOM 5356 O O . LEU B 1 203 ? 28.275 16.768 82.199 1.00 17.66 213 LEU B O 1
ATOM 5361 N N . LEU B 1 204 ? 28.156 18.079 80.378 1.00 18.12 214 LEU B N 1
ATOM 5362 C CA . LEU B 1 204 ? 29.566 18.480 80.441 1.00 18.33 214 LEU B CA 1
ATOM 5363 C C . LEU B 1 204 ? 29.977 19.196 81.744 1.00 18.66 214 LEU B C 1
ATOM 5364 O O . LEU B 1 204 ? 31.005 18.845 82.330 1.00 18.72 214 LEU B O 1
ATOM 5369 N N . PRO B 1 205 ? 29.193 20.202 82.194 1.00 19.27 215 PRO B N 1
ATOM 5370 C CA . PRO B 1 205 ? 29.557 20.875 83.450 1.00 20.03 215 PRO B CA 1
ATOM 5371 C C . PRO B 1 205 ? 29.682 19.913 84.641 1.00 20.59 215 PRO B C 1
ATOM 5372 O O . PRO B 1 205 ? 30.636 20.015 85.415 1.00 21.03 215 PRO B O 1
ATOM 5376 N N . LYS B 1 206 ? 28.748 18.974 84.771 1.00 21.29 216 LYS B N 1
ATOM 5377 C CA . LYS B 1 206 ? 28.799 17.995 85.859 1.00 22.14 216 LYS B CA 1
ATOM 5378 C C . LYS B 1 206 ? 29.959 17.008 85.721 1.00 22.09 216 LYS B C 1
ATOM 5379 O O . LYS B 1 206 ? 30.535 16.584 86.720 1.00 22.15 216 LYS B O 1
ATOM 5385 N N . LEU B 1 207 ? 30.300 16.641 84.488 1.00 22.09 217 LEU B N 1
ATOM 5386 C CA . LEU B 1 207 ? 31.465 15.791 84.253 1.00 22.78 217 LEU B CA 1
ATOM 5387 C C . LEU B 1 207 ? 32.736 16.511 84.701 1.00 23.13 217 LEU B C 1
ATOM 5388 O O . LEU B 1 207 ? 33.577 15.934 85.394 1.00 23.06 217 LEU B O 1
ATOM 5393 N N . ALA B 1 208 ? 32.850 17.781 84.322 1.00 23.43 218 ALA B N 1
ATOM 5394 C CA . ALA B 1 208 ? 34.022 18.591 84.651 1.00 24.36 218 ALA B CA 1
ATOM 5395 C C . ALA B 1 208 ? 34.198 18.781 86.155 1.00 25.08 218 ALA B C 1
ATOM 5396 O O . ALA B 1 208 ? 35.328 18.802 86.654 1.00 25.36 218 ALA B O 1
ATOM 5398 N N . ARG B 1 209 ? 33.085 18.908 86.873 1.00 26.06 219 ARG B N 1
ATOM 5399 C CA . ARG B 1 209 ? 33.136 19.085 88.327 1.00 27.48 219 ARG B CA 1
ATOM 5400 C C . ARG B 1 209 ? 33.131 17.774 89.111 1.00 27.77 219 ARG B C 1
ATOM 5401 O O . ARG B 1 209 ? 33.349 17.769 90.327 1.00 28.33 219 ARG B O 1
ATOM 5409 N N . GLY B 1 210 ? 32.896 16.668 88.407 1.00 28.06 220 GLY B N 1
ATOM 5410 C CA . GLY B 1 210 ? 32.938 15.332 89.003 1.00 28.35 220 GLY B CA 1
ATOM 5411 C C . GLY B 1 210 ? 31.722 14.993 89.845 1.00 28.53 220 GLY B C 1
ATOM 5412 O O . GLY B 1 210 ? 31.819 14.218 90.800 1.00 28.87 220 GLY B O 1
ATOM 5413 N N . SER B 1 211 ? 30.574 15.557 89.482 1.00 28.35 221 SER B N 1
ATOM 5414 C CA . SER B 1 211 ? 29.353 15.393 90.266 1.00 28.37 221 SER B CA 1
ATOM 5415 C C . SER B 1 211 ? 28.279 14.542 89.580 1.00 28.15 221 SER B C 1
ATOM 5416 O O . SER B 1 211 ? 27.139 14.484 90.051 1.00 28.29 221 SER B O 1
ATOM 5419 N N . LEU B 1 212 ? 28.640 13.874 88.485 1.00 27.73 222 LEU B N 1
ATOM 5420 C CA . LEU B 1 212 ? 27.696 12.994 87.791 1.00 27.37 222 LEU B CA 1
ATOM 5421 C C . LEU B 1 212 ? 27.441 11.713 88.580 1.00 26.74 222 LEU B C 1
ATOM 5422 O O . LEU B 1 212 ? 28.366 11.121 89.141 1.00 26.91 222 LEU B O 1
ATOM 5427 N N . SER B 1 213 ? 26.179 11.296 88.614 1.00 25.97 223 SER B N 1
ATOM 5428 C CA . SER B 1 213 ? 25.827 9.958 89.079 1.00 25.28 223 SER B CA 1
ATOM 5429 C C . SER B 1 213 ? 26.456 8.939 88.132 1.00 24.81 223 SER B C 1
ATOM 5430 O O . SER B 1 213 ? 26.820 9.280 87.000 1.00 24.65 223 SER B O 1
ATOM 5433 N N . VAL B 1 214 ? 26.582 7.693 88.583 1.00 24.35 224 VAL B N 1
ATOM 5434 C CA . VAL B 1 214 ? 27.124 6.634 87.727 1.00 23.72 224 VAL B CA 1
ATOM 5435 C C . VAL B 1 214 ? 26.274 6.471 86.461 1.00 23.54 224 VAL B C 1
ATOM 5436 O O . VAL B 1 214 ? 26.809 6.310 85.361 1.00 22.99 224 VAL B O 1
ATOM 5440 N N . GLY B 1 215 ? 24.952 6.539 86.621 1.00 23.18 225 GLY B N 1
ATOM 5441 C CA . GLY B 1 215 ? 24.027 6.459 85.493 1.00 22.89 225 GLY B CA 1
ATOM 5442 C C . GLY B 1 215 ? 24.250 7.554 84.462 1.00 22.84 225 GLY B C 1
ATOM 5443 O O . GLY B 1 215 ? 24.240 7.293 83.265 1.00 23.00 225 GLY B O 1
ATOM 5444 N N . ASP B 1 216 ? 24.454 8.781 84.930 1.00 22.55 226 ASP B N 1
ATOM 5445 C CA . ASP B 1 216 ? 24.704 9.904 84.023 1.00 22.37 226 ASP B CA 1
ATOM 5446 C C . ASP B 1 216 ? 26.083 9.807 83.367 1.00 22.14 226 ASP B C 1
ATOM 5447 O O . ASP B 1 216 ? 26.254 10.222 82.218 1.00 21.22 226 ASP B O 1
ATOM 5452 N N . LYS B 1 217 ? 27.050 9.240 84.087 1.00 21.97 227 LYS B N 1
ATOM 5453 C CA . LYS B 1 217 ? 28.361 8.921 83.506 1.00 22.26 227 LYS B CA 1
ATOM 5454 C C . LYS B 1 217 ? 28.239 7.945 82.337 1.00 22.13 227 LYS B C 1
ATOM 5455 O O . LYS B 1 217 ? 28.863 8.135 81.293 1.00 21.93 227 LYS B O 1
ATOM 5461 N N . ASP B 1 218 ? 27.440 6.892 82.516 1.00 22.21 228 ASP B N 1
ATOM 5462 C CA . ASP B 1 218 ? 27.188 5.935 81.437 1.00 22.39 228 ASP B CA 1
ATOM 5463 C C . ASP B 1 218 ? 26.482 6.569 80.240 1.00 21.84 228 ASP B C 1
ATOM 5464 O O . ASP B 1 218 ? 26.802 6.264 79.085 1.00 21.68 228 ASP B O 1
ATOM 5469 N N . HIS B 1 219 ? 25.548 7.475 80.524 1.00 21.09 229 HIS B N 1
ATOM 5470 C CA . HIS B 1 219 ? 24.845 8.234 79.497 1.00 20.45 229 HIS B CA 1
ATOM 5471 C C . HIS B 1 219 ? 25.840 9.094 78.709 1.00 20.05 229 HIS B C 1
ATOM 5472 O O . HIS B 1 219 ? 25.853 9.071 77.476 1.00 19.65 229 HIS B O 1
ATOM 5479 N N . MET B 1 220 ? 26.685 9.827 79.428 1.00 19.23 230 MET B N 1
ATOM 5480 C CA . MET B 1 220 ? 27.730 10.637 78.798 1.00 19.02 230 MET B CA 1
ATOM 5481 C C . MET B 1 220 ? 28.642 9.773 77.922 1.00 19.29 230 MET B C 1
ATOM 5482 O O . MET B 1 220 ? 29.036 10.173 76.819 1.00 18.95 230 MET B O 1
ATOM 5487 N N . CYS B 1 221 ? 28.981 8.594 78.420 1.00 20.02 231 CYS B N 1
ATOM 5488 C CA . CYS B 1 221 ? 29.845 7.695 77.667 1.00 20.14 231 CYS B CA 1
ATOM 5489 C C . CYS B 1 221 ? 29.194 7.216 76.367 1.00 19.63 231 CYS B C 1
ATOM 5490 O O . CYS B 1 221 ? 29.856 7.117 75.324 1.00 19.01 231 CYS B O 1
ATOM 5493 N N . SER B 1 222 ? 27.901 6.917 76.432 1.00 19.17 232 SER B N 1
ATOM 5494 C CA . SER B 1 222 ? 27.154 6.503 75.248 1.00 19.62 232 SER B CA 1
ATOM 5495 C C . SER B 1 222 ? 27.102 7.605 74.189 1.00 19.03 232 SER B C 1
ATOM 5496 O O . SER B 1 222 ? 27.314 7.346 73.004 1.00 19.18 232 SER B O 1
ATOM 5499 N N . VAL B 1 223 ? 26.838 8.838 74.621 1.00 18.61 233 VAL B N 1
ATOM 5500 C CA . VAL B 1 223 ? 26.768 9.958 73.687 1.00 18.45 233 VAL B CA 1
ATOM 5501 C C . VAL B 1 223 ? 28.138 10.275 73.066 1.00 17.48 233 VAL B C 1
ATOM 5502 O O . VAL B 1 223 ? 28.220 10.560 71.870 1.00 17.41 233 VAL B O 1
ATOM 5506 N N . LYS B 1 224 ? 29.196 10.233 73.879 1.00 16.80 234 LYS B N 1
ATOM 5507 C CA . LYS B 1 224 ? 30.562 10.410 73.377 1.00 16.38 234 LYS B CA 1
ATOM 5508 C C . LYS B 1 224 ? 30.900 9.358 72.327 1.00 16.27 234 LYS B C 1
ATOM 5509 O O . LYS B 1 224 ? 31.362 9.690 71.234 1.00 15.85 234 LYS B O 1
ATOM 5515 N N . SER B 1 225 ? 30.656 8.097 72.678 1.00 16.02 235 SER B N 1
ATOM 5516 C CA . SER B 1 225 ? 30.934 6.952 71.807 1.00 16.15 235 SER B CA 1
ATOM 5517 C C . SER B 1 225 ? 30.227 7.090 70.462 1.00 15.98 235 SER B C 1
ATOM 5518 O O . SER B 1 225 ? 30.821 6.834 69.398 1.00 15.63 235 SER B O 1
ATOM 5521 N N . ARG B 1 226 ? 28.964 7.509 70.505 1.00 15.76 236 ARG B N 1
ATOM 5522 C CA . ARG B 1 226 ? 28.208 7.703 69.273 1.00 15.97 236 ARG B CA 1
ATOM 5523 C C . ARG B 1 226 ? 28.807 8.822 68.415 1.00 15.90 236 ARG B C 1
ATOM 5524 O O . ARG B 1 226 ? 28.957 8.671 67.198 1.00 15.95 236 ARG B O 1
ATOM 5532 N N . LEU B 1 227 ? 29.164 9.940 69.049 1.00 15.74 237 LEU B N 1
ATOM 5533 C CA . LEU B 1 227 ? 29.766 11.053 68.311 1.00 15.62 237 LEU B CA 1
ATOM 5534 C C . LEU B 1 227 ? 31.118 10.675 67.711 1.00 15.49 237 LEU B C 1
ATOM 5535 O O . LEU B 1 227 ? 31.437 11.074 66.586 1.00 15.56 237 LEU B O 1
ATOM 5540 N N . TRP B 1 228 ? 31.900 9.889 68.446 1.00 15.52 238 TRP B N 1
ATOM 5541 C CA . TRP B 1 228 ? 33.194 9.426 67.937 1.00 15.81 238 TRP B CA 1
ATOM 5542 C C . TRP B 1 228 ? 33.020 8.600 66.662 1.00 16.63 238 TRP B C 1
ATOM 5543 O O . TRP B 1 228 ? 33.856 8.656 65.757 1.00 16.75 238 TRP B O 1
ATOM 5554 N N . LYS B 1 229 ? 31.929 7.841 66.592 1.00 17.08 239 LYS B N 1
ATOM 5555 C CA . LYS B 1 229 ? 31.629 7.062 65.393 1.00 18.15 239 LYS B CA 1
ATOM 5556 C C . LYS B 1 229 ? 31.136 7.951 64.253 1.00 18.59 239 LYS B C 1
ATOM 5557 O O . LYS B 1 229 ? 31.547 7.781 63.104 1.00 18.87 239 LYS B O 1
ATOM 5563 N N . LEU B 1 230 ? 30.256 8.897 64.579 1.00 18.95 240 LEU B N 1
ATOM 5564 C CA . LEU B 1 230 ? 29.688 9.814 63.591 1.00 19.41 240 LEU B CA 1
ATOM 5565 C C . LEU B 1 230 ? 30.739 10.701 62.924 1.00 19.52 240 LEU B C 1
ATOM 5566 O O . LEU B 1 230 ? 30.643 10.998 61.730 1.00 20.09 240 LEU B O 1
ATOM 5571 N N . LEU B 1 231 ? 31.734 11.116 63.701 1.00 19.54 241 LEU B N 1
ATOM 5572 C CA . LEU B 1 231 ? 32.750 12.050 63.220 1.00 19.89 241 LEU B CA 1
ATOM 5573 C C . LEU B 1 231 ? 34.101 11.377 63.018 1.00 20.05 241 LEU B C 1
ATOM 5574 O O . LEU B 1 231 ? 35.149 12.011 63.133 1.00 20.41 241 LEU B O 1
ATOM 5579 N N . SER B 1 232 ? 34.071 10.084 62.708 1.00 20.26 242 SER B N 1
ATOM 5580 C CA . SER B 1 232 ? 35.296 9.347 62.437 1.00 20.54 242 SER B CA 1
ATOM 5581 C C . SER B 1 232 ? 35.906 9.865 61.136 1.00 20.73 242 SER B C 1
ATOM 5582 O O . SER B 1 232 ? 35.171 10.247 60.225 1.00 20.00 242 SER B O 1
ATOM 5585 N N . PRO B 1 233 ? 37.249 9.912 61.048 1.00 21.04 243 PRO B N 1
ATOM 5586 C CA . PRO B 1 233 ? 37.853 10.282 59.764 1.00 21.33 243 PRO B CA 1
ATOM 5587 C C . PRO B 1 233 ? 37.292 9.509 58.564 1.00 21.66 243 PRO B C 1
ATOM 5588 O O . PRO B 1 233 ? 37.097 10.103 57.513 1.00 21.40 243 PRO B O 1
ATOM 5592 N N . ALA B 1 234 ? 37.014 8.214 58.734 1.00 22.49 244 ALA B N 1
ATOM 5593 C CA . ALA B 1 234 ? 36.444 7.387 57.656 1.00 23.19 244 ALA B CA 1
ATOM 5594 C C . ALA B 1 234 ? 35.107 7.930 57.150 1.00 23.57 244 ALA B C 1
ATOM 5595 O O . ALA B 1 234 ? 34.886 8.039 55.940 1.00 23.85 244 ALA B O 1
ATOM 5597 N N . ARG B 1 235 ? 34.231 8.290 58.085 1.00 23.87 245 ARG B N 1
ATOM 5598 C CA . ARG B 1 235 ? 32.923 8.852 57.763 1.00 24.05 245 ARG B CA 1
ATOM 5599 C C . ARG B 1 235 ? 33.049 10.229 57.105 1.00 23.31 245 ARG B C 1
ATOM 5600 O O . ARG B 1 235 ? 32.326 10.543 56.160 1.00 23.18 245 ARG B O 1
ATOM 5608 N N . LEU B 1 236 ? 33.974 11.046 57.611 1.00 22.54 246 LEU B N 1
ATOM 5609 C CA . LEU B 1 236 ? 34.173 12.403 57.108 1.00 22.40 246 LEU B CA 1
ATOM 5610 C C . LEU B 1 236 ? 34.844 12.440 55.738 1.00 22.33 246 LEU B C 1
ATOM 5611 O O . LEU B 1 236 ? 34.655 13.390 54.980 1.00 22.14 246 LEU B O 1
ATOM 5616 N N . ALA B 1 237 ? 35.618 11.399 55.432 1.00 22.80 247 ALA B N 1
ATOM 5617 C CA . ALA B 1 237 ? 36.384 11.332 54.180 1.00 23.30 247 ALA B CA 1
ATOM 5618 C C . ALA B 1 237 ? 35.509 11.404 52.925 1.00 23.72 247 ALA B C 1
ATOM 5619 O O . ALA B 1 237 ? 35.958 11.886 51.883 1.00 24.06 247 ALA B O 1
ATOM 5621 N N . ARG B 1 238 ? 34.265 10.939 53.042 1.00 24.02 248 ARG B N 1
ATOM 5622 C CA . ARG B 1 238 ? 33.320 10.887 51.917 1.00 24.69 248 ARG B CA 1
ATOM 5623 C C . ARG B 1 238 ? 32.591 12.210 51.686 1.00 23.83 248 ARG B C 1
ATOM 5624 O O . ARG B 1 238 ? 31.853 12.357 50.708 1.00 24.22 248 ARG B O 1
ATOM 5632 N N . ARG B 1 239 ? 32.784 13.170 52.586 1.00 22.78 249 ARG B N 1
ATOM 5633 C CA . ARG B 1 239 ? 31.980 14.390 52.567 1.00 21.86 249 ARG B CA 1
ATOM 5634 C C . ARG B 1 239 ? 32.513 15.441 51.595 1.00 21.82 249 ARG B C 1
ATOM 5635 O O . ARG B 1 239 ? 33.717 15.515 51.336 1.00 22.04 249 ARG B O 1
ATOM 5643 N N . ALA B 1 240 ? 31.594 16.240 51.061 1.00 21.57 250 ALA B N 1
ATOM 5644 C CA . ALA B 1 240 ? 31.903 17.257 50.062 1.00 21.72 250 ALA B CA 1
ATOM 5645 C C . ALA B 1 240 ? 32.063 18.635 50.695 1.00 21.74 250 ALA B C 1
ATOM 5646 O O . ALA B 1 240 ? 31.491 18.915 51.753 1.00 21.70 250 ALA B O 1
ATOM 5648 N N . HIS B 1 241 ? 32.856 19.482 50.041 1.00 21.63 251 HIS B N 1
ATOM 5649 C CA . HIS B 1 241 ? 33.066 20.872 50.455 1.00 21.68 251 HIS B CA 1
ATOM 5650 C C . HIS B 1 241 ? 33.476 20.977 51.922 1.00 21.21 251 HIS B C 1
ATOM 5651 O O . HIS B 1 241 ? 32.913 21.772 52.681 1.00 21.16 251 HIS B O 1
ATOM 5658 N N . ARG B 1 242 ? 34.450 20.160 52.315 1.00 21.10 252 ARG B N 1
ATOM 5659 C CA . ARG B 1 242 ? 34.992 20.229 53.668 1.00 20.81 252 ARG B CA 1
ATOM 5660 C C . ARG B 1 242 ? 35.772 21.529 53.820 1.00 20.08 252 ARG B C 1
ATOM 5661 O O . ARG B 1 242 ? 36.395 22.009 52.865 1.00 20.22 252 ARG B O 1
ATOM 5669 N N . SER B 1 243 ? 35.727 22.101 55.019 1.00 18.85 253 SER B N 1
ATOM 5670 C CA . SER B 1 243 ? 36.445 23.333 55.298 1.00 18.23 253 SER B CA 1
ATOM 5671 C C . SER B 1 243 ? 37.954 23.118 55.288 1.00 17.88 253 SER B C 1
ATOM 5672 O O . SER B 1 243 ? 38.447 22.031 55.608 1.00 17.50 253 SER B O 1
ATOM 5675 N N . LYS B 1 244 ? 38.681 24.169 54.910 1.00 17.79 254 LYS B N 1
ATOM 5676 C CA . LYS B 1 244 ? 40.129 24.204 55.074 1.00 17.97 254 LYS B CA 1
ATOM 5677 C C . LYS B 1 244 ? 40.501 23.960 56.532 1.00 17.10 254 LYS B C 1
ATOM 5678 O O . LYS B 1 244 ? 41.478 23.268 56.824 1.00 17.41 254 LYS B O 1
ATOM 5684 N N . TRP B 1 245 ? 39.706 24.520 57.442 1.00 16.56 255 TRP B N 1
ATOM 5685 C CA . TRP B 1 245 ? 39.871 24.297 58.874 1.00 16.13 255 TRP B CA 1
ATOM 5686 C C . TRP B 1 245 ? 39.987 22.802 59.186 1.00 16.21 255 TRP B C 1
ATOM 5687 O O . TRP B 1 245 ? 40.913 22.380 59.876 1.00 16.14 255 TRP B O 1
ATOM 5698 N N . LEU B 1 246 ? 39.047 22.016 58.665 1.00 16.67 256 LEU B N 1
ATOM 5699 C CA . LEU B 1 246 ? 39.023 20.579 58.911 1.00 17.21 256 LEU B CA 1
ATOM 5700 C C . LEU B 1 246 ? 40.179 19.871 58.213 1.00 17.97 256 LEU B C 1
ATOM 5701 O O . LEU B 1 246 ? 40.882 19.074 58.842 1.00 18.02 256 LEU B O 1
ATOM 5706 N N . GLU B 1 247 ? 40.355 20.160 56.922 1.00 18.89 257 GLU B N 1
ATOM 5707 C CA . GLU B 1 247 ? 41.418 19.540 56.115 1.00 20.38 257 GLU B CA 1
ATOM 5708 C C . GLU B 1 247 ? 42.781 19.743 56.773 1.00 20.61 257 GLU B C 1
ATOM 5709 O O . GLU B 1 247 ? 43.544 18.783 56.948 1.00 20.98 257 GLU B O 1
ATOM 5715 N N . SER B 1 248 ? 43.066 20.989 57.156 1.00 20.83 258 SER B N 1
ATOM 5716 C CA . SER B 1 248 ? 44.322 21.347 57.812 1.00 21.13 258 SER B CA 1
ATOM 5717 C C . SER B 1 248 ? 44.492 20.679 59.177 1.00 21.38 258 SER B C 1
ATOM 5718 O O . SER B 1 248 ? 45.589 20.232 59.520 1.00 21.66 258 SER B O 1
ATOM 5721 N N . TYR B 1 249 ? 43.412 20.613 59.957 1.00 21.55 259 TYR B N 1
ATOM 5722 C CA . TYR B 1 249 ? 43.473 19.990 61.277 1.00 21.72 259 TYR B CA 1
ATOM 5723 C C . TYR B 1 249 ? 43.776 18.500 61.147 1.00 22.00 259 TYR B C 1
ATOM 5724 O O . TYR B 1 249 ? 44.581 17.964 61.907 1.00 21.94 259 TYR B O 1
ATOM 5733 N N . LEU B 1 250 ? 43.137 17.853 60.173 1.00 22.44 260 LEU B N 1
ATOM 5734 C CA . LEU B 1 250 ? 43.368 16.435 59.894 1.00 23.39 260 LEU B CA 1
ATOM 5735 C C . LEU B 1 250 ? 44.822 16.167 59.497 1.00 23.98 260 LEU B C 1
ATOM 5736 O O . LEU B 1 250 ? 45.434 15.227 60.008 1.00 23.93 260 LEU B O 1
ATOM 5741 N N . LEU B 1 251 ? 45.370 17.004 58.613 1.00 24.78 261 LEU B N 1
ATOM 5742 C CA . LEU B 1 251 ? 46.779 16.886 58.216 1.00 25.72 261 LEU B CA 1
ATOM 5743 C C . LEU B 1 251 ? 47.706 16.967 59.427 1.00 25.99 261 LEU B C 1
ATOM 5744 O O . LEU B 1 251 ? 48.616 16.145 59.578 1.00 26.29 261 LEU B O 1
ATOM 5749 N N . HIS B 1 252 ? 47.451 17.947 60.291 1.00 26.15 262 HIS B N 1
ATOM 5750 C CA . HIS B 1 252 ? 48.221 18.163 61.515 1.00 26.61 262 HIS B CA 1
ATOM 5751 C C . HIS B 1 252 ? 48.200 16.947 62.447 1.00 26.86 262 HIS B C 1
ATOM 5752 O O . HIS B 1 252 ? 49.229 16.578 63.015 1.00 26.61 262 HIS B O 1
ATOM 5759 N N . LEU B 1 253 ? 47.030 16.326 62.592 1.00 26.98 263 LEU B N 1
ATOM 5760 C CA . LEU B 1 253 ? 46.899 15.102 63.386 1.00 27.47 263 LEU B CA 1
ATOM 5761 C C . LEU B 1 253 ? 47.625 13.917 62.740 1.00 27.90 263 LEU B C 1
ATOM 5762 O O . LEU B 1 253 ? 48.301 13.149 63.430 1.00 27.77 263 LEU B O 1
ATOM 5767 N N . GLU B 1 254 ? 47.485 13.779 61.423 1.00 28.64 264 GLU B N 1
ATOM 5768 C CA . GLU B 1 254 ? 48.195 12.743 60.659 1.00 29.64 264 GLU B CA 1
ATOM 5769 C C . GLU B 1 254 ? 49.717 12.873 60.784 1.00 30.07 264 GLU B C 1
ATOM 5770 O O . GLU B 1 254 ? 50.423 11.868 60.910 1.00 30.03 264 GLU B O 1
ATOM 5776 N N . GLU B 1 255 ? 50.210 14.111 60.751 1.00 30.50 265 GLU B N 1
ATOM 5777 C CA . GLU B 1 255 ? 51.644 14.397 60.877 1.00 31.03 265 GLU B CA 1
ATOM 5778 C C . GLU B 1 255 ? 52.207 13.983 62.233 1.00 30.79 265 GLU B C 1
ATOM 5779 O O . GLU B 1 255 ? 53.367 13.573 62.325 1.00 30.99 265 GLU B O 1
ATOM 5785 N N . MET B 1 256 ? 51.385 14.105 63.276 1.00 30.51 266 MET B N 1
ATOM 5786 C CA . MET B 1 256 ? 51.763 13.723 64.638 1.00 30.42 266 MET B CA 1
ATOM 5787 C C . MET B 1 256 ? 51.670 12.213 64.875 1.00 29.63 266 MET B C 1
ATOM 5788 O O . MET B 1 256 ? 52.110 11.714 65.913 1.00 29.83 266 MET B O 1
ATOM 5793 N N . GLY B 1 257 ? 51.099 11.496 63.913 1.00 28.91 267 GLY B N 1
ATOM 5794 C CA . GLY B 1 257 ? 50.944 10.048 64.013 1.00 28.02 267 GLY B CA 1
ATOM 5795 C C . GLY B 1 257 ? 49.771 9.628 64.880 1.00 27.47 267 GLY B C 1
ATOM 5796 O O . GLY B 1 257 ? 49.779 8.546 65.468 1.00 27.44 267 GLY B O 1
ATOM 5797 N N . VAL B 1 258 ? 48.758 10.488 64.958 1.00 26.73 268 VAL B N 1
ATOM 5798 C CA . VAL B 1 258 ? 47.555 10.203 65.735 1.00 26.00 268 VAL B CA 1
ATOM 5799 C C . VAL B 1 258 ? 46.706 9.139 65.030 1.00 25.63 268 VAL B C 1
ATOM 5800 O O . VAL B 1 258 ? 46.460 9.227 63.823 1.00 25.50 268 VAL B O 1
ATOM 5804 N N . SER B 1 259 ? 46.281 8.129 65.790 1.00 25.27 269 SER B N 1
ATOM 5805 C CA . SER B 1 259 ? 45.434 7.047 65.282 1.00 25.20 269 SER B CA 1
ATOM 5806 C C . SER B 1 259 ? 44.069 7.574 64.839 1.00 25.30 269 SER B C 1
ATOM 5807 O O . SER B 1 259 ? 43.605 8.601 65.341 1.00 24.93 269 SER B O 1
ATOM 5810 N N . GLU B 1 260 ? 43.421 6.874 63.908 1.00 25.42 270 GLU B N 1
ATOM 5811 C CA . GLU B 1 260 ? 42.107 7.314 63.424 1.00 25.36 270 GLU B CA 1
ATOM 5812 C C . GLU B 1 260 ? 41.056 7.379 64.541 1.00 24.79 270 GLU B C 1
ATOM 5813 O O . GLU B 1 260 ? 40.192 8.256 64.529 1.00 24.58 270 GLU B O 1
ATOM 5819 N N . GLU B 1 261 ? 41.150 6.464 65.504 1.00 23.94 271 GLU B N 1
ATOM 5820 C CA . GLU B 1 261 ? 40.283 6.474 66.683 1.00 23.63 271 GLU B CA 1
ATOM 5821 C C . GLU B 1 261 ? 40.480 7.743 67.522 1.00 22.45 271 GLU B C 1
ATOM 5822 O O . GLU B 1 261 ? 39.507 8.391 67.926 1.00 21.57 271 GLU B O 1
ATOM 5828 N N . MET B 1 262 ? 41.739 8.094 67.778 1.00 21.45 272 MET B N 1
ATOM 5829 C CA . MET B 1 262 ? 42.052 9.295 68.551 1.00 20.81 272 MET B CA 1
ATOM 5830 C C . MET B 1 262 ? 41.686 10.566 67.775 1.00 19.96 272 MET B C 1
ATOM 5831 O O . MET B 1 262 ? 41.236 11.554 68.369 1.00 19.36 272 MET B O 1
ATOM 5836 N N . GLN B 1 263 ? 41.867 10.536 66.454 1.00 18.91 273 GLN B N 1
ATOM 5837 C CA . GLN B 1 263 ? 41.449 11.652 65.601 1.00 18.46 273 GLN B CA 1
ATOM 5838 C C . GLN B 1 263 ? 39.956 11.933 65.750 1.00 17.70 273 GLN B C 1
ATOM 5839 O O . GLN B 1 263 ? 39.554 13.091 65.871 1.00 17.06 273 GLN B O 1
ATOM 5845 N N . ALA B 1 264 ? 39.146 10.874 65.755 1.00 17.16 274 ALA B N 1
ATOM 5846 C CA . ALA B 1 264 ? 37.701 11.011 65.974 1.00 16.12 274 ALA B CA 1
ATOM 5847 C C . ALA B 1 264 ? 37.408 11.733 67.286 1.00 15.88 274 ALA B C 1
ATOM 5848 O O . ALA B 1 264 ? 36.538 12.602 67.339 1.00 15.27 274 ALA B O 1
ATOM 5850 N N . ARG B 1 265 ? 38.149 11.387 68.336 1.00 15.24 275 ARG B N 1
ATOM 5851 C CA . ARG B 1 265 ? 37.963 12.036 69.639 1.00 15.26 275 ARG B CA 1
ATOM 5852 C C . ARG B 1 265 ? 38.355 13.512 69.569 1.00 15.06 275 ARG B C 1
ATOM 5853 O O . ARG B 1 265 ? 37.684 14.368 70.140 1.00 14.43 275 ARG B O 1
ATOM 5861 N N . ALA B 1 266 ? 39.440 13.804 68.855 1.00 15.02 276 ALA B N 1
ATOM 5862 C CA . ALA B 1 266 ? 39.861 15.198 68.656 1.00 15.20 276 ALA B CA 1
ATOM 5863 C C . ALA B 1 266 ? 38.814 15.995 67.881 1.00 15.34 276 ALA B C 1
ATOM 5864 O O . ALA B 1 266 ? 38.549 17.162 68.186 1.00 15.50 276 ALA B O 1
ATOM 5866 N N . LEU B 1 267 ? 38.225 15.358 66.873 1.00 15.11 277 LEU B N 1
ATOM 5867 C CA . LEU B 1 267 ? 37.220 16.016 66.039 1.00 15.30 277 LEU B CA 1
ATOM 5868 C C . LEU B 1 267 ? 35.940 16.338 66.814 1.00 14.94 277 LEU B C 1
ATOM 5869 O O . LEU B 1 267 ? 35.308 17.360 66.553 1.00 15.05 277 LEU B O 1
ATOM 5874 N N . VAL B 1 268 ? 35.580 15.475 67.768 1.00 14.49 278 VAL B N 1
ATOM 5875 C CA . VAL B 1 268 ? 34.425 15.712 68.638 1.00 14.47 278 VAL B CA 1
ATOM 5876 C C . VAL B 1 268 ? 34.728 16.817 69.655 1.00 14.44 278 VAL B C 1
ATOM 5877 O O . VAL B 1 268 ? 33.872 17.663 69.934 1.00 14.01 278 VAL B O 1
ATOM 5881 N N . LEU B 1 269 ? 35.955 16.825 70.177 1.00 14.40 279 LEU B N 1
ATOM 5882 C CA . LEU B 1 269 ? 36.430 17.948 70.983 1.00 14.43 279 LEU B CA 1
ATOM 5883 C C . LEU B 1 269 ? 36.234 19.251 70.210 1.00 14.02 279 LEU B C 1
ATOM 5884 O O . LEU B 1 269 ? 35.688 20.216 70.738 1.00 13.71 279 LEU B O 1
ATOM 5889 N N . GLN B 1 270 ? 36.647 19.258 68.947 1.00 13.70 280 GLN B N 1
ATOM 5890 C CA . GLN B 1 270 ? 36.529 20.460 68.129 1.00 13.82 280 GLN B CA 1
ATOM 5891 C C . GLN B 1 270 ? 35.076 20.848 67.856 1.00 13.73 280 GLN B C 1
ATOM 5892 O O . GLN B 1 270 ? 34.745 22.039 67.811 1.00 13.24 280 GLN B O 1
ATOM 5898 N N . LEU B 1 271 ? 34.210 19.845 67.704 1.00 13.65 281 LEU B N 1
ATOM 5899 C CA . LEU B 1 271 ? 32.787 20.102 67.528 1.00 13.64 281 LEU B CA 1
ATOM 5900 C C . LEU B 1 271 ? 32.250 20.885 68.730 1.00 13.51 281 LEU B C 1
ATOM 5901 O O . LEU B 1 271 ? 31.597 21.919 68.567 1.00 12.87 281 LEU B O 1
ATOM 5906 N N . TRP B 1 272 ? 32.540 20.409 69.939 1.00 13.20 282 TRP B N 1
ATOM 5907 C CA . TRP B 1 272 ? 32.071 21.113 71.128 1.00 13.64 282 TRP B CA 1
ATOM 5908 C C . TRP B 1 272 ? 32.739 22.480 71.272 1.00 13.66 282 TRP B C 1
ATOM 5909 O O . TRP B 1 272 ? 32.086 23.469 71.596 1.00 13.27 282 TRP B O 1
ATOM 5920 N N . ALA B 1 273 ? 34.046 22.531 71.029 1.00 13.75 283 ALA B N 1
ATOM 5921 C CA . ALA B 1 273 ? 34.799 23.768 71.222 1.00 13.94 283 ALA B CA 1
ATOM 5922 C C . ALA B 1 273 ? 34.233 24.866 70.339 1.00 14.15 283 ALA B C 1
ATOM 5923 O O . ALA B 1 273 ? 33.980 25.978 70.812 1.00 14.70 283 ALA B O 1
ATOM 5925 N N . THR B 1 274 ? 34.006 24.535 69.067 1.00 14.09 284 THR B N 1
ATOM 5926 C CA . THR B 1 274 ? 33.603 25.525 68.057 1.00 14.17 284 THR B CA 1
ATOM 5927 C C . THR B 1 274 ? 32.092 25.763 67.951 1.00 14.25 284 THR B C 1
ATOM 5928 O O . THR B 1 274 ? 31.670 26.792 67.426 1.00 14.69 284 THR B O 1
ATOM 5932 N N . GLN B 1 275 ? 31.281 24.824 68.439 1.00 13.86 285 GLN B N 1
ATOM 5933 C CA . GLN B 1 275 ? 29.827 24.924 68.266 1.00 13.77 285 GLN B CA 1
ATOM 5934 C C . GLN B 1 275 ? 29.027 25.091 69.557 1.00 13.46 285 GLN B C 1
ATOM 5935 O O . GLN B 1 275 ? 27.796 25.207 69.510 1.00 14.06 285 GLN B O 1
ATOM 5941 N N . GLY B 1 276 ? 29.712 25.109 70.700 1.00 12.79 286 GLY B N 1
ATOM 5942 C CA . GLY B 1 276 ? 29.045 25.139 72.003 1.00 12.92 286 GLY B CA 1
ATOM 5943 C C . GLY B 1 276 ? 28.575 26.505 72.463 1.00 12.80 286 GLY B C 1
ATOM 5944 O O . GLY B 1 276 ? 27.903 26.608 73.493 1.00 13.67 286 GLY B O 1
ATOM 5945 N N . ASN B 1 277 ? 28.918 27.550 71.706 1.00 12.64 287 ASN B N 1
ATOM 5946 C CA . ASN B 1 277 ? 28.588 28.932 72.101 1.00 12.59 287 ASN B CA 1
ATOM 5947 C C . ASN B 1 277 ? 27.696 29.726 71.143 1.00 12.59 287 ASN B C 1
ATOM 5948 O O . ASN B 1 277 ? 26.916 30.567 71.597 1.00 12.01 287 ASN B O 1
ATOM 5953 N N . MET B 1 278 ? 27.809 29.482 69.839 1.00 12.75 288 MET B N 1
ATOM 5954 C CA . MET B 1 278 ? 27.025 30.253 68.862 1.00 13.49 288 MET B CA 1
ATOM 5955 C C . MET B 1 278 ? 25.513 30.163 69.088 1.00 13.04 288 MET B C 1
ATOM 5956 O O . MET B 1 278 ? 24.844 31.194 69.168 1.00 12.79 288 MET B O 1
ATOM 5961 N N . GLY B 1 279 ? 24.996 28.938 69.188 1.00 13.04 289 GLY B N 1
ATOM 5962 C CA . GLY B 1 279 ? 23.566 28.707 69.447 1.00 12.66 289 GLY B CA 1
ATOM 5963 C C . GLY B 1 279 ? 23.033 29.427 70.683 1.00 12.35 289 GLY B C 1
ATOM 5964 O O . GLY B 1 279 ? 22.075 30.208 70.584 1.00 12.65 289 GLY B O 1
ATOM 5965 N N . PRO B 1 280 ? 23.632 29.159 71.862 1.00 12.36 290 PRO B N 1
ATOM 5966 C CA . PRO B 1 280 ? 23.314 29.907 73.087 1.00 11.88 290 PRO B CA 1
ATOM 5967 C C . PRO B 1 280 ? 23.422 31.425 72.947 1.00 11.72 290 PRO B C 1
ATOM 5968 O O . PRO B 1 280 ? 22.549 32.137 73.454 1.00 11.72 290 PRO B O 1
ATOM 5972 N N . ALA B 1 281 ? 24.454 31.916 72.252 1.00 11.06 291 ALA B N 1
ATOM 5973 C CA . ALA B 1 281 ? 24.601 33.361 72.046 1.00 11.22 291 ALA B CA 1
ATOM 5974 C C . ALA B 1 281 ? 23.397 33.929 71.311 1.00 11.05 291 ALA B C 1
ATOM 5975 O O . ALA B 1 281 ? 22.856 34.965 71.708 1.00 11.04 291 ALA B O 1
ATOM 5977 N N . ALA B 1 282 ? 22.971 33.226 70.261 1.00 10.98 292 ALA B N 1
ATOM 5978 C CA . ALA B 1 282 ? 21.854 33.666 69.429 1.00 11.58 292 ALA B CA 1
ATOM 5979 C C . ALA B 1 282 ? 20.523 33.545 70.170 1.00 11.84 292 ALA B C 1
ATOM 5980 O O . ALA B 1 282 ? 19.628 34.367 69.960 1.00 12.36 292 ALA B O 1
ATOM 5982 N N . PHE B 1 283 ? 20.399 32.534 71.036 1.00 11.80 293 PHE B N 1
ATOM 5983 C CA . PHE B 1 283 ? 19.220 32.422 71.912 1.00 12.22 293 PHE B CA 1
ATOM 5984 C C . PHE B 1 283 ? 19.037 33.696 72.731 1.00 12.31 293 PHE B C 1
ATOM 5985 O O . PHE B 1 283 ? 17.959 34.295 72.715 1.00 12.70 293 PHE B O 1
ATOM 5993 N N . TRP B 1 284 ? 20.075 34.117 73.456 1.00 12.19 294 TRP B N 1
ATOM 5994 C CA . TRP B 1 284 ? 19.947 35.304 74.304 1.00 12.01 294 TRP B CA 1
ATOM 5995 C C . TRP B 1 284 ? 19.660 36.539 73.467 1.00 12.03 294 TRP B C 1
ATOM 5996 O O . TRP B 1 284 ? 18.819 37.364 73.826 1.00 12.25 294 TRP B O 1
ATOM 6007 N N . LEU B 1 285 ? 20.346 36.658 72.334 1.00 11.99 295 LEU B N 1
ATOM 6008 C CA . LEU B 1 285 ? 20.157 37.809 71.460 1.00 12.46 295 LEU B CA 1
ATOM 6009 C C . LEU B 1 285 ? 18.688 37.920 71.021 1.00 12.81 295 LEU B C 1
ATOM 6010 O O . LEU B 1 285 ? 18.070 38.978 71.152 1.00 13.02 295 LEU B O 1
ATOM 6015 N N . LEU B 1 286 ? 18.141 36.818 70.515 1.00 12.94 296 LEU B N 1
ATOM 6016 C CA . LEU B 1 286 ? 16.758 36.802 70.038 1.00 13.59 296 LEU B CA 1
ATOM 6017 C C . LEU B 1 286 ? 15.785 37.045 71.185 1.00 14.04 296 LEU B C 1
ATOM 6018 O O . LEU B 1 286 ? 14.812 37.793 71.030 1.00 14.65 296 LEU B O 1
ATOM 6023 N N . LEU B 1 287 ? 16.063 36.441 72.340 1.00 14.05 297 LEU B N 1
ATOM 6024 C CA . LEU B 1 287 ? 15.218 36.642 73.520 1.00 14.24 297 LEU B CA 1
ATOM 6025 C C . LEU B 1 287 ? 15.196 38.107 73.948 1.00 14.63 297 LEU B C 1
ATOM 6026 O O . LEU B 1 287 ? 14.126 38.663 74.212 1.00 14.59 297 LEU B O 1
ATOM 6031 N N . PHE B 1 288 ? 16.369 38.736 74.006 1.00 14.40 298 PHE B N 1
ATOM 6032 C CA . PHE B 1 288 ? 16.451 40.150 74.379 1.00 15.13 298 PHE B CA 1
ATOM 6033 C C . PHE B 1 288 ? 15.665 41.011 73.395 1.00 15.78 298 PHE B C 1
ATOM 6034 O O . PHE B 1 288 ? 14.954 41.933 73.799 1.00 16.37 298 PHE B O 1
ATOM 6042 N N . LEU B 1 289 ? 15.780 40.704 72.104 1.00 16.26 299 LEU B N 1
ATOM 6043 C CA . LEU B 1 289 ? 15.029 41.441 71.094 1.00 16.94 299 LEU B CA 1
ATOM 6044 C C . LEU B 1 289 ? 13.519 41.255 71.262 1.00 17.21 299 LEU B C 1
ATOM 6045 O O . LEU B 1 289 ? 12.756 42.230 71.183 1.00 17.84 299 LEU B O 1
ATOM 6050 N N . LEU B 1 290 ? 13.095 40.014 71.504 1.00 17.37 300 LEU B N 1
ATOM 6051 C CA . LEU B 1 290 ? 11.668 39.697 71.676 1.00 18.09 300 LEU B CA 1
ATOM 6052 C C . LEU B 1 290 ? 11.074 40.363 72.917 1.00 18.87 300 LEU B C 1
ATOM 6053 O O . LEU B 1 290 ? 9.874 40.678 72.953 1.00 19.27 300 LEU B O 1
ATOM 6058 N N . LYS B 1 291 ? 11.915 40.589 73.924 1.00 19.11 301 LYS B N 1
ATOM 6059 C CA . LYS B 1 291 ? 11.481 41.215 75.181 1.00 20.27 301 LYS B CA 1
ATOM 6060 C C . LYS B 1 291 ? 11.602 42.738 75.163 1.00 20.65 301 LYS B C 1
ATOM 6061 O O . LYS B 1 291 ? 11.100 43.414 76.069 1.00 21.43 301 LYS B O 1
ATOM 6067 N N . ASN B 1 292 ? 12.264 43.274 74.139 1.00 20.88 302 ASN B N 1
ATOM 6068 C CA . ASN B 1 292 ? 12.476 44.717 74.010 1.00 21.43 302 ASN B CA 1
ATOM 6069 C C . ASN B 1 292 ? 12.060 45.241 72.635 1.00 22.05 302 ASN B C 1
ATOM 6070 O O . ASN B 1 292 ? 12.895 45.369 71.738 1.00 21.56 302 ASN B O 1
ATOM 6075 N N . PRO B 1 293 ? 10.761 45.560 72.474 1.00 22.86 303 PRO B N 1
ATOM 6076 C CA . PRO B 1 293 ? 10.183 46.007 71.204 1.00 23.26 303 PRO B CA 1
ATOM 6077 C C . PRO B 1 293 ? 10.954 47.110 70.469 1.00 23.46 303 PRO B C 1
ATOM 6078 O O . PRO B 1 293 ? 11.057 47.055 69.240 1.00 23.48 303 PRO B O 1
ATOM 6082 N N . GLU B 1 294 ? 11.493 48.095 71.191 1.00 23.90 304 GLU B N 1
ATOM 6083 C CA . GLU B 1 294 ? 12.236 49.183 70.539 1.00 24.69 304 GLU B CA 1
ATOM 6084 C C . GLU B 1 294 ? 13.537 48.667 69.909 1.00 23.83 304 GLU B C 1
ATOM 6085 O O . GLU B 1 294 ? 13.928 49.103 68.824 1.00 23.77 304 GLU B O 1
ATOM 6091 N N . ALA B 1 295 ? 14.187 47.727 70.594 1.00 22.98 305 ALA B N 1
ATOM 6092 C CA . ALA B 1 295 ? 15.400 47.090 70.088 1.00 22.28 305 ALA B CA 1
ATOM 6093 C C . ALA B 1 295 ? 15.104 46.264 68.833 1.00 21.76 305 ALA B C 1
ATOM 6094 O O . ALA B 1 295 ? 15.805 46.384 67.820 1.00 21.20 305 ALA B O 1
ATOM 6096 N N . LEU B 1 296 ? 14.060 45.438 68.909 1.00 21.73 306 LEU B N 1
ATOM 6097 C CA . LEU B 1 296 ? 13.621 44.609 67.788 1.00 21.82 306 LEU B CA 1
ATOM 6098 C C . LEU B 1 296 ? 13.314 45.460 66.553 1.00 21.67 306 LEU B C 1
ATOM 6099 O O . LEU B 1 296 ? 13.722 45.118 65.438 1.00 21.28 306 LEU B O 1
ATOM 6104 N N . ALA B 1 297 ? 12.602 46.567 66.765 1.00 21.77 307 ALA B N 1
ATOM 6105 C CA . ALA B 1 297 ? 12.247 47.486 65.684 1.00 21.90 307 ALA B CA 1
ATOM 6106 C C . ALA B 1 297 ? 13.480 48.123 65.051 1.00 21.87 307 ALA B C 1
ATOM 6107 O O . ALA B 1 297 ? 13.532 48.305 63.837 1.00 22.37 307 ALA B O 1
ATOM 6109 N N . ALA B 1 298 ? 14.471 48.455 65.877 1.00 21.66 308 ALA B N 1
ATOM 6110 C CA . ALA B 1 298 ? 15.724 49.039 65.398 1.00 21.26 308 ALA B CA 1
ATOM 6111 C C . ALA B 1 298 ? 16.524 48.051 64.545 1.00 21.05 308 ALA B C 1
ATOM 6112 O O . ALA B 1 298 ? 17.079 48.426 63.517 1.00 20.92 308 ALA B O 1
ATOM 6114 N N . VAL B 1 299 ? 16.573 46.790 64.976 1.00 20.92 309 VAL B N 1
ATOM 6115 C CA . VAL B 1 299 ? 17.242 45.739 64.202 1.00 20.87 309 VAL B CA 1
ATOM 6116 C C . VAL B 1 299 ? 16.487 45.436 62.904 1.00 21.21 309 VAL B C 1
ATOM 6117 O O . VAL B 1 299 ? 17.086 45.450 61.826 1.00 20.99 309 VAL B O 1
ATOM 6121 N N . ARG B 1 300 ? 15.184 45.173 63.017 1.00 21.53 310 ARG B N 1
ATOM 6122 C CA . ARG B 1 300 ? 14.332 44.930 61.846 1.00 22.23 310 ARG B CA 1
ATOM 6123 C C . ARG B 1 300 ? 14.416 46.075 60.839 1.00 22.20 310 ARG B C 1
ATOM 6124 O O . ARG B 1 300 ? 14.486 45.841 59.633 1.00 22.27 310 ARG B O 1
ATOM 6132 N N . GLY B 1 301 ? 14.405 47.309 61.341 1.00 22.14 311 GLY B N 1
ATOM 6133 C CA . GLY B 1 301 ? 14.493 48.498 60.491 1.00 22.37 311 GLY B CA 1
ATOM 6134 C C . GLY B 1 301 ? 15.807 48.577 59.744 1.00 22.44 311 GLY B C 1
ATOM 6135 O O . GLY B 1 301 ? 15.836 48.857 58.544 1.00 22.37 311 GLY B O 1
ATOM 6136 N N . GLU B 1 302 ? 16.899 48.317 60.463 1.00 22.36 312 GLU B N 1
ATOM 6137 C CA . GLU B 1 302 ? 18.224 48.258 59.861 1.00 22.48 312 GLU B CA 1
ATOM 6138 C C . GLU B 1 302 ? 18.299 47.204 58.755 1.00 22.89 312 GLU B C 1
ATOM 6139 O O . GLU B 1 302 ? 18.797 47.484 57.667 1.00 22.77 312 GLU B O 1
ATOM 6145 N N . LEU B 1 303 ? 17.789 46.006 59.039 1.00 23.40 313 LEU B N 1
ATOM 6146 C CA . LEU B 1 303 ? 17.856 44.891 58.095 1.00 24.34 313 LEU B CA 1
ATOM 6147 C C . LEU B 1 303 ? 17.015 45.131 56.847 1.00 25.04 313 LEU B C 1
ATOM 6148 O O . LEU B 1 303 ? 17.468 44.858 55.735 1.00 25.01 313 LEU B O 1
ATOM 6153 N N . GLU B 1 304 ? 15.799 45.639 57.034 1.00 25.68 314 GLU B N 1
ATOM 6154 C CA . GLU B 1 304 ? 14.920 45.950 55.906 1.00 27.15 314 GLU B CA 1
ATOM 6155 C C . GLU B 1 304 ? 15.557 47.013 55.014 1.00 27.57 314 GLU B C 1
ATOM 6156 O O . GLU B 1 304 ? 15.558 46.879 53.788 1.00 28.08 314 GLU B O 1
ATOM 6162 N N . SER B 1 305 ? 16.110 48.052 55.639 1.00 28.26 315 SER B N 1
ATOM 6163 C CA . SER B 1 305 ? 16.746 49.154 54.918 1.00 28.97 315 SER B CA 1
ATOM 6164 C C . SER B 1 305 ? 17.902 48.690 54.042 1.00 29.38 315 SER B C 1
ATOM 6165 O O . SER B 1 305 ? 17.941 49.006 52.853 1.00 29.21 315 SER B O 1
ATOM 6168 N N . ILE B 1 306 ? 18.834 47.941 54.631 1.00 29.71 316 ILE B N 1
ATOM 6169 C CA . ILE B 1 306 ? 20.040 47.512 53.918 1.00 30.26 316 ILE B CA 1
ATOM 6170 C C . ILE B 1 306 ? 19.763 46.473 52.828 1.00 30.72 316 ILE B C 1
ATOM 6171 O O . ILE B 1 306 ? 20.395 46.506 51.771 1.00 30.66 316 ILE B O 1
ATOM 6176 N N . LEU B 1 307 ? 18.824 45.561 53.084 1.00 31.38 317 LEU B N 1
ATOM 6177 C CA . LEU B 1 307 ? 18.473 44.531 52.102 1.00 32.17 317 LEU B CA 1
ATOM 6178 C C . LEU B 1 307 ? 17.807 45.147 50.881 1.00 32.87 317 LEU B C 1
ATOM 6179 O O . LEU B 1 307 ? 18.074 44.739 49.747 1.00 33.10 317 LEU B O 1
ATOM 6184 N N . TRP B 1 308 ? 16.949 46.136 51.120 1.00 33.78 318 TRP B N 1
ATOM 6185 C CA . TRP B 1 308 ? 16.379 46.929 50.041 1.00 34.60 318 TRP B CA 1
ATOM 6186 C C . TRP B 1 308 ? 17.472 47.838 49.480 1.00 35.22 318 TRP B C 1
ATOM 6187 O O . TRP B 1 308 ? 18.190 48.491 50.237 1.00 35.31 318 TRP B O 1
ATOM 6198 N N . GLN B 1 309 ? 17.611 47.864 48.157 1.00 35.97 319 GLN B N 1
ATOM 6199 C CA . GLN B 1 309 ? 18.644 48.681 47.511 1.00 36.64 319 GLN B CA 1
ATOM 6200 C C . GLN B 1 309 ? 18.103 49.363 46.253 1.00 36.80 319 GLN B C 1
ATOM 6201 O O . GLN B 1 309 ? 18.809 50.134 45.594 1.00 37.18 319 GLN B O 1
ATOM 6207 N N . THR B 1 319 ? 24.354 34.531 48.126 1.00 38.82 329 THR B N 1
ATOM 6208 C CA . THR B 1 319 ? 22.947 34.799 48.420 1.00 38.80 329 THR B CA 1
ATOM 6209 C C . THR B 1 319 ? 22.792 35.897 49.484 1.00 38.48 329 THR B C 1
ATOM 6210 O O . THR B 1 319 ? 21.772 36.590 49.520 1.00 38.62 329 THR B O 1
ATOM 6214 N N . LEU B 1 320 ? 23.802 36.047 50.345 1.00 37.97 330 LEU B N 1
ATOM 6215 C CA . LEU B 1 320 ? 23.890 37.199 51.249 1.00 37.48 330 LEU B CA 1
ATOM 6216 C C . LEU B 1 320 ? 25.287 37.813 51.151 1.00 36.99 330 LEU B C 1
ATOM 6217 O O . LEU B 1 320 ? 26.241 37.273 51.720 1.00 37.07 330 LEU B O 1
ATOM 6222 N N . PRO B 1 321 ? 25.413 38.943 50.428 1.00 36.39 331 PRO B N 1
ATOM 6223 C CA . PRO B 1 321 ? 26.705 39.615 50.255 1.00 35.80 331 PRO B CA 1
ATOM 6224 C C . PRO B 1 321 ? 27.296 40.110 51.575 1.00 35.25 331 PRO B C 1
ATOM 6225 O O . PRO B 1 321 ? 26.566 40.613 52.433 1.00 35.12 331 PRO B O 1
ATOM 6229 N N . GLN B 1 322 ? 28.613 39.962 51.725 1.00 34.46 332 GLN B N 1
ATOM 6230 C CA . GLN B 1 322 ? 29.322 40.399 52.930 1.00 33.78 332 GLN B CA 1
ATOM 6231 C C . GLN B 1 322 ? 29.168 41.900 53.182 1.00 33.47 332 GLN B C 1
ATOM 6232 O O . GLN B 1 322 ? 29.143 42.345 54.333 1.00 33.20 332 GLN B O 1
ATOM 6238 N N . LYS B 1 323 ? 29.057 42.668 52.099 1.00 33.06 333 LYS B N 1
ATOM 6239 C CA . LYS B 1 323 ? 28.834 44.111 52.174 1.00 32.75 333 LYS B CA 1
ATOM 6240 C C . LYS B 1 323 ? 27.572 44.444 52.975 1.00 32.25 333 LYS B C 1
ATOM 6241 O O . LYS B 1 323 ? 27.541 45.430 53.711 1.00 32.08 333 LYS B O 1
ATOM 6247 N N . VAL B 1 324 ? 26.540 43.616 52.823 1.00 31.66 334 VAL B N 1
ATOM 6248 C CA . VAL B 1 324 ? 25.299 43.773 53.583 1.00 31.41 334 VAL B CA 1
ATOM 6249 C C . VAL B 1 324 ? 25.550 43.453 55.060 1.00 31.12 334 VAL B C 1
ATOM 6250 O O . VAL B 1 324 ? 25.126 44.203 55.945 1.00 31.02 334 VAL B O 1
ATOM 6254 N N . LEU B 1 325 ? 26.257 42.351 55.313 1.00 30.82 335 LEU B N 1
ATOM 6255 C CA . LEU B 1 325 ? 26.604 41.937 56.677 1.00 30.55 335 LEU B CA 1
ATOM 6256 C C . LEU B 1 325 ? 27.373 42.990 57.467 1.00 30.38 335 LEU B C 1
ATOM 6257 O O . LEU B 1 325 ? 27.076 43.215 58.643 1.00 30.39 335 LEU B O 1
ATOM 6262 N N . ASP B 1 326 ? 28.353 43.635 56.834 1.00 29.93 336 ASP B N 1
ATOM 6263 C CA . ASP B 1 326 ? 29.147 44.653 57.531 1.00 29.76 336 ASP B CA 1
ATOM 6264 C C . ASP B 1 326 ? 28.534 46.057 57.498 1.00 28.95 336 ASP B C 1
ATOM 6265 O O . ASP B 1 326 ? 29.206 47.045 57.804 1.00 29.30 336 ASP B O 1
ATOM 6270 N N . SER B 1 327 ? 27.252 46.127 57.140 1.00 27.78 337 SER B N 1
ATOM 6271 C CA . SER B 1 327 ? 26.484 47.371 57.200 1.00 26.72 337 SER B CA 1
ATOM 6272 C C . SER B 1 327 ? 25.384 47.277 58.258 1.00 25.65 337 SER B C 1
ATOM 6273 O O . SER B 1 327 ? 24.292 47.833 58.089 1.00 25.32 337 SER B O 1
ATOM 6276 N N . THR B 1 328 ? 25.678 46.574 59.353 1.00 24.48 338 THR B N 1
ATOM 6277 C CA . THR B 1 328 ? 24.715 46.390 60.440 1.00 23.58 338 THR B CA 1
ATOM 6278 C C . THR B 1 328 ? 25.240 46.896 61.794 1.00 22.80 338 THR B C 1
ATOM 6279 O O . THR B 1 328 ? 25.428 46.100 62.728 1.00 22.36 338 THR B O 1
ATOM 6283 N N . PRO B 1 329 ? 25.472 48.220 61.920 1.00 21.93 339 PRO B N 1
ATOM 6284 C CA . PRO B 1 329 ? 25.978 48.727 63.202 1.00 21.20 339 PRO B CA 1
ATOM 6285 C C . PRO B 1 329 ? 25.071 48.424 64.399 1.00 20.23 339 PRO B C 1
ATOM 6286 O O . PRO B 1 329 ? 25.573 48.084 65.479 1.00 19.82 339 PRO B O 1
ATOM 6290 N N . VAL B 1 330 ? 23.756 48.543 64.213 1.00 19.09 340 VAL B N 1
ATOM 6291 C CA . VAL B 1 330 ? 22.802 48.280 65.297 1.00 18.30 340 VAL B CA 1
ATOM 6292 C C . VAL B 1 330 ? 22.858 46.810 65.725 1.00 17.54 340 VAL B C 1
ATOM 6293 O O . VAL B 1 330 ? 22.916 46.508 66.920 1.00 16.98 340 VAL B O 1
ATOM 6297 N N . LEU B 1 331 ? 22.846 45.898 64.754 1.00 16.71 341 LEU B N 1
ATOM 6298 C CA . LEU B 1 331 ? 22.935 44.470 65.078 1.00 16.19 341 LEU B CA 1
ATOM 6299 C C . LEU B 1 331 ? 24.263 44.120 65.753 1.00 15.74 341 LEU B C 1
ATOM 6300 O O . LEU B 1 331 ? 24.290 43.288 66.666 1.00 15.62 341 LEU B O 1
ATOM 6305 N N . ASP B 1 332 ? 25.351 44.753 65.311 1.00 15.36 342 ASP B N 1
ATOM 6306 C CA . ASP B 1 332 ? 26.658 44.594 65.975 1.00 15.28 342 ASP B CA 1
ATOM 6307 C C . ASP B 1 332 ? 26.591 44.976 67.447 1.00 14.73 342 ASP B C 1
ATOM 6308 O O . ASP B 1 332 ? 27.108 44.259 68.304 1.00 14.20 342 ASP B O 1
ATOM 6313 N N . SER B 1 333 ? 25.963 46.114 67.736 1.00 14.12 343 SER B N 1
ATOM 6314 C CA . SER B 1 333 ? 25.783 46.568 69.118 1.00 13.66 343 SER B CA 1
ATOM 6315 C C . SER B 1 333 ? 24.939 45.591 69.932 1.00 13.78 343 SER B C 1
ATOM 6316 O O . SER B 1 333 ? 25.276 45.265 71.076 1.00 13.48 343 SER B O 1
ATOM 6319 N N . VAL B 1 334 ? 23.845 45.125 69.329 1.00 13.07 344 VAL B N 1
ATOM 6320 C CA . VAL B 1 334 ? 22.964 44.138 69.943 1.00 13.34 344 VAL B CA 1
ATOM 6321 C C . VAL B 1 334 ? 23.712 42.847 70.307 1.00 13.01 344 VAL B C 1
ATOM 6322 O O . VAL B 1 334 ? 23.523 42.311 71.396 1.00 12.92 344 VAL B O 1
ATOM 6326 N N . LEU B 1 335 ? 24.576 42.369 69.410 1.00 12.90 345 LEU B N 1
ATOM 6327 C CA . LEU B 1 335 ? 25.336 41.147 69.692 1.00 12.83 345 LEU B CA 1
ATOM 6328 C C . LEU B 1 335 ? 26.342 41.378 70.822 1.00 12.65 345 LEU B C 1
ATOM 6329 O O . LEU B 1 335 ? 26.475 40.544 71.728 1.00 12.60 345 LEU B O 1
ATOM 6334 N N . SER B 1 336 ? 27.038 42.510 70.765 1.00 12.68 346 SER B N 1
ATOM 6335 C CA . SER B 1 336 ? 28.000 42.878 71.805 1.00 13.01 346 SER B CA 1
ATOM 6336 C C . SER B 1 336 ? 27.322 42.988 73.166 1.00 13.21 346 SER B C 1
ATOM 6337 O O . SER B 1 336 ? 27.848 42.508 74.174 1.00 12.78 346 SER B O 1
ATOM 6340 N N . GLU B 1 337 ? 26.145 43.605 73.184 1.00 13.52 347 GLU B N 1
ATOM 6341 C CA . GLU B 1 337 ? 25.386 43.770 74.421 1.00 14.31 347 GLU B CA 1
ATOM 6342 C C . GLU B 1 337 ? 24.852 42.449 74.972 1.00 14.52 347 GLU B C 1
ATOM 6343 O O . GLU B 1 337 ? 24.877 42.218 76.191 1.00 16.02 347 GLU B O 1
ATOM 6349 N N . SER B 1 338 ? 24.391 41.570 74.081 1.00 13.07 348 SER B N 1
ATOM 6350 C CA . SER B 1 338 ? 23.949 40.236 74.493 1.00 12.53 348 SER B CA 1
ATOM 6351 C C . SER B 1 338 ? 25.104 39.451 75.106 1.00 11.66 348 SER B C 1
ATOM 6352 O O . SER B 1 338 ? 24.956 38.840 76.164 1.00 11.61 348 SER B O 1
ATOM 6355 N N . LEU B 1 339 ? 26.259 39.485 74.445 1.00 10.80 349 LEU B N 1
ATOM 6356 C CA . LEU B 1 339 ? 27.450 38.798 74.949 1.00 10.07 349 LEU B CA 1
ATOM 6357 C C . LEU B 1 339 ? 27.928 39.396 76.267 1.00 10.46 349 LEU B C 1
ATOM 6358 O O . LEU B 1 339 ? 28.354 38.667 77.154 1.00 10.25 349 LEU B O 1
ATOM 6363 N N . ARG B 1 340 ? 27.831 40.718 76.410 1.00 10.38 350 ARG B N 1
ATOM 6364 C CA . ARG B 1 340 ? 28.272 41.369 77.650 1.00 11.27 350 ARG B CA 1
ATOM 6365 C C . ARG B 1 340 ? 27.512 40.771 78.835 1.00 11.53 350 ARG B C 1
ATOM 6366 O O . ARG B 1 340 ? 28.082 40.553 79.904 1.00 11.49 350 ARG B O 1
ATOM 6374 N N . LEU B 1 341 ? 26.227 40.498 78.627 1.00 11.53 351 LEU B N 1
ATOM 6375 C CA . LEU B 1 341 ? 25.367 40.013 79.703 1.00 12.00 351 LEU B CA 1
ATOM 6376 C C . LEU B 1 341 ? 25.420 38.511 79.934 1.00 12.32 351 LEU B C 1
ATOM 6377 O O . LEU B 1 341 ? 25.055 38.038 81.019 1.00 13.11 351 LEU B O 1
ATOM 6382 N N . THR B 1 342 ? 25.855 37.752 78.930 1.00 11.28 352 THR B N 1
ATOM 6383 C CA . THR B 1 342 ? 25.675 36.301 78.995 1.00 11.32 352 THR B CA 1
ATOM 6384 C C . THR B 1 342 ? 26.918 35.456 78.743 1.00 11.11 352 THR B C 1
ATOM 6385 O O . THR B 1 342 ? 26.875 34.239 78.934 1.00 11.13 352 THR B O 1
ATOM 6389 N N . ALA B 1 343 ? 28.015 36.071 78.312 1.00 10.59 353 ALA B N 1
ATOM 6390 C CA . ALA B 1 343 ? 29.254 35.309 78.121 1.00 10.75 353 ALA B CA 1
ATOM 6391 C C . ALA B 1 343 ? 30.056 35.291 79.415 1.00 11.15 353 ALA B C 1
ATOM 6392 O O . ALA B 1 343 ? 30.435 36.352 79.924 1.00 11.97 353 ALA B O 1
ATOM 6394 N N . ALA B 1 344 ? 30.329 34.095 79.941 1.00 11.26 354 ALA B N 1
ATOM 6395 C CA . ALA B 1 344 ? 31.002 33.983 81.241 1.00 11.33 354 ALA B CA 1
ATOM 6396 C C . ALA B 1 344 ? 32.170 32.984 81.310 1.00 11.61 354 ALA B C 1
ATOM 6397 O O . ALA B 1 344 ? 32.242 32.196 82.252 1.00 11.95 354 ALA B O 1
ATOM 6399 N N . PRO B 1 345 ? 33.100 33.023 80.329 1.00 11.16 355 PRO B N 1
ATOM 6400 C CA . PRO B 1 345 ? 34.278 32.165 80.435 1.00 11.66 355 PRO B CA 1
ATOM 6401 C C . PRO B 1 345 ? 35.187 32.623 81.578 1.00 12.15 355 PRO B C 1
ATOM 6402 O O . PRO B 1 345 ? 35.230 33.817 81.899 1.00 13.08 355 PRO B O 1
ATOM 6406 N N . PHE B 1 346 ? 35.877 31.678 82.207 1.00 12.58 356 PHE B N 1
ATOM 6407 C CA . PHE B 1 346 ? 37.005 32.024 83.064 1.00 12.39 356 PHE B CA 1
ATOM 6408 C C . PHE B 1 346 ? 38.230 32.231 82.187 1.00 13.04 356 PHE B C 1
ATOM 6409 O O . PHE B 1 346 ? 38.379 31.578 81.147 1.00 13.16 356 PHE B O 1
ATOM 6417 N N . ILE B 1 347 ? 39.103 33.150 82.599 1.00 12.30 357 ILE B N 1
ATOM 6418 C CA . ILE B 1 347 ? 40.444 33.220 82.042 1.00 13.14 357 ILE B CA 1
ATOM 6419 C C . ILE B 1 347 ? 41.371 32.763 83.151 1.00 13.27 357 ILE B C 1
ATOM 6420 O O . ILE B 1 347 ? 41.456 33.412 84.197 1.00 13.05 357 ILE B O 1
ATOM 6425 N N . THR B 1 348 ? 42.029 31.625 82.943 1.00 13.35 358 THR B N 1
ATOM 6426 C CA . THR B 1 348 ? 42.914 31.084 83.981 1.00 13.79 358 THR B CA 1
ATOM 6427 C C . THR B 1 348 ? 44.331 30.820 83.499 1.00 14.06 358 THR B C 1
ATOM 6428 O O . THR B 1 348 ? 44.581 30.637 82.306 1.00 13.63 358 THR B O 1
ATOM 6432 N N . ARG B 1 349 ? 45.251 30.815 84.459 1.00 14.39 359 ARG B N 1
ATOM 6433 C CA . ARG B 1 349 ? 46.655 30.519 84.224 1.00 15.26 359 ARG B CA 1
ATOM 6434 C C . ARG B 1 349 ? 47.161 29.706 85.399 1.00 15.64 359 ARG B C 1
ATOM 6435 O O . ARG B 1 349 ? 46.707 29.886 86.531 1.00 15.80 359 ARG B O 1
ATOM 6443 N N . GLU B 1 350 ? 48.107 28.812 85.133 1.00 16.08 360 GLU B N 1
ATOM 6444 C CA . GLU B 1 350 ? 48.821 28.136 86.211 1.00 16.91 360 GLU B CA 1
ATOM 6445 C C . GLU B 1 350 ? 50.116 28.892 86.453 1.00 16.55 360 GLU B C 1
ATOM 6446 O O . GLU B 1 350 ? 50.824 29.260 85.510 1.00 16.97 360 GLU B O 1
ATOM 6452 N N . VAL B 1 351 ? 50.413 29.152 87.721 1.00 16.91 361 VAL B N 1
ATOM 6453 C CA . VAL B 1 351 ? 51.616 29.895 88.072 1.00 16.98 361 VAL B CA 1
ATOM 6454 C C . VAL B 1 351 ? 52.795 28.922 88.055 1.00 17.64 361 VAL B C 1
ATOM 6455 O O . VAL B 1 351 ? 52.819 27.953 88.819 1.00 17.82 361 VAL B O 1
ATOM 6459 N N . VAL B 1 352 ? 53.749 29.184 87.164 1.00 18.30 362 VAL B N 1
ATOM 6460 C CA . VAL B 1 352 ? 54.843 28.246 86.864 1.00 19.03 362 VAL B CA 1
ATOM 6461 C C . VAL B 1 352 ? 55.997 28.363 87.860 1.00 19.38 362 VAL B C 1
ATOM 6462 O O . VAL B 1 352 ? 56.654 27.367 88.189 1.00 19.97 362 VAL B O 1
ATOM 6466 N N . VAL B 1 353 ? 56.225 29.584 88.335 1.00 19.59 363 VAL B N 1
ATOM 6467 C CA . VAL B 1 353 ? 57.302 29.902 89.271 1.00 19.81 363 VAL B CA 1
ATOM 6468 C C . VAL B 1 353 ? 56.768 30.981 90.215 1.00 19.24 363 VAL B C 1
ATOM 6469 O O . VAL B 1 353 ? 55.860 31.721 89.841 1.00 18.86 363 VAL B O 1
ATOM 6473 N N . ASP B 1 354 ? 57.312 31.066 91.432 1.00 18.85 364 ASP B N 1
ATOM 6474 C CA . ASP B 1 354 ? 57.032 32.215 92.293 1.00 18.63 364 ASP B CA 1
ATOM 6475 C C . ASP B 1 354 ? 57.314 33.472 91.473 1.00 18.02 364 ASP B C 1
ATOM 6476 O O . ASP B 1 354 ? 58.372 33.585 90.844 1.00 18.21 364 ASP B O 1
ATOM 6481 N N . LEU B 1 355 ? 56.359 34.397 91.447 1.00 17.46 365 LEU B N 1
ATOM 6482 C CA . LEU B 1 355 ? 56.518 35.620 90.669 1.00 17.20 365 LEU B CA 1
ATOM 6483 C C . LEU B 1 355 ? 55.736 36.784 91.252 1.00 16.97 365 LEU B C 1
ATOM 6484 O O . LEU B 1 355 ? 54.846 36.596 92.092 1.00 16.44 365 LEU B O 1
ATOM 6489 N N . ALA B 1 356 ? 56.088 37.984 90.796 1.00 16.89 366 ALA B N 1
ATOM 6490 C CA . ALA B 1 356 ? 55.350 39.197 91.113 1.00 17.54 366 ALA B CA 1
ATOM 6491 C C . ALA B 1 356 ? 54.487 39.590 89.920 1.00 18.42 366 ALA B C 1
ATOM 6492 O O . ALA B 1 356 ? 54.979 39.681 88.789 1.00 18.43 366 ALA B O 1
ATOM 6494 N N . MET B 1 357 ? 53.202 39.800 90.187 1.00 19.35 367 MET B N 1
ATOM 6495 C CA . MET B 1 357 ? 52.237 40.212 89.172 1.00 21.22 367 MET B CA 1
ATOM 6496 C C . MET B 1 357 ? 51.933 41.697 89.343 1.00 21.00 367 MET B C 1
ATOM 6497 O O . MET B 1 357 ? 51.486 42.115 90.407 1.00 20.08 367 MET B O 1
ATOM 6502 N N . PRO B 1 358 ? 52.160 42.506 88.287 1.00 21.53 368 PRO B N 1
ATOM 6503 C CA . PRO B 1 358 ? 51.908 43.935 88.411 1.00 21.68 368 PRO B CA 1
ATOM 6504 C C . PRO B 1 358 ? 50.430 44.294 88.296 1.00 21.77 368 PRO B C 1
ATOM 6505 O O . PRO B 1 358 ? 49.707 43.695 87.496 1.00 22.18 368 PRO B O 1
ATOM 6509 N N . MET B 1 359 ? 50.001 45.246 89.117 1.00 21.89 369 MET B N 1
ATOM 6510 C CA . MET B 1 359 ? 48.695 45.880 88.989 1.00 22.04 369 MET B CA 1
ATOM 6511 C C . MET B 1 359 ? 48.901 47.166 88.206 1.00 22.59 369 MET B C 1
ATOM 6512 O O . MET B 1 359 ? 49.980 47.767 88.263 1.00 22.37 369 MET B O 1
ATOM 6517 N N . ALA B 1 360 ? 47.873 47.590 87.477 1.00 23.04 370 ALA B N 1
ATOM 6518 C CA . ALA B 1 360 ? 47.978 48.779 86.633 1.00 23.90 370 ALA B CA 1
ATOM 6519 C C . ALA B 1 360 ? 48.291 50.048 87.428 1.00 24.66 370 ALA B C 1
ATOM 6520 O O . ALA B 1 360 ? 48.922 50.973 86.903 1.00 25.32 370 ALA B O 1
ATOM 6522 N N . ASP B 1 361 ? 47.859 50.085 88.688 1.00 25.14 371 ASP B N 1
ATOM 6523 C CA . ASP B 1 361 ? 48.076 51.246 89.558 1.00 26.00 371 ASP B CA 1
ATOM 6524 C C . ASP B 1 361 ? 49.502 51.350 90.110 1.00 26.04 371 ASP B C 1
ATOM 6525 O O . ASP B 1 361 ? 49.883 52.391 90.653 1.00 26.79 371 ASP B O 1
ATOM 6530 N N . GLY B 1 362 ? 50.285 50.282 89.973 1.00 25.79 372 GLY B N 1
ATOM 6531 C CA . GLY B 1 362 ? 51.687 50.296 90.408 1.00 25.39 372 GLY B CA 1
ATOM 6532 C C . GLY B 1 362 ? 52.039 49.260 91.462 1.00 25.11 372 GLY B C 1
ATOM 6533 O O . GLY B 1 362 ? 53.213 48.911 91.626 1.00 25.48 372 GLY B O 1
ATOM 6534 N N . ARG B 1 363 ? 51.025 48.790 92.187 1.00 24.55 373 ARG B N 1
ATOM 6535 C CA . ARG B 1 363 ? 51.170 47.657 93.105 1.00 24.00 373 ARG B CA 1
ATOM 6536 C C . ARG B 1 363 ? 51.632 46.402 92.374 1.00 23.05 373 ARG B C 1
ATOM 6537 O O . ARG B 1 363 ? 51.344 46.218 91.192 1.00 22.58 373 ARG B O 1
ATOM 6545 N N . GLU B 1 364 ? 52.384 45.560 93.077 1.00 21.67 374 GLU B N 1
ATOM 6546 C CA . GLU B 1 364 ? 52.673 44.209 92.618 1.00 20.77 374 GLU B CA 1
ATOM 6547 C C . GLU B 1 364 ? 52.184 43.253 93.697 1.00 19.11 374 GLU B C 1
ATOM 6548 O O . GLU B 1 364 ? 52.153 43.608 94.878 1.00 18.87 374 GLU B O 1
ATOM 6554 N N . PHE B 1 365 ? 51.769 42.061 93.282 1.00 16.99 375 PHE B N 1
ATOM 6555 C CA . PHE B 1 365 ? 51.373 41.007 94.220 1.00 15.95 375 PHE B CA 1
ATOM 6556 C C . PHE B 1 365 ? 52.122 39.720 93.925 1.00 15.17 375 PHE B C 1
ATOM 6557 O O . PHE B 1 365 ? 52.297 39.344 92.775 1.00 15.14 375 PHE B O 1
ATOM 6565 N N . ASN B 1 366 ? 52.572 39.051 94.983 1.00 14.34 376 ASN B N 1
ATOM 6566 C CA . ASN B 1 366 ? 53.333 37.822 94.844 1.00 13.95 376 ASN B CA 1
ATOM 6567 C C . ASN B 1 366 ? 52.427 36.609 94.742 1.00 13.83 376 ASN B C 1
ATOM 6568 O O . ASN B 1 366 ? 51.545 36.412 95.583 1.00 13.29 376 ASN B O 1
ATOM 6573 N N . LEU B 1 367 ? 52.669 35.803 93.708 1.00 13.58 377 LEU B N 1
ATOM 6574 C CA . LEU B 1 367 ? 51.938 34.559 93.476 1.00 13.92 377 LEU B CA 1
ATOM 6575 C C . LEU B 1 367 ? 52.918 33.396 93.599 1.00 14.41 377 LEU B C 1
ATOM 6576 O O . LEU B 1 367 ? 54.097 33.544 93.288 1.00 14.08 377 LEU B O 1
ATOM 6581 N N . ARG B 1 368 ? 52.435 32.248 94.066 1.00 14.58 378 ARG B N 1
ATOM 6582 C CA . ARG B 1 368 ? 53.296 31.092 94.283 1.00 15.48 378 ARG B CA 1
ATOM 6583 C C . ARG B 1 368 ? 53.204 30.071 93.168 1.00 16.08 378 ARG B C 1
ATOM 6584 O O . ARG B 1 368 ? 52.123 29.854 92.603 1.00 16.16 378 ARG B O 1
ATOM 6592 N N . ARG B 1 369 ? 54.337 29.432 92.880 1.00 16.82 379 ARG B N 1
ATOM 6593 C CA . ARG B 1 369 ? 54.368 28.266 91.998 1.00 18.16 379 ARG B CA 1
ATOM 6594 C C . ARG B 1 369 ? 53.263 27.288 92.384 1.00 17.59 379 ARG B C 1
ATOM 6595 O O . ARG B 1 369 ? 53.120 26.921 93.553 1.00 18.00 379 ARG B O 1
ATOM 6603 N N . GLY B 1 370 ? 52.467 26.889 91.397 1.00 17.43 380 GLY B N 1
ATOM 6604 C CA . GLY B 1 370 ? 51.396 25.923 91.631 1.00 17.44 380 GLY B CA 1
ATOM 6605 C C . GLY B 1 370 ? 50.029 26.519 91.916 1.00 17.25 380 GLY B C 1
ATOM 6606 O O . GLY B 1 370 ? 49.026 25.794 91.908 1.00 18.23 380 GLY B O 1
ATOM 6607 N N . ASP B 1 371 ? 49.980 27.825 92.195 1.00 16.72 381 ASP B N 1
ATOM 6608 C CA . ASP B 1 371 ? 48.701 28.519 92.328 1.00 16.13 381 ASP B CA 1
ATOM 6609 C C . ASP B 1 371 ? 48.017 28.631 90.971 1.00 15.72 381 ASP B C 1
ATOM 6610 O O . ASP B 1 371 ? 48.669 28.559 89.926 1.00 15.98 381 ASP B O 1
ATOM 6615 N N . ARG B 1 372 ? 46.702 28.805 91.006 1.00 15.01 382 ARG B N 1
ATOM 6616 C CA . ARG B 1 372 ? 45.936 29.172 89.818 1.00 14.77 382 ARG B CA 1
ATOM 6617 C C . ARG B 1 372 ? 45.578 30.652 89.879 1.00 14.53 382 ARG B C 1
ATOM 6618 O O . ARG B 1 372 ? 45.186 31.160 90.928 1.00 15.54 382 ARG B O 1
ATOM 6626 N N . LEU B 1 373 ? 45.715 31.329 88.745 1.00 13.90 383 LEU B N 1
ATOM 6627 C CA . LEU B 1 373 ? 45.282 32.711 88.614 1.00 13.60 383 LEU B CA 1
ATOM 6628 C C . LEU B 1 373 ? 43.991 32.689 87.812 1.00 13.16 383 LEU B C 1
ATOM 6629 O O . LEU B 1 373 ? 43.916 32.022 86.789 1.00 13.58 383 LEU B O 1
ATOM 6634 N N . LEU B 1 374 ? 42.971 33.391 88.297 1.00 12.26 384 LEU B N 1
ATOM 6635 C CA . LEU B 1 374 ? 41.671 33.411 87.631 1.00 12.36 384 LEU B CA 1
ATOM 6636 C C . LEU B 1 374 ? 41.198 34.843 87.444 1.00 11.91 384 LEU B C 1
ATOM 6637 O O . LEU B 1 374 ? 41.160 35.621 88.399 1.00 12.17 384 LEU B O 1
ATOM 6642 N N . LEU B 1 375 ? 40.819 35.174 86.212 1.00 11.69 385 LEU B N 1
ATOM 6643 C CA . LEU B 1 375 ? 40.198 36.459 85.897 1.00 11.96 385 LEU B CA 1
ATOM 6644 C C . LEU B 1 375 ? 38.767 36.141 85.477 1.00 11.73 385 LEU B C 1
ATOM 6645 O O . LEU B 1 375 ? 38.528 35.101 84.857 1.00 11.99 385 LEU B O 1
ATOM 6650 N N . PHE B 1 376 ? 37.807 37.006 85.820 1.00 11.90 386 PHE B N 1
ATOM 6651 C CA . PHE B 1 376 ? 36.398 36.737 85.496 1.00 11.33 386 PHE B CA 1
ATOM 6652 C C . PHE B 1 376 ? 35.744 37.962 84.852 1.00 11.16 386 PHE B C 1
ATOM 6653 O O . PHE B 1 376 ? 35.067 38.738 85.535 1.00 10.84 386 PHE B O 1
ATOM 6661 N N . PRO B 1 377 ? 35.962 38.148 83.531 1.00 11.13 387 PRO B N 1
ATOM 6662 C CA . PRO B 1 377 ? 35.425 39.326 82.830 1.00 10.86 387 PRO B CA 1
ATOM 6663 C C . PRO B 1 377 ? 33.920 39.549 83.001 1.00 11.12 387 PRO B C 1
ATOM 6664 O O . PRO B 1 377 ? 33.470 40.694 82.999 1.00 11.29 387 PRO B O 1
ATOM 6668 N N . PHE B 1 378 ? 33.153 38.468 83.133 1.00 11.04 388 PHE B N 1
ATOM 6669 C CA . PHE B 1 378 ? 31.717 38.554 83.356 1.00 11.32 388 PHE B CA 1
ATOM 6670 C C . PHE B 1 378 ? 31.372 39.518 84.489 1.00 11.51 388 PHE B C 1
ATOM 6671 O O . PHE B 1 378 ? 30.449 40.318 84.357 1.00 11.59 388 PHE B O 1
ATOM 6679 N N . LEU B 1 379 ? 32.112 39.437 85.596 1.00 11.57 389 LEU B N 1
ATOM 6680 C CA . LEU B 1 379 ? 31.879 40.353 86.723 1.00 12.65 389 LEU B CA 1
ATOM 6681 C C . LEU B 1 379 ? 32.461 41.744 86.462 1.00 12.52 389 LEU B C 1
ATOM 6682 O O . LEU B 1 379 ? 31.771 42.765 86.621 1.00 13.23 389 LEU B O 1
ATOM 6687 N N . SER B 1 380 ? 33.733 41.787 86.067 1.00 12.47 390 SER B N 1
ATOM 6688 C CA . SER B 1 380 ? 34.374 43.028 85.629 1.00 12.43 390 SER B CA 1
ATOM 6689 C C . SER B 1 380 ? 35.350 42.702 84.512 1.00 11.75 390 SER B C 1
ATOM 6690 O O . SER B 1 380 ? 36.208 41.831 84.667 1.00 11.78 390 SER B O 1
ATOM 6693 N N . PRO B 1 381 ? 35.256 43.426 83.386 1.00 11.60 391 PRO B N 1
ATOM 6694 C CA . PRO B 1 381 ? 34.460 44.648 83.145 1.00 11.75 391 PRO B CA 1
ATOM 6695 C C . PRO B 1 381 ? 32.954 44.522 82.863 1.00 11.91 391 PRO B C 1
ATOM 6696 O O . PRO B 1 381 ? 32.221 45.515 83.002 1.00 12.26 391 PRO B O 1
ATOM 6700 N N . GLN B 1 382 ? 32.490 43.338 82.477 1.00 11.86 392 GLN B N 1
ATOM 6701 C CA . GLN B 1 382 ? 31.191 43.249 81.804 1.00 11.93 392 GLN B CA 1
ATOM 6702 C C . GLN B 1 382 ? 29.995 43.719 82.624 1.00 13.01 392 GLN B C 1
ATOM 6703 O O . GLN B 1 382 ? 29.092 44.355 82.073 1.00 13.09 392 GLN B O 1
ATOM 6709 N N . ARG B 1 383 ? 30.008 43.423 83.922 1.00 13.83 393 ARG B N 1
ATOM 6710 C CA . ARG B 1 383 ? 28.894 43.784 84.801 1.00 14.99 393 ARG B CA 1
ATOM 6711 C C . ARG B 1 383 ? 29.291 44.843 85.838 1.00 15.14 393 ARG B C 1
ATOM 6712 O O . ARG B 1 383 ? 28.625 45.003 86.869 1.00 16.19 393 ARG B O 1
ATOM 6720 N N . ASP B 1 384 ? 30.357 45.580 85.548 1.00 15.12 394 ASP B N 1
ATOM 6721 C CA . ASP B 1 384 ? 30.896 46.564 86.483 1.00 15.11 394 ASP B CA 1
ATOM 6722 C C . ASP B 1 384 ? 30.101 47.877 86.381 1.00 15.57 394 ASP B C 1
ATOM 6723 O O . ASP B 1 384 ? 30.116 48.523 85.332 1.00 15.54 394 ASP B O 1
ATOM 6728 N N . PRO B 1 385 ? 29.416 48.285 87.475 1.00 16.26 395 PRO B N 1
ATOM 6729 C CA . PRO B 1 385 ? 28.606 49.509 87.409 1.00 16.92 395 PRO B CA 1
ATOM 6730 C C . PRO B 1 385 ? 29.414 50.803 87.262 1.00 17.69 395 PRO B C 1
ATOM 6731 O O . PRO B 1 385 ? 28.842 51.840 86.917 1.00 17.80 395 PRO B O 1
ATOM 6735 N N . GLU B 1 386 ? 30.718 50.741 87.524 1.00 18.33 396 GLU B N 1
ATOM 6736 C CA . GLU B 1 386 ? 31.614 51.888 87.323 1.00 19.48 396 GLU B CA 1
ATOM 6737 C C . GLU B 1 386 ? 31.980 52.099 85.850 1.00 18.79 396 GLU B C 1
ATOM 6738 O O . GLU B 1 386 ? 32.450 53.175 85.468 1.00 19.50 396 GLU B O 1
ATOM 6744 N N . ILE B 1 387 ? 31.762 51.068 85.034 1.00 17.77 397 ILE B N 1
ATOM 6745 C CA . ILE B 1 387 ? 32.089 51.116 83.607 1.00 17.09 397 ILE B CA 1
ATOM 6746 C C . ILE B 1 387 ? 30.824 51.247 82.762 1.00 17.24 397 ILE B C 1
ATOM 6747 O O . ILE B 1 387 ? 30.795 51.995 81.777 1.00 17.40 397 ILE B O 1
ATOM 6752 N N . TYR B 1 388 ? 29.788 50.507 83.151 1.00 17.21 398 TYR B N 1
ATOM 6753 C CA . TYR B 1 388 ? 28.536 50.451 82.410 1.00 17.71 398 TYR B CA 1
ATOM 6754 C C . TYR B 1 388 ? 27.392 50.928 83.294 1.00 18.89 398 TYR B C 1
ATOM 6755 O O . TYR B 1 388 ? 27.098 50.304 84.316 1.00 19.60 398 TYR B O 1
ATOM 6764 N N . THR B 1 389 ? 26.755 52.032 82.909 1.00 19.96 399 THR B N 1
ATOM 6765 C CA . THR B 1 389 ? 25.591 52.537 83.651 1.00 20.96 399 THR B CA 1
ATOM 6766 C C . THR B 1 389 ? 24.444 51.522 83.594 1.00 20.89 399 THR B C 1
ATOM 6767 O O . THR B 1 389 ? 24.035 51.094 82.507 1.00 21.12 399 THR B O 1
ATOM 6771 N N . ASP B 1 390 ? 23.924 51.152 84.767 1.00 20.82 400 ASP B N 1
ATOM 6772 C CA . ASP B 1 390 ? 22.890 50.118 84.893 1.00 20.79 400 ASP B CA 1
ATOM 6773 C C . ASP B 1 390 ? 23.338 48.829 84.192 1.00 20.08 400 ASP B C 1
ATOM 6774 O O . ASP B 1 390 ? 22.757 48.434 83.178 1.00 19.74 400 ASP B O 1
ATOM 6779 N N . PRO B 1 391 ? 24.374 48.169 84.736 1.00 19.44 401 PRO B N 1
ATOM 6780 C CA . PRO B 1 391 ? 25.007 47.050 84.021 1.00 19.17 401 PRO B CA 1
ATOM 6781 C C . PRO B 1 391 ? 24.121 45.808 83.860 1.00 18.93 401 PRO B C 1
ATOM 6782 O O . PRO B 1 391 ? 24.399 44.958 83.005 1.00 18.56 401 PRO B O 1
ATOM 6786 N N . GLU B 1 392 ? 23.074 45.688 84.673 1.00 19.14 402 GLU B N 1
ATOM 6787 C CA . GLU B 1 392 ? 22.190 44.522 84.599 1.00 19.93 402 GLU B CA 1
ATOM 6788 C C . GLU B 1 392 ? 21.096 44.678 83.534 1.00 19.51 402 GLU B C 1
ATOM 6789 O O . GLU B 1 392 ? 20.326 43.746 83.304 1.00 20.29 402 GLU B O 1
ATOM 6795 N N . VAL B 1 393 ? 21.043 45.845 82.889 1.00 19.17 403 VAL B N 1
ATOM 6796 C CA . VAL B 1 393 ? 20.017 46.155 81.883 1.00 18.81 403 VAL B CA 1
ATOM 6797 C C . VAL B 1 393 ? 20.502 45.871 80.455 1.00 18.19 403 VAL B C 1
ATOM 6798 O O . VAL B 1 393 ? 21.646 46.185 80.109 1.00 17.98 403 VAL B O 1
ATOM 6802 N N . PHE B 1 394 ? 19.632 45.282 79.630 1.00 17.77 404 PHE B N 1
ATOM 6803 C CA . PHE B 1 394 ? 19.907 45.159 78.197 1.00 17.28 404 PHE B CA 1
ATOM 6804 C C . PHE B 1 394 ? 19.609 46.481 77.504 1.00 17.64 404 PHE B C 1
ATOM 6805 O O . PHE B 1 394 ? 18.443 46.871 77.358 1.00 17.70 404 PHE B O 1
ATOM 6813 N N . LYS B 1 395 ? 20.666 47.176 77.101 1.00 17.44 405 LYS B N 1
ATOM 6814 C CA . LYS B 1 395 ? 20.539 48.412 76.335 1.00 17.67 405 LYS B CA 1
ATOM 6815 C C . LYS B 1 395 ? 21.084 48.169 74.937 1.00 17.88 405 LYS B C 1
ATOM 6816 O O . LYS B 1 395 ? 22.298 48.107 74.741 1.00 17.12 405 LYS B O 1
ATOM 6822 N N . TYR B 1 396 ? 20.182 48.042 73.963 1.00 17.75 406 TYR B N 1
ATOM 6823 C CA . TYR B 1 396 ? 20.568 47.573 72.628 1.00 18.31 406 TYR B CA 1
ATOM 6824 C C . TYR B 1 396 ? 21.609 48.458 71.937 1.00 18.20 406 TYR B C 1
ATOM 6825 O O . TYR B 1 396 ? 22.380 47.981 71.099 1.00 17.86 406 TYR B O 1
ATOM 6834 N N . ASN B 1 397 ? 21.619 49.742 72.294 1.00 17.93 407 ASN B N 1
ATOM 6835 C CA . ASN B 1 397 ? 22.539 50.710 71.706 1.00 18.12 407 ASN B CA 1
ATOM 6836 C C . ASN B 1 397 ? 23.726 51.034 72.608 1.00 17.45 407 ASN B C 1
ATOM 6837 O O . ASN B 1 397 ? 24.391 52.058 72.428 1.00 17.70 407 ASN B O 1
ATOM 6842 N N . ARG B 1 398 ? 24.015 50.148 73.563 1.00 16.72 408 ARG B N 1
ATOM 6843 C CA . ARG B 1 398 ? 25.094 50.416 74.512 1.00 15.98 408 ARG B CA 1
ATOM 6844 C C . ARG B 1 398 ? 26.446 50.555 73.817 1.00 15.98 408 ARG B C 1
ATOM 6845 O O . ARG B 1 398 ? 27.333 51.264 74.303 1.00 16.10 408 ARG B O 1
ATOM 6853 N N . PHE B 1 399 ? 26.602 49.875 72.682 1.00 15.69 409 PHE B N 1
ATOM 6854 C CA . PHE B 1 399 ? 27.859 49.918 71.943 1.00 15.88 409 PHE B CA 1
ATOM 6855 C C . PHE B 1 399 ? 27.756 50.735 70.655 1.00 16.72 409 PHE B C 1
ATOM 6856 O O . PHE B 1 399 ? 28.496 50.511 69.692 1.00 16.61 409 PHE B O 1
ATOM 6864 N N . LEU B 1 400 ? 26.853 51.712 70.676 1.00 18.37 410 LEU B N 1
ATOM 6865 C CA . LEU B 1 400 ? 26.761 52.702 69.606 1.00 19.69 410 LEU B CA 1
ATOM 6866 C C . LEU B 1 400 ? 27.113 54.108 70.091 1.00 20.81 410 LEU B C 1
ATOM 6867 O O . LEU B 1 400 ? 26.665 54.526 71.159 1.00 21.25 410 LEU B O 1
ATOM 6872 N N . ASN B 1 401 ? 27.922 54.802 69.290 1.00 22.35 411 ASN B N 1
ATOM 6873 C CA . ASN B 1 401 ? 28.114 56.250 69.377 1.00 23.94 411 ASN B CA 1
ATOM 6874 C C . ASN B 1 401 ? 26.892 56.955 68.795 1.00 25.16 411 ASN B C 1
ATOM 6875 O O . ASN B 1 401 ? 26.140 56.346 68.031 1.00 25.61 411 ASN B O 1
ATOM 6880 N N . PRO B 1 402 ? 26.682 58.238 69.159 1.00 26.30 412 PRO B N 1
ATOM 6881 C CA . PRO B 1 402 ? 25.540 59.015 68.651 1.00 27.17 412 PRO B CA 1
ATOM 6882 C C . PRO B 1 402 ? 25.412 59.076 67.125 1.00 28.20 412 PRO B C 1
ATOM 6883 O O . PRO B 1 402 ? 24.292 59.146 66.617 1.00 28.86 412 PRO B O 1
ATOM 6887 N N . ASP B 1 403 ? 26.530 59.037 66.401 1.00 29.28 413 ASP B N 1
ATOM 6888 C CA . ASP B 1 403 ? 26.479 59.026 64.933 1.00 30.08 413 ASP B CA 1
ATOM 6889 C C . ASP B 1 403 ? 26.282 57.622 64.339 1.00 30.18 413 ASP B C 1
ATOM 6890 O O . ASP B 1 403 ? 26.301 57.446 63.114 1.00 30.47 413 ASP B O 1
ATOM 6895 N N . GLY B 1 404 ? 26.100 56.632 65.214 1.00 29.91 414 GLY B N 1
ATOM 6896 C CA . GLY B 1 404 ? 25.813 55.259 64.795 1.00 29.63 414 GLY B CA 1
ATOM 6897 C C . GLY B 1 404 ? 27.041 54.410 64.538 1.00 29.16 414 GLY B C 1
ATOM 6898 O O . GLY B 1 404 ? 26.923 53.233 64.186 1.00 29.78 414 GLY B O 1
ATOM 6899 N N . SER B 1 405 ? 28.221 55.006 64.697 1.00 28.49 415 SER B N 1
ATOM 6900 C CA . SER B 1 405 ? 29.474 54.271 64.618 1.00 27.70 415 SER B CA 1
ATOM 6901 C C . SER B 1 405 ? 29.615 53.433 65.887 1.00 26.80 415 SER B C 1
ATOM 6902 O O . SER B 1 405 ? 28.926 53.692 66.877 1.00 26.50 415 SER B O 1
ATOM 6905 N N . GLU B 1 406 ? 30.494 52.433 65.842 1.00 26.14 416 GLU B N 1
ATOM 6906 C CA . GLU B 1 406 ? 30.734 51.546 66.982 1.00 25.07 416 GLU B CA 1
ATOM 6907 C C . GLU B 1 406 ? 31.327 52.338 68.145 1.00 23.86 416 GLU B C 1
ATOM 6908 O O . GLU B 1 406 ? 32.291 53.081 67.957 1.00 23.96 416 GLU B O 1
ATOM 6914 N N . LYS B 1 407 ? 30.749 52.187 69.337 1.00 22.06 417 LYS B N 1
ATOM 6915 C CA . LYS B 1 407 ? 31.324 52.793 70.536 1.00 20.70 417 LYS B CA 1
ATOM 6916 C C . LYS B 1 407 ? 32.452 51.916 71.046 1.00 20.61 417 LYS B C 1
ATOM 6917 O O . LYS B 1 407 ? 32.253 50.718 71.269 1.00 20.18 417 LYS B O 1
ATOM 6923 N N . LYS B 1 408 ? 33.622 52.522 71.236 1.00 20.12 418 LYS B N 1
ATOM 6924 C CA . LYS B 1 408 ? 34.823 51.795 71.648 1.00 20.53 418 LYS B CA 1
ATOM 6925 C C . LYS B 1 408 ? 35.465 52.371 72.908 1.00 19.50 418 LYS B C 1
ATOM 6926 O O . LYS B 1 408 ? 36.462 51.841 73.390 1.00 19.66 418 LYS B O 1
ATOM 6932 N N . ASP B 1 409 ? 34.878 53.441 73.446 1.00 18.68 419 ASP B N 1
ATOM 6933 C CA . ASP B 1 409 ? 35.478 54.201 74.545 1.00 18.00 419 ASP B CA 1
ATOM 6934 C C . ASP B 1 409 ? 34.767 53.985 75.878 1.00 17.00 419 ASP B C 1
ATOM 6935 O O . ASP B 1 409 ? 33.695 54.542 76.115 1.00 16.40 419 ASP B O 1
ATOM 6940 N N . PHE B 1 410 ? 35.382 53.178 76.743 1.00 16.00 420 PHE B N 1
ATOM 6941 C CA . PHE B 1 410 ? 34.838 52.869 78.065 1.00 15.35 420 PHE B CA 1
ATOM 6942 C C . PHE B 1 410 ? 35.892 53.100 79.141 1.00 15.55 420 PHE B C 1
ATOM 6943 O O . PHE B 1 410 ? 37.090 52.994 78.874 1.00 15.33 420 PHE B O 1
ATOM 6951 N N . TYR B 1 411 ? 35.433 53.435 80.349 1.00 16.04 421 TYR B N 1
ATOM 6952 C CA . TYR B 1 411 ? 36.316 53.944 81.401 1.00 16.73 421 TYR B CA 1
ATOM 6953 C C . TYR B 1 411 ? 36.062 53.332 82.762 1.00 17.31 421 TYR B C 1
ATOM 6954 O O . TYR B 1 411 ? 34.934 52.998 83.111 1.00 17.16 421 TYR B O 1
ATOM 6963 N N . LYS B 1 412 ? 37.135 53.207 83.531 1.00 18.22 422 LYS B N 1
ATOM 6964 C CA . LYS B 1 412 ? 37.020 53.001 84.965 1.00 19.54 422 LYS B CA 1
ATOM 6965 C C . LYS B 1 412 ? 38.081 53.867 85.623 1.00 20.61 422 LYS B C 1
ATOM 6966 O O . LYS B 1 412 ? 39.214 53.937 85.141 1.00 20.69 422 LYS B O 1
ATOM 6972 N N . ASP B 1 413 ? 37.695 54.536 86.708 1.00 22.29 423 ASP B N 1
ATOM 6973 C CA . ASP B 1 413 ? 38.552 55.513 87.388 1.00 23.87 423 ASP B CA 1
ATOM 6974 C C . ASP B 1 413 ? 38.938 56.664 86.450 1.00 24.20 423 ASP B C 1
ATOM 6975 O O . ASP B 1 413 ? 40.004 57.269 86.596 1.00 25.16 423 ASP B O 1
ATOM 6980 N N . GLY B 1 414 ? 38.064 56.954 85.487 1.00 24.53 424 GLY B N 1
ATOM 6981 C CA . GLY B 1 414 ? 38.307 58.007 84.498 1.00 24.51 424 GLY B CA 1
ATOM 6982 C C . GLY B 1 414 ? 39.363 57.668 83.455 1.00 24.40 424 GLY B C 1
ATOM 6983 O O . GLY B 1 414 ? 39.725 58.527 82.643 1.00 25.02 424 GLY B O 1
ATOM 6984 N N . LYS B 1 415 ? 39.857 56.427 83.475 1.00 23.65 425 LYS B N 1
ATOM 6985 C CA . LYS B 1 415 ? 40.899 55.978 82.549 1.00 23.07 425 LYS B CA 1
ATOM 6986 C C . LYS B 1 415 ? 40.352 54.979 81.545 1.00 22.17 425 LYS B C 1
ATOM 6987 O O . LYS B 1 415 ? 39.602 54.066 81.916 1.00 21.59 425 LYS B O 1
ATOM 6993 N N . ARG B 1 416 ? 40.730 55.164 80.281 1.00 21.10 426 ARG B N 1
ATOM 6994 C CA . ARG B 1 416 ? 40.218 54.345 79.188 1.00 20.66 426 ARG B CA 1
ATOM 6995 C C . ARG B 1 416 ? 40.659 52.892 79.318 1.00 19.73 426 ARG B C 1
ATOM 6996 O O . ARG B 1 416 ? 41.817 52.604 79.621 1.00 19.39 426 ARG B O 1
ATOM 7004 N N . LEU B 1 417 ? 39.715 51.991 79.069 1.00 19.12 427 LEU B N 1
ATOM 7005 C CA . LEU B 1 417 ? 39.947 50.557 79.180 1.00 18.78 427 LEU B CA 1
ATOM 7006 C C . LEU B 1 417 ? 40.328 49.938 77.847 1.00 18.56 427 LEU B C 1
ATOM 7007 O O . LEU B 1 417 ? 39.638 50.144 76.846 1.00 18.73 427 LEU B O 1
ATOM 7012 N N . LYS B 1 418 ? 41.408 49.161 77.839 1.00 18.33 428 LYS B N 1
ATOM 7013 C CA . LYS B 1 418 ? 41.719 48.336 76.673 1.00 18.50 428 LYS B CA 1
ATOM 7014 C C . LYS B 1 418 ? 40.767 47.143 76.628 1.00 17.94 428 LYS B C 1
ATOM 7015 O O . LYS B 1 418 ? 40.385 46.677 75.546 1.00 18.60 428 LYS B O 1
ATOM 7021 N N . ASN B 1 419 ? 40.399 46.658 77.813 1.00 17.17 429 ASN B N 1
ATOM 7022 C CA . ASN B 1 419 ? 39.523 45.498 77.955 1.00 16.57 429 ASN B CA 1
ATOM 7023 C C . ASN B 1 419 ? 38.228 45.887 78.659 1.00 15.80 429 ASN B C 1
ATOM 7024 O O . ASN B 1 419 ? 38.213 46.091 79.873 1.00 16.19 429 ASN B O 1
ATOM 7029 N N . TYR B 1 420 ? 37.142 45.995 77.891 1.00 14.98 430 TYR B N 1
ATOM 7030 C CA . TYR B 1 420 ? 35.848 46.403 78.443 1.00 14.40 430 TYR B CA 1
ATOM 7031 C C . TYR B 1 420 ? 34.719 45.408 78.202 1.00 13.37 430 TYR B C 1
ATOM 7032 O O . TYR B 1 420 ? 33.709 45.440 78.901 1.00 12.67 430 TYR B O 1
ATOM 7041 N N . ASN B 1 421 ? 34.883 44.539 77.208 1.00 12.70 431 ASN B N 1
ATOM 7042 C CA . ASN B 1 421 ? 33.890 43.501 76.931 1.00 12.46 431 ASN B CA 1
ATOM 7043 C C . ASN B 1 421 ? 34.643 42.316 76.356 1.00 12.12 431 ASN B C 1
ATOM 7044 O O . ASN B 1 421 ? 35.242 42.424 75.284 1.00 12.00 431 ASN B O 1
ATOM 7049 N N . MET B 1 422 ? 34.643 41.193 77.078 1.00 11.69 432 MET B N 1
ATOM 7050 C CA . MET B 1 422 ? 35.618 40.137 76.800 1.00 11.66 432 MET B CA 1
ATOM 7051 C C . MET B 1 422 ? 35.036 38.747 76.521 1.00 11.62 432 MET B C 1
ATOM 7052 O O . MET B 1 422 ? 35.595 37.740 76.972 1.00 10.86 432 MET B O 1
ATOM 7057 N N . PRO B 1 423 ? 33.947 38.669 75.734 1.00 11.19 433 PRO B N 1
ATOM 7058 C CA . PRO B 1 423 ? 33.374 37.346 75.491 1.00 11.81 433 PRO B CA 1
ATOM 7059 C C . PRO B 1 423 ? 34.280 36.447 74.649 1.00 11.94 433 PRO B C 1
ATOM 7060 O O . PRO B 1 423 ? 34.116 35.225 74.658 1.00 12.41 433 PRO B O 1
ATOM 7064 N N . TRP B 1 424 ? 35.231 37.053 73.943 1.00 12.51 434 TRP B N 1
ATOM 7065 C CA . TRP B 1 424 ? 36.115 36.330 73.032 1.00 13.32 434 TRP B CA 1
ATOM 7066 C C . TRP B 1 424 ? 37.474 36.037 73.652 1.00 13.86 434 TRP B C 1
ATOM 7067 O O . TRP B 1 424 ? 38.383 35.577 72.963 1.00 14.22 434 TRP B O 1
ATOM 7078 N N . GLY B 1 425 ? 37.617 36.308 74.948 1.00 13.91 435 GLY B N 1
ATOM 7079 C CA . GLY B 1 425 ? 38.914 36.166 75.616 1.00 14.80 435 GLY B CA 1
ATOM 7080 C C . GLY B 1 425 ? 39.875 37.311 75.331 1.00 15.07 435 GLY B C 1
ATOM 7081 O O . GLY B 1 425 ? 39.477 38.392 74.883 1.00 15.61 435 GLY B O 1
ATOM 7082 N N . ALA B 1 426 ? 41.158 37.060 75.585 1.00 15.74 436 ALA B N 1
ATOM 7083 C CA . ALA B 1 426 ? 42.195 38.079 75.448 1.00 16.40 436 ALA B CA 1
ATOM 7084 C C . ALA B 1 426 ? 43.575 37.445 75.495 1.00 16.96 436 ALA B C 1
ATOM 7085 O O . ALA B 1 426 ? 43.734 36.321 75.973 1.00 17.50 436 ALA B O 1
ATOM 7087 N N . GLY B 1 427 ? 44.572 38.175 75.006 1.00 18.03 437 GLY B N 1
ATOM 7088 C CA . GLY B 1 427 ? 45.959 37.721 75.097 1.00 18.99 437 GLY B CA 1
ATOM 7089 C C . GLY B 1 427 ? 46.175 36.426 74.344 1.00 19.37 437 GLY B C 1
ATOM 7090 O O . GLY B 1 427 ? 45.660 36.259 73.234 1.00 19.74 437 GLY B O 1
ATOM 7091 N N . HIS B 1 428 ? 46.917 35.502 74.954 1.00 19.91 438 HIS B N 1
ATOM 7092 C CA . HIS B 1 428 ? 47.266 34.237 74.306 1.00 20.52 438 HIS B CA 1
ATOM 7093 C C . HIS B 1 428 ? 46.039 33.406 73.952 1.00 20.28 438 HIS B C 1
ATOM 7094 O O . HIS B 1 428 ? 46.040 32.700 72.940 1.00 21.09 438 HIS B O 1
ATOM 7101 N N . ASN B 1 429 ? 45.004 33.501 74.786 1.00 19.55 439 ASN B N 1
ATOM 7102 C CA . ASN B 1 429 ? 43.783 32.720 74.620 1.00 18.82 439 ASN B CA 1
ATOM 7103 C C . ASN B 1 429 ? 42.592 33.594 74.195 1.00 17.77 439 ASN B C 1
ATOM 7104 O O . ASN B 1 429 ? 41.746 33.982 75.006 1.00 17.82 439 ASN B O 1
ATOM 7109 N N A HIS B 1 430 ? 42.550 33.922 72.912 0.50 17.05 440 HIS B N 1
ATOM 7110 N N B HIS B 1 430 ? 42.558 33.902 72.900 0.50 17.21 440 HIS B N 1
ATOM 7111 C CA A HIS B 1 430 ? 41.428 34.665 72.363 0.50 16.11 440 HIS B CA 1
ATOM 7112 C CA B HIS B 1 430 ? 41.514 34.722 72.282 0.50 16.45 440 HIS B CA 1
ATOM 7113 C C A HIS B 1 430 ? 40.837 33.901 71.192 0.50 15.46 440 HIS B C 1
ATOM 7114 C C B HIS B 1 430 ? 40.860 33.930 71.150 0.50 15.64 440 HIS B C 1
ATOM 7115 O O A HIS B 1 430 ? 41.511 33.077 70.569 0.50 15.24 440 HIS B O 1
ATOM 7116 O O B HIS B 1 430 ? 41.516 33.101 70.516 0.50 15.40 440 HIS B O 1
ATOM 7129 N N . CYS B 1 431 ? 39.578 34.188 70.891 1.00 14.71 441 CYS B N 1
ATOM 7130 C CA . CYS B 1 431 ? 38.855 33.471 69.834 1.00 14.09 441 CYS B CA 1
ATOM 7131 C C . CYS B 1 431 ? 39.444 33.677 68.446 1.00 14.33 441 CYS B C 1
ATOM 7132 O O . CYS B 1 431 ? 39.442 34.793 67.927 1.00 14.82 441 CYS B O 1
ATOM 7135 N N . LEU B 1 432 ? 39.932 32.593 67.850 1.00 14.09 442 LEU B N 1
ATOM 7136 C CA . LEU B 1 432 ? 40.463 32.652 66.488 1.00 14.15 442 LEU B CA 1
ATOM 7137 C C . LEU B 1 432 ? 39.350 32.616 65.441 1.00 13.97 442 LEU B C 1
ATOM 7138 O O . LEU B 1 432 ? 39.571 32.919 64.263 1.00 14.64 442 LEU B O 1
ATOM 7143 N N . GLY B 1 433 ? 38.151 32.257 65.876 1.00 13.57 443 GLY B N 1
ATOM 7144 C CA . GLY B 1 433 ? 37.007 32.196 64.975 1.00 13.18 443 GLY B CA 1
ATOM 7145 C C . GLY B 1 433 ? 36.038 33.355 65.110 1.00 13.23 443 GLY B C 1
ATOM 7146 O O . GLY B 1 433 ? 34.923 33.279 64.598 1.00 13.13 443 GLY B O 1
ATOM 7147 N N . ARG B 1 434 ? 36.464 34.436 65.761 1.00 12.99 444 ARG B N 1
ATOM 7148 C CA . ARG B 1 434 ? 35.566 35.561 66.075 1.00 12.93 444 ARG B CA 1
ATOM 7149 C C . ARG B 1 434 ? 34.780 36.107 64.880 1.00 13.03 444 ARG B C 1
ATOM 7150 O O . ARG B 1 434 ? 33.552 36.241 64.940 1.00 12.51 444 ARG B O 1
ATOM 7158 N N . SER B 1 435 ? 35.479 36.436 63.800 1.00 13.22 445 SER B N 1
ATOM 7159 C CA . SER B 1 435 ? 34.794 37.016 62.646 1.00 13.45 445 SER B CA 1
ATOM 7160 C C . SER B 1 435 ? 33.810 36.033 62.026 1.00 13.01 445 SER B C 1
ATOM 7161 O O . SER B 1 435 ? 32.705 36.426 61.639 1.00 13.25 445 SER B O 1
ATOM 7164 N N . TYR B 1 436 ? 34.199 34.763 61.953 1.00 12.63 446 TYR B N 1
ATOM 7165 C CA . TYR B 1 436 ? 33.297 33.719 61.451 1.00 12.13 446 TYR B CA 1
ATOM 7166 C C . TYR B 1 436 ? 32.067 33.576 62.358 1.00 12.00 446 TYR B C 1
ATOM 7167 O O . TYR B 1 436 ? 30.933 33.485 61.873 1.00 11.47 446 TYR B O 1
ATOM 7176 N N . ALA B 1 437 ? 32.301 33.581 63.671 1.00 11.63 447 ALA B N 1
ATOM 7177 C CA . ALA B 1 437 ? 31.224 33.455 64.658 1.00 11.64 447 ALA B CA 1
ATOM 7178 C C . ALA B 1 437 ? 30.225 34.608 64.573 1.00 11.82 447 ALA B C 1
ATOM 7179 O O . ALA B 1 437 ? 29.009 34.391 64.584 1.00 11.75 447 ALA B O 1
ATOM 7181 N N . VAL B 1 438 ? 30.744 35.829 64.502 1.00 12.20 448 VAL B N 1
ATOM 7182 C CA . VAL B 1 438 ? 29.910 37.029 64.380 1.00 12.89 448 VAL B CA 1
ATOM 7183 C C . VAL B 1 438 ? 29.092 36.978 63.087 1.00 12.99 448 VAL B C 1
ATOM 7184 O O . VAL B 1 438 ? 27.869 37.178 63.097 1.00 13.13 448 VAL B O 1
ATOM 7188 N N . ASN B 1 439 ? 29.774 36.702 61.977 1.00 13.04 449 ASN B N 1
ATOM 7189 C CA . ASN B 1 439 ? 29.111 36.554 60.679 1.00 13.79 449 ASN B CA 1
ATOM 7190 C C . ASN B 1 439 ? 27.963 35.562 60.741 1.00 13.06 449 ASN B C 1
ATOM 7191 O O . ASN B 1 439 ? 26.867 35.847 60.260 1.00 13.81 449 ASN B O 1
ATOM 7196 N N . SER B 1 440 ? 28.224 34.398 61.339 1.00 12.52 450 SER B N 1
ATOM 7197 C CA . SER B 1 440 ? 27.254 33.301 61.387 1.00 12.00 450 SER B CA 1
ATOM 7198 C C . SER B 1 440 ? 26.015 33.667 62.190 1.00 12.10 450 SER B C 1
ATOM 7199 O O . SER B 1 440 ? 24.882 33.392 61.772 1.00 12.05 450 SER B O 1
ATOM 7202 N N . ILE B 1 441 ? 26.233 34.271 63.352 1.00 12.41 451 ILE B N 1
ATOM 7203 C CA . ILE B 1 441 ? 25.107 34.679 64.194 1.00 12.88 451 ILE B CA 1
ATOM 7204 C C . ILE B 1 441 ? 24.264 35.730 63.466 1.00 13.24 451 ILE B C 1
ATOM 7205 O O . ILE B 1 441 ? 23.032 35.643 63.463 1.00 13.48 451 ILE B O 1
ATOM 7210 N N . LYS B 1 442 ? 24.925 36.696 62.833 1.00 13.71 452 LYS B N 1
ATOM 7211 C CA . LYS B 1 442 ? 24.207 37.728 62.072 1.00 14.04 452 LYS B CA 1
ATOM 7212 C C . LYS B 1 442 ? 23.431 37.138 60.896 1.00 14.41 452 LYS B C 1
ATOM 7213 O O . LYS B 1 442 ? 22.304 37.552 60.631 1.00 14.62 452 LYS B O 1
ATOM 7219 N N . GLN B 1 443 ? 24.024 36.160 60.211 1.00 14.09 453 GLN B N 1
ATOM 7220 C CA . GLN B 1 443 ? 23.345 35.478 59.105 1.00 14.50 453 GLN B CA 1
ATOM 7221 C C . GLN B 1 443 ? 22.080 34.780 59.585 1.00 15.06 453 GLN B C 1
ATOM 7222 O O . GLN B 1 443 ? 21.032 34.853 58.931 1.00 14.89 453 GLN B O 1
ATOM 7228 N N . PHE B 1 444 ? 22.181 34.110 60.731 1.00 15.17 454 PHE B N 1
ATOM 7229 C CA . PHE B 1 444 ? 21.029 33.445 61.331 1.00 15.52 454 PHE B CA 1
ATOM 7230 C C . PHE B 1 444 ? 19.948 34.462 61.691 1.00 15.89 454 PHE B C 1
ATOM 7231 O O . PHE B 1 444 ? 18.775 34.262 61.374 1.00 15.74 454 PHE B O 1
ATOM 7239 N N . VAL B 1 445 ? 20.341 35.568 62.323 1.00 16.20 455 VAL B N 1
ATOM 7240 C CA . VAL B 1 445 ? 19.369 36.606 62.694 1.00 16.96 455 VAL B CA 1
ATOM 7241 C C . VAL B 1 445 ? 18.705 37.207 61.442 1.00 17.82 455 VAL B C 1
ATOM 7242 O O . VAL B 1 445 ? 17.495 37.437 61.434 1.00 18.14 455 VAL B O 1
ATOM 7246 N N . PHE B 1 446 ? 19.496 37.437 60.394 1.00 18.18 456 PHE B N 1
ATOM 7247 C CA . PHE B 1 446 ? 18.968 37.881 59.094 1.00 19.47 456 PHE B CA 1
ATOM 7248 C C . PHE B 1 446 ? 17.870 36.938 58.611 1.00 19.86 456 PHE B C 1
ATOM 7249 O O . PHE B 1 446 ? 16.759 37.371 58.291 1.00 20.07 456 PHE B O 1
ATOM 7257 N N . LEU B 1 447 ? 18.186 35.648 58.561 1.00 20.12 457 LEU B N 1
ATOM 7258 C CA . LEU B 1 447 ? 17.257 34.652 58.027 1.00 20.99 457 LEU B CA 1
ATOM 7259 C C . LEU B 1 447 ? 15.975 34.569 58.850 1.00 21.45 457 LEU B C 1
ATOM 7260 O O . LEU B 1 447 ? 14.879 34.501 58.290 1.00 21.18 457 LEU B O 1
ATOM 7265 N N . VAL B 1 448 ? 16.115 34.599 60.174 1.00 21.87 458 VAL B N 1
ATOM 7266 C CA . VAL B 1 448 ? 14.968 34.508 61.082 1.00 22.83 458 VAL B CA 1
ATOM 7267 C C . VAL B 1 448 ? 14.045 35.721 60.932 1.00 23.79 458 VAL B C 1
ATOM 7268 O O . VAL B 1 448 ? 12.827 35.571 60.811 1.00 23.89 458 VAL B O 1
ATOM 7272 N N . LEU B 1 449 ? 14.630 36.913 60.918 1.00 24.63 459 LEU B N 1
ATOM 7273 C CA . LEU B 1 449 ? 13.849 38.149 60.871 1.00 25.90 459 LEU B CA 1
ATOM 7274 C C . LEU B 1 449 ? 13.256 38.474 59.497 1.00 26.54 459 LEU B C 1
ATOM 7275 O O . LEU B 1 449 ? 12.211 39.125 59.413 1.00 27.02 459 LEU B O 1
ATOM 7280 N N . VAL B 1 450 ? 13.902 38.017 58.429 1.00 26.96 460 VAL B N 1
ATOM 7281 C CA . VAL B 1 450 ? 13.423 38.321 57.069 1.00 27.45 460 VAL B CA 1
ATOM 7282 C C . VAL B 1 450 ? 12.517 37.232 56.475 1.00 27.39 460 VAL B C 1
ATOM 7283 O O . VAL B 1 450 ? 11.547 37.546 55.768 1.00 27.47 460 VAL B O 1
ATOM 7287 N N . HIS B 1 451 ? 12.810 35.967 56.780 1.00 27.10 461 HIS B N 1
ATOM 7288 C CA . HIS B 1 451 ? 12.090 34.833 56.187 1.00 26.89 461 HIS B CA 1
ATOM 7289 C C . HIS B 1 451 ? 11.006 34.230 57.080 1.00 26.09 461 HIS B C 1
ATOM 7290 O O . HIS B 1 451 ? 10.127 33.516 56.594 1.00 25.91 461 HIS B O 1
ATOM 7297 N N . LEU B 1 452 ? 11.068 34.512 58.380 1.00 24.97 462 LEU B N 1
ATOM 7298 C CA . LEU B 1 452 ? 10.149 33.892 59.334 1.00 24.43 462 LEU B CA 1
ATOM 7299 C C . LEU B 1 452 ? 9.338 34.894 60.144 1.00 24.10 462 LEU B C 1
ATOM 7300 O O . LEU B 1 452 ? 9.702 36.063 60.259 1.00 24.26 462 LEU B O 1
ATOM 7305 N N . ASP B 1 453 ? 8.227 34.411 60.694 1.00 23.71 463 ASP B N 1
ATOM 7306 C CA . ASP B 1 453 ? 7.554 35.079 61.800 1.00 23.73 463 ASP B CA 1
ATOM 7307 C C . ASP B 1 453 ? 7.947 34.321 63.059 1.00 23.43 463 ASP B C 1
ATOM 7308 O O . ASP B 1 453 ? 7.824 33.097 63.115 1.00 23.37 463 ASP B O 1
ATOM 7313 N N . LEU B 1 454 ? 8.441 35.046 64.059 1.00 23.31 464 LEU B N 1
ATOM 7314 C CA . LEU B 1 454 ? 8.861 34.452 65.327 1.00 22.99 464 LEU B CA 1
ATOM 7315 C C . LEU B 1 454 ? 8.239 35.229 66.486 1.00 23.12 464 LEU B C 1
ATOM 7316 O O . LEU B 1 454 ? 8.375 36.450 66.563 1.00 23.01 464 LEU B O 1
ATOM 7321 N N . GLU B 1 455 ? 7.553 34.515 67.377 1.00 23.12 465 GLU B N 1
ATOM 7322 C CA . GLU B 1 455 ? 6.837 35.142 68.487 1.00 23.84 465 GLU B CA 1
ATOM 7323 C C . GLU B 1 455 ? 6.971 34.353 69.779 1.00 23.53 465 GLU B C 1
ATOM 7324 O O . GLU B 1 455 ? 6.975 33.127 69.769 1.00 23.07 465 GLU B O 1
ATOM 7330 N N . LEU B 1 456 ? 7.047 35.071 70.895 1.00 23.53 466 LEU B N 1
ATOM 7331 C CA . LEU B 1 456 ? 6.877 34.464 72.207 1.00 23.89 466 LEU B CA 1
ATOM 7332 C C . LEU B 1 456 ? 5.447 33.937 72.330 1.00 24.45 466 LEU B C 1
ATOM 7333 O O . LEU B 1 456 ? 4.510 34.580 71.850 1.00 24.55 466 LEU B O 1
ATOM 7338 N N . ILE B 1 457 ? 5.284 32.771 72.952 1.00 25.01 467 ILE B N 1
ATOM 7339 C CA . ILE B 1 457 ? 3.942 32.263 73.283 1.00 25.64 467 ILE B CA 1
ATOM 7340 C C . ILE B 1 457 ? 3.268 33.208 74.289 1.00 26.25 467 ILE B C 1
ATOM 7341 O O . ILE B 1 457 ? 2.082 33.531 74.160 1.00 26.36 467 ILE B O 1
ATOM 7346 N N . ASN B 1 458 ? 4.039 33.650 75.278 1.00 26.84 468 ASN B N 1
ATOM 7347 C CA . ASN B 1 458 ? 3.588 34.634 76.254 1.00 27.38 468 ASN B CA 1
ATOM 7348 C C . ASN B 1 458 ? 4.541 35.824 76.238 1.00 27.71 468 ASN B C 1
ATOM 7349 O O . ASN B 1 458 ? 5.700 35.705 76.642 1.00 27.69 468 ASN B O 1
ATOM 7354 N N . ALA B 1 459 ? 4.051 36.966 75.760 1.00 28.02 469 ALA B N 1
ATOM 7355 C CA . ALA B 1 459 ? 4.869 38.174 75.635 1.00 28.23 469 ALA B CA 1
ATOM 7356 C C . ALA B 1 459 ? 5.388 38.695 76.981 1.00 28.20 469 ALA B C 1
ATOM 7357 O O . ALA B 1 459 ? 6.363 39.451 77.025 1.00 28.43 469 ALA B O 1
ATOM 7359 N N . ASP B 1 460 ? 4.740 38.279 78.067 1.00 28.14 470 ASP B N 1
ATOM 7360 C CA . ASP B 1 460 ? 5.132 38.687 79.414 1.00 28.04 470 ASP B CA 1
ATOM 7361 C C . ASP B 1 460 ? 5.976 37.634 80.131 1.00 27.24 470 ASP B C 1
ATOM 7362 O O . ASP B 1 460 ? 6.186 37.721 81.342 1.00 26.94 470 ASP B O 1
ATOM 7367 N N . VAL B 1 461 ? 6.461 36.645 79.379 1.00 26.34 471 VAL B N 1
ATOM 7368 C CA . VAL B 1 461 ? 7.338 35.612 79.927 1.00 25.57 471 VAL B CA 1
ATOM 7369 C C . VAL B 1 461 ? 8.588 36.254 80.538 1.00 25.17 471 VAL B C 1
ATOM 7370 O O . VAL B 1 461 ? 9.140 37.208 79.989 1.00 24.90 471 VAL B O 1
ATOM 7374 N N . GLU B 1 462 ? 9.005 35.747 81.693 1.00 24.67 472 GLU B N 1
ATOM 7375 C CA . GLU B 1 462 ? 10.228 36.214 82.328 1.00 24.65 472 GLU B CA 1
ATOM 7376 C C . GLU B 1 462 ? 11.441 35.657 81.608 1.00 23.45 472 GLU B C 1
ATOM 7377 O O . GLU B 1 462 ? 11.425 34.520 81.128 1.00 23.51 472 GLU B O 1
ATOM 7383 N N . ILE B 1 463 ? 12.490 36.469 81.521 1.00 22.28 473 ILE B N 1
ATOM 7384 C CA . ILE B 1 463 ? 13.780 35.969 81.069 1.00 21.41 473 ILE B CA 1
ATOM 7385 C C . ILE B 1 463 ? 14.244 34.972 82.134 1.00 20.64 473 ILE B C 1
ATOM 7386 O O . ILE B 1 463 ? 14.294 35.317 83.319 1.00 20.41 473 ILE B O 1
ATOM 7391 N N . PRO B 1 464 ? 14.553 33.725 81.730 1.00 20.13 474 PRO B N 1
ATOM 7392 C CA . PRO B 1 464 ? 14.962 32.738 82.723 1.00 19.85 474 PRO B CA 1
ATOM 7393 C C . PRO B 1 464 ? 16.262 33.128 83.400 1.00 19.82 474 PRO B C 1
ATOM 7394 O O . PRO B 1 464 ? 17.090 33.817 82.802 1.00 19.24 474 PRO B O 1
ATOM 7398 N N . GLU B 1 465 ? 16.441 32.687 84.639 1.00 19.79 475 GLU B N 1
ATOM 7399 C CA . GLU B 1 465 ? 17.733 32.840 85.297 1.00 20.15 475 GLU B CA 1
ATOM 7400 C C . GLU B 1 465 ? 18.712 31.844 84.655 1.00 19.24 475 GLU B C 1
ATOM 7401 O O . GLU B 1 465 ? 18.316 30.994 83.847 1.00 18.97 475 GLU B O 1
ATOM 7407 N N . PHE B 1 466 ? 19.987 31.947 85.007 1.00 18.56 476 PHE B N 1
ATOM 7408 C CA . PHE B 1 466 ? 20.988 31.064 84.421 1.00 17.78 476 PHE B CA 1
ATOM 7409 C C . PHE B 1 466 ? 20.993 29.672 85.037 1.00 17.69 476 PHE B C 1
ATOM 7410 O O . PHE B 1 466 ? 20.652 29.490 86.213 1.00 17.48 476 PHE B O 1
ATOM 7418 N N . ASP B 1 467 ? 21.405 28.701 84.225 1.00 17.53 477 ASP B N 1
ATOM 7419 C CA . ASP B 1 467 ? 21.930 27.436 84.712 1.00 17.67 477 ASP B CA 1
ATOM 7420 C C . ASP B 1 467 ? 23.305 27.780 85.286 1.00 17.29 477 ASP B C 1
ATOM 7421 O O . ASP B 1 467 ? 24.269 27.988 84.534 1.00 16.91 477 ASP B O 1
ATOM 7426 N N . LEU B 1 468 ? 23.385 27.863 86.613 1.00 17.08 478 LEU B N 1
ATOM 7427 C CA . LEU B 1 468 ? 24.599 28.344 87.281 1.00 16.75 478 LEU B CA 1
ATOM 7428 C C . LEU B 1 468 ? 25.817 27.429 87.092 1.00 16.75 478 LEU B C 1
ATOM 7429 O O . LEU B 1 468 ? 26.959 27.857 87.278 1.00 16.45 478 LEU B O 1
ATOM 7434 N N . SER B 1 469 ? 25.580 26.182 86.695 1.00 16.57 479 SER B N 1
ATOM 7435 C CA . SER B 1 469 ? 26.674 25.243 86.453 1.00 16.82 479 SER B CA 1
ATOM 7436 C C . SER B 1 469 ? 27.517 25.635 85.231 1.00 16.67 479 SER B C 1
ATOM 7437 O O . SER B 1 469 ? 28.624 25.138 85.045 1.00 17.41 479 SER B O 1
ATOM 7440 N N . ARG B 1 470 ? 26.976 26.529 84.408 1.00 16.50 480 ARG B N 1
ATOM 7441 C CA . ARG B 1 470 ? 27.634 26.962 83.179 1.00 16.38 480 ARG B CA 1
ATOM 7442 C C . ARG B 1 470 ? 28.744 27.980 83.390 1.00 15.84 480 ARG B C 1
ATOM 7443 O O . ARG B 1 470 ? 29.580 28.158 82.503 1.00 14.95 480 ARG B O 1
ATOM 7451 N N . TYR B 1 471 ? 28.752 28.669 84.535 1.00 14.86 481 TYR B N 1
ATOM 7452 C CA . TYR B 1 471 ? 29.781 29.693 84.768 1.00 14.24 481 TYR B CA 1
ATOM 7453 C C . TYR B 1 471 ? 31.162 29.107 84.539 1.00 14.17 481 TYR B C 1
ATOM 7454 O O . TYR B 1 471 ? 31.485 28.029 85.059 1.00 14.37 481 TYR B O 1
ATOM 7463 N N . GLY B 1 472 ? 31.967 29.819 83.752 1.00 14.02 482 GLY B N 1
ATOM 7464 C CA . GLY B 1 472 ? 33.341 29.401 83.502 1.00 14.30 482 GLY B CA 1
ATOM 7465 C C . GLY B 1 472 ? 33.628 28.842 82.121 1.00 14.11 482 GLY B C 1
ATOM 7466 O O . GLY B 1 472 ? 34.758 28.940 81.637 1.00 14.28 482 GLY B O 1
ATOM 7467 N N . PHE B 1 473 ? 32.612 28.271 81.471 1.00 14.19 483 PHE B N 1
ATOM 7468 C CA . PHE B 1 473 ? 32.815 27.572 80.191 1.00 15.09 483 PHE B CA 1
ATOM 7469 C C . PHE B 1 473 ? 32.729 28.458 78.945 1.00 15.17 483 PHE B C 1
ATOM 7470 O O . PHE B 1 473 ? 33.436 28.225 77.946 1.00 16.45 483 PHE B O 1
ATOM 7478 N N . GLY B 1 474 ? 31.867 29.463 79.006 1.00 14.14 484 GLY B N 1
ATOM 7479 C CA . GLY B 1 474 ? 31.602 30.314 77.849 1.00 13.18 484 GLY B CA 1
ATOM 7480 C C . GLY B 1 474 ? 30.223 30.908 77.989 1.00 12.86 484 GLY B C 1
ATOM 7481 O O . GLY B 1 474 ? 29.887 31.462 79.034 1.00 12.39 484 GLY B O 1
ATOM 7482 N N . LEU B 1 475 ? 29.407 30.792 76.946 1.00 12.13 485 LEU B N 1
ATOM 7483 C CA . LEU B 1 475 ? 28.048 31.323 77.018 1.00 11.99 485 LEU B CA 1
ATOM 7484 C C . LEU B 1 475 ? 27.224 30.616 78.082 1.00 11.85 485 LEU B C 1
ATOM 7485 O O . LEU B 1 475 ? 27.230 29.385 78.179 1.00 12.11 485 LEU B O 1
ATOM 7490 N N . MET B 1 476 ? 26.522 31.410 78.879 1.00 12.16 486 MET B N 1
ATOM 7491 C CA . MET B 1 476 ? 25.570 30.869 79.833 1.00 12.07 486 MET B CA 1
ATOM 7492 C C . MET B 1 476 ? 24.372 30.290 79.083 1.00 12.28 486 MET B C 1
ATOM 7493 O O . MET B 1 476 ? 24.109 30.650 77.930 1.00 11.98 486 MET B O 1
ATOM 7498 N N . GLN B 1 477 ? 23.675 29.366 79.736 1.00 12.35 487 GLN B N 1
ATOM 7499 C CA . GLN B 1 477 ? 22.457 28.769 79.190 1.00 13.65 487 GLN B CA 1
ATOM 7500 C C . GLN B 1 477 ? 21.357 28.945 80.236 1.00 14.28 487 GLN B C 1
ATOM 7501 O O . GLN B 1 477 ? 21.662 29.049 81.421 1.00 14.43 487 GLN B O 1
ATOM 7507 N N . PRO B 1 478 ? 20.083 29.021 79.799 1.00 14.94 488 PRO B N 1
ATOM 7508 C CA . PRO B 1 478 ? 18.982 29.284 80.736 1.00 16.08 488 PRO B CA 1
ATOM 7509 C C . PRO B 1 478 ? 18.617 28.066 81.592 1.00 17.50 488 PRO B C 1
ATOM 7510 O O . PRO B 1 478 ? 18.832 26.927 81.168 1.00 17.58 488 PRO B O 1
ATOM 7514 N N . GLU B 1 479 ? 18.065 28.316 82.780 1.00 19.07 489 GLU B N 1
ATOM 7515 C CA . GLU B 1 479 ? 17.586 27.242 83.672 1.00 21.46 489 GLU B CA 1
ATOM 7516 C C . GLU B 1 479 ? 16.482 26.409 83.013 1.00 21.41 489 GLU B C 1
ATOM 7517 O O . GLU B 1 479 ? 16.338 25.214 83.285 1.00 21.76 489 GLU B O 1
ATOM 7523 N N . HIS B 1 480 ? 15.701 27.063 82.159 1.00 21.51 490 HIS B N 1
ATOM 7524 C CA . HIS B 1 480 ? 14.680 26.404 81.350 1.00 21.72 490 HIS B CA 1
ATOM 7525 C C . HIS B 1 480 ? 14.463 27.208 80.075 1.00 21.07 490 HIS B C 1
ATOM 7526 O O . HIS B 1 480 ? 14.805 28.392 80.005 1.00 20.65 490 HIS B O 1
ATOM 7533 N N . ASP B 1 481 ? 13.879 26.569 79.070 1.00 20.54 491 ASP B N 1
ATOM 7534 C CA . ASP B 1 481 ? 13.706 27.201 77.768 1.00 20.00 491 ASP B CA 1
ATOM 7535 C C . ASP B 1 481 ? 12.500 28.137 77.747 1.00 20.10 491 ASP B C 1
ATOM 7536 O O . ASP B 1 481 ? 11.647 28.101 78.645 1.00 20.52 491 ASP B O 1
ATOM 7541 N N . VAL B 1 482 ? 12.442 28.973 76.718 1.00 19.68 492 VAL B N 1
ATOM 7542 C CA . VAL B 1 482 ? 11.344 29.911 76.519 1.00 19.96 492 VAL B CA 1
ATOM 7543 C C . VAL B 1 482 ? 10.538 29.458 75.308 1.00 20.06 492 VAL B C 1
ATOM 7544 O O . VAL B 1 482 ? 11.067 29.415 74.193 1.00 20.30 492 VAL B O 1
ATOM 7548 N N . PRO B 1 483 ? 9.259 29.104 75.524 1.00 20.28 493 PRO B N 1
ATOM 7549 C CA . PRO B 1 483 ? 8.391 28.715 74.417 1.00 20.42 493 PRO B CA 1
ATOM 7550 C C . PRO B 1 483 ? 8.173 29.839 73.413 1.00 20.19 493 PRO B C 1
ATOM 7551 O O . PRO B 1 483 ? 7.821 30.972 73.786 1.00 20.52 493 PRO B O 1
ATOM 7555 N N . VAL B 1 484 ? 8.410 29.520 72.146 1.00 20.23 494 VAL B N 1
ATOM 7556 C CA . VAL B 1 484 ? 8.103 30.421 71.045 1.00 20.44 494 VAL B CA 1
ATOM 7557 C C . VAL B 1 484 ? 7.322 29.658 69.978 1.00 21.06 494 VAL B C 1
ATOM 7558 O O . VAL B 1 484 ? 7.168 28.436 70.054 1.00 21.23 494 VAL B O 1
ATOM 7562 N N . ARG B 1 485 ? 6.817 30.388 68.998 1.00 21.63 495 ARG B N 1
ATOM 7563 C CA . ARG B 1 485 ? 6.282 29.763 67.799 1.00 22.59 495 ARG B CA 1
ATOM 7564 C C . ARG B 1 485 ? 6.837 30.479 66.584 1.00 22.67 495 ARG B C 1
ATOM 7565 O O . ARG B 1 485 ? 7.055 31.695 66.613 1.00 22.17 495 ARG B O 1
ATOM 7573 N N . TYR B 1 486 ? 7.101 29.715 65.531 1.00 23.38 496 TYR B N 1
ATOM 7574 C CA . TYR B 1 486 ? 7.580 30.295 64.288 1.00 24.46 496 TYR B CA 1
ATOM 7575 C C . TYR B 1 486 ? 6.878 29.691 63.082 1.00 24.76 496 TYR B C 1
ATOM 7576 O O . TYR B 1 486 ? 6.313 28.600 63.161 1.00 24.81 496 TYR B O 1
ATOM 7585 N N . ARG B 1 487 ? 6.915 30.428 61.980 1.00 25.25 497 ARG B N 1
ATOM 7586 C CA . ARG B 1 487 ? 6.424 29.951 60.694 1.00 25.98 497 ARG B CA 1
ATOM 7587 C C . ARG B 1 487 ? 7.167 30.673 59.582 1.00 26.64 497 ARG B C 1
ATOM 7588 O O . ARG B 1 487 ? 7.730 31.748 59.799 1.00 26.49 497 ARG B O 1
ATOM 7596 N N . ILE B 1 488 ? 7.168 30.080 58.392 1.00 27.75 498 ILE B N 1
ATOM 7597 C CA . ILE B 1 488 ? 7.609 30.789 57.198 1.00 29.26 498 ILE B CA 1
ATOM 7598 C C . ILE B 1 488 ? 6.638 31.942 56.965 1.00 30.04 498 ILE B C 1
ATOM 7599 O O . ILE B 1 488 ? 5.418 31.766 57.064 1.00 30.25 498 ILE B O 1
ATOM 7604 N N . ARG B 1 489 ? 7.191 33.121 56.690 1.00 31.14 499 ARG B N 1
ATOM 7605 C CA . ARG B 1 489 ? 6.406 34.301 56.348 1.00 32.46 499 ARG B CA 1
ATOM 7606 C C . ARG B 1 489 ? 5.498 33.953 55.166 1.00 33.09 499 ARG B C 1
ATOM 7607 O O . ARG B 1 489 ? 5.994 33.567 54.103 1.00 32.94 499 ARG B O 1
ATOM 7615 N N . PRO B 1 490 ? 4.166 34.053 55.357 1.00 33.88 500 PRO B N 1
ATOM 7616 C CA . PRO B 1 490 ? 3.244 33.714 54.272 1.00 34.55 500 PRO B CA 1
ATOM 7617 C C . PRO B 1 490 ? 3.270 34.773 53.179 1.00 35.15 500 PRO B C 1
ATOM 7618 O O . PRO B 1 490 ? 3.502 35.950 53.472 1.00 35.40 500 PRO B O 1
ATOM 7622 N N . HIS B 1 491 ? 3.051 34.342 51.936 1.00 35.83 501 HIS B N 1
ATOM 7623 C CA . HIS B 1 491 ? 2.968 35.232 50.766 1.00 36.55 501 HIS B CA 1
ATOM 7624 C C . HIS B 1 491 ? 4.095 36.256 50.697 1.00 36.63 501 HIS B C 1
ATOM 7625 O O . HIS B 1 491 ? 5.258 35.898 50.499 1.00 37.22 501 HIS B O 1
#

Secondary structure (DSSP, 8-state):
----TTPPPEE--SSTTTBTHHHHHH-HHHHHHHHHHHH-SEEEEEETTEEEEEE--GGGHHHHHT--TTTEE--HHHHIIIIIIS----TT--HHHHHHHHHTTSSHHHHHHHHHHHHHHHHHHHHHHHHHH-SS-EEEEHHHHHHHHHHHHHHHHHH-BS-SS--HHHHHHHHHHHHHHHHHHHHHHHHHHHHHHT---HHHHHHHHHHHHHHHHHT-HHHHTT-BS--HHHHHHHHHHHHTT--HHHHHHHHHHHHHHHHTTHHHHHHHHHHHHHT-HHHHHHHHHHHHHHHH---THHHHS-HHHHHHHHHHHHHHB-B-EEEEE-S-EEEE-TTS-EEEE-TT-EEEE-TIIIIIT-TTTSSSTTS--TTTTB-TTSSBP---EETTEE-S-S--TTEETTEE-SSHHHHHHHHHHHHHIIIIIEEEEESSTTPPPPPB-GGGTBSSB--BSS--EEEEEE---/--PPTTPPPEE--SSTTTBTHHHHHH-HHHHHHHHHHHH-SEEEEEETTEEEEEE--GGGHHHHHH--TTTEESSHHHHHIIIIIS--------HHHHHHHHHHTTSHHHHHHHHHHHHHHHHHHHHHHHHHH-SS-EEEEHHHHHHHHHHHHHHHHHH-BS-SS--HHHHHHHHHHHHHHHHHHHHHHHHHHHHHHT---HHHHHHHHHHHHHHHHHT-HHHHHT-BS--HHHHHHHHHHHHTT--HHHHHHHHHHHHHHHHTTHHHHHHHHHHHHHH-HHHHHHHHHHHHHHH-----HHHHTT-HHHHHHHHHHHHHHB-B-EEEEE-S-EEEEPTTS-EEEE-TT-EEEE-TTTTTTT-TTTSSSTTS--TTTTB-TTSSBP---EETTEE-S-S--TTEETTEE-TTHHHHHHHHHHHHHHHHHHEEEEESSTTPPPPPB-GGGTBTSB--BSS--EEEEEEPP-